Protein AF-A0A507FCH5-F1 (afdb_monomer)

Secondary structure (DSSP, 8-state):
-GGGT-EE--TTHHHHGGGSTTPEEEEEEEEEEEHHHHHHHHHHHHHTT---THHHHHHHHHHTS-GGGTTT-EEEEEEEEEEETTS-HHHHHHHHHHH--SSHHHHHHHHHHHH-HHHHHH-EEEE-GGG-B-TTS-HHHHHHHHHHHHHHH-GGGBS-SS-S-SS------HHHHHHHHTT---HHHHHHHHEEEPPHHHHHHHHHHHHHHHHHHHHSTTTTSTTTSPPPHHHHHHHHHHH--EEETTEEEEEEEEEE--HHHHHHT--TTTSS-HHHHHHHHHHHHHHHHHTT-S---GGG---TT--EEEEESSSSS--HHHHHHHHHHHHHHH-EEEEEEEHHHHHHHHTTTTS-S-S--SHHHHHHHTT--EEEE---GGGGG-TT--SPPTT-EEEEEEE--HHHHHHS---HHHHHHHHHHHHHHHHHHHHHHHHHHH--S-S-HHHHHHHHHHHH-TT-TT--HHHHHHHHHHHHHHHHHHHHHHHHHHHHHTSTT--HHHHHHHHHHHHHHHHHHHHHT--B--SSTT-HHHHHHHHHHHHHT-GGGSSSS-SSTTHHHHHHHHHHTSPTT-BHHHHHHHHHHHHH--GGGHHHHGGG--TTS-SSGGGGGSHHHHHHHHHHHHHHHHTTS-TTTTSHHHHHHHHS------BS--TT-EE-B-TTSEEEEEEE-TTS-EEEEEEE--GGGS--STT--EEEEEETTEEEEEETTSPBP--SSSSS-SSEEGGGGGGSTTHHHHTTS-S-S----S--S--PPPPPTT--HHHHHT-PSSPPTTSHHHHHHHHHHHH-BTEEEEE---TTT-GGGGGGBHHHHHHHHHTT-TT-TTHHHHHHHHHTIIIIIHHHHHHHHHHHS-EEEEEEEEE-TTS-EEEEEEEEEESPPTT-

Sequence (904 aa):
MSALGLRESTAQDAVRSAESPGQELYYIRSWAMTVEDLYQLIERWQEDEINPEEVYYWLSPFLMLPSDQRIDKMCYVRYVGKCRSPMVPYKRMWSDMKQRDSGLLCHFTTILERRFPDTYASGRTFEFPRATLDVFVSDQVRDDRERILVAFFGRESLLNQQPGGFYASYIPDITDHTLFETLRTQFWSRFRRASAVCSQSIKVGLVEWVTQITGITETYPVETCTSHHAMTEAWLSTIRSQATPRTVNGHTLVVLIGKDVTREDYLSGTPFLSGSSRAGHITRDFLARLEASEHNSWTWDATQLTVRPFPFVDLFPWLSLEPVDAALDQLGSYLRVARSLLCVTFSFKVSSCAAANFYHQYGLSTLADFLSAVGRPRIQHYASRDWLTNEQESVPPSGFSTISIPHYDPGYDKYGSQPRELRRVIDIAWMITIFIATKALDHATASAGNESRDEMVTRIFASVNPDSATRDPLLVKVYHELDIAKQSLRSYVEKDRARVSRLPTRDPKFYQEMQALRAQQAAKDRVVRGFFAKGDAKSESRKEQVDYLWKVQYPDLMLHVLPGPGSELQWKEWASSRKRGTSYYMSSPALASRVRGVPAMRNLLRPFAPDDAGSDDSWMEDPQLLQRAIEAKVAQMVAGQPADHFSSEKQRERRLGKHAAYHTSLEGSLIKIDGHGRVTLFWQDPQGSRLRIKIRVAQTLATILPADKRYIHFFDEGISIKDQNDRIMTISRGKESVIVKRSVFSLLEDGEQLTRLPSGTYIPSTLTTKGRDAFRSRSKPEQLAAFTLPLAENDALWLLYKWLDHDYPTGGTFNAADPNDFPTLANESLQMRFAQLLTNYPEHPYRELWYSWLDAFATRGSRHIYANIRFLRETVETNKQAYDRNRKWKRYKIFRVEGPRPGF

Nearest PDB structures (foldseek):
  8iip-assembly1_A  TM=6.514E-01  e=2.501E-03  Mycolicibacterium smegmatis MC2 155
  8iii-assembly1_A  TM=6.664E-01  e=1.919E-02  Mycolicibacterium smegmatis MC2 155
  6ajs-assembly1_A  TM=6.644E-01  e=1.836E-02  Mycolicibacterium smegmatis MC2 155
  8iil-assembly1_A  TM=6.185E-01  e=9.447E-03  Mycolicibacterium smegmatis MC2 155

Foldseek 3Di:
DVVLVWAWDDPVCLVVLQVAFQKKWKKKKKFKDALVVLVVLQVVCVVVVNHDLLSLVQCQVLVPDDPVVRGGDIDIAMAIDMDGPSDDQHNVVVCCLVPPDDALVVSSLVCCVVPVVVRNVRMTMIINPVLMGHNPDDLVSVFVSSLCVCVVVPVSRHSDQFSTGLADDFDDDPVLLVLLVLLLFPQPVLCVVQWDFADPLLLVLLVVLLVLVLVVCVVCVVQLVCVVPPQDPLLSVLLSVLQGAIAGLNAQAEEEEAAEDDPVCRNVSAHQQQGSNSLNLNVLVLVQCSNCSSVVHPDGDSNPDDCRSYRYHYLRSGDHNPDNQSSLVSVLSSCVSNLHQEYEYEDLQRVCCQLLLSRDRFSDPDVVSLLVQALAKDKHFSADCVVLQDPVDLDGDFSGIHIYHYAYRSVCCRSHPNDSLNVQLRSLSVSLVSSLSSLLSVLSNPCPVPDGSVNSSVVSCLQPHQPHPNHPPSCVVSVVSSVVSSVVVVVVVVVVVVVSVPSPPDPPVVVVVVVVVVVVVSVLVVQLLFQFQPDAQQDPVNLSVLSSCLSSPRPLLCLQQDDDVCSSVVSSNVSSRDGGRHGSNLVRVLNNCQVPVDPPVLVVLVVQQPPPDDPDSVLSNPPVRVVNSSVSSSCVSCPLPDPCCNPPVVVVCVVVPHPDDADCDQFFDWWAQDQQQKTWHWHQYPVRDTDIWIDGADSVPGDPDSPWIWGWHDDDFAIAIAIPVRDTDDDPDDDTDSGPGLVCLVVTDVSVVVVVDDPPPDPDPPQPDADAEAAFLPRDVVVLVPDDDDDDPLYLLNLVLCLCCVVQQQWDKAWQDDCQFAVVRNVRHPLNSSLVSLVVCVSRPCSVVLPVLSVCVVPRSVSRSVVSLVSFFPKDKDWDWDQTPVRDIDIIIMITTGHGDVND

pLDDT: mean 79.79, std 15.34, range [33.66, 98.5]

Mean predicted aligned error: 18.62 Å

Structure (mmCIF, N/CA/C/O backbone):
data_AF-A0A507FCH5-F1
#
_entry.id   AF-A0A507FCH5-F1
#
loop_
_atom_site.group_PDB
_atom_site.id
_atom_site.type_symbol
_atom_site.label_atom_id
_atom_site.label_alt_id
_atom_site.label_comp_id
_atom_site.label_asym_id
_atom_site.label_entity_id
_atom_site.label_seq_id
_atom_site.pdbx_PDB_ins_code
_atom_site.Cartn_x
_atom_site.Cartn_y
_atom_site.Cartn_z
_atom_site.occupancy
_atom_site.B_iso_or_equiv
_atom_site.auth_seq_id
_atom_site.auth_comp_id
_atom_site.auth_asym_id
_atom_site.auth_atom_id
_atom_site.pdbx_PDB_model_num
ATOM 1 N N . MET A 1 1 ? 34.155 -3.980 -21.290 1.00 57.16 1 MET A N 1
ATOM 2 C CA . MET A 1 1 ? 33.951 -5.388 -20.879 1.00 57.16 1 MET A CA 1
ATOM 3 C C . MET A 1 1 ? 35.274 -6.109 -20.610 1.00 57.16 1 MET A C 1
ATOM 5 O O . MET A 1 1 ? 35.396 -6.646 -19.517 1.00 57.16 1 MET A O 1
ATOM 9 N N . SER A 1 2 ? 36.287 -6.069 -21.497 1.00 61.69 2 SER A N 1
ATOM 10 C CA . SER A 1 2 ? 37.581 -6.744 -21.229 1.00 61.69 2 SER A CA 1
ATOM 11 C C . SER A 1 2 ? 38.344 -6.171 -20.025 1.00 61.69 2 SER A C 1
ATOM 13 O O . SER A 1 2 ? 38.879 -6.936 -19.235 1.00 61.69 2 SER A O 1
ATOM 15 N N . ALA A 1 3 ? 38.285 -4.851 -19.806 1.00 69.25 3 ALA A N 1
ATOM 16 C CA . ALA A 1 3 ? 38.879 -4.201 -18.630 1.00 69.25 3 ALA A CA 1
ATOM 17 C C . ALA A 1 3 ? 38.296 -4.678 -17.281 1.00 69.25 3 ALA A C 1
ATOM 19 O O . ALA A 1 3 ? 38.956 -4.566 -16.256 1.00 69.25 3 ALA A O 1
ATOM 20 N N . LEU A 1 4 ? 37.070 -5.223 -17.277 1.00 73.38 4 LEU A N 1
ATOM 21 C CA . LEU A 1 4 ? 36.407 -5.769 -16.084 1.00 73.38 4 LEU A CA 1
ATOM 22 C C . LEU A 1 4 ? 36.541 -7.300 -15.979 1.00 73.38 4 LEU A C 1
ATOM 24 O O . LEU A 1 4 ? 36.007 -7.895 -15.046 1.00 73.38 4 LEU A O 1
ATOM 28 N N . GLY A 1 5 ? 37.221 -7.950 -16.933 1.00 82.88 5 GLY A N 1
ATOM 29 C CA . GLY A 1 5 ? 37.375 -9.407 -16.963 1.00 82.88 5 GLY A CA 1
ATOM 30 C C . GLY A 1 5 ? 36.056 -10.174 -17.112 1.00 82.88 5 GLY A C 1
ATOM 31 O O . GLY A 1 5 ? 35.947 -11.294 -16.616 1.00 82.88 5 GLY A O 1
ATOM 32 N N . LEU A 1 6 ? 35.042 -9.571 -17.741 1.00 87.88 6 LEU A N 1
ATOM 33 C CA . LEU A 1 6 ? 33.740 -10.213 -17.935 1.00 87.88 6 LEU A CA 1
ATOM 34 C C . LEU A 1 6 ? 33.807 -11.270 -19.031 1.00 87.88 6 LEU A C 1
ATOM 36 O O . LEU A 1 6 ? 34.419 -11.046 -20.078 1.00 87.88 6 LEU A O 1
ATOM 40 N N . ARG A 1 7 ? 33.113 -12.385 -18.810 1.00 90.69 7 ARG A N 1
ATOM 41 C CA . ARG A 1 7 ? 32.968 -13.469 -19.787 1.00 90.69 7 ARG A CA 1
ATOM 42 C C . ARG A 1 7 ? 31.541 -13.481 -20.310 1.00 90.69 7 ARG A C 1
ATOM 44 O O . ARG A 1 7 ? 30.609 -13.494 -19.515 1.00 90.69 7 ARG A O 1
ATOM 51 N N . GLU A 1 8 ? 31.347 -13.480 -21.623 1.00 91.75 8 GLU A N 1
ATOM 52 C CA . GLU A 1 8 ? 30.006 -13.654 -22.188 1.00 91.75 8 GLU A CA 1
ATOM 53 C C . GLU A 1 8 ? 29.460 -15.043 -21.831 1.00 91.75 8 GLU A C 1
ATOM 55 O O . GLU A 1 8 ? 30.158 -16.040 -21.994 1.00 91.75 8 GLU A O 1
ATOM 60 N N . SER A 1 9 ? 28.235 -15.093 -21.305 1.00 90.38 9 SER A N 1
ATOM 61 C CA . SER A 1 9 ? 27.538 -16.337 -20.984 1.00 90.38 9 SER A CA 1
ATOM 62 C C . SER A 1 9 ? 26.642 -16.728 -22.153 1.00 90.38 9 SER A C 1
ATOM 64 O O . SER A 1 9 ? 25.813 -15.938 -22.611 1.00 90.38 9 SER A O 1
ATOM 66 N N . THR A 1 10 ? 26.787 -17.965 -22.611 1.00 88.06 10 THR A N 1
ATOM 67 C CA . THR A 1 10 ? 26.119 -18.514 -23.793 1.00 88.06 10 THR A CA 1
ATOM 68 C C . THR A 1 10 ? 25.358 -19.800 -23.458 1.00 88.06 10 THR A C 1
ATOM 70 O O . THR A 1 10 ? 25.438 -20.338 -22.352 1.00 88.06 10 THR A O 1
ATOM 73 N N . ALA A 1 11 ? 24.618 -20.337 -24.432 1.00 78.88 11 ALA A N 1
ATOM 74 C CA . ALA A 1 11 ? 23.924 -21.615 -24.278 1.00 78.88 11 ALA A CA 1
ATOM 75 C C . ALA A 1 11 ? 24.878 -22.795 -23.991 1.00 78.88 11 ALA A C 1
ATOM 77 O O . ALA A 1 11 ? 24.477 -23.748 -23.324 1.00 78.88 11 ALA A O 1
ATOM 78 N N . GLN A 1 12 ? 26.129 -22.726 -24.463 1.00 76.12 12 GLN A N 1
ATOM 79 C CA . GLN A 1 12 ? 27.127 -23.793 -24.315 1.00 76.12 12 GLN A CA 1
ATOM 80 C C . GLN A 1 12 ? 27.661 -23.906 -22.878 1.00 76.12 12 GLN A C 1
ATOM 82 O O . GLN A 1 12 ? 28.026 -24.995 -22.438 1.00 76.12 12 GLN A O 1
ATOM 87 N N . ASP A 1 13 ? 27.630 -22.815 -22.107 1.00 75.19 13 ASP A N 1
ATOM 88 C CA . ASP A 1 13 ? 28.109 -22.799 -20.718 1.00 75.19 13 ASP A CA 1
ATOM 89 C C . ASP A 1 13 ? 27.222 -23.619 -19.771 1.00 75.19 13 ASP A C 1
ATOM 91 O O . ASP A 1 13 ? 27.674 -24.053 -18.712 1.00 75.19 13 ASP A O 1
ATOM 95 N N . ALA A 1 14 ? 25.979 -23.900 -20.172 1.00 61.59 14 ALA A N 1
ATOM 96 C CA . ALA A 1 14 ? 25.054 -24.727 -19.404 1.00 61.59 14 ALA A CA 1
ATOM 97 C C . ALA A 1 14 ? 25.489 -26.196 -19.277 1.00 61.59 14 ALA A C 1
ATOM 99 O O . ALA A 1 14 ? 24.991 -26.895 -18.399 1.00 61.59 14 ALA A O 1
ATOM 100 N N . VAL A 1 15 ? 26.374 -26.667 -20.162 1.00 60.28 15 VAL A N 1
ATOM 101 C CA . VAL A 1 15 ? 26.938 -28.023 -20.098 1.00 60.28 15 VAL A CA 1
ATOM 102 C C . VAL A 1 15 ? 28.071 -28.079 -19.068 1.00 60.28 15 VAL A C 1
ATOM 104 O O . VAL A 1 15 ? 28.171 -29.048 -18.328 1.00 60.28 15 VAL A O 1
ATOM 107 N N . ARG A 1 16 ? 28.867 -27.005 -18.954 1.00 59.56 16 ARG A N 1
ATOM 108 C CA . ARG A 1 16 ? 30.002 -26.904 -18.018 1.00 59.56 16 ARG A CA 1
ATOM 109 C C . ARG A 1 16 ? 29.574 -26.628 -16.573 1.00 59.56 16 ARG A C 1
ATOM 111 O O . ARG A 1 16 ? 30.217 -27.095 -15.645 1.00 59.56 16 ARG A O 1
ATOM 118 N N . SER A 1 17 ? 28.485 -25.886 -16.350 1.00 58.22 17 SER A N 1
ATOM 119 C CA . SER A 1 17 ? 28.020 -25.554 -14.990 1.00 58.22 17 SER A CA 1
ATOM 120 C C . SER A 1 17 ? 27.456 -26.746 -14.208 1.00 58.22 17 SER A C 1
ATOM 122 O O . SER A 1 17 ? 27.317 -26.661 -12.991 1.00 58.22 17 SER A O 1
ATOM 124 N N . ALA A 1 18 ? 27.118 -27.849 -14.885 1.00 59.19 18 ALA A N 1
ATOM 125 C CA . ALA A 1 18 ? 26.618 -29.067 -14.248 1.00 59.19 18 ALA A CA 1
ATOM 126 C C . ALA A 1 18 ? 27.669 -29.763 -13.358 1.00 59.19 18 ALA A C 1
ATOM 128 O O . ALA A 1 18 ? 27.300 -30.569 -12.508 1.00 59.19 18 ALA A O 1
ATOM 129 N N . GLU A 1 19 ? 28.952 -29.426 -13.521 1.00 57.31 19 GLU A N 1
ATOM 130 C CA . GLU A 1 19 ? 30.076 -30.024 -12.788 1.00 57.31 19 GLU A CA 1
ATOM 131 C C . GLU A 1 19 ? 30.275 -29.426 -11.378 1.00 57.31 19 GLU A C 1
ATOM 133 O O . GLU A 1 19 ? 30.876 -30.074 -10.526 1.00 57.31 19 GLU A O 1
ATOM 138 N N . SER A 1 20 ? 29.710 -28.240 -11.099 1.00 65.94 20 SER A N 1
ATOM 139 C CA . SER A 1 20 ? 29.798 -27.545 -9.798 1.00 65.94 20 SER A CA 1
ATOM 140 C C . SER A 1 20 ? 28.429 -26.986 -9.363 1.00 65.94 20 SER A C 1
ATOM 142 O O . SER A 1 20 ? 28.186 -25.772 -9.437 1.00 65.94 20 SER A O 1
ATOM 144 N N . PRO A 1 21 ? 27.476 -27.847 -8.959 1.00 75.56 21 PRO A N 1
ATOM 145 C CA . PRO A 1 21 ? 26.135 -27.422 -8.561 1.00 75.56 21 PRO A CA 1
ATOM 146 C C . PRO A 1 21 ? 26.158 -26.582 -7.274 1.00 75.56 21 PRO A C 1
ATOM 148 O O . PRO A 1 21 ? 26.956 -26.815 -6.372 1.00 75.56 21 PRO A O 1
ATOM 151 N N . GLY A 1 22 ? 25.258 -25.599 -7.175 1.00 77.69 22 GLY A N 1
ATOM 152 C CA . GLY A 1 22 ? 25.070 -24.784 -5.969 1.00 77.69 22 GLY A CA 1
ATOM 153 C C . GLY A 1 22 ? 25.905 -23.502 -5.874 1.00 77.69 22 GLY A C 1
ATOM 154 O O . GLY A 1 22 ? 25.631 -22.691 -4.990 1.00 77.69 22 GLY A O 1
ATOM 155 N N . GLN A 1 23 ? 26.879 -23.279 -6.766 1.00 88.06 23 GLN A N 1
ATOM 156 C CA . GLN A 1 23 ? 27.639 -22.021 -6.809 1.00 88.06 23 GLN A CA 1
ATOM 157 C C . GLN A 1 23 ? 26.743 -20.837 -7.198 1.00 88.06 23 GLN A C 1
ATOM 159 O O . GLN A 1 23 ? 25.865 -20.965 -8.055 1.00 88.06 23 GLN A O 1
ATOM 164 N N . GLU A 1 24 ? 26.975 -19.676 -6.586 1.00 90.62 24 GLU A N 1
ATOM 165 C CA . GLU A 1 24 ? 26.250 -18.441 -6.892 1.00 90.62 24 GLU A CA 1
ATOM 166 C C . GLU A 1 24 ? 27.024 -17.642 -7.949 1.00 90.62 24 GLU A C 1
ATOM 168 O O . GLU A 1 24 ? 28.159 -17.216 -7.722 1.00 90.62 24 GLU A O 1
ATOM 173 N N . LEU A 1 25 ? 26.405 -17.454 -9.114 1.00 91.81 25 LEU A N 1
ATOM 174 C CA . LEU A 1 25 ? 26.966 -16.772 -10.277 1.00 91.81 25 LEU A CA 1
ATOM 175 C C . LEU A 1 25 ? 26.370 -15.369 -10.391 1.00 91.81 25 LEU A C 1
ATOM 177 O O . LEU A 1 25 ? 25.153 -15.199 -10.312 1.00 91.81 25 LEU A O 1
ATOM 181 N N . TYR A 1 26 ? 27.213 -14.375 -10.658 1.00 93.56 26 TYR A N 1
ATOM 182 C CA . TYR A 1 26 ? 26.800 -12.983 -10.854 1.00 93.56 26 TYR A CA 1
ATOM 183 C C . TYR A 1 26 ? 26.975 -12.583 -12.308 1.00 93.56 26 TYR A C 1
ATOM 185 O O . TYR A 1 26 ? 27.939 -12.987 -12.962 1.00 93.56 26 TYR A O 1
ATOM 193 N N . TYR A 1 27 ? 26.068 -11.757 -12.818 1.00 94.06 27 TYR A N 1
ATOM 194 C CA . TYR A 1 27 ? 26.088 -11.345 -14.214 1.00 94.06 27 TYR A CA 1
ATOM 195 C C . TYR A 1 27 ? 25.522 -9.947 -14.437 1.00 94.06 27 TYR A C 1
ATOM 197 O O . TYR A 1 27 ? 24.787 -9.394 -13.620 1.00 94.06 27 TYR A O 1
ATOM 205 N N . ILE A 1 28 ? 25.848 -9.393 -15.600 1.00 94.12 28 ILE A N 1
ATOM 206 C CA . ILE A 1 28 ? 25.253 -8.188 -16.156 1.00 94.12 28 ILE A CA 1
ATOM 207 C C . ILE A 1 28 ? 24.642 -8.508 -17.517 1.00 94.12 28 ILE A C 1
ATOM 209 O O . ILE A 1 28 ? 25.278 -9.097 -18.389 1.00 94.12 28 ILE A O 1
ATOM 213 N N . ARG A 1 29 ? 23.388 -8.118 -17.703 1.00 94.12 29 ARG A N 1
ATOM 214 C CA . ARG A 1 29 ? 22.722 -8.083 -19.002 1.00 94.12 29 ARG A CA 1
ATOM 215 C C . ARG A 1 29 ? 22.908 -6.698 -19.589 1.00 94.12 29 ARG A C 1
ATOM 217 O O . ARG A 1 29 ? 22.859 -5.713 -18.854 1.00 94.12 29 ARG A O 1
ATOM 224 N N . SER A 1 30 ? 23.124 -6.620 -20.892 1.00 93.38 30 SER A N 1
ATOM 225 C CA . SER A 1 30 ? 23.298 -5.358 -21.600 1.00 93.38 30 SER A CA 1
ATOM 226 C C . SER A 1 30 ? 22.552 -5.407 -22.924 1.00 93.38 30 SER A C 1
ATOM 228 O O . SER A 1 30 ? 22.742 -6.338 -23.706 1.00 93.38 30 SER A O 1
ATOM 230 N N . TRP A 1 31 ? 21.754 -4.376 -23.181 1.00 93.31 31 TRP A N 1
ATOM 231 C CA . TRP A 1 31 ? 21.089 -4.134 -24.457 1.00 93.31 31 TRP A CA 1
ATOM 232 C C . TRP A 1 31 ? 21.699 -2.894 -25.092 1.00 93.31 31 TRP A C 1
ATOM 234 O O . TRP A 1 31 ? 21.832 -1.864 -24.432 1.00 93.31 31 TRP A O 1
ATOM 244 N N . ALA A 1 32 ? 22.110 -3.011 -26.350 1.00 91.69 32 ALA A N 1
ATOM 245 C CA . ALA A 1 32 ? 22.627 -1.889 -27.119 1.00 91.69 32 ALA A CA 1
ATOM 246 C C . ALA A 1 32 ? 21.469 -1.258 -27.897 1.00 91.69 32 ALA A C 1
ATOM 248 O O . ALA A 1 32 ? 20.808 -1.953 -28.674 1.00 91.69 32 ALA A O 1
ATOM 249 N N . MET A 1 33 ? 21.223 0.035 -27.688 1.00 88.31 33 MET A N 1
ATOM 250 C CA . MET A 1 33 ? 20.153 0.772 -28.363 1.00 88.31 33 MET A CA 1
ATOM 251 C C . MET A 1 33 ? 20.583 2.191 -28.716 1.00 88.31 33 MET A C 1
ATOM 253 O O . MET A 1 33 ? 21.460 2.753 -28.057 1.00 88.31 33 MET A O 1
ATOM 257 N N . THR A 1 34 ? 19.980 2.778 -29.746 1.00 85.75 34 THR A N 1
ATOM 258 C CA . THR A 1 34 ? 20.246 4.181 -30.073 1.00 85.75 34 THR A CA 1
ATOM 259 C C . THR A 1 34 ? 19.623 5.093 -29.014 1.00 85.75 34 THR A C 1
ATOM 261 O O . THR A 1 34 ? 18.674 4.717 -28.321 1.00 85.75 34 THR A O 1
ATOM 264 N N . VAL A 1 35 ? 20.157 6.305 -28.861 1.00 76.50 35 VAL A N 1
ATOM 265 C CA . VAL A 1 35 ? 19.551 7.319 -27.985 1.00 76.50 35 VAL A CA 1
ATOM 266 C C . VAL A 1 35 ? 18.123 7.642 -28.437 1.00 76.50 35 VAL A C 1
ATOM 268 O O . VAL A 1 35 ? 17.262 7.857 -27.591 1.00 76.50 35 VAL A O 1
ATOM 271 N N . GLU A 1 36 ? 17.847 7.631 -29.741 1.00 73.75 36 GLU A N 1
ATOM 272 C CA . GLU A 1 36 ? 16.505 7.854 -30.290 1.00 73.75 36 GLU A CA 1
ATOM 273 C C . GLU A 1 36 ? 15.516 6.744 -29.898 1.00 73.75 36 GLU A C 1
ATOM 275 O O . GLU A 1 36 ? 14.426 7.045 -29.409 1.00 73.75 36 GLU A O 1
ATOM 280 N N . ASP A 1 37 ? 15.911 5.472 -30.012 1.00 77.94 37 ASP A N 1
ATOM 281 C CA . ASP A 1 37 ? 15.093 4.342 -29.547 1.00 77.94 37 ASP A CA 1
ATOM 282 C C . ASP A 1 37 ? 14.836 4.429 -28.040 1.00 77.94 37 ASP A C 1
ATOM 284 O O . ASP A 1 37 ? 13.750 4.095 -27.563 1.00 77.94 37 ASP A O 1
ATOM 288 N N . LEU A 1 38 ? 15.829 4.905 -27.278 1.00 80.75 38 LEU A N 1
ATOM 289 C CA . LEU A 1 38 ? 15.673 5.133 -25.849 1.00 80.75 38 LEU A CA 1
ATOM 290 C C . LEU A 1 38 ? 14.630 6.228 -25.579 1.00 80.75 38 LEU A C 1
ATOM 292 O O . LEU A 1 38 ? 13.762 6.015 -24.742 1.00 80.75 38 LEU A O 1
ATOM 296 N N . TYR A 1 39 ? 14.638 7.355 -26.299 1.00 70.06 39 TYR A N 1
ATOM 297 C CA . TYR A 1 39 ? 13.579 8.370 -26.168 1.00 70.06 39 TYR A CA 1
ATOM 298 C C . TYR A 1 39 ? 12.190 7.805 -26.458 1.00 70.06 39 TYR A C 1
ATOM 300 O O . TYR A 1 39 ? 11.278 8.012 -25.660 1.00 70.06 39 TYR A O 1
ATOM 308 N N . GLN A 1 40 ? 12.036 7.072 -27.561 1.00 68.94 40 GLN A N 1
ATOM 309 C CA . GLN A 1 40 ? 10.748 6.494 -27.954 1.00 68.94 40 GLN A CA 1
ATOM 310 C C . GLN A 1 40 ? 10.249 5.455 -26.941 1.00 68.94 40 GLN A C 1
ATOM 312 O O . GLN A 1 40 ? 9.055 5.383 -26.650 1.00 68.94 40 GLN A O 1
ATOM 317 N N . LEU A 1 41 ? 11.155 4.660 -26.360 1.00 77.62 41 LEU A N 1
ATOM 318 C CA . LEU A 1 41 ? 10.819 3.735 -25.277 1.00 77.62 41 LEU A CA 1
ATOM 319 C C . LEU A 1 41 ? 10.283 4.482 -24.049 1.00 77.62 41 LEU A C 1
ATOM 321 O O . LEU A 1 41 ? 9.326 4.029 -23.424 1.00 77.62 41 LEU A O 1
ATOM 325 N N . ILE A 1 42 ? 10.881 5.624 -23.716 1.00 70.12 42 ILE A N 1
ATOM 326 C CA . ILE A 1 42 ? 10.534 6.425 -22.537 1.00 70.12 42 ILE A CA 1
ATOM 327 C C . ILE A 1 42 ? 9.218 7.168 -22.734 1.00 70.12 42 ILE A C 1
ATOM 329 O O . ILE A 1 42 ? 8.379 7.155 -21.837 1.00 70.12 42 ILE A O 1
ATOM 333 N N . GLU A 1 43 ? 9.015 7.765 -23.906 1.00 60.12 43 GLU A N 1
ATOM 334 C CA . GLU A 1 43 ? 7.735 8.357 -24.302 1.00 60.12 43 GLU A CA 1
ATOM 335 C C . GLU A 1 43 ? 6.622 7.311 -24.195 1.00 60.12 43 GLU A C 1
ATOM 337 O O . GLU A 1 43 ? 5.582 7.559 -23.587 1.00 60.12 43 GLU A O 1
ATOM 342 N N . ARG A 1 44 ? 6.877 6.082 -24.662 1.00 61.56 44 ARG A N 1
ATOM 343 C CA . ARG A 1 44 ? 5.883 5.016 -24.562 1.00 61.56 44 ARG A CA 1
ATOM 344 C C . ARG A 1 44 ? 5.624 4.563 -23.132 1.00 61.56 44 ARG A C 1
ATOM 346 O O . ARG A 1 44 ? 4.483 4.290 -22.773 1.00 61.56 44 ARG A O 1
ATOM 353 N N . TRP A 1 45 ? 6.658 4.487 -22.304 1.00 63.81 45 TRP A N 1
ATOM 354 C CA . TRP A 1 45 ? 6.479 4.246 -20.878 1.00 63.81 45 TRP A CA 1
ATOM 355 C C . TRP A 1 45 ? 5.592 5.312 -20.237 1.00 63.81 45 TRP A C 1
ATOM 357 O O . TRP A 1 45 ? 4.686 4.956 -19.491 1.00 63.81 45 TRP A O 1
ATOM 367 N N . GLN A 1 46 ? 5.763 6.584 -20.597 1.00 52.28 46 GLN A N 1
ATOM 368 C CA . GLN A 1 46 ? 4.881 7.652 -20.125 1.00 52.28 46 GLN A CA 1
ATOM 369 C C . GLN A 1 46 ? 3.431 7.468 -20.600 1.00 52.28 46 GLN A C 1
ATOM 371 O O . GLN A 1 46 ? 2.521 7.650 -19.792 1.00 52.28 46 GLN A O 1
ATOM 376 N N . GLU A 1 47 ? 3.212 7.064 -21.856 1.00 45.62 47 GLU A N 1
ATOM 377 C CA . GLU A 1 47 ? 1.878 6.731 -22.387 1.00 45.62 47 GLU A CA 1
ATOM 378 C C . GLU A 1 47 ? 1.233 5.539 -21.661 1.00 45.62 47 GLU A C 1
ATOM 380 O O . GLU A 1 47 ? 0.032 5.549 -21.411 1.00 45.62 47 GLU A O 1
ATOM 385 N N . ASP A 1 48 ? 2.025 4.534 -21.282 1.00 45.06 48 ASP A N 1
ATOM 386 C CA . ASP A 1 48 ? 1.572 3.351 -20.538 1.00 45.06 48 ASP A CA 1
ATOM 387 C C . ASP A 1 48 ? 1.507 3.604 -19.006 1.00 45.06 48 ASP A C 1
ATOM 389 O O . ASP A 1 48 ? 1.361 2.664 -18.223 1.00 45.06 48 ASP A O 1
ATOM 393 N N . GLU A 1 49 ? 1.629 4.866 -18.565 1.00 47.19 49 GLU A N 1
ATOM 394 C CA . GLU A 1 49 ? 1.683 5.321 -17.161 1.00 47.19 49 GLU A CA 1
ATOM 395 C C . GLU A 1 49 ? 2.824 4.708 -16.319 1.00 47.19 49 GLU A C 1
ATOM 397 O O . GLU A 1 49 ? 2.832 4.769 -15.085 1.00 47.19 49 GLU A O 1
ATOM 402 N N . ILE A 1 50 ? 3.841 4.166 -16.981 1.00 52.47 50 ILE A N 1
ATOM 403 C CA . ILE A 1 50 ? 5.074 3.660 -16.387 1.00 52.47 50 ILE A CA 1
ATOM 404 C C . ILE A 1 50 ? 6.048 4.840 -16.304 1.00 52.47 50 ILE A C 1
ATOM 406 O O . ILE A 1 50 ? 6.592 5.292 -17.303 1.00 52.47 50 ILE A O 1
ATOM 410 N N . ASN A 1 51 ? 6.285 5.375 -15.107 1.00 59.59 51 ASN A N 1
ATOM 411 C CA . ASN A 1 51 ? 7.152 6.548 -14.933 1.00 59.59 51 ASN A CA 1
ATOM 412 C C . ASN A 1 51 ? 8.251 6.292 -13.891 1.00 59.59 51 ASN A C 1
ATOM 414 O O . ASN A 1 51 ? 8.178 6.842 -12.790 1.00 59.59 51 ASN A O 1
ATOM 418 N N . PRO A 1 52 ? 9.236 5.425 -14.191 1.00 61.72 52 PRO A N 1
ATOM 419 C CA . PRO A 1 52 ? 10.329 5.142 -13.275 1.00 61.72 52 PRO A CA 1
ATOM 420 C C . PRO A 1 52 ? 11.276 6.345 -13.270 1.00 61.72 52 PRO A C 1
ATOM 422 O O . PRO A 1 52 ? 11.664 6.856 -14.321 1.00 61.72 52 PRO A O 1
ATOM 425 N N . GLU A 1 53 ? 11.632 6.835 -12.087 1.00 59.16 53 GLU A N 1
ATOM 426 C CA . GLU A 1 53 ? 12.434 8.055 -11.942 1.00 59.16 53 GLU A CA 1
ATOM 427 C C . GLU A 1 53 ? 13.862 7.876 -12.492 1.00 59.16 53 GLU A C 1
ATOM 429 O O . GLU A 1 53 ? 14.477 8.834 -12.966 1.00 59.16 53 GLU A O 1
ATOM 434 N N . GLU A 1 54 ? 14.363 6.638 -12.511 1.00 62.94 54 GLU A N 1
ATOM 435 C CA . GLU A 1 54 ? 15.682 6.236 -13.016 1.00 62.94 54 GLU A CA 1
ATOM 436 C C . GLU A 1 54 ? 15.855 6.532 -14.510 1.00 62.94 54 GLU A C 1
ATOM 438 O O . GLU A 1 54 ? 16.944 6.835 -14.990 1.00 62.94 54 GLU A O 1
ATOM 443 N N . VAL A 1 55 ? 14.759 6.518 -15.255 1.00 65.50 55 VAL A N 1
ATOM 444 C CA . VAL A 1 55 ? 14.746 6.638 -16.712 1.00 65.50 55 VAL A CA 1
ATOM 445 C C . VAL A 1 55 ? 15.226 8.007 -17.193 1.00 65.50 55 VAL A C 1
ATOM 447 O O . VAL A 1 55 ? 15.881 8.128 -18.231 1.00 65.50 55 VAL A O 1
ATOM 450 N N . TYR A 1 56 ? 14.972 9.052 -16.406 1.00 63.34 56 TYR A N 1
ATOM 451 C CA . TYR A 1 56 ? 15.431 10.403 -16.720 1.00 63.34 56 TYR A CA 1
ATOM 452 C C . TYR A 1 56 ? 16.943 10.560 -16.528 1.00 63.34 56 TYR A C 1
ATOM 454 O O . TYR A 1 56 ? 17.574 11.341 -17.247 1.00 63.34 56 TYR A O 1
ATOM 462 N N . TYR A 1 57 ? 17.548 9.786 -15.619 1.00 67.25 57 TYR A N 1
ATOM 463 C CA . TYR A 1 57 ? 19.004 9.744 -15.479 1.00 67.25 57 TYR A CA 1
ATOM 464 C C . TYR A 1 57 ? 19.668 9.196 -16.734 1.00 67.25 57 TYR A C 1
ATOM 466 O O . TYR A 1 57 ? 20.709 9.719 -17.127 1.00 67.25 57 TYR A O 1
ATOM 474 N N . TRP A 1 58 ? 19.051 8.217 -17.401 1.00 75.62 58 TRP A N 1
ATOM 475 C CA . TRP A 1 58 ? 19.606 7.605 -18.612 1.00 75.62 58 TRP A CA 1
ATOM 476 C C . TRP A 1 58 ? 19.690 8.597 -19.774 1.00 75.62 58 TRP A C 1
ATOM 478 O O . TRP A 1 58 ? 20.657 8.572 -20.532 1.00 75.62 58 TRP A O 1
ATOM 488 N N . LEU A 1 59 ? 18.717 9.507 -19.892 1.00 68.00 59 LEU A N 1
ATOM 489 C CA . LEU A 1 59 ? 18.683 10.529 -20.944 1.00 68.00 59 LEU A CA 1
ATOM 490 C C . LEU A 1 59 ? 19.554 11.753 -20.645 1.00 68.00 59 LEU A C 1
ATOM 492 O O . LEU A 1 59 ? 20.001 12.427 -21.577 1.00 68.00 59 LEU A O 1
ATOM 496 N N . SER A 1 60 ? 19.793 12.054 -19.365 1.00 66.44 60 SER A N 1
ATOM 497 C CA . SER A 1 60 ? 20.471 13.282 -18.930 1.00 66.44 60 SER A CA 1
ATOM 498 C C . SER A 1 60 ? 21.817 13.561 -19.622 1.00 66.44 60 SER A C 1
ATOM 500 O O . SER A 1 60 ? 22.008 14.703 -20.051 1.00 66.44 60 SER A O 1
ATOM 502 N N . PRO A 1 61 ? 22.716 12.579 -19.863 1.00 68.88 61 PRO A N 1
ATOM 503 C CA . PRO A 1 61 ? 23.999 12.857 -20.506 1.00 68.88 61 PRO A CA 1
ATOM 504 C C . PRO A 1 61 ? 23.850 13.204 -21.992 1.00 68.88 61 PRO A C 1
ATOM 506 O O . PRO A 1 61 ? 24.678 13.917 -22.551 1.00 68.88 61 PRO A O 1
ATOM 509 N N . PHE A 1 62 ? 22.790 12.715 -22.643 1.00 70.00 62 PHE A N 1
ATOM 510 C CA . PHE A 1 62 ? 22.552 12.915 -24.073 1.00 70.00 62 PHE A CA 1
ATOM 511 C C . PHE A 1 62 ? 21.766 14.195 -24.358 1.00 70.00 62 PHE A C 1
ATOM 513 O O . PHE A 1 62 ? 21.946 14.814 -25.405 1.00 70.00 62 PHE A O 1
ATOM 520 N N . LEU A 1 63 ? 20.931 14.625 -23.411 1.00 62.91 63 LEU A N 1
ATOM 521 C CA . LEU A 1 63 ? 20.174 15.877 -23.471 1.00 62.91 63 LEU A CA 1
ATOM 522 C C . LEU A 1 63 ? 21.057 17.126 -23.525 1.00 62.91 63 LEU A C 1
ATOM 524 O O . LEU A 1 63 ? 20.610 18.159 -24.017 1.00 62.91 63 LEU A O 1
ATOM 528 N N . MET A 1 64 ? 22.294 17.029 -23.038 1.00 62.94 64 MET A N 1
ATOM 529 C CA . MET A 1 64 ? 23.271 18.122 -23.051 1.00 62.94 64 MET A CA 1
ATOM 530 C C . MET A 1 64 ? 24.075 18.199 -24.358 1.00 62.94 64 MET A C 1
ATOM 532 O O . MET A 1 64 ? 24.787 19.174 -24.579 1.00 62.94 64 MET A O 1
ATOM 536 N N . LEU A 1 65 ? 23.968 17.198 -25.239 1.00 60.41 65 LEU A N 1
ATOM 537 C CA . LEU A 1 65 ? 24.643 17.201 -26.540 1.00 60.41 65 LEU A CA 1
ATOM 538 C C . LEU A 1 65 ? 23.810 17.964 -27.585 1.00 60.41 65 LEU A C 1
ATOM 540 O O . LEU A 1 65 ? 22.585 17.914 -27.513 1.00 60.41 65 LEU A O 1
ATOM 544 N N . PRO A 1 66 ? 24.405 18.626 -28.588 1.00 66.44 66 PRO A N 1
ATOM 545 C CA . PRO A 1 66 ? 23.682 19.147 -29.756 1.00 66.44 66 PRO A CA 1
ATOM 546 C C . PRO A 1 66 ? 22.875 18.055 -30.489 1.00 66.44 66 PRO A C 1
ATOM 548 O O . PRO A 1 66 ? 23.279 16.893 -30.494 1.00 66.44 66 PRO A O 1
ATOM 551 N N . SER A 1 67 ? 21.716 18.387 -31.076 1.00 56.03 67 SER A N 1
ATOM 552 C CA . SER A 1 67 ? 20.773 17.408 -31.660 1.00 56.03 67 SER A CA 1
ATOM 553 C C . SER A 1 67 ? 21.371 16.569 -32.795 1.00 56.03 67 SER A C 1
ATOM 555 O O . SER A 1 67 ? 21.103 15.375 -32.891 1.00 56.03 67 SER A O 1
ATOM 557 N N . ASP A 1 68 ? 22.225 17.177 -33.610 1.00 65.75 68 ASP A N 1
ATOM 558 C CA . ASP A 1 68 ? 23.016 16.550 -34.673 1.00 65.75 68 ASP A CA 1
ATOM 559 C C . ASP A 1 68 ? 24.053 15.545 -34.143 1.00 65.75 68 ASP A C 1
ATOM 561 O O . ASP A 1 68 ? 24.440 14.623 -34.852 1.00 65.75 68 ASP A O 1
ATOM 565 N N . GLN A 1 69 ? 24.451 15.660 -32.874 1.00 67.19 69 GLN A N 1
ATOM 566 C CA . GLN A 1 69 ? 25.377 14.737 -32.212 1.00 67.19 69 GLN A CA 1
ATOM 567 C C . GLN A 1 69 ? 24.675 13.613 -31.433 1.00 67.19 69 GLN A C 1
ATOM 569 O O . GLN A 1 69 ? 25.363 12.822 -30.784 1.00 67.19 69 GLN A O 1
ATOM 574 N N . ARG A 1 70 ? 23.332 13.542 -31.448 1.00 65.25 70 ARG A N 1
ATOM 575 C CA . ARG A 1 70 ? 22.539 12.539 -30.701 1.00 65.25 70 ARG A CA 1
ATOM 576 C C . ARG A 1 70 ? 22.090 11.347 -31.547 1.00 65.25 70 ARG A C 1
ATOM 578 O O . ARG A 1 70 ? 22.033 10.245 -31.010 1.00 65.25 70 ARG A O 1
ATOM 585 N N . ILE A 1 71 ? 21.768 11.577 -32.822 1.00 56.19 71 ILE A N 1
ATOM 586 C CA . ILE A 1 71 ? 20.966 10.671 -33.670 1.00 56.19 71 ILE A CA 1
ATOM 587 C C . ILE A 1 71 ? 21.611 9.282 -33.846 1.00 56.19 71 ILE A C 1
ATOM 589 O O . ILE A 1 71 ? 20.904 8.284 -33.822 1.00 56.19 71 ILE A O 1
ATOM 593 N N . ASP A 1 72 ? 22.945 9.192 -33.858 1.00 67.75 72 ASP A N 1
ATOM 594 C CA . ASP A 1 72 ? 23.661 7.918 -34.056 1.00 67.75 72 ASP A CA 1
ATOM 595 C C . ASP A 1 72 ? 24.379 7.395 -32.803 1.00 67.75 72 ASP A C 1
ATOM 597 O O . ASP A 1 72 ? 25.171 6.446 -32.865 1.00 67.75 72 ASP A O 1
ATOM 601 N N . LYS A 1 73 ? 24.163 8.011 -31.634 1.00 78.75 73 LYS A N 1
ATOM 602 C CA . LYS A 1 73 ? 24.839 7.545 -30.419 1.00 78.75 73 LYS A CA 1
ATOM 603 C C . LYS A 1 73 ? 24.157 6.314 -29.856 1.00 78.75 73 LYS A C 1
ATOM 605 O O . LYS A 1 73 ? 22.954 6.292 -29.615 1.00 78.75 73 LYS A O 1
ATOM 610 N N . MET A 1 74 ? 24.975 5.306 -29.582 1.00 84.19 74 MET A N 1
ATOM 611 C CA . MET A 1 74 ? 24.557 4.107 -28.875 1.00 84.19 74 MET A CA 1
ATOM 612 C C . MET A 1 74 ? 24.626 4.331 -27.368 1.00 84.19 74 MET A C 1
ATOM 614 O O . MET A 1 74 ? 25.624 4.823 -26.835 1.00 84.19 74 MET A O 1
ATOM 618 N N . CYS A 1 75 ? 23.581 3.901 -26.678 1.00 84.94 75 CYS A N 1
ATOM 619 C CA . CYS A 1 75 ? 23.540 3.747 -25.238 1.00 84.94 75 CYS A CA 1
ATOM 620 C C . CYS A 1 75 ? 23.376 2.263 -24.879 1.00 84.94 75 CYS A C 1
ATOM 622 O O . CYS A 1 75 ? 22.950 1.434 -25.689 1.00 84.94 75 CYS A O 1
ATOM 624 N N . TYR A 1 76 ? 23.782 1.918 -23.658 1.00 89.25 76 TYR A N 1
ATOM 625 C CA . TYR A 1 76 ? 23.763 0.545 -23.170 1.00 89.25 76 TYR A CA 1
ATOM 626 C C . TYR A 1 76 ? 22.932 0.483 -21.901 1.00 89.25 76 TYR A C 1
ATOM 628 O O . TYR A 1 76 ? 23.416 0.845 -20.829 1.00 89.25 76 TYR A O 1
ATOM 636 N N . VAL A 1 77 ? 21.698 0.007 -22.028 1.00 89.94 77 VAL A N 1
ATOM 637 C CA . VAL A 1 77 ? 20.823 -0.219 -20.878 1.00 89.94 77 VAL A CA 1
ATOM 638 C C . VAL A 1 77 ? 21.202 -1.553 -20.254 1.00 89.94 77 VAL A C 1
ATOM 640 O O . VAL A 1 77 ? 21.386 -2.549 -20.960 1.00 89.94 77 VAL A O 1
ATOM 643 N N . ARG A 1 78 ? 21.387 -1.574 -18.933 1.00 92.00 78 ARG A N 1
ATOM 644 C CA . ARG A 1 78 ? 21.986 -2.711 -18.230 1.00 92.00 78 ARG A CA 1
ATOM 645 C C . ARG A 1 78 ? 21.140 -3.180 -17.056 1.00 92.00 78 ARG A C 1
ATOM 647 O O . ARG A 1 78 ? 20.409 -2.405 -16.453 1.00 92.00 78 ARG A O 1
ATOM 654 N N . TYR A 1 79 ? 21.270 -4.457 -16.722 1.00 92.44 79 TYR A N 1
ATOM 655 C CA . TYR A 1 79 ? 20.659 -5.080 -15.549 1.00 92.44 79 TYR A CA 1
ATOM 656 C C . TYR A 1 79 ? 21.676 -5.999 -14.881 1.00 92.44 79 TYR A C 1
ATOM 658 O O . TYR A 1 79 ? 22.233 -6.872 -15.542 1.00 92.44 79 TYR A O 1
ATOM 666 N N . VAL A 1 80 ? 21.908 -5.835 -13.585 1.00 92.38 80 VAL A N 1
ATOM 667 C CA . VAL A 1 80 ? 22.765 -6.723 -12.792 1.00 92.38 80 VAL A CA 1
ATOM 668 C C . VAL A 1 80 ? 21.889 -7.751 -12.088 1.00 92.38 80 VAL A C 1
ATOM 670 O O . VAL A 1 80 ? 20.830 -7.415 -11.561 1.00 92.38 80 VAL A O 1
ATOM 673 N N . GLY A 1 81 ? 22.318 -9.007 -12.065 1.00 91.06 81 GLY A N 1
ATOM 674 C CA . GLY A 1 81 ? 21.611 -10.051 -11.337 1.00 91.06 81 GLY A CA 1
ATOM 675 C C . GLY A 1 81 ? 22.513 -11.210 -10.951 1.00 91.06 81 GLY A C 1
ATOM 676 O O . GLY A 1 81 ? 23.716 -11.214 -11.224 1.00 91.06 81 GLY A O 1
ATOM 677 N N . LYS A 1 82 ? 21.898 -12.211 -10.326 1.00 91.62 82 LYS A N 1
ATOM 678 C CA . LYS A 1 82 ? 22.549 -13.461 -9.933 1.00 91.62 82 LYS A CA 1
ATOM 679 C C . LYS A 1 82 ? 21.693 -14.686 -10.236 1.00 91.62 82 LYS A C 1
ATOM 681 O O . LYS A 1 82 ? 20.495 -14.572 -10.523 1.00 91.62 82 LYS A O 1
ATOM 686 N N . CYS A 1 83 ? 22.319 -15.852 -10.252 1.00 89.44 83 CYS A N 1
ATOM 687 C CA . CYS A 1 83 ? 21.655 -17.146 -10.336 1.00 89.44 83 CYS A CA 1
ATOM 688 C C . CYS A 1 83 ? 22.504 -18.233 -9.679 1.00 89.44 83 CYS A C 1
ATOM 690 O O . CYS A 1 83 ? 23.728 -18.145 -9.652 1.00 89.44 83 CYS A O 1
ATOM 692 N N . ARG A 1 84 ? 21.849 -19.299 -9.216 1.00 87.94 84 ARG A N 1
ATOM 693 C CA . ARG A 1 84 ? 22.520 -20.448 -8.611 1.00 87.94 84 ARG A CA 1
ATOM 694 C C . ARG A 1 84 ? 22.677 -21.590 -9.616 1.00 87.94 84 ARG A C 1
ATOM 696 O O . ARG A 1 84 ? 21.699 -22.003 -10.242 1.00 87.94 84 ARG A O 1
ATOM 703 N N . SER A 1 85 ? 23.896 -22.105 -9.753 1.00 83.06 85 SER A N 1
ATOM 704 C CA . SER A 1 85 ? 24.214 -23.285 -10.566 1.00 83.06 85 SER A CA 1
ATOM 705 C C . SER A 1 85 ? 23.314 -24.475 -10.171 1.00 83.06 85 SER A C 1
ATOM 707 O O . SER A 1 85 ? 23.084 -24.668 -8.973 1.00 83.06 85 SER A O 1
ATOM 709 N N . PRO A 1 86 ? 22.767 -25.266 -11.121 1.00 82.19 86 PRO A N 1
ATOM 710 C CA . PRO A 1 86 ? 23.154 -25.382 -12.535 1.00 82.19 86 PRO A CA 1
ATOM 711 C C . PRO A 1 86 ? 22.514 -24.345 -13.472 1.00 82.19 86 PRO A C 1
ATOM 713 O O . PRO A 1 86 ? 22.720 -24.403 -14.686 1.00 82.19 86 PRO A O 1
ATOM 716 N N . MET A 1 87 ? 21.730 -23.392 -12.954 1.00 86.25 87 MET A N 1
ATOM 717 C CA . MET A 1 87 ? 21.244 -22.278 -13.767 1.00 86.25 87 MET A CA 1
ATOM 718 C C . MET A 1 87 ? 22.418 -21.371 -14.149 1.00 86.25 87 MET A C 1
ATOM 720 O O . MET A 1 87 ? 23.089 -20.822 -13.278 1.00 86.25 87 MET A O 1
ATOM 724 N N . VAL A 1 88 ? 22.629 -21.174 -15.451 1.00 89.19 88 VAL A N 1
ATOM 725 C CA . VAL A 1 88 ? 23.621 -20.222 -15.974 1.00 89.19 88 VAL A CA 1
ATOM 726 C C . VAL A 1 88 ? 22.984 -18.872 -16.306 1.00 89.19 88 VAL A C 1
ATOM 728 O O . VAL A 1 88 ? 21.793 -18.832 -16.646 1.00 89.19 88 VAL A O 1
ATOM 731 N N . PRO A 1 89 ? 23.759 -17.771 -16.289 1.00 92.00 89 PRO A N 1
ATOM 732 C CA . PRO A 1 89 ? 23.252 -16.431 -16.578 1.00 92.00 89 PRO A CA 1
ATOM 733 C C . PRO A 1 89 ? 22.437 -16.327 -17.877 1.00 92.00 89 PRO A C 1
ATOM 735 O O . PRO A 1 89 ? 21.349 -15.747 -17.873 1.00 92.00 89 PRO A O 1
ATOM 738 N N . TYR A 1 90 ? 22.905 -16.952 -18.965 1.00 89.75 90 TYR A N 1
ATOM 739 C CA . TYR A 1 90 ? 22.191 -16.998 -20.247 1.00 89.75 90 TYR A CA 1
ATOM 740 C C . TYR A 1 90 ? 20.794 -17.633 -20.143 1.00 89.75 90 TYR A C 1
ATOM 742 O O . TYR A 1 90 ? 19.804 -17.069 -20.612 1.00 89.75 90 TYR A O 1
ATOM 750 N N . LYS A 1 91 ? 20.688 -18.802 -19.493 1.00 87.06 91 LYS A N 1
ATOM 751 C CA . LYS A 1 91 ? 19.399 -19.484 -19.292 1.00 87.06 91 LYS A CA 1
ATOM 752 C C . LYS A 1 91 ? 18.482 -18.661 -18.396 1.00 87.06 91 LYS A C 1
ATOM 754 O O . LYS A 1 91 ? 17.286 -18.580 -18.669 1.00 87.06 91 LYS A O 1
ATOM 759 N N . ARG A 1 92 ? 19.035 -18.005 -17.370 1.00 89.06 92 ARG A N 1
ATOM 760 C CA . ARG A 1 92 ? 18.255 -17.137 -16.488 1.00 89.06 92 ARG A CA 1
ATOM 761 C C . ARG A 1 92 ? 17.676 -15.933 -17.232 1.00 89.06 92 ARG A C 1
ATOM 763 O O . ARG A 1 92 ? 16.509 -15.617 -17.014 1.00 89.06 92 ARG A O 1
ATOM 770 N N . MET A 1 93 ? 18.444 -15.309 -18.131 1.00 87.38 93 MET A N 1
ATOM 771 C CA . MET A 1 93 ? 17.947 -14.240 -19.007 1.00 87.38 93 MET A CA 1
ATOM 772 C C . MET A 1 93 ? 16.731 -14.697 -19.809 1.00 87.38 93 MET A C 1
ATOM 774 O O . MET A 1 93 ? 15.694 -14.040 -19.760 1.00 87.38 93 MET A O 1
ATOM 778 N N . TRP A 1 94 ? 16.823 -15.848 -20.473 1.00 83.50 94 TRP A N 1
ATOM 779 C CA . TRP A 1 94 ? 15.707 -16.377 -21.256 1.00 83.50 94 TRP A CA 1
ATOM 780 C C . TRP A 1 94 ? 14.503 -16.802 -20.419 1.00 83.50 94 TRP A C 1
ATOM 782 O O . TRP A 1 94 ? 13.370 -16.601 -20.851 1.00 83.50 94 TRP A O 1
ATOM 792 N N . SER A 1 95 ? 14.729 -17.376 -19.235 1.00 83.44 95 SER A N 1
ATOM 793 C CA . SER A 1 95 ? 13.652 -17.723 -18.303 1.00 83.44 95 SER A CA 1
ATOM 794 C C . SER A 1 95 ? 12.874 -16.475 -17.902 1.00 83.44 95 SER A C 1
ATOM 796 O O . SER A 1 95 ? 11.653 -16.448 -18.032 1.00 83.44 95 SER A O 1
ATOM 798 N N . ASP A 1 96 ? 13.579 -15.414 -17.499 1.00 80.56 96 ASP A N 1
ATOM 799 C CA . ASP A 1 96 ? 12.945 -14.153 -17.119 1.00 80.56 96 ASP A CA 1
ATOM 800 C C . ASP A 1 96 ? 12.210 -13.519 -18.310 1.00 80.56 96 ASP A C 1
ATOM 802 O O . ASP A 1 96 ? 11.105 -13.026 -18.137 1.00 80.56 96 ASP A O 1
ATOM 806 N N . MET A 1 97 ? 12.770 -13.568 -19.524 1.00 76.69 97 MET A N 1
ATOM 807 C CA . MET A 1 97 ? 12.114 -13.020 -20.722 1.00 76.69 97 MET A CA 1
ATOM 808 C C . MET A 1 97 ? 10.812 -13.747 -21.092 1.00 76.69 97 MET A C 1
ATOM 810 O O . MET A 1 97 ? 9.960 -13.146 -21.734 1.00 76.69 97 MET A O 1
ATOM 814 N N . LYS A 1 98 ? 10.649 -15.018 -20.700 1.00 72.56 98 LYS A N 1
ATOM 815 C CA . LYS A 1 98 ? 9.444 -15.817 -20.991 1.00 72.56 98 LYS A CA 1
ATOM 816 C C . LYS A 1 98 ? 8.419 -15.830 -19.861 1.00 72.56 98 LYS A C 1
ATOM 818 O O . LYS A 1 98 ? 7.231 -15.955 -20.128 1.00 72.56 98 LYS A O 1
ATOM 823 N N . GLN A 1 99 ? 8.883 -15.811 -18.615 1.00 66.12 99 GLN A N 1
ATOM 824 C CA . GLN A 1 99 ? 8.057 -16.120 -17.445 1.00 66.12 99 GLN A CA 1
ATOM 825 C C . GLN A 1 99 ? 7.800 -14.911 -16.553 1.00 66.12 99 GLN A C 1
ATOM 827 O O . GLN A 1 99 ? 6.866 -14.937 -15.757 1.00 66.12 99 GLN A O 1
ATOM 832 N N . ARG A 1 100 ? 8.631 -13.867 -16.636 1.00 67.25 100 ARG A N 1
ATOM 833 C CA . ARG A 1 100 ? 8.450 -12.686 -15.799 1.00 67.25 100 ARG A CA 1
ATOM 834 C C . ARG A 1 100 ? 7.308 -11.852 -16.359 1.00 67.25 100 ARG A C 1
ATOM 836 O O . ARG A 1 100 ? 7.317 -11.489 -17.526 1.00 67.25 100 ARG A O 1
ATOM 843 N N . ASP A 1 101 ? 6.364 -11.522 -15.495 1.00 60.09 101 ASP A N 1
ATOM 844 C CA . ASP A 1 101 ? 5.133 -10.805 -15.831 1.00 60.09 101 ASP A CA 1
ATOM 845 C C . ASP A 1 101 ? 5.040 -9.421 -15.165 1.00 60.09 101 ASP A C 1
ATOM 847 O O . ASP A 1 101 ? 4.048 -8.711 -15.326 1.00 60.09 101 ASP A O 1
ATOM 851 N N . SER A 1 102 ? 6.064 -9.034 -14.397 1.00 62.16 102 SER A N 1
ATOM 852 C CA . SER A 1 102 ? 6.037 -7.842 -13.552 1.00 62.16 102 SER A CA 1
ATOM 853 C C . SER A 1 102 ? 7.419 -7.208 -13.309 1.00 62.16 102 SER A C 1
ATOM 855 O O . SER A 1 102 ? 8.483 -7.841 -13.406 1.00 62.16 102 SER A O 1
ATOM 857 N N . GLY A 1 103 ? 7.401 -5.911 -12.977 1.00 69.00 103 GLY A N 1
ATOM 858 C CA . GLY A 1 103 ? 8.572 -5.083 -12.663 1.00 69.00 103 GLY A CA 1
ATOM 859 C C . GLY A 1 103 ? 9.188 -4.370 -13.873 1.00 69.00 103 GLY A C 1
ATOM 860 O O . GLY A 1 103 ? 8.890 -4.694 -15.024 1.00 69.00 103 GLY A O 1
ATOM 861 N N . LEU A 1 104 ? 10.083 -3.407 -13.616 1.00 77.00 104 LEU A N 1
ATOM 862 C CA . LEU A 1 104 ? 10.661 -2.546 -14.663 1.00 77.00 104 LEU A CA 1
ATOM 863 C C . LEU A 1 104 ? 11.356 -3.330 -15.783 1.00 77.00 104 LEU A C 1
ATOM 865 O O . LEU A 1 104 ? 11.180 -3.012 -16.954 1.00 77.00 104 LEU A O 1
ATOM 869 N N . LEU A 1 105 ? 12.087 -4.395 -15.435 1.00 84.69 105 LEU A N 1
ATOM 870 C CA . LEU A 1 105 ? 12.721 -5.268 -16.423 1.00 84.69 105 LEU A CA 1
ATOM 871 C C . LEU A 1 105 ? 11.693 -5.923 -17.359 1.00 84.69 105 LEU A C 1
ATOM 873 O O . LEU A 1 105 ? 11.936 -5.972 -18.557 1.00 84.69 105 LEU A O 1
ATOM 877 N N . CYS A 1 106 ? 10.551 -6.387 -16.838 1.00 80.25 106 CYS A N 1
ATOM 878 C CA . CYS A 1 106 ? 9.489 -6.985 -17.653 1.00 80.25 106 CYS A CA 1
ATOM 879 C C . CYS A 1 106 ? 8.881 -5.953 -18.605 1.00 80.25 106 CYS A C 1
ATOM 881 O O . CYS A 1 106 ? 8.727 -6.217 -19.797 1.00 80.25 106 CYS A O 1
ATOM 883 N N . HIS A 1 107 ? 8.565 -4.760 -18.094 1.00 77.56 107 HIS A N 1
ATOM 884 C CA . HIS A 1 107 ? 8.050 -3.670 -18.922 1.00 77.56 107 HIS A CA 1
ATOM 885 C C . HIS A 1 107 ? 9.045 -3.276 -20.017 1.00 77.56 107 HIS A C 1
ATOM 887 O O . HIS A 1 107 ? 8.652 -3.113 -21.170 1.00 77.56 107 HIS A O 1
ATOM 893 N N . PHE A 1 108 ? 10.332 -3.189 -19.676 1.00 87.06 108 PHE A N 1
ATOM 894 C CA . PHE A 1 108 ? 11.409 -2.904 -20.620 1.00 87.06 108 PHE A CA 1
ATOM 895 C C . PHE A 1 108 ? 11.469 -3.954 -21.730 1.00 87.06 108 PHE A C 1
ATOM 897 O O . PHE A 1 108 ? 11.350 -3.622 -22.908 1.00 87.06 108 PHE A O 1
ATOM 904 N N . THR A 1 109 ? 11.585 -5.235 -21.370 1.00 85.81 109 THR A N 1
ATOM 905 C CA . THR A 1 109 ? 11.718 -6.316 -22.354 1.00 85.81 109 THR A CA 1
ATOM 906 C C . THR A 1 109 ? 10.463 -6.489 -23.203 1.00 85.81 109 THR A C 1
ATOM 908 O O . THR A 1 109 ? 10.588 -6.754 -24.393 1.00 85.81 109 THR A O 1
ATOM 911 N N . THR A 1 110 ? 9.271 -6.273 -22.637 1.00 78.31 110 THR A N 1
ATOM 912 C CA . THR A 1 110 ? 7.994 -6.349 -23.372 1.00 78.31 110 THR A CA 1
ATOM 913 C C . THR A 1 110 ? 7.902 -5.279 -24.461 1.00 78.31 110 THR A C 1
ATOM 915 O O . THR A 1 110 ? 7.426 -5.550 -25.564 1.00 78.31 110 THR A O 1
ATOM 918 N N . ILE A 1 111 ? 8.352 -4.052 -24.179 1.00 78.88 111 ILE A N 1
ATOM 919 C CA . ILE A 1 111 ? 8.356 -2.977 -25.181 1.00 78.88 111 ILE A CA 1
ATOM 920 C C . ILE A 1 111 ? 9.418 -3.237 -26.243 1.00 78.88 111 ILE A C 1
ATOM 922 O O . ILE A 1 111 ? 9.112 -3.121 -27.433 1.00 78.88 111 ILE A O 1
ATOM 926 N N . LEU A 1 112 ? 10.627 -3.637 -25.833 1.00 84.31 112 LEU A N 1
ATOM 927 C CA . LEU A 1 112 ? 11.680 -4.003 -26.776 1.00 84.31 112 LEU A CA 1
ATOM 928 C C . LEU A 1 112 ? 11.202 -5.091 -27.744 1.00 84.31 112 LEU A C 1
ATOM 930 O O . LEU A 1 112 ? 11.308 -4.906 -28.949 1.00 84.31 112 LEU A O 1
ATOM 934 N N . GLU A 1 113 ? 10.597 -6.174 -27.255 1.00 81.31 113 GLU A N 1
ATOM 935 C CA . GLU A 1 113 ? 10.099 -7.266 -28.104 1.00 81.31 113 GLU A CA 1
ATOM 936 C C . GLU A 1 113 ? 9.092 -6.781 -29.159 1.00 81.31 113 GLU A C 1
ATOM 938 O O . GLU A 1 113 ? 9.125 -7.193 -30.318 1.00 81.31 113 GLU A O 1
ATOM 943 N N . ARG A 1 114 ? 8.195 -5.870 -28.766 1.00 72.06 114 ARG A N 1
ATOM 944 C CA . ARG A 1 114 ? 7.090 -5.402 -29.613 1.00 72.06 114 ARG A CA 1
ATOM 945 C C . ARG A 1 114 ? 7.493 -4.320 -30.612 1.00 72.06 114 ARG A C 1
ATOM 947 O O . ARG A 1 114 ? 6.854 -4.209 -31.662 1.00 72.06 114 ARG A O 1
ATOM 954 N N . ARG A 1 115 ? 8.456 -3.464 -30.259 1.00 69.00 115 ARG A N 1
ATOM 955 C CA . ARG A 1 115 ? 8.755 -2.213 -30.984 1.00 69.00 115 ARG A CA 1
ATOM 956 C C . ARG A 1 115 ? 10.198 -2.112 -31.460 1.00 69.00 115 ARG A C 1
ATOM 958 O O . ARG A 1 115 ? 10.419 -1.561 -32.532 1.00 69.00 115 ARG A O 1
ATOM 965 N N . PHE A 1 116 ? 11.135 -2.699 -30.723 1.00 81.69 116 PHE A N 1
ATOM 966 C CA . PHE A 1 116 ? 12.569 -2.671 -31.011 1.00 81.69 116 PHE A CA 1
ATOM 967 C C . PHE A 1 116 ? 13.131 -4.104 -31.053 1.00 81.69 116 PHE A C 1
ATOM 969 O O . PHE A 1 116 ? 14.014 -4.444 -30.260 1.00 81.69 116 PHE A O 1
ATOM 976 N N . PRO A 1 117 ? 12.609 -4.986 -31.932 1.00 79.81 117 PRO A N 1
ATOM 977 C CA . PRO A 1 117 ? 12.951 -6.410 -31.921 1.00 79.81 117 PRO A CA 1
ATOM 978 C C . PRO A 1 117 ? 14.446 -6.661 -32.162 1.00 79.81 117 PRO A C 1
ATOM 980 O O . PRO A 1 117 ? 15.003 -7.611 -31.617 1.00 79.81 117 PRO A O 1
ATOM 983 N N . ASP A 1 118 ? 15.116 -5.776 -32.905 1.00 82.12 118 ASP A N 1
ATOM 984 C CA . ASP A 1 118 ? 16.562 -5.849 -33.124 1.00 82.12 118 ASP A CA 1
ATOM 985 C C . ASP A 1 118 ? 17.336 -5.560 -31.827 1.00 82.12 118 ASP A C 1
ATOM 987 O O . ASP A 1 118 ? 18.258 -6.296 -31.475 1.00 82.12 118 ASP A O 1
ATOM 991 N N . THR A 1 119 ? 16.918 -4.553 -31.051 1.00 85.56 119 THR A N 1
ATOM 992 C CA . THR A 1 119 ? 17.451 -4.283 -29.705 1.00 85.56 119 THR A CA 1
ATOM 993 C C . THR A 1 119 ? 17.127 -5.415 -28.735 1.00 85.56 119 THR A C 1
ATOM 995 O O . THR A 1 119 ? 17.979 -5.816 -27.948 1.00 85.56 119 THR A O 1
ATOM 998 N N . TYR A 1 120 ? 15.918 -5.975 -28.794 1.00 83.94 120 TYR A N 1
ATOM 999 C CA . TYR A 1 120 ? 15.536 -7.134 -27.987 1.00 83.94 120 TYR A CA 1
ATOM 1000 C C . TYR A 1 120 ? 16.471 -8.326 -28.250 1.00 83.94 120 TYR A C 1
ATOM 1002 O O . TYR A 1 120 ? 17.011 -8.910 -27.309 1.00 83.94 120 TYR A O 1
ATOM 1010 N N . ALA A 1 121 ? 16.734 -8.629 -29.525 1.00 83.19 121 ALA A N 1
ATOM 1011 C CA . ALA A 1 121 ? 17.643 -9.690 -29.958 1.00 83.19 121 ALA A CA 1
ATOM 1012 C C . ALA A 1 121 ? 19.133 -9.367 -29.713 1.00 83.19 121 ALA A C 1
ATOM 1014 O O . ALA A 1 121 ? 19.966 -10.279 -29.631 1.00 83.19 121 ALA A O 1
ATOM 1015 N N . SER A 1 122 ? 19.494 -8.086 -29.572 1.00 86.38 122 SER A N 1
ATOM 1016 C CA . SER A 1 122 ? 20.863 -7.650 -29.266 1.00 86.38 122 SER A CA 1
ATOM 1017 C C . SER A 1 122 ? 21.251 -7.861 -27.804 1.00 86.38 122 SER A C 1
ATOM 1019 O O . SER A 1 122 ? 22.433 -7.758 -27.478 1.00 86.38 122 SER A O 1
ATOM 1021 N N . GLY A 1 123 ? 20.296 -8.201 -26.931 1.00 89.38 123 GLY A N 1
ATOM 1022 C CA . GLY A 1 123 ? 20.560 -8.476 -25.525 1.00 89.38 123 GLY A CA 1
ATOM 1023 C C . GLY A 1 123 ? 21.661 -9.525 -25.345 1.00 89.38 123 GLY A C 1
ATOM 1024 O O . GLY A 1 123 ? 21.613 -10.616 -25.923 1.00 89.38 123 GLY A O 1
ATOM 1025 N N . ARG A 1 124 ? 22.674 -9.186 -24.547 1.00 92.50 124 ARG A N 1
ATOM 1026 C CA . ARG A 1 124 ? 23.783 -10.076 -24.176 1.00 92.50 124 ARG A CA 1
ATOM 1027 C C . ARG A 1 124 ? 23.889 -10.188 -22.666 1.00 92.50 124 ARG A C 1
ATOM 1029 O O . ARG A 1 124 ? 23.579 -9.236 -21.951 1.00 92.50 124 ARG A O 1
ATOM 1036 N N . THR A 1 125 ? 24.354 -11.338 -22.187 1.00 93.62 125 THR A N 1
ATOM 1037 C CA . THR A 1 125 ? 24.621 -11.574 -20.763 1.00 93.62 125 THR A CA 1
ATOM 1038 C C . THR A 1 125 ? 26.096 -11.865 -20.558 1.00 93.62 125 THR A C 1
ATOM 1040 O O . THR A 1 125 ? 26.668 -12.703 -21.248 1.00 93.62 125 THR A O 1
ATOM 1043 N N . PHE A 1 126 ? 26.702 -11.199 -19.584 1.00 93.56 126 PHE A N 1
ATOM 1044 C CA . PHE A 1 126 ? 28.105 -11.350 -19.236 1.00 93.56 126 PHE A CA 1
ATOM 1045 C C . PHE A 1 126 ? 28.229 -11.711 -17.762 1.00 93.56 126 PHE A C 1
ATOM 1047 O O . PHE A 1 126 ? 27.704 -11.016 -16.899 1.00 93.56 126 PHE A O 1
ATOM 1054 N N . GLU A 1 127 ? 28.911 -12.805 -17.475 1.00 92.69 127 GLU A N 1
ATOM 1055 C CA . GLU A 1 127 ? 29.233 -13.268 -16.133 1.00 92.69 127 GLU A CA 1
ATOM 1056 C C . GLU A 1 127 ? 30.403 -12.463 -15.546 1.00 92.69 127 GLU A C 1
ATOM 1058 O O . GLU A 1 127 ? 31.264 -11.967 -16.282 1.00 92.69 127 GLU A O 1
ATOM 1063 N N . PHE A 1 128 ? 30.447 -12.375 -14.215 1.00 92.00 128 PHE A N 1
ATOM 1064 C CA . PHE A 1 128 ? 31.599 -11.937 -13.428 1.00 92.00 128 PHE A CA 1
ATOM 1065 C C . PHE A 1 128 ? 32.300 -13.170 -12.822 1.00 92.00 128 PHE A C 1
ATOM 1067 O O . PHE A 1 128 ? 32.032 -13.492 -11.663 1.00 92.00 128 PHE A O 1
ATOM 1074 N N . PRO A 1 129 ? 33.231 -13.852 -13.525 1.00 86.69 129 PRO A N 1
ATOM 1075 C CA . PRO A 1 129 ? 33.814 -15.103 -13.022 1.00 86.69 129 PRO A CA 1
ATOM 1076 C C . PRO A 1 129 ? 34.521 -14.938 -11.672 1.00 86.69 129 PRO A C 1
ATOM 1078 O O . PRO A 1 129 ? 34.504 -15.825 -10.828 1.00 86.69 129 PRO A O 1
ATOM 1081 N N . ARG A 1 130 ? 35.119 -13.762 -11.437 1.00 87.00 130 ARG A N 1
ATOM 1082 C CA . ARG A 1 130 ? 35.811 -13.426 -10.181 1.00 87.00 130 ARG A CA 1
ATOM 1083 C C . ARG A 1 130 ? 34.870 -13.064 -9.026 1.00 87.00 130 ARG A C 1
ATOM 1085 O O . ARG A 1 130 ? 35.343 -12.874 -7.910 1.00 87.00 130 ARG A O 1
ATOM 1092 N N . ALA A 1 131 ? 33.576 -12.899 -9.294 1.00 88.25 131 ALA A N 1
ATOM 1093 C CA . ALA A 1 131 ? 32.565 -12.637 -8.275 1.00 88.25 131 ALA A CA 1
ATOM 1094 C C . ALA A 1 131 ? 31.802 -13.903 -7.865 1.00 88.25 131 ALA A C 1
ATOM 1096 O O . ALA A 1 131 ? 31.023 -13.829 -6.921 1.00 88.25 131 ALA A O 1
ATOM 1097 N N . THR A 1 132 ? 32.015 -15.031 -8.551 1.00 88.81 132 THR A N 1
ATOM 1098 C CA . THR A 1 132 ? 31.384 -16.314 -8.233 1.00 88.81 132 THR A CA 1
ATOM 1099 C C . THR A 1 132 ? 31.690 -16.733 -6.799 1.00 88.81 132 THR A C 1
ATOM 1101 O O . THR A 1 132 ? 32.835 -16.660 -6.350 1.00 88.81 132 THR A O 1
ATOM 1104 N N . LEU A 1 133 ? 30.653 -17.161 -6.080 1.00 89.94 133 LEU A N 1
ATOM 1105 C CA . LEU A 1 133 ? 30.754 -17.608 -4.693 1.00 89.94 133 LEU A CA 1
ATOM 1106 C C . LEU A 1 133 ? 30.434 -19.096 -4.574 1.00 89.94 133 LEU A C 1
ATOM 1108 O O . LEU A 1 133 ? 29.566 -19.623 -5.272 1.00 89.94 133 LEU A O 1
ATOM 1112 N N . ASP A 1 134 ? 31.121 -19.751 -3.644 1.00 86.88 134 ASP A N 1
ATOM 1113 C CA . ASP A 1 134 ? 30.928 -21.164 -3.337 1.00 86.88 134 ASP A CA 1
ATOM 1114 C C . ASP A 1 134 ? 29.563 -21.436 -2.656 1.00 86.88 134 ASP A C 1
ATOM 1116 O O . ASP A 1 134 ? 28.878 -20.538 -2.142 1.00 86.88 134 ASP A O 1
ATOM 1120 N N . VAL A 1 135 ? 29.163 -22.705 -2.636 1.00 83.81 135 VAL A N 1
ATOM 1121 C CA . VAL A 1 135 ? 27.932 -23.227 -2.030 1.00 83.81 135 VAL A CA 1
ATOM 1122 C C . VAL A 1 135 ? 27.888 -22.975 -0.520 1.00 83.81 135 VAL A C 1
ATOM 1124 O O . VAL A 1 135 ? 26.809 -22.768 0.036 1.00 83.81 135 VAL A O 1
ATOM 1127 N N . PHE A 1 136 ? 29.044 -22.922 0.141 1.00 82.44 136 PHE A N 1
ATOM 1128 C CA . PHE A 1 136 ? 29.139 -22.749 1.596 1.00 82.44 136 PHE A CA 1
ATOM 1129 C C . PHE A 1 136 ? 29.176 -21.287 2.062 1.00 82.44 136 PHE A C 1
ATOM 1131 O O . PHE A 1 136 ? 29.280 -21.016 3.256 1.00 82.44 136 PHE A O 1
ATOM 1138 N N . VAL A 1 137 ? 29.093 -20.326 1.139 1.00 83.31 137 VAL A N 1
ATOM 1139 C CA . VAL A 1 137 ? 29.064 -18.902 1.485 1.00 83.31 137 VAL A CA 1
ATOM 1140 C C . VAL A 1 137 ? 27.675 -18.510 1.998 1.00 83.31 137 VAL A C 1
ATOM 1142 O O . VAL A 1 137 ? 26.664 -18.906 1.418 1.00 83.31 137 VAL A O 1
ATOM 1145 N N . SER A 1 138 ? 27.620 -17.717 3.073 1.00 77.56 138 SER A N 1
ATOM 1146 C CA . SER A 1 138 ? 26.354 -17.262 3.657 1.00 77.56 138 SER A CA 1
ATOM 1147 C C . SER A 1 138 ? 25.542 -16.414 2.674 1.00 77.56 138 SER A C 1
ATOM 1149 O O . SER A 1 138 ? 26.091 -15.683 1.841 1.00 77.56 138 SER A O 1
ATOM 1151 N N . ASP A 1 139 ? 24.215 -16.468 2.790 1.00 75.12 139 ASP A N 1
ATOM 1152 C CA . ASP A 1 139 ? 23.334 -15.716 1.896 1.00 75.12 139 ASP A CA 1
ATOM 1153 C C . ASP A 1 139 ? 23.507 -14.192 2.024 1.00 75.12 139 ASP A C 1
ATOM 1155 O O . ASP A 1 139 ? 23.381 -13.474 1.032 1.00 75.12 139 ASP A O 1
ATOM 1159 N N . GLN A 1 140 ? 23.914 -13.703 3.202 1.00 72.44 140 GLN A N 1
ATOM 1160 C CA . GLN A 1 140 ? 24.268 -12.298 3.415 1.00 72.44 140 GLN A CA 1
ATOM 1161 C C . GLN A 1 140 ? 25.440 -11.865 2.522 1.00 72.44 140 GLN A C 1
ATOM 1163 O O . GLN A 1 140 ? 25.348 -10.867 1.811 1.00 72.44 140 GLN A O 1
ATOM 1168 N N . VAL A 1 141 ? 26.522 -12.649 2.479 1.00 80.81 141 VAL A N 1
ATOM 1169 C CA . VAL A 1 141 ? 27.676 -12.351 1.613 1.00 80.81 141 VAL A CA 1
ATOM 1170 C C . VAL A 1 141 ? 27.281 -12.437 0.138 1.00 80.81 141 VAL A C 1
ATOM 1172 O O . VAL A 1 141 ? 27.758 -11.645 -0.682 1.00 80.81 141 VAL A O 1
ATOM 1175 N N . ARG A 1 142 ? 26.375 -13.360 -0.213 1.00 84.50 142 ARG A N 1
ATOM 1176 C CA . ARG A 1 142 ? 25.845 -13.456 -1.578 1.00 84.50 142 ARG A CA 1
ATOM 1177 C C . ARG A 1 142 ? 25.060 -12.211 -1.986 1.00 84.50 142 ARG A C 1
ATOM 1179 O O . ARG A 1 142 ? 25.130 -11.783 -3.140 1.00 84.50 142 ARG A O 1
ATOM 1186 N N . ASP A 1 143 ? 24.298 -11.638 -1.073 1.00 82.94 143 ASP A N 1
ATOM 1187 C CA . ASP A 1 143 ? 23.548 -10.408 -1.303 1.00 82.94 143 ASP A CA 1
ATOM 1188 C C . ASP A 1 143 ? 24.437 -9.178 -1.361 1.00 82.94 143 ASP A C 1
ATOM 1190 O O . ASP A 1 143 ? 24.283 -8.356 -2.264 1.00 82.94 143 ASP A O 1
ATOM 1194 N N . ASP A 1 144 ? 25.403 -9.073 -0.454 1.00 81.75 144 ASP A N 1
ATOM 1195 C CA . ASP A 1 144 ? 26.339 -7.953 -0.432 1.00 81.75 144 ASP A CA 1
ATOM 1196 C C . ASP A 1 144 ? 27.184 -7.917 -1.703 1.00 81.75 144 ASP A C 1
ATOM 1198 O O . ASP A 1 144 ? 27.407 -6.846 -2.265 1.00 81.75 144 ASP A O 1
ATOM 1202 N N . ARG A 1 145 ? 27.555 -9.082 -2.249 1.00 88.00 145 ARG A N 1
ATOM 1203 C CA . ARG A 1 145 ? 28.210 -9.158 -3.560 1.00 88.00 145 ARG A CA 1
ATOM 1204 C C . ARG A 1 145 ? 27.335 -8.587 -4.677 1.00 88.00 145 ARG A C 1
ATOM 1206 O O . ARG A 1 145 ? 27.835 -7.813 -5.489 1.00 88.00 145 ARG A O 1
ATOM 1213 N N . GLU A 1 146 ? 26.045 -8.930 -4.713 1.00 88.38 146 GLU A N 1
ATOM 1214 C CA . GLU A 1 146 ? 25.108 -8.374 -5.701 1.00 88.38 146 GLU A CA 1
ATOM 1215 C C . GLU A 1 146 ? 24.978 -6.858 -5.536 1.00 88.38 146 GLU A C 1
ATOM 1217 O O . GLU A 1 146 ? 25.035 -6.124 -6.520 1.00 88.38 146 GLU A O 1
ATOM 1222 N N . ARG A 1 147 ? 24.868 -6.382 -4.293 1.00 83.31 147 ARG A N 1
ATOM 1223 C CA . ARG A 1 147 ? 24.735 -4.956 -3.983 1.00 83.31 147 ARG A CA 1
ATOM 1224 C C . ARG A 1 147 ? 25.944 -4.145 -4.373 1.00 83.31 147 ARG A C 1
ATOM 1226 O O . ARG A 1 147 ? 25.792 -3.074 -4.949 1.00 83.31 147 ARG A O 1
ATOM 1233 N N . ILE A 1 148 ? 27.137 -4.662 -4.094 1.00 85.06 148 ILE A N 1
ATOM 1234 C CA . ILE A 1 148 ? 28.392 -4.039 -4.509 1.00 85.06 148 ILE A CA 1
ATOM 1235 C C . ILE A 1 148 ? 28.421 -3.915 -6.031 1.00 85.06 148 ILE A C 1
ATOM 1237 O O . ILE A 1 148 ? 28.784 -2.861 -6.541 1.00 85.06 148 ILE A O 1
ATOM 1241 N N . LEU A 1 149 ? 27.994 -4.950 -6.763 1.00 89.06 149 LEU A N 1
ATOM 1242 C CA . LEU A 1 149 ? 27.939 -4.897 -8.224 1.00 89.06 149 LEU A CA 1
ATOM 1243 C C . LEU A 1 149 ? 26.902 -3.879 -8.720 1.00 89.06 149 LEU A C 1
ATOM 1245 O O . LEU A 1 149 ? 27.226 -3.067 -9.580 1.00 89.06 149 LEU A O 1
ATOM 1249 N N . VAL A 1 150 ? 25.688 -3.860 -8.165 1.00 87.38 150 VAL A N 1
ATOM 1250 C CA . VAL A 1 150 ? 24.657 -2.864 -8.519 1.00 87.38 150 VAL A CA 1
ATOM 1251 C C . VAL A 1 150 ? 25.143 -1.440 -8.223 1.00 87.38 150 VAL A C 1
ATOM 1253 O O . VAL A 1 150 ? 25.011 -0.558 -9.069 1.00 87.38 150 VAL A O 1
ATOM 1256 N N . ALA A 1 151 ? 25.750 -1.216 -7.056 1.00 83.00 151 ALA A N 1
ATOM 1257 C CA . ALA A 1 151 ? 26.298 0.077 -6.659 1.00 83.00 151 ALA A CA 1
ATOM 1258 C C . ALA A 1 151 ? 27.482 0.504 -7.540 1.00 83.00 151 ALA A C 1
ATOM 1260 O O . ALA A 1 151 ? 27.562 1.669 -7.916 1.00 83.00 151 ALA A O 1
ATOM 1261 N N . PHE A 1 152 ? 28.360 -0.430 -7.923 1.00 86.62 152 PHE A N 1
ATOM 1262 C CA . PHE A 1 152 ? 29.511 -0.170 -8.793 1.00 86.62 152 PHE A CA 1
ATOM 1263 C C . PHE A 1 152 ? 29.100 0.396 -10.157 1.00 86.62 152 PHE A C 1
ATOM 1265 O O . PHE A 1 152 ? 29.764 1.289 -10.676 1.00 86.62 152 PHE A O 1
ATOM 1272 N N . PHE A 1 153 ? 27.998 -0.091 -10.734 1.00 84.88 153 PHE A N 1
ATOM 1273 C CA . PHE A 1 153 ? 27.465 0.462 -11.983 1.00 84.88 153 PHE A CA 1
ATOM 1274 C C . PHE A 1 153 ? 26.592 1.708 -11.773 1.00 84.88 153 PHE A C 1
ATOM 1276 O O . PHE A 1 153 ? 26.244 2.352 -12.754 1.00 84.88 153 PHE A O 1
ATOM 1283 N N . GLY A 1 154 ? 26.265 2.074 -10.532 1.00 81.44 154 GLY A N 1
ATOM 1284 C CA . GLY A 1 154 ? 25.323 3.144 -10.208 1.00 81.44 154 GLY A CA 1
ATOM 1285 C C . GLY A 1 154 ? 23.883 2.703 -10.462 1.00 81.44 154 GLY A C 1
ATOM 1286 O O . GLY A 1 154 ? 23.484 2.486 -11.607 1.00 81.44 154 GLY A O 1
ATOM 1287 N N . ARG A 1 155 ? 23.085 2.575 -9.394 1.00 76.56 155 ARG A N 1
ATOM 1288 C CA . ARG A 1 155 ? 21.712 2.035 -9.452 1.00 76.56 155 ARG A CA 1
ATOM 1289 C C . ARG A 1 155 ? 20.837 2.802 -10.440 1.00 76.56 155 ARG A C 1
ATOM 1291 O O . ARG A 1 155 ? 20.101 2.195 -11.205 1.00 76.56 155 ARG A O 1
ATOM 1298 N N . GLU A 1 156 ? 20.956 4.121 -10.446 1.00 74.25 156 GLU A N 1
ATOM 1299 C CA . GLU A 1 156 ? 20.232 5.029 -11.333 1.00 74.25 156 GLU A CA 1
ATOM 1300 C C . GLU A 1 156 ? 20.521 4.802 -12.823 1.00 74.25 156 GLU A C 1
ATOM 1302 O O . GLU A 1 156 ? 19.747 5.259 -13.654 1.00 74.25 156 GLU A O 1
ATOM 1307 N N . SER A 1 157 ? 21.593 4.086 -13.181 1.00 78.00 157 SER A N 1
ATOM 1308 C CA . SER A 1 157 ? 21.931 3.741 -14.569 1.00 78.00 157 SER A CA 1
ATOM 1309 C C . SER A 1 157 ? 21.503 2.321 -14.978 1.00 78.00 157 SER A C 1
ATOM 1311 O O . SER A 1 157 ? 21.731 1.897 -16.114 1.00 78.00 157 SER A O 1
ATOM 1313 N N . LEU A 1 158 ? 20.886 1.573 -14.058 1.00 87.00 158 LEU A N 1
ATOM 1314 C CA . LEU A 1 158 ? 20.485 0.184 -14.246 1.00 87.00 158 LEU A CA 1
ATOM 1315 C C . LEU A 1 158 ? 18.960 0.031 -14.276 1.00 87.00 158 LEU A C 1
ATOM 1317 O O . LEU A 1 158 ? 18.216 0.783 -13.660 1.00 87.00 158 LEU A O 1
ATOM 1321 N N . LEU A 1 159 ? 18.494 -1.053 -14.897 1.00 86.38 159 LEU A N 1
ATOM 1322 C CA . LEU A 1 159 ? 17.112 -1.550 -14.808 1.00 86.38 159 LEU A CA 1
ATOM 1323 C C . LEU A 1 159 ? 16.765 -2.138 -13.425 1.00 86.38 159 LEU A C 1
ATOM 1325 O O . LEU A 1 159 ? 15.644 -2.597 -13.194 1.00 86.38 159 LEU A O 1
ATOM 1329 N N . ASN A 1 160 ? 17.735 -2.191 -12.511 1.00 84.50 160 ASN A N 1
ATOM 1330 C CA . ASN A 1 160 ? 17.554 -2.644 -11.140 1.00 84.50 160 ASN A CA 1
ATOM 1331 C C . ASN A 1 160 ? 16.784 -1.588 -10.335 1.00 84.50 160 ASN A C 1
ATOM 1333 O O . ASN A 1 160 ? 17.348 -0.573 -9.951 1.00 84.50 160 ASN A O 1
ATOM 1337 N N . GLN A 1 161 ? 15.526 -1.866 -9.986 1.00 67.56 161 GLN A N 1
ATOM 1338 C CA . GLN A 1 161 ? 14.768 -1.008 -9.057 1.00 67.56 161 GLN A CA 1
ATOM 1339 C C . GLN A 1 161 ? 15.268 -1.125 -7.606 1.00 67.56 161 GLN A C 1
ATOM 1341 O O . GLN A 1 161 ? 15.076 -0.234 -6.788 1.00 67.56 161 GLN A O 1
ATOM 1346 N N . GLN A 1 162 ? 15.927 -2.237 -7.277 1.00 67.75 162 GLN A N 1
ATOM 1347 C CA . GLN A 1 162 ? 16.451 -2.525 -5.943 1.00 67.75 162 GLN A CA 1
ATOM 1348 C C . GLN A 1 162 ? 17.982 -2.433 -5.958 1.00 67.75 162 GLN A C 1
ATOM 1350 O O . GLN A 1 162 ? 18.593 -2.815 -6.957 1.00 67.75 162 GLN A O 1
ATOM 1355 N N . PRO A 1 163 ? 18.630 -2.025 -4.851 1.00 59.66 163 PRO A N 1
ATOM 1356 C CA . PRO A 1 163 ? 20.090 -2.001 -4.738 1.00 59.66 163 PRO A CA 1
ATOM 1357 C C . PRO A 1 163 ? 20.747 -3.393 -4.811 1.00 59.66 163 PRO A C 1
ATOM 1359 O O . PRO A 1 163 ? 21.958 -3.465 -4.706 1.00 59.66 163 PRO A O 1
ATOM 1362 N N . GLY A 1 164 ? 19.989 -4.480 -4.997 1.00 59.72 164 GLY A N 1
ATOM 1363 C CA . GLY A 1 164 ? 20.474 -5.862 -4.985 1.00 59.72 164 GLY A CA 1
ATOM 1364 C C . GLY A 1 164 ? 20.272 -6.556 -3.632 1.00 59.72 164 GLY A C 1
ATOM 1365 O O . GLY A 1 164 ? 20.005 -5.913 -2.609 1.00 59.72 164 GLY A O 1
ATOM 1366 N N . GLY A 1 165 ? 20.386 -7.883 -3.629 1.00 59.22 165 GLY A N 1
ATOM 1367 C CA . GLY A 1 165 ? 20.222 -8.740 -2.459 1.00 59.22 165 GLY A CA 1
ATOM 1368 C C . GLY A 1 165 ? 18.769 -9.131 -2.167 1.00 59.22 165 GLY A C 1
ATOM 1369 O O . GLY A 1 165 ? 17.833 -8.351 -2.372 1.00 59.22 165 GLY A O 1
ATOM 1370 N N . PHE A 1 166 ? 18.557 -10.351 -1.681 1.00 61.00 166 PHE A N 1
ATOM 1371 C CA . PHE A 1 166 ? 17.274 -10.890 -1.231 1.00 61.00 166 PHE A CA 1
ATOM 1372 C C . PHE A 1 166 ? 16.910 -10.429 0.197 1.00 61.00 166 PHE A C 1
ATOM 1374 O O . PHE A 1 166 ? 15.801 -9.934 0.413 1.00 61.00 166 PHE A O 1
ATOM 1381 N N . TYR A 1 167 ? 17.857 -10.475 1.121 1.00 61.50 167 TYR A N 1
ATOM 1382 C CA . TYR A 1 167 ? 17.817 -10.112 2.533 1.00 61.50 167 TYR A CA 1
ATOM 1383 C C . TYR A 1 167 ? 18.207 -8.644 2.716 1.00 61.50 167 TYR A C 1
ATOM 1385 O O . TYR A 1 167 ? 19.216 -8.204 2.176 1.00 61.50 167 TYR A O 1
ATOM 1393 N N . ALA A 1 168 ? 17.411 -7.835 3.422 1.00 56.91 168 ALA A N 1
ATOM 1394 C CA . ALA A 1 168 ? 17.790 -6.454 3.742 1.00 56.91 168 ALA A CA 1
ATOM 1395 C C . ALA A 1 168 ? 18.886 -6.452 4.822 1.00 56.91 168 ALA A C 1
ATOM 1397 O O . ALA A 1 168 ? 18.772 -7.196 5.783 1.00 56.91 168 ALA A O 1
ATOM 1398 N N . SER A 1 169 ? 19.924 -5.619 4.687 1.00 61.94 169 SER A N 1
ATOM 1399 C CA . SER A 1 169 ? 20.877 -5.375 5.779 1.00 61.94 169 SER A CA 1
ATOM 1400 C C . SER A 1 169 ? 20.567 -4.026 6.418 1.00 61.94 169 SER A C 1
ATOM 1402 O O . SER A 1 169 ? 20.814 -2.970 5.821 1.00 61.94 169 SER A O 1
ATOM 1404 N N . TYR A 1 170 ? 20.017 -4.046 7.625 1.00 72.88 170 TYR A N 1
ATOM 1405 C CA . TYR A 1 170 ? 19.968 -2.875 8.486 1.00 72.88 170 TYR A CA 1
ATOM 1406 C C . TYR A 1 170 ? 20.722 -3.186 9.769 1.00 72.88 170 TYR A C 1
ATOM 1408 O O . TYR A 1 170 ? 20.302 -4.020 10.561 1.00 72.88 170 TYR A O 1
ATOM 1416 N N . ILE A 1 171 ? 21.843 -2.502 9.964 1.00 76.25 171 ILE A N 1
ATOM 1417 C CA . ILE A 1 171 ? 22.555 -2.517 11.235 1.00 76.25 171 ILE A CA 1
ATOM 1418 C C . ILE A 1 171 ? 22.250 -1.161 11.876 1.00 76.25 171 ILE A C 1
ATOM 1420 O O . ILE A 1 171 ? 22.651 -0.139 11.303 1.00 76.25 171 ILE A O 1
ATOM 1424 N N . PRO A 1 172 ? 21.478 -1.115 12.979 1.00 78.31 172 PRO A N 1
ATOM 1425 C CA . PRO A 1 172 ? 21.205 0.139 13.662 1.00 78.31 172 PRO A CA 1
ATOM 1426 C C . PRO A 1 172 ? 22.501 0.757 14.172 1.00 78.31 172 PRO A C 1
ATOM 1428 O O . PRO A 1 172 ? 23.505 0.077 14.390 1.00 78.31 172 PRO A O 1
ATOM 1431 N N . ASP A 1 173 ? 22.461 2.067 14.378 1.00 83.94 173 ASP A N 1
ATOM 1432 C CA . ASP A 1 173 ? 23.536 2.742 15.085 1.00 83.94 173 ASP A CA 1
ATOM 1433 C C . ASP A 1 173 ? 23.624 2.215 16.529 1.00 83.94 173 ASP A C 1
ATOM 1435 O O . ASP A 1 173 ? 22.612 1.824 17.119 1.00 83.94 173 ASP A O 1
ATOM 1439 N N . ILE A 1 174 ? 24.826 2.224 17.113 1.00 85.81 174 ILE A N 1
ATOM 1440 C CA . ILE A 1 174 ? 25.036 1.861 18.521 1.00 85.81 174 ILE A CA 1
ATOM 1441 C C . ILE A 1 174 ? 24.107 2.666 19.438 1.00 85.81 174 ILE A C 1
ATOM 1443 O O . ILE A 1 174 ? 23.566 2.139 20.406 1.00 85.81 174 ILE A O 1
ATOM 1447 N N . THR A 1 175 ? 23.852 3.924 19.079 1.00 89.44 175 THR A N 1
ATOM 1448 C CA . THR A 1 175 ? 22.946 4.815 19.808 1.00 89.44 175 THR A CA 1
ATOM 1449 C C . THR A 1 175 ? 21.503 4.313 19.827 1.00 89.44 175 THR A C 1
ATOM 1451 O O . THR A 1 175 ? 20.868 4.353 20.881 1.00 89.44 175 THR A O 1
ATOM 1454 N N . ASP A 1 176 ? 20.999 3.792 18.706 1.00 90.56 176 ASP A N 1
ATOM 1455 C CA . ASP A 1 176 ? 19.651 3.227 18.595 1.00 90.56 176 ASP A CA 1
ATOM 1456 C C . ASP A 1 176 ? 19.559 1.873 19.335 1.00 90.56 176 ASP A C 1
ATOM 1458 O O . ASP A 1 176 ? 18.530 1.558 19.934 1.00 90.56 176 ASP A O 1
ATOM 1462 N N . HIS A 1 177 ? 20.645 1.087 19.367 1.00 88.12 177 HIS A N 1
ATOM 1463 C CA . HIS A 1 177 ? 20.710 -0.130 20.186 1.00 88.12 177 HIS A CA 1
ATOM 1464 C C . HIS A 1 177 ? 20.605 0.195 21.682 1.00 88.12 177 HIS A C 1
ATOM 1466 O O . HIS A 1 177 ? 19.700 -0.294 22.358 1.00 88.12 177 HIS A O 1
ATOM 1472 N N . THR A 1 178 ? 21.465 1.088 22.182 1.00 91.00 178 THR A N 1
ATOM 1473 C CA . THR A 1 178 ? 21.435 1.535 23.582 1.00 91.00 178 THR A CA 1
ATOM 1474 C C . THR A 1 178 ? 20.099 2.182 23.938 1.00 91.00 178 THR A C 1
ATOM 1476 O O . THR A 1 178 ? 19.608 2.019 25.054 1.00 91.00 178 THR A O 1
ATOM 1479 N N . LEU A 1 179 ? 19.468 2.897 22.999 1.00 93.62 179 LEU A N 1
ATOM 1480 C CA . LEU A 1 179 ? 18.130 3.451 23.186 1.00 93.62 179 LEU A CA 1
ATOM 1481 C C . LEU A 1 179 ? 17.107 2.354 23.515 1.00 93.62 179 LEU A C 1
ATOM 1483 O O . LEU A 1 179 ? 16.345 2.519 24.468 1.00 93.62 179 LEU A O 1
ATOM 1487 N N . PHE A 1 180 ? 17.110 1.234 22.789 1.00 94.88 180 PHE A N 1
ATOM 1488 C CA . PHE A 1 180 ? 16.214 0.113 23.076 1.00 94.88 180 PHE A CA 1
ATOM 1489 C C . PHE A 1 180 ? 16.526 -0.561 24.417 1.00 94.88 180 PHE A C 1
ATOM 1491 O O . PHE A 1 180 ? 15.604 -0.810 25.190 1.00 94.88 180 PHE A O 1
ATOM 1498 N N . GLU A 1 181 ? 17.800 -0.775 24.756 1.00 93.06 181 GLU A N 1
ATOM 1499 C CA . GLU A 1 181 ? 18.189 -1.345 26.058 1.00 93.06 181 GLU A CA 1
ATOM 1500 C C . GLU A 1 181 ? 17.632 -0.527 27.238 1.00 93.06 181 GLU A C 1
ATOM 1502 O O . GLU A 1 181 ? 17.223 -1.088 28.260 1.00 93.06 181 GLU A O 1
ATOM 1507 N N . THR A 1 182 ? 17.527 0.804 27.095 1.00 94.25 182 THR A N 1
ATOM 1508 C CA . THR A 1 182 ? 16.947 1.660 28.146 1.00 94.25 182 THR A CA 1
ATOM 1509 C C . THR A 1 182 ? 15.466 1.395 28.416 1.00 94.25 182 THR A C 1
ATOM 1511 O O . THR A 1 182 ? 14.998 1.678 29.519 1.00 94.25 182 THR A O 1
ATOM 1514 N N . LEU A 1 183 ? 14.739 0.811 27.458 1.00 95.31 183 LEU A N 1
ATOM 1515 C CA . LEU A 1 183 ? 13.331 0.451 27.615 1.00 95.31 183 LEU A CA 1
ATOM 1516 C C . LEU A 1 183 ? 13.130 -0.757 28.538 1.00 95.31 183 LEU A C 1
ATOM 1518 O O . LEU A 1 183 ? 12.017 -0.955 29.028 1.00 95.31 183 LEU A O 1
ATOM 1522 N N . ARG A 1 184 ? 14.193 -1.538 28.797 1.00 94.19 184 ARG A N 1
ATOM 1523 C CA . ARG A 1 184 ? 14.206 -2.696 29.711 1.00 94.19 184 ARG A CA 1
ATOM 1524 C C . ARG A 1 184 ? 13.065 -3.683 29.439 1.00 94.19 184 ARG A C 1
ATOM 1526 O O . ARG A 1 184 ? 12.439 -4.200 30.367 1.00 94.19 184 ARG A O 1
ATOM 1533 N N . THR A 1 185 ? 12.772 -3.923 28.164 1.00 95.94 185 THR A N 1
ATOM 1534 C CA . THR A 1 185 ? 11.742 -4.885 27.763 1.00 95.94 185 THR A CA 1
ATOM 1535 C C . THR A 1 185 ? 12.208 -6.319 28.007 1.00 95.94 185 THR A C 1
ATOM 1537 O O . THR A 1 185 ? 13.399 -6.619 28.037 1.00 95.94 185 THR A O 1
ATOM 1540 N N . GLN A 1 186 ? 11.244 -7.204 28.245 1.00 94.94 186 GLN A N 1
ATOM 1541 C CA . GLN A 1 186 ? 11.453 -8.652 28.374 1.00 94.94 186 GLN A CA 1
ATOM 1542 C C . GLN A 1 186 ? 10.292 -9.390 27.694 1.00 94.94 186 GLN A C 1
ATOM 1544 O O . GLN A 1 186 ? 9.715 -10.335 28.245 1.00 94.94 186 GLN A O 1
ATOM 1549 N N . PHE A 1 187 ? 9.848 -8.878 26.547 1.00 96.75 187 PHE A N 1
ATOM 1550 C CA . PHE A 1 187 ? 8.611 -9.295 25.906 1.00 96.75 187 PHE A CA 1
ATOM 1551 C C . PHE A 1 187 ? 8.643 -10.774 25.520 1.00 96.75 187 PHE A C 1
ATOM 1553 O O . PHE A 1 187 ? 7.752 -11.529 25.914 1.00 96.75 187 PHE A O 1
ATOM 1560 N N . TRP A 1 188 ? 9.667 -11.214 24.783 1.00 95.88 188 TRP A N 1
ATOM 1561 C CA . TRP A 1 188 ? 9.682 -12.554 24.187 1.00 95.88 188 TRP A CA 1
ATOM 1562 C C . TRP A 1 188 ? 9.766 -13.654 25.242 1.00 95.88 188 TRP A C 1
ATOM 1564 O O . TRP A 1 188 ? 8.984 -14.609 25.206 1.00 95.88 188 TRP A O 1
ATOM 1574 N N . SER A 1 189 ? 10.678 -13.516 26.207 1.00 94.50 189 SER A N 1
ATOM 1575 C CA . SER A 1 189 ? 10.876 -14.509 27.270 1.00 94.50 189 SER A CA 1
ATOM 1576 C C . SER A 1 189 ? 9.633 -14.635 28.159 1.00 94.50 189 SER A C 1
ATOM 1578 O O . SER A 1 189 ? 9.171 -15.745 28.450 1.00 94.50 189 SER A O 1
ATOM 1580 N N . ARG A 1 190 ? 9.017 -13.505 28.529 1.00 95.88 190 ARG A N 1
ATOM 1581 C CA . ARG A 1 190 ? 7.806 -13.486 29.357 1.00 95.88 190 ARG A CA 1
ATOM 1582 C C . ARG A 1 190 ? 6.579 -13.964 28.589 1.00 95.88 190 ARG A C 1
ATOM 1584 O O . ARG A 1 190 ? 5.807 -14.747 29.142 1.00 95.88 190 ARG A O 1
ATOM 1591 N N . PHE A 1 191 ? 6.418 -13.580 27.323 1.00 96.06 191 PHE A N 1
ATOM 1592 C CA . PHE A 1 191 ? 5.333 -14.075 26.475 1.00 96.06 191 PHE A CA 1
ATOM 1593 C C . PHE A 1 191 ? 5.437 -15.586 26.277 1.00 96.06 191 PHE A C 1
ATOM 1595 O O . PHE A 1 191 ? 4.441 -16.298 26.395 1.00 96.06 191 PHE A O 1
ATOM 1602 N N . ARG A 1 192 ? 6.640 -16.116 26.024 1.00 95.12 192 ARG A N 1
ATOM 1603 C CA . ARG A 1 192 ? 6.864 -17.560 25.859 1.00 95.12 192 ARG A CA 1
ATOM 1604 C C . ARG A 1 192 ? 6.401 -18.350 27.085 1.00 95.12 192 ARG A C 1
ATOM 1606 O O . ARG A 1 192 ? 5.788 -19.399 26.914 1.00 95.12 192 ARG A O 1
ATOM 1613 N N . ARG A 1 193 ? 6.644 -17.818 28.288 1.00 94.75 193 ARG A N 1
ATOM 1614 C CA . ARG A 1 193 ? 6.235 -18.414 29.569 1.00 94.75 193 ARG A CA 1
ATOM 1615 C C . ARG A 1 193 ? 4.738 -18.266 29.863 1.00 94.75 193 ARG A C 1
ATOM 1617 O O . ARG A 1 193 ? 4.148 -19.195 30.396 1.00 94.75 193 ARG A O 1
ATOM 1624 N N . ALA A 1 194 ? 4.141 -17.117 29.545 1.00 94.81 194 ALA A N 1
ATOM 1625 C CA . ALA A 1 194 ? 2.753 -16.805 29.904 1.00 94.81 194 ALA A CA 1
ATOM 1626 C C . ALA A 1 194 ? 1.716 -17.200 28.834 1.00 94.81 194 ALA A C 1
ATOM 1628 O O . ALA A 1 194 ? 0.526 -17.278 29.128 1.00 94.81 194 ALA A O 1
ATOM 1629 N N . SER A 1 195 ? 2.135 -17.409 27.582 1.00 95.75 195 SER A N 1
ATOM 1630 C CA . SER A 1 195 ? 1.215 -17.666 26.469 1.00 95.75 195 SER A CA 1
ATOM 1631 C C . SER A 1 195 ? 0.739 -19.118 26.402 1.00 95.75 195 SER A C 1
ATOM 1633 O O . SER A 1 195 ? 1.510 -20.074 26.516 1.00 95.75 195 SER A O 1
ATOM 1635 N N . ALA A 1 196 ? -0.545 -19.274 26.096 1.00 95.56 196 ALA A N 1
ATOM 1636 C CA . ALA A 1 196 ? -1.231 -20.535 25.858 1.00 95.56 196 ALA A CA 1
ATOM 1637 C C . ALA A 1 196 ? -1.765 -20.613 24.416 1.00 95.56 196 ALA A C 1
ATOM 1639 O O . ALA A 1 196 ? -1.677 -19.662 23.635 1.00 95.56 196 ALA A O 1
ATOM 1640 N N . VAL A 1 197 ? -2.265 -21.786 24.028 1.00 95.50 197 VAL A N 1
ATOM 1641 C CA . VAL A 1 197 ? -3.052 -21.931 22.792 1.00 95.50 197 VAL A CA 1
ATOM 1642 C C . VAL A 1 197 ? -4.377 -21.184 22.974 1.00 95.50 197 VAL A C 1
ATOM 1644 O O . VAL A 1 197 ? -4.923 -21.179 24.075 1.00 95.50 197 VAL A O 1
ATOM 1647 N N . CYS A 1 198 ? -4.881 -20.547 21.915 1.00 94.69 198 CYS A N 1
ATOM 1648 C CA . CYS A 1 198 ? -6.160 -19.842 21.956 1.00 94.69 198 CYS A CA 1
ATOM 1649 C C . CYS A 1 198 ? -7.345 -20.775 22.273 1.00 94.69 198 CYS A C 1
ATOM 1651 O O . CYS A 1 198 ? -7.284 -21.996 22.078 1.00 94.69 198 CYS A O 1
ATOM 1653 N N . SER A 1 199 ? -8.437 -20.179 22.758 1.00 95.44 199 SER A N 1
ATOM 1654 C CA . SER A 1 199 ? -9.675 -20.886 23.093 1.00 95.44 199 SER A CA 1
ATOM 1655 C C . SER A 1 199 ? -10.325 -21.538 21.868 1.00 95.44 199 SER A C 1
ATOM 1657 O O . SER A 1 199 ? -10.096 -21.146 20.721 1.00 95.44 199 SER A O 1
ATOM 1659 N N . GLN A 1 200 ? -11.210 -22.509 22.113 1.00 96.00 200 GLN A N 1
ATOM 1660 C CA . GLN A 1 200 ? -11.995 -23.126 21.043 1.00 96.00 200 GLN A CA 1
ATOM 1661 C C . GLN A 1 200 ? -12.895 -22.108 20.326 1.00 96.00 200 GLN A C 1
ATOM 1663 O O . GLN A 1 200 ? -13.056 -22.204 19.114 1.00 96.00 200 GLN A O 1
ATOM 1668 N N . SER A 1 201 ? -13.414 -21.102 21.038 1.00 96.06 201 SER A N 1
ATOM 1669 C CA . SER A 1 201 ? -14.221 -20.032 20.439 1.00 96.06 201 SER A CA 1
ATOM 1670 C C . SER A 1 201 ? -13.449 -19.225 19.393 1.00 96.06 201 SER A C 1
ATOM 1672 O O . SER A 1 201 ? -13.983 -18.972 18.318 1.00 96.06 201 SER A O 1
ATOM 1674 N N . ILE A 1 202 ? -12.178 -18.891 19.653 1.00 96.44 202 ILE A N 1
ATOM 1675 C CA . ILE A 1 202 ? -11.322 -18.215 18.668 1.00 96.44 202 ILE A CA 1
ATOM 1676 C C . ILE A 1 202 ? -11.112 -19.121 17.452 1.00 96.44 202 ILE A C 1
ATOM 1678 O O . ILE A 1 202 ? -11.256 -18.670 16.322 1.00 96.44 202 ILE A O 1
ATOM 1682 N N . LYS A 1 203 ? -10.822 -20.412 17.659 1.00 96.25 203 LYS A N 1
ATOM 1683 C CA . LYS A 1 203 ? -10.613 -21.358 16.549 1.00 96.25 203 LYS A CA 1
ATOM 1684 C C . LYS A 1 203 ? -11.847 -21.499 15.657 1.00 96.25 203 LYS A C 1
ATOM 1686 O O . LYS A 1 203 ? -11.699 -21.493 14.440 1.00 96.25 203 LYS A O 1
ATOM 1691 N N . VAL A 1 204 ? -13.036 -21.613 16.251 1.00 97.31 204 VAL A N 1
ATOM 1692 C CA . VAL A 1 204 ? -14.307 -21.682 15.512 1.00 97.31 204 VAL A CA 1
ATOM 1693 C C . VAL A 1 204 ? -14.553 -20.379 14.751 1.00 97.31 204 VAL A C 1
ATOM 1695 O O . VAL A 1 204 ? -14.764 -20.426 13.543 1.00 97.31 204 VAL A O 1
ATOM 1698 N N . GLY A 1 205 ? -14.391 -19.224 15.405 1.00 97.75 205 GLY A N 1
ATOM 1699 C CA . GLY A 1 205 ? -14.548 -17.923 14.751 1.00 97.75 205 GLY A CA 1
ATOM 1700 C C . GLY A 1 205 ? -13.577 -17.706 13.583 1.00 97.75 205 GLY A C 1
ATOM 1701 O O . GLY A 1 205 ? -13.940 -17.090 12.587 1.00 97.75 205 GLY A O 1
ATOM 1702 N N . LEU A 1 206 ? -12.358 -18.255 13.645 1.00 97.69 206 LEU A N 1
ATOM 1703 C CA . LEU A 1 206 ? -11.415 -18.203 12.520 1.00 97.69 206 LEU A CA 1
ATOM 1704 C C . LEU A 1 206 ? -11.853 -19.079 11.337 1.00 97.69 206 LEU A C 1
ATOM 1706 O O . LEU A 1 206 ? -11.590 -18.720 10.193 1.00 97.69 206 LEU A O 1
ATOM 1710 N N . VAL A 1 207 ? -12.518 -20.211 11.583 1.00 96.94 207 VAL A N 1
ATOM 1711 C CA . VAL A 1 207 ? -13.099 -21.042 10.512 1.00 96.94 207 VAL A CA 1
ATOM 1712 C C . VAL A 1 207 ? -14.267 -20.314 9.844 1.00 96.94 207 VAL A C 1
ATOM 1714 O O . VAL A 1 207 ? -14.340 -20.269 8.615 1.00 96.94 207 VAL A O 1
ATOM 1717 N N . GLU A 1 208 ? -15.138 -19.692 10.636 1.00 97.19 208 GLU A N 1
ATOM 1718 C CA . GLU A 1 208 ? -16.246 -18.868 10.134 1.00 97.19 208 GLU A CA 1
ATOM 1719 C C . GLU A 1 208 ? -15.732 -17.669 9.327 1.00 97.19 208 GLU A C 1
ATOM 1721 O O . GLU A 1 208 ? -16.220 -17.400 8.232 1.00 97.19 208 GLU A O 1
ATOM 1726 N N . TRP A 1 209 ? -14.683 -16.998 9.808 1.00 97.69 209 TRP A N 1
ATOM 1727 C CA . TRP A 1 209 ? -14.036 -15.895 9.097 1.00 97.69 209 TRP A CA 1
ATOM 1728 C C . TRP A 1 209 ? -13.441 -16.322 7.743 1.00 97.69 209 TRP A C 1
ATOM 1730 O O . TRP A 1 209 ? -13.642 -15.639 6.740 1.00 97.69 209 TRP A O 1
ATOM 1740 N N . VAL A 1 210 ? -12.768 -17.473 7.664 1.00 97.06 210 VAL A N 1
ATOM 1741 C CA . VAL A 1 210 ? -12.257 -18.004 6.382 1.00 97.06 210 VAL A CA 1
ATOM 1742 C C . VAL A 1 210 ? -13.401 -18.377 5.432 1.00 97.06 210 VAL A C 1
ATOM 1744 O O . VAL A 1 210 ? -13.315 -18.139 4.225 1.00 97.06 210 VAL A O 1
ATOM 1747 N N . THR A 1 211 ? -14.506 -18.893 5.973 1.00 96.12 211 THR A N 1
ATOM 1748 C CA . THR A 1 211 ? -15.728 -19.163 5.198 1.00 96.12 211 THR A CA 1
ATOM 1749 C C . THR A 1 211 ? -16.307 -17.864 4.629 1.00 96.12 211 THR A C 1
ATOM 1751 O O . THR A 1 211 ? -16.665 -17.807 3.455 1.00 96.12 211 THR A O 1
ATOM 1754 N N . GLN A 1 212 ? -16.315 -16.785 5.418 1.00 94.94 212 GLN A N 1
ATOM 1755 C CA . GLN A 1 212 ? -16.726 -15.455 4.964 1.00 94.94 212 GLN A CA 1
ATOM 1756 C C . GLN A 1 212 ? -15.828 -14.925 3.836 1.00 94.94 212 GLN A C 1
ATOM 1758 O O . GLN A 1 212 ? -16.348 -14.389 2.860 1.00 94.94 212 GLN A O 1
ATOM 1763 N N . ILE A 1 213 ? -14.501 -15.079 3.936 1.00 95.44 213 ILE A N 1
ATOM 1764 C CA . ILE A 1 213 ? -13.572 -14.696 2.856 1.00 95.44 213 ILE A CA 1
ATOM 1765 C C . ILE A 1 213 ? -13.920 -15.442 1.567 1.00 95.44 213 ILE A C 1
ATOM 1767 O O . ILE A 1 213 ? -14.020 -14.819 0.511 1.00 95.44 213 ILE A O 1
ATOM 1771 N N . THR A 1 214 ? -14.154 -16.750 1.664 1.00 94.50 214 THR A N 1
ATOM 1772 C CA . THR A 1 214 ? -14.521 -17.585 0.513 1.00 94.50 214 THR A CA 1
ATOM 1773 C C . THR A 1 214 ? -15.815 -17.077 -0.127 1.00 94.50 214 THR A C 1
ATOM 1775 O O . THR A 1 214 ? -15.820 -16.752 -1.315 1.00 94.50 214 THR A O 1
ATOM 1778 N N . GLY A 1 215 ? -16.860 -16.841 0.675 1.00 90.56 215 GLY A N 1
ATOM 1779 C CA . GLY A 1 215 ? -18.125 -16.274 0.194 1.00 90.56 215 GLY A CA 1
ATOM 1780 C C . GLY A 1 215 ? -17.977 -14.887 -0.451 1.00 90.56 215 GLY A C 1
ATOM 1781 O O . GLY A 1 215 ? -18.626 -14.601 -1.457 1.00 90.56 215 GLY A O 1
ATOM 1782 N N . ILE A 1 216 ? -17.082 -14.029 0.057 1.00 88.00 216 ILE A N 1
ATOM 1783 C CA . ILE A 1 216 ? -16.754 -12.740 -0.582 1.00 88.00 216 ILE A CA 1
ATOM 1784 C C . ILE A 1 216 ? -16.129 -12.971 -1.959 1.00 88.00 216 ILE A C 1
ATOM 1786 O O . ILE A 1 216 ? -16.525 -12.319 -2.925 1.00 88.00 216 ILE A O 1
ATOM 1790 N N . THR A 1 217 ? -15.168 -13.888 -2.071 1.00 86.56 217 THR A N 1
ATOM 1791 C CA . THR A 1 217 ? -14.503 -14.168 -3.351 1.00 86.56 217 THR A CA 1
ATOM 1792 C C . THR A 1 217 ? -15.413 -14.845 -4.372 1.00 86.56 217 THR A C 1
ATOM 1794 O O . THR A 1 217 ? -15.225 -14.630 -5.564 1.00 86.56 217 THR A O 1
ATOM 1797 N N . GLU A 1 218 ? -16.418 -15.600 -3.929 1.00 85.00 218 GLU A N 1
ATOM 1798 C CA . GLU A 1 218 ? -17.469 -16.166 -4.786 1.00 85.00 218 GLU A CA 1
ATOM 1799 C C . GLU A 1 218 ? -18.482 -15.104 -5.232 1.00 85.00 218 GLU A C 1
ATOM 1801 O O . GLU A 1 218 ? -18.959 -15.139 -6.363 1.00 85.00 218 GLU A O 1
ATOM 1806 N N . THR A 1 219 ? -18.780 -14.131 -4.365 1.00 81.19 219 THR A N 1
ATOM 1807 C CA . THR A 1 219 ? -19.688 -13.012 -4.674 1.00 81.19 219 THR A CA 1
ATOM 1808 C C . THR A 1 219 ? -19.039 -11.991 -5.615 1.00 81.19 219 THR A C 1
ATOM 1810 O O . THR A 1 219 ? -19.717 -11.404 -6.457 1.00 81.19 219 THR A O 1
ATOM 1813 N N . TYR A 1 220 ? -17.725 -11.772 -5.486 1.00 72.56 220 TYR A N 1
ATOM 1814 C CA . TYR A 1 220 ? -16.963 -10.764 -6.234 1.00 72.56 220 TYR A CA 1
ATOM 1815 C C . TYR A 1 220 ? -15.729 -11.355 -6.949 1.00 72.56 220 TYR A C 1
ATOM 1817 O O . TYR A 1 220 ? -14.602 -10.890 -6.730 1.00 72.56 220 TYR A O 1
ATOM 1825 N N . PRO A 1 221 ? -15.878 -12.379 -7.809 1.00 65.06 221 PRO A N 1
ATOM 1826 C CA . PRO A 1 221 ? -14.742 -13.141 -8.325 1.00 65.06 221 PRO A CA 1
ATOM 1827 C C . PRO A 1 221 ? -13.855 -12.354 -9.295 1.00 65.06 221 PRO A C 1
ATOM 1829 O O . PRO A 1 221 ? -12.675 -12.667 -9.479 1.00 65.06 221 PRO A O 1
ATOM 1832 N N . VAL A 1 222 ? -14.378 -11.304 -9.928 1.00 55.19 222 VAL A N 1
ATOM 1833 C CA . VAL A 1 222 ? -13.579 -10.441 -10.808 1.00 55.19 222 VAL A CA 1
ATOM 1834 C C . VAL A 1 222 ? -12.907 -9.322 -10.034 1.00 55.19 222 VAL A C 1
ATOM 1836 O O . VAL A 1 222 ? -11.711 -9.101 -10.207 1.00 55.19 222 VAL A O 1
ATOM 1839 N N . GLU A 1 223 ? -13.628 -8.636 -9.149 1.00 59.94 223 GLU A N 1
ATOM 1840 C CA . GLU A 1 223 ? -13.058 -7.564 -8.334 1.00 59.94 223 GLU A CA 1
ATOM 1841 C C . GLU A 1 223 ? -11.931 -8.076 -7.435 1.00 59.94 223 GLU A C 1
ATOM 1843 O O . GLU A 1 223 ? -10.951 -7.359 -7.257 1.00 59.94 223 GLU A O 1
ATOM 1848 N N . THR A 1 224 ? -12.034 -9.312 -6.938 1.00 69.31 224 THR A N 1
ATOM 1849 C CA . THR A 1 224 ? -11.009 -9.964 -6.105 1.00 69.31 224 THR A CA 1
ATOM 1850 C C . THR A 1 224 ? -9.910 -10.677 -6.910 1.00 69.31 224 THR A C 1
ATOM 1852 O O . THR A 1 224 ? -8.928 -11.139 -6.329 1.00 69.31 224 THR A O 1
ATOM 1855 N N . CYS A 1 225 ? -10.032 -10.736 -8.244 1.00 69.00 225 CYS A N 1
ATOM 1856 C CA . CYS A 1 225 ? -9.181 -11.503 -9.168 1.00 69.00 225 CYS A CA 1
ATOM 1857 C C . CYS A 1 225 ? -9.202 -13.039 -8.985 1.00 69.00 225 CYS A C 1
ATOM 1859 O O . CYS A 1 225 ? -8.355 -13.730 -9.561 1.00 69.00 225 CYS A O 1
ATOM 1861 N N . THR A 1 226 ? -10.159 -13.607 -8.245 1.00 74.81 226 THR A N 1
ATOM 1862 C CA . THR A 1 226 ? -10.247 -15.065 -8.034 1.00 74.81 226 THR A CA 1
ATOM 1863 C C . THR A 1 226 ? -10.810 -15.838 -9.228 1.00 74.81 226 THR A C 1
ATOM 1865 O O . THR A 1 226 ? -10.529 -17.024 -9.365 1.00 74.81 226 THR A O 1
ATOM 1868 N N . SER A 1 227 ? -11.495 -15.169 -10.157 1.00 60.84 227 SER A N 1
ATOM 1869 C CA . SER A 1 227 ? -11.877 -15.715 -11.474 1.00 60.84 227 SER A CA 1
ATOM 1870 C C . SER A 1 227 ? -10.673 -16.157 -12.318 1.00 60.84 227 SER A C 1
ATOM 1872 O O . SER A 1 227 ? -10.763 -17.119 -13.076 1.00 60.84 227 SER A O 1
ATOM 1874 N N . HIS A 1 228 ? -9.533 -15.474 -12.175 1.00 60.97 228 HIS A N 1
ATOM 1875 C CA . HIS A 1 228 ? -8.281 -15.825 -12.852 1.00 60.97 228 HIS A CA 1
ATOM 1876 C C . HIS A 1 228 ? -7.371 -16.698 -11.984 1.00 60.97 228 HIS A C 1
ATOM 1878 O O . HIS A 1 228 ? -6.630 -17.539 -12.495 1.00 60.97 228 HIS A O 1
ATOM 1884 N N . HIS A 1 229 ? -7.402 -16.478 -10.670 1.00 76.44 229 HIS A N 1
ATOM 1885 C CA . HIS A 1 229 ? -6.551 -17.153 -9.700 1.00 76.44 229 HIS A CA 1
ATOM 1886 C C . HIS A 1 229 ? -7.376 -17.573 -8.483 1.00 76.44 229 HIS A C 1
ATOM 1888 O O . HIS A 1 229 ? -7.392 -16.875 -7.469 1.00 76.44 229 HIS A O 1
ATOM 1894 N N . ALA A 1 230 ? -8.060 -18.714 -8.590 1.00 83.06 230 ALA A N 1
ATOM 1895 C CA . ALA A 1 230 ? -8.905 -19.241 -7.522 1.00 83.06 230 ALA A CA 1
ATOM 1896 C C . ALA A 1 230 ? -8.147 -19.353 -6.189 1.00 83.06 230 ALA A C 1
ATOM 1898 O O . ALA A 1 230 ? -6.950 -19.663 -6.166 1.00 83.06 230 ALA A O 1
ATOM 1899 N N . MET A 1 231 ? -8.845 -19.104 -5.077 1.00 89.00 231 MET A N 1
ATOM 1900 C CA . MET A 1 231 ? -8.291 -19.355 -3.748 1.00 89.00 231 MET A CA 1
ATOM 1901 C C . MET A 1 231 ? -8.137 -20.859 -3.550 1.00 89.00 231 MET A C 1
ATOM 1903 O O . MET A 1 231 ? -9.103 -21.611 -3.632 1.00 89.00 231 MET A O 1
ATOM 1907 N N . THR A 1 232 ? -6.907 -21.301 -3.312 1.00 89.81 232 THR A N 1
ATOM 1908 C CA . THR A 1 232 ? -6.617 -22.714 -3.067 1.00 89.81 232 THR A CA 1
ATOM 1909 C C . THR A 1 232 ? -6.814 -23.053 -1.593 1.00 89.81 232 THR A C 1
ATOM 1911 O O . THR A 1 232 ? -6.571 -22.218 -0.722 1.00 89.81 232 THR A O 1
ATOM 1914 N N . GLU A 1 233 ? -7.144 -24.310 -1.288 1.00 91.88 233 GLU A N 1
ATOM 1915 C CA . GLU A 1 233 ? -7.167 -24.813 0.097 1.00 91.88 233 GLU A CA 1
ATOM 1916 C C . GLU A 1 233 ? -5.826 -24.614 0.816 1.00 91.88 233 GLU A C 1
ATOM 1918 O O . GLU A 1 233 ? -5.783 -24.353 2.018 1.00 91.88 233 GLU A O 1
ATOM 1923 N N . ALA A 1 234 ? -4.713 -24.684 0.076 1.00 90.94 234 ALA A N 1
ATOM 1924 C CA . ALA A 1 234 ? -3.392 -24.385 0.613 1.00 90.94 234 ALA A CA 1
ATOM 1925 C C . ALA A 1 234 ? -3.307 -22.931 1.104 1.00 90.94 234 ALA A C 1
ATOM 1927 O O . ALA A 1 234 ? -2.885 -22.695 2.234 1.00 90.94 234 ALA A O 1
ATOM 1928 N N . TRP A 1 235 ? -3.768 -21.966 0.301 1.00 94.00 235 TRP A N 1
ATOM 1929 C CA . TRP A 1 235 ? -3.802 -20.562 0.707 1.00 94.00 235 TRP A CA 1
ATOM 1930 C C . TRP A 1 235 ? -4.771 -20.317 1.870 1.00 94.00 235 TRP A C 1
ATOM 1932 O O . TRP A 1 235 ? -4.385 -19.676 2.846 1.00 94.00 235 TRP A O 1
ATOM 1942 N N . LEU A 1 236 ? -5.981 -20.888 1.830 1.00 94.94 236 LEU A N 1
ATOM 1943 C CA . LEU A 1 236 ? -6.968 -20.782 2.917 1.00 94.94 236 LEU A CA 1
ATOM 1944 C C . LEU A 1 236 ? -6.434 -21.359 4.243 1.00 94.94 236 LEU A C 1
ATOM 1946 O O . LEU A 1 236 ? -6.612 -20.781 5.320 1.00 94.94 236 LEU A O 1
ATOM 1950 N N . SER A 1 237 ? -5.713 -22.479 4.173 1.00 95.06 237 SER A N 1
ATOM 1951 C CA . SER A 1 237 ? -5.026 -23.067 5.324 1.00 95.06 237 SER A CA 1
ATOM 1952 C C . SER A 1 237 ? -3.913 -22.154 5.845 1.00 95.06 237 SER A C 1
ATOM 1954 O O . SER A 1 237 ? -3.813 -21.934 7.057 1.00 95.06 237 SER A O 1
ATOM 1956 N N . THR A 1 238 ? -3.119 -21.570 4.943 1.00 95.88 238 THR A N 1
ATOM 1957 C CA . THR A 1 238 ? -2.049 -20.626 5.283 1.00 95.88 238 THR A CA 1
ATOM 1958 C C . THR A 1 238 ? -2.592 -19.385 5.983 1.00 95.88 238 THR A C 1
ATOM 1960 O O . THR A 1 238 ? -2.117 -19.085 7.082 1.00 95.88 238 THR A O 1
ATOM 1963 N N . ILE A 1 239 ? -3.609 -18.707 5.429 1.00 95.75 239 ILE A N 1
ATOM 1964 C CA . ILE A 1 239 ? -4.194 -17.505 6.050 1.00 95.75 239 ILE A CA 1
ATOM 1965 C C . ILE A 1 239 ? -4.752 -17.817 7.439 1.00 95.75 239 ILE A C 1
ATOM 1967 O O . ILE A 1 239 ? -4.487 -17.075 8.381 1.00 95.75 239 ILE A O 1
ATOM 1971 N N . ARG A 1 240 ? -5.434 -18.958 7.611 1.00 96.69 240 ARG A N 1
ATOM 1972 C CA . ARG A 1 240 ? -5.976 -19.379 8.909 1.00 96.69 240 ARG A CA 1
ATOM 1973 C C . ARG A 1 240 ? -4.867 -19.636 9.923 1.00 96.69 240 ARG A C 1
ATOM 1975 O O . ARG A 1 240 ? -4.959 -19.210 11.073 1.00 96.69 240 ARG A O 1
ATOM 1982 N N . SER A 1 241 ? -3.825 -20.349 9.500 1.00 95.62 241 SER A N 1
ATOM 1983 C CA . SER A 1 241 ? -2.698 -20.726 10.350 1.00 95.62 241 SER A CA 1
ATOM 1984 C C . SER A 1 241 ? -1.950 -19.494 10.860 1.00 95.62 241 SER A C 1
ATOM 1986 O O . SER A 1 241 ? -1.771 -19.344 12.068 1.00 95.62 241 SER A O 1
ATOM 1988 N N . GLN A 1 242 ? -1.588 -18.566 9.968 1.00 96.31 242 GLN A N 1
ATOM 1989 C CA . GLN A 1 242 ? -0.861 -17.353 10.358 1.00 96.31 242 GLN A CA 1
ATOM 1990 C C . GLN A 1 242 ? -1.729 -16.346 11.129 1.00 96.31 242 GLN A C 1
ATOM 1992 O O . GLN A 1 242 ? -1.196 -15.580 11.928 1.00 96.31 242 GLN A O 1
ATOM 1997 N N . ALA A 1 243 ? -3.052 -16.371 10.945 1.00 97.44 243 ALA A N 1
ATOM 1998 C CA . ALA A 1 243 ? -3.995 -15.546 11.696 1.00 97.44 243 ALA A CA 1
ATOM 1999 C C . ALA A 1 243 ? -4.288 -16.091 13.107 1.00 97.44 243 ALA A C 1
ATOM 2001 O O . ALA A 1 243 ? -4.866 -15.389 13.932 1.00 97.44 243 ALA A O 1
ATOM 2002 N N . THR A 1 244 ? -3.915 -17.340 13.413 1.00 97.25 244 THR A N 1
ATOM 2003 C CA . THR A 1 244 ? -4.239 -17.973 14.700 1.00 97.25 244 THR A CA 1
ATOM 2004 C C . THR A 1 244 ? -3.345 -17.429 15.825 1.00 97.25 244 THR A C 1
ATOM 2006 O O . THR A 1 244 ? -2.139 -17.691 15.826 1.00 97.25 244 THR A O 1
ATOM 2009 N N . PRO A 1 245 ? -3.897 -16.723 16.833 1.00 96.00 245 PRO A N 1
ATOM 2010 C CA . PRO A 1 245 ? -3.094 -16.141 17.900 1.00 96.00 245 PRO A CA 1
ATOM 2011 C C . PRO A 1 245 ? -2.720 -17.168 18.976 1.00 96.00 245 PRO A C 1
ATOM 2013 O O . PRO A 1 245 ? -3.442 -18.133 19.240 1.00 96.00 245 PRO A O 1
ATOM 2016 N N . ARG A 1 246 ? -1.632 -16.888 19.700 1.00 95.88 246 ARG A N 1
ATOM 2017 C CA . ARG A 1 246 ? -1.476 -17.353 21.087 1.00 95.88 246 ARG A CA 1
ATOM 2018 C C . ARG A 1 246 ? -1.978 -16.281 22.043 1.00 95.88 246 ARG A C 1
ATOM 2020 O O . ARG A 1 246 ? -1.813 -15.090 21.788 1.00 95.88 246 ARG A O 1
ATOM 2027 N N . THR A 1 247 ? -2.559 -16.712 23.155 1.00 95.19 247 THR A N 1
ATOM 2028 C CA . THR A 1 247 ? -3.216 -15.815 24.113 1.00 95.19 247 THR A CA 1
ATOM 2029 C C . THR A 1 247 ? -2.536 -15.857 25.471 1.00 95.19 247 THR A C 1
ATOM 2031 O O . THR A 1 247 ? -2.067 -16.914 25.889 1.00 95.19 247 THR A O 1
ATOM 2034 N N . VAL A 1 248 ? -2.538 -14.740 26.191 1.00 94.06 248 VAL A N 1
ATOM 2035 C CA . VAL A 1 248 ? -2.122 -14.650 27.597 1.00 94.06 248 VAL A CA 1
ATOM 2036 C C . VAL A 1 248 ? -3.364 -14.357 28.425 1.00 94.06 248 VAL A C 1
ATOM 2038 O O . VAL A 1 248 ? -4.019 -13.348 28.184 1.00 94.06 248 VAL A O 1
ATOM 2041 N N . ASN A 1 249 ? -3.728 -15.264 29.337 1.00 91.06 249 ASN A N 1
ATOM 2042 C CA . ASN A 1 249 ? -4.967 -15.175 30.125 1.00 91.06 249 ASN A CA 1
ATOM 2043 C C . ASN A 1 249 ? -6.217 -14.878 29.267 1.00 91.06 249 ASN A C 1
ATOM 2045 O O . ASN A 1 249 ? -7.057 -14.063 29.622 1.00 91.06 249 ASN A O 1
ATOM 2049 N N . GLY A 1 250 ? -6.316 -15.511 28.092 1.00 90.12 250 GLY A N 1
ATOM 2050 C CA . GLY A 1 250 ? -7.431 -15.313 27.156 1.00 90.12 250 GLY A CA 1
ATOM 2051 C C . GLY A 1 250 ? -7.334 -14.069 26.263 1.00 90.12 250 GLY A C 1
ATOM 2052 O O . GLY A 1 250 ? -8.151 -13.920 25.359 1.00 90.12 250 GLY A O 1
ATOM 2053 N N . HIS A 1 251 ? -6.321 -13.215 26.436 1.00 93.00 251 HIS A N 1
ATOM 2054 C CA . HIS A 1 251 ? -6.115 -12.026 25.609 1.00 93.00 251 HIS A CA 1
ATOM 2055 C C . HIS A 1 251 ? -5.101 -12.271 24.488 1.00 93.00 251 HIS A C 1
ATOM 2057 O O . HIS A 1 251 ? -3.981 -12.727 24.730 1.00 93.00 251 HIS A O 1
ATOM 2063 N N . THR A 1 252 ? -5.460 -11.904 23.258 1.00 95.75 252 THR A N 1
ATOM 2064 C CA . THR A 1 252 ? -4.489 -11.725 22.170 1.00 95.75 252 THR A CA 1
ATOM 2065 C C . THR A 1 252 ? -3.775 -10.394 22.386 1.00 95.75 252 THR A C 1
ATOM 2067 O O . THR A 1 252 ? -4.425 -9.358 22.531 1.00 95.75 252 THR A O 1
ATOM 2070 N N . LEU A 1 253 ? -2.441 -10.393 22.426 1.00 96.62 253 LEU A N 1
ATOM 2071 C CA . LEU A 1 253 ? -1.695 -9.160 22.690 1.00 96.62 253 LEU A CA 1
ATOM 2072 C C . LEU A 1 253 ? -1.546 -8.311 21.430 1.00 96.62 253 LEU A C 1
ATOM 2074 O O . LEU A 1 253 ? -2.011 -7.179 21.409 1.00 96.62 253 LEU A O 1
ATOM 2078 N N . VAL A 1 254 ? -0.937 -8.857 20.377 1.00 97.88 254 VAL A N 1
ATOM 2079 C CA . VAL A 1 254 ? -0.586 -8.125 19.154 1.00 97.88 254 VAL A CA 1
ATOM 2080 C C . VAL A 1 254 ? -1.179 -8.835 17.943 1.00 97.88 254 VAL A C 1
ATOM 2082 O O . VAL A 1 254 ? -1.199 -10.059 17.898 1.00 97.88 254 VAL A O 1
ATOM 2085 N N . VAL A 1 255 ? -1.639 -8.065 16.961 1.00 98.44 255 VAL A N 1
ATOM 2086 C CA . VAL A 1 255 ? -1.962 -8.521 15.603 1.00 98.44 255 VAL A CA 1
ATOM 2087 C C . VAL A 1 255 ? -1.231 -7.635 14.606 1.00 98.44 255 VAL A C 1
ATOM 2089 O O . VAL A 1 255 ? -1.208 -6.414 14.764 1.00 98.44 255 VAL A O 1
ATOM 2092 N N . LEU A 1 256 ? -0.653 -8.245 13.575 1.00 98.50 256 LEU A N 1
ATOM 2093 C CA . LEU A 1 256 ? -0.069 -7.553 12.433 1.00 98.50 256 LEU A CA 1
ATOM 2094 C C . LEU A 1 256 ? -1.071 -7.525 11.275 1.00 98.50 256 LEU A C 1
ATOM 2096 O O . LEU A 1 256 ? -1.661 -8.553 10.945 1.00 98.50 256 LEU A O 1
ATOM 2100 N N . ILE A 1 257 ? -1.244 -6.358 10.657 1.00 98.38 257 ILE A N 1
ATOM 2101 C CA . ILE A 1 257 ? -2.182 -6.146 9.554 1.00 98.38 257 ILE A CA 1
ATOM 2102 C C . ILE A 1 257 ? -1.409 -5.633 8.337 1.00 98.38 257 ILE A C 1
ATOM 2104 O O . ILE A 1 257 ? -0.983 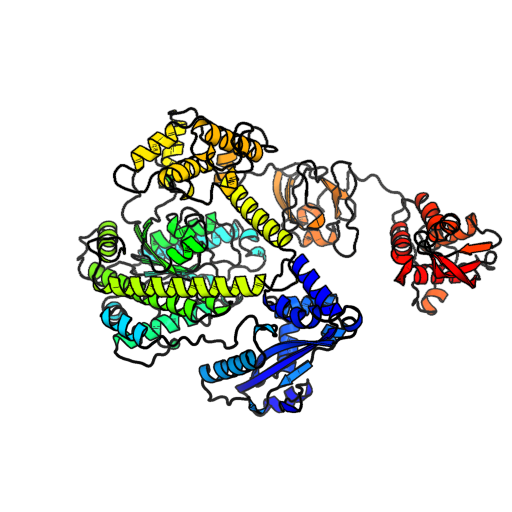-4.474 8.305 1.00 98.38 257 ILE A O 1
ATOM 2108 N N . GLY A 1 258 ? -1.218 -6.509 7.354 1.00 95.81 258 GLY A N 1
ATOM 2109 C CA . GLY A 1 258 ? -0.663 -6.199 6.042 1.00 95.81 258 GLY A CA 1
ATOM 2110 C C . GLY A 1 258 ? -1.692 -5.589 5.092 1.00 95.81 258 GLY A C 1
ATOM 2111 O O . GLY A 1 258 ? -2.894 -5.533 5.375 1.00 95.81 258 GLY A O 1
ATOM 2112 N N . LYS A 1 259 ? -1.209 -5.061 3.965 1.00 90.50 259 LYS A N 1
ATOM 2113 C CA . LYS A 1 259 ? -2.072 -4.470 2.939 1.00 90.50 259 LYS A CA 1
ATOM 2114 C C . LYS A 1 259 ? -2.692 -5.558 2.074 1.00 90.50 259 LYS A C 1
ATOM 2116 O O . LYS A 1 259 ? -3.912 -5.676 2.048 1.00 90.50 259 LYS A O 1
ATOM 2121 N N . ASP A 1 260 ? -1.863 -6.299 1.358 1.00 87.25 260 ASP A N 1
ATOM 2122 C CA . ASP A 1 260 ? -2.256 -7.276 0.356 1.00 87.25 260 ASP A CA 1
ATOM 2123 C C . ASP A 1 260 ? -1.193 -8.362 0.209 1.00 87.25 260 ASP A C 1
ATOM 2125 O O . ASP A 1 260 ? 0.004 -8.113 0.373 1.00 87.25 260 ASP A O 1
ATOM 2129 N N . VAL A 1 261 ? -1.646 -9.559 -0.157 1.00 87.62 261 VAL A N 1
ATOM 2130 C CA . VAL A 1 261 ? -0.769 -10.686 -0.472 1.00 87.62 261 VAL A CA 1
ATOM 2131 C C . VAL A 1 261 ? -0.124 -10.506 -1.849 1.00 87.62 261 VAL A C 1
ATOM 2133 O O . VAL A 1 261 ? -0.769 -10.122 -2.827 1.00 87.62 261 VAL A O 1
ATOM 2136 N N . THR A 1 262 ? 1.170 -10.817 -1.959 1.00 82.44 262 THR A N 1
ATOM 2137 C CA . THR A 1 262 ? 1.849 -10.816 -3.260 1.00 82.44 262 THR A CA 1
ATOM 2138 C C . THR A 1 262 ? 1.381 -11.991 -4.119 1.00 82.44 262 THR A C 1
ATOM 2140 O O . THR A 1 262 ? 1.046 -13.057 -3.610 1.00 82.44 262 THR A O 1
ATOM 2143 N N . ARG A 1 263 ? 1.412 -11.849 -5.450 1.00 78.38 263 ARG A N 1
ATOM 2144 C CA . ARG A 1 263 ? 1.048 -12.957 -6.350 1.00 78.38 263 ARG A CA 1
ATOM 2145 C C . ARG A 1 263 ? 1.892 -14.214 -6.127 1.00 78.38 263 ARG A C 1
ATOM 2147 O O . ARG A 1 263 ? 1.360 -15.316 -6.195 1.00 78.38 263 ARG A O 1
ATOM 2154 N N . GLU A 1 264 ? 3.181 -14.044 -5.849 1.00 81.38 264 GLU A N 1
ATOM 2155 C CA . GLU A 1 264 ? 4.098 -15.145 -5.537 1.00 81.38 264 GLU A CA 1
ATOM 2156 C C . GLU A 1 264 ? 3.673 -15.877 -4.256 1.00 81.38 264 GLU A C 1
ATOM 2158 O O . GLU A 1 264 ? 3.501 -17.098 -4.277 1.00 81.38 264 GLU A O 1
ATOM 2163 N N . ASP A 1 265 ? 3.431 -15.141 -3.167 1.00 85.31 265 ASP A N 1
ATOM 2164 C CA . ASP A 1 265 ? 3.047 -15.721 -1.874 1.00 85.31 265 ASP A CA 1
ATOM 2165 C C . ASP A 1 265 ? 1.650 -16.367 -1.933 1.00 85.31 265 ASP A C 1
ATOM 2167 O O . ASP A 1 265 ? 1.459 -17.470 -1.424 1.00 85.31 265 ASP A O 1
ATOM 2171 N N . TYR A 1 266 ? 0.702 -15.739 -2.638 1.00 85.56 266 TYR A N 1
ATOM 2172 C CA . TYR A 1 266 ? -0.654 -16.257 -2.849 1.00 85.56 266 TYR A CA 1
ATOM 2173 C C . TYR A 1 266 ? -0.654 -17.596 -3.593 1.00 85.56 266 TYR A C 1
ATOM 2175 O O . TYR A 1 266 ? -1.272 -18.561 -3.148 1.00 85.56 266 TYR A O 1
ATOM 2183 N N . LEU A 1 267 ? 0.057 -17.674 -4.726 1.00 82.00 267 LEU A N 1
ATOM 2184 C CA . LEU A 1 267 ? 0.085 -18.882 -5.557 1.00 82.00 267 LEU A CA 1
ATOM 2185 C C . LEU A 1 267 ? 0.873 -20.020 -4.903 1.00 82.00 267 LEU A C 1
ATOM 2187 O O . LEU A 1 267 ? 0.530 -21.185 -5.086 1.00 82.00 267 LEU A O 1
ATOM 2191 N N . SER A 1 268 ? 1.926 -19.694 -4.152 1.00 85.31 268 SER A N 1
ATOM 2192 C CA . SER A 1 268 ? 2.739 -20.688 -3.441 1.00 85.31 268 SER A CA 1
ATOM 2193 C C . SER A 1 268 ? 2.152 -21.109 -2.092 1.00 85.31 268 SER A C 1
ATOM 2195 O O . SER A 1 268 ? 2.631 -22.076 -1.502 1.00 85.31 268 SER A O 1
ATOM 2197 N N . GLY A 1 269 ? 1.134 -20.405 -1.588 1.00 89.94 269 GLY A N 1
ATOM 2198 C CA . GLY A 1 269 ? 0.601 -20.638 -0.249 1.00 89.94 269 GLY A CA 1
ATOM 2199 C C . GLY A 1 269 ? 1.581 -20.242 0.862 1.00 89.94 269 GLY A C 1
ATOM 2200 O O . GLY A 1 269 ? 1.536 -20.823 1.947 1.00 89.94 269 GLY A O 1
ATOM 2201 N N . THR A 1 270 ? 2.491 -19.299 0.603 1.00 91.62 270 THR A N 1
ATOM 2202 C CA . THR A 1 270 ? 3.583 -18.950 1.521 1.00 91.62 270 THR A CA 1
ATOM 2203 C C . THR A 1 270 ? 3.102 -17.998 2.625 1.00 91.62 270 THR A C 1
ATOM 2205 O O . THR A 1 270 ? 2.595 -16.921 2.317 1.00 91.62 270 THR A O 1
ATOM 2208 N N . PRO A 1 271 ? 3.286 -18.334 3.919 1.00 94.12 271 PRO A N 1
ATOM 2209 C CA . PRO A 1 271 ? 2.941 -17.434 5.018 1.00 94.12 271 PRO A CA 1
ATOM 2210 C C . PRO A 1 271 ? 3.909 -16.250 5.125 1.00 94.12 271 PRO A C 1
ATOM 2212 O O . PRO A 1 271 ? 5.097 -16.370 4.818 1.00 94.12 271 PRO A O 1
ATOM 2215 N N . PHE A 1 272 ? 3.423 -15.126 5.658 1.00 94.38 272 PHE A N 1
ATOM 2216 C CA . PHE A 1 272 ? 4.194 -13.884 5.755 1.00 94.38 272 PHE A CA 1
ATOM 2217 C C . PHE A 1 272 ? 5.432 -14.034 6.656 1.00 94.38 272 PHE A C 1
ATOM 2219 O O . PHE A 1 272 ? 6.561 -13.952 6.178 1.00 94.38 272 PHE A O 1
ATOM 2226 N N . LEU A 1 273 ? 5.255 -14.301 7.957 1.00 93.25 273 LEU A N 1
ATOM 2227 C CA . LEU A 1 273 ? 6.388 -14.382 8.893 1.00 93.25 273 LEU A CA 1
ATOM 2228 C C . LEU A 1 273 ? 7.094 -15.739 8.895 1.00 93.25 273 LEU A C 1
ATOM 2230 O O . LEU A 1 273 ? 8.297 -15.784 9.103 1.00 93.25 273 LEU A O 1
ATOM 2234 N N . SER A 1 274 ? 6.389 -16.856 8.720 1.00 89.94 274 SER A N 1
ATOM 2235 C CA . SER A 1 274 ? 7.003 -18.193 8.802 1.00 89.94 274 SER A CA 1
ATOM 2236 C C . SER A 1 274 ? 7.538 -18.710 7.465 1.00 89.94 274 SER A C 1
ATOM 2238 O O . SER A 1 274 ? 8.242 -19.715 7.453 1.00 89.94 274 SER A O 1
ATOM 2240 N N . GLY A 1 275 ? 7.235 -18.037 6.353 1.00 87.75 275 GLY A N 1
ATOM 2241 C CA . GLY A 1 275 ? 7.588 -18.481 5.009 1.00 87.75 275 GLY A CA 1
ATOM 2242 C C . GLY A 1 275 ? 8.800 -17.768 4.410 1.00 87.75 275 GLY A C 1
ATOM 2243 O O . GLY A 1 275 ? 9.640 -17.184 5.107 1.00 87.75 275 GLY A O 1
ATOM 2244 N N . SER A 1 276 ? 8.876 -17.819 3.079 1.00 84.81 276 SER A N 1
ATOM 2245 C CA . SER A 1 276 ? 9.872 -17.132 2.250 1.00 84.81 276 SER A CA 1
ATOM 2246 C C . SER A 1 276 ? 9.442 -15.728 1.810 1.00 84.81 276 SER A C 1
ATOM 2248 O O . SER A 1 276 ? 10.124 -15.127 0.976 1.00 84.81 276 SER A O 1
ATOM 2250 N N . SER A 1 277 ? 8.351 -15.181 2.367 1.00 86.12 277 SER A N 1
ATOM 2251 C CA . SER A 1 277 ? 7.916 -13.820 2.048 1.00 86.12 277 SER A CA 1
ATOM 2252 C C . SER A 1 277 ? 9.020 -12.818 2.388 1.00 86.12 277 SER A C 1
ATOM 2254 O O . SER A 1 277 ? 9.567 -12.792 3.495 1.00 86.12 277 SER A O 1
ATOM 2256 N N . ARG A 1 278 ? 9.371 -11.971 1.417 1.00 79.00 278 ARG A N 1
ATOM 2257 C CA . ARG A 1 278 ? 10.507 -11.043 1.539 1.00 79.00 278 ARG A CA 1
ATOM 2258 C C . ARG A 1 278 ? 10.237 -9.943 2.557 1.00 79.00 278 ARG A C 1
ATOM 2260 O O . ARG A 1 278 ? 11.102 -9.642 3.373 1.00 79.00 278 ARG A O 1
ATOM 2267 N N . ALA A 1 279 ? 9.043 -9.355 2.510 1.00 84.69 279 ALA A N 1
ATOM 2268 C CA . ALA A 1 279 ? 8.624 -8.343 3.475 1.00 84.69 279 ALA A CA 1
ATOM 2269 C C . ALA A 1 279 ? 8.551 -8.948 4.886 1.00 84.69 279 ALA A C 1
ATOM 2271 O O . ALA A 1 279 ? 9.079 -8.359 5.828 1.00 84.69 279 ALA A O 1
ATOM 2272 N N . GLY A 1 280 ? 8.029 -10.173 5.006 1.00 90.75 280 GLY A N 1
ATOM 2273 C CA . GLY A 1 280 ? 8.013 -10.907 6.267 1.00 90.75 280 GLY A CA 1
ATOM 2274 C C . GLY A 1 280 ? 9.407 -11.227 6.806 1.00 90.75 280 GLY A C 1
ATOM 2275 O O . GLY A 1 280 ? 9.640 -11.089 8.005 1.00 90.75 280 GLY A O 1
ATOM 2276 N N . HIS A 1 281 ? 10.381 -11.554 5.947 1.00 88.69 281 HIS A N 1
ATOM 2277 C CA . HIS A 1 281 ? 11.776 -11.695 6.371 1.00 88.69 281 HIS A CA 1
ATOM 2278 C C . HIS A 1 281 ? 12.336 -10.399 6.967 1.00 88.69 281 HIS A C 1
ATOM 2280 O O . HIS A 1 281 ? 12.992 -10.451 8.000 1.00 88.69 281 HIS A O 1
ATOM 2286 N N . ILE A 1 282 ? 12.085 -9.241 6.351 1.00 87.12 282 ILE A N 1
ATOM 2287 C CA . ILE A 1 282 ? 12.553 -7.952 6.886 1.00 87.12 282 ILE A CA 1
ATOM 2288 C C . ILE A 1 282 ? 11.916 -7.674 8.253 1.00 87.12 282 ILE A C 1
ATOM 2290 O O . ILE A 1 282 ? 12.613 -7.275 9.181 1.00 87.12 282 ILE A O 1
ATOM 2294 N N . THR A 1 283 ? 10.616 -7.940 8.416 1.00 92.00 283 THR A N 1
ATOM 2295 C CA . THR A 1 283 ? 9.959 -7.853 9.731 1.00 92.00 283 THR A CA 1
ATOM 2296 C C . THR A 1 283 ? 10.630 -8.760 10.756 1.00 92.00 283 THR A C 1
ATOM 2298 O O . THR A 1 283 ? 10.903 -8.318 11.872 1.00 92.00 283 THR A O 1
ATOM 2301 N N . ARG A 1 284 ? 10.918 -10.016 10.386 1.00 92.75 284 ARG A N 1
ATOM 2302 C CA . ARG A 1 284 ? 11.618 -10.955 11.269 1.00 92.75 284 ARG A CA 1
ATOM 2303 C C . ARG A 1 284 ? 13.001 -10.455 11.653 1.00 92.75 284 ARG A C 1
ATOM 2305 O O . ARG A 1 284 ? 13.372 -10.607 12.803 1.00 92.75 284 ARG A O 1
ATOM 2312 N N . ASP A 1 285 ? 13.739 -9.861 10.725 1.00 90.12 285 ASP A N 1
ATOM 2313 C CA . ASP A 1 285 ? 15.082 -9.351 10.990 1.00 90.12 285 ASP A CA 1
ATOM 2314 C C . ASP A 1 285 ? 15.069 -8.244 12.057 1.00 90.12 285 ASP A C 1
ATOM 2316 O O . ASP A 1 285 ? 15.754 -8.357 13.074 1.00 90.12 285 ASP A O 1
ATOM 2320 N N . PHE A 1 286 ? 14.189 -7.245 11.907 1.00 92.38 286 PHE A N 1
ATOM 2321 C CA . PHE A 1 286 ? 13.997 -6.198 12.919 1.00 92.38 286 PHE A CA 1
ATOM 2322 C C . PHE A 1 286 ? 13.604 -6.772 14.289 1.00 92.38 286 PHE A C 1
ATOM 2324 O O . PHE A 1 286 ? 14.155 -6.378 15.316 1.00 92.38 286 PHE A O 1
ATOM 2331 N N . LEU A 1 287 ? 12.666 -7.720 14.315 1.00 94.62 287 LEU A N 1
ATOM 2332 C CA . LEU A 1 287 ? 12.184 -8.334 15.553 1.00 94.62 287 LEU A CA 1
ATOM 2333 C C . LEU A 1 287 ? 13.227 -9.249 16.212 1.00 94.62 287 LEU A C 1
ATOM 2335 O O . LEU A 1 287 ? 13.377 -9.199 17.428 1.00 94.62 287 LEU A O 1
ATOM 2339 N N . ALA A 1 288 ? 13.962 -10.050 15.439 1.00 93.12 288 ALA A N 1
ATOM 2340 C CA . ALA A 1 288 ? 15.021 -10.936 15.929 1.00 93.12 288 ALA A CA 1
ATOM 2341 C C . ALA A 1 288 ? 16.155 -10.142 16.571 1.00 93.12 288 ALA A C 1
ATOM 2343 O O . ALA A 1 288 ? 16.684 -10.530 17.610 1.00 93.12 288 ALA A O 1
ATOM 2344 N N . ARG A 1 289 ? 16.490 -8.993 15.985 1.00 91.75 289 ARG A N 1
ATOM 2345 C CA . ARG A 1 289 ? 17.467 -8.065 16.543 1.00 91.75 289 ARG A CA 1
ATOM 2346 C C . ARG A 1 289 ? 17.019 -7.497 17.892 1.00 91.75 289 ARG A C 1
ATOM 2348 O O . ARG A 1 289 ? 17.818 -7.422 18.822 1.00 91.75 289 ARG A O 1
ATOM 2355 N N . LEU A 1 290 ? 15.754 -7.092 18.006 1.00 93.88 290 LEU A N 1
ATOM 2356 C CA . LEU A 1 290 ? 15.193 -6.613 19.272 1.00 93.88 290 LEU A CA 1
ATOM 2357 C C . LEU A 1 290 ? 15.123 -7.740 20.319 1.00 93.88 290 LEU A C 1
ATOM 2359 O O . LEU A 1 290 ? 15.493 -7.510 21.467 1.00 93.88 290 LEU A O 1
ATOM 2363 N N . GLU A 1 291 ? 14.752 -8.965 19.926 1.00 94.31 291 GLU A N 1
ATOM 2364 C CA . GLU A 1 291 ? 14.797 -10.140 20.812 1.00 94.31 291 GLU A CA 1
ATOM 2365 C C . GLU A 1 291 ? 16.227 -10.409 21.298 1.00 94.31 291 GLU A C 1
ATOM 2367 O O . GLU A 1 291 ? 16.438 -10.642 22.486 1.00 94.31 291 GLU A O 1
ATOM 2372 N N . ALA A 1 292 ? 17.224 -10.342 20.414 1.00 91.56 292 ALA A N 1
ATOM 2373 C CA . ALA A 1 292 ? 18.629 -10.516 20.774 1.00 91.56 292 ALA A CA 1
ATOM 2374 C C . ALA A 1 292 ? 19.104 -9.451 21.775 1.00 91.56 292 ALA A C 1
ATOM 2376 O O . ALA A 1 292 ? 19.772 -9.792 22.751 1.00 91.56 292 ALA A O 1
ATOM 2377 N N . SER A 1 293 ? 18.696 -8.192 21.591 1.00 91.19 293 SER A N 1
ATOM 2378 C CA . SER A 1 293 ? 19.028 -7.099 22.512 1.00 91.19 293 SER A CA 1
ATOM 2379 C C . SER A 1 293 ? 18.422 -7.302 23.910 1.00 91.19 293 SER A C 1
ATOM 2381 O O . SER A 1 293 ? 19.118 -7.078 24.895 1.00 91.19 293 SER A O 1
ATOM 2383 N N . GLU A 1 294 ? 17.206 -7.855 24.039 1.00 93.56 294 GLU A N 1
ATOM 2384 C CA . GLU A 1 294 ? 16.659 -8.240 25.361 1.00 93.56 294 GLU A CA 1
ATOM 2385 C C . GLU A 1 294 ? 17.506 -9.305 26.087 1.00 93.56 294 GLU A C 1
ATOM 2387 O O . GLU A 1 294 ? 17.439 -9.425 27.312 1.00 93.56 294 GLU A O 1
ATOM 2392 N N . HIS A 1 295 ? 18.313 -10.074 25.349 1.00 89.69 295 HIS A N 1
ATOM 2393 C CA . HIS A 1 295 ? 19.234 -11.083 25.880 1.00 89.69 295 HIS A CA 1
ATOM 2394 C C . HIS A 1 295 ? 20.693 -10.595 25.944 1.00 89.69 295 HIS A C 1
ATOM 2396 O O . HIS A 1 295 ? 21.592 -11.408 26.164 1.00 89.69 295 HIS A O 1
ATOM 2402 N N . ASN A 1 296 ? 20.946 -9.293 25.760 1.00 86.62 296 ASN A N 1
ATOM 2403 C CA . ASN A 1 296 ? 22.286 -8.698 25.663 1.00 86.62 296 ASN A CA 1
ATOM 2404 C C . ASN A 1 296 ? 23.164 -9.342 24.568 1.00 86.62 296 ASN A C 1
ATOM 2406 O O . ASN A 1 296 ? 24.382 -9.460 24.718 1.00 86.62 296 ASN A O 1
ATOM 2410 N N . SER A 1 297 ? 22.548 -9.790 23.470 1.00 87.06 297 SER A N 1
ATOM 2411 C CA . SER A 1 297 ? 23.240 -10.336 22.303 1.00 87.06 297 SER A CA 1
ATOM 2412 C C . SER A 1 297 ? 23.316 -9.309 21.175 1.00 87.06 297 SER A C 1
ATOM 2414 O O . SER A 1 297 ? 22.328 -8.665 20.820 1.00 87.06 297 SER A O 1
ATOM 2416 N N . TRP A 1 298 ? 24.498 -9.214 20.565 1.00 81.62 298 TRP A N 1
ATOM 2417 C CA . TRP A 1 298 ? 24.768 -8.384 19.384 1.00 81.62 298 TRP A CA 1
ATOM 2418 C C . TRP A 1 298 ? 24.573 -9.137 18.068 1.00 81.62 298 TRP A C 1
ATOM 2420 O O . TRP A 1 298 ? 24.597 -8.534 16.998 1.00 81.62 298 TRP A O 1
ATOM 2430 N N . THR A 1 299 ? 24.391 -10.454 18.140 1.00 84.19 299 THR A N 1
ATOM 2431 C CA . THR A 1 299 ? 24.137 -11.319 16.992 1.00 84.19 299 THR A CA 1
ATOM 2432 C C . THR A 1 299 ? 22.705 -11.831 17.043 1.00 84.19 299 THR A C 1
ATOM 2434 O O . THR A 1 299 ? 22.178 -12.160 18.110 1.00 84.19 299 THR A O 1
ATOM 2437 N N . TRP A 1 300 ? 22.069 -11.887 15.878 1.00 89.38 300 TRP A N 1
ATOM 2438 C CA . TRP A 1 300 ? 20.714 -12.397 15.718 1.00 89.38 300 TRP A CA 1
ATOM 2439 C C . TRP A 1 300 ? 20.593 -13.173 14.411 1.00 89.38 300 TRP A C 1
ATOM 2441 O O . TRP A 1 300 ? 21.377 -12.990 13.480 1.00 89.38 300 TRP A O 1
ATOM 2451 N N . ASP A 1 301 ? 19.591 -14.040 14.358 1.00 86.44 301 ASP A N 1
ATOM 2452 C CA . ASP A 1 301 ? 19.212 -14.780 13.163 1.00 86.44 301 ASP A CA 1
ATOM 2453 C C . ASP A 1 301 ? 17.696 -14.662 12.995 1.00 86.44 301 ASP A C 1
ATOM 2455 O O . ASP A 1 301 ? 16.921 -15.149 13.823 1.00 86.44 301 ASP A O 1
ATOM 2459 N N . ALA A 1 302 ? 17.271 -14.006 11.914 1.00 86.88 302 ALA A N 1
ATOM 2460 C CA . ALA A 1 302 ? 15.862 -13.818 11.587 1.00 86.88 302 ALA A CA 1
ATOM 2461 C C . ALA A 1 302 ? 15.099 -15.150 11.478 1.00 86.88 302 ALA A C 1
ATOM 2463 O O . ALA A 1 302 ? 13.897 -15.189 11.742 1.00 86.88 302 ALA A O 1
ATOM 2464 N N . THR A 1 303 ? 15.773 -16.248 11.119 1.00 84.31 303 THR A N 1
ATOM 2465 C CA . THR A 1 303 ? 15.160 -17.579 10.986 1.00 84.31 303 THR A CA 1
ATOM 2466 C C . THR A 1 303 ? 14.863 -18.244 12.331 1.00 84.31 303 THR A C 1
ATOM 2468 O O . THR A 1 303 ? 13.984 -19.102 12.398 1.00 84.31 303 THR A O 1
ATOM 2471 N N . GLN A 1 304 ? 15.535 -17.815 13.405 1.00 86.00 304 GLN A N 1
ATOM 2472 C CA . GLN A 1 304 ? 15.345 -18.336 14.764 1.00 86.00 304 GLN A CA 1
ATOM 2473 C C . GLN A 1 304 ? 14.281 -17.567 15.560 1.00 86.00 304 GLN A C 1
ATOM 2475 O O . GLN A 1 304 ? 13.892 -18.000 16.648 1.00 86.00 304 GLN A O 1
ATOM 2480 N N . LEU A 1 305 ? 13.784 -16.442 15.032 1.00 89.44 305 LEU A N 1
ATOM 2481 C CA . LEU A 1 305 ? 12.751 -15.648 15.694 1.00 89.44 305 LEU A CA 1
ATOM 2482 C C . LEU A 1 305 ? 11.497 -16.485 15.944 1.00 89.44 305 LEU A C 1
ATOM 2484 O O . LEU A 1 305 ? 10.886 -17.052 15.033 1.00 89.44 305 LEU A O 1
ATOM 2488 N N . THR A 1 306 ? 11.018 -16.460 17.185 1.00 85.62 306 THR A N 1
ATOM 2489 C CA . THR A 1 306 ? 9.705 -17.027 17.492 1.00 85.62 306 THR A CA 1
ATOM 2490 C C . THR A 1 306 ? 8.603 -16.097 16.977 1.00 85.62 306 THR A C 1
ATOM 2492 O O . THR A 1 306 ? 8.274 -15.102 17.614 1.00 85.62 306 THR A O 1
ATOM 2495 N N . VAL A 1 307 ? 7.970 -16.455 15.857 1.00 89.31 307 VAL A N 1
ATOM 2496 C CA . VAL A 1 307 ? 6.899 -15.651 15.222 1.00 89.31 307 VAL A CA 1
ATOM 2497 C C . VAL A 1 307 ? 5.526 -15.769 15.904 1.00 89.31 307 VAL A C 1
ATOM 2499 O O . VAL A 1 307 ? 4.615 -15.002 15.616 1.00 89.31 307 VAL A O 1
ATOM 2502 N N . ARG A 1 308 ? 5.370 -16.705 16.851 1.00 88.00 308 ARG A N 1
ATOM 2503 C CA . ARG A 1 308 ? 4.105 -16.995 17.563 1.00 88.00 308 ARG A CA 1
ATOM 2504 C C . ARG A 1 308 ? 3.414 -15.799 18.252 1.00 88.00 308 ARG A C 1
ATOM 2506 O O . ARG A 1 308 ? 2.192 -15.862 18.367 1.00 88.00 308 ARG A O 1
ATOM 2513 N N . PRO A 1 309 ? 4.112 -14.760 18.755 1.00 93.31 309 PRO A N 1
ATOM 2514 C CA . PRO A 1 309 ? 3.455 -13.585 19.333 1.00 93.31 309 PRO A CA 1
ATOM 2515 C C . PRO A 1 309 ? 2.749 -12.692 18.305 1.00 93.31 309 PRO A C 1
ATOM 2517 O O . PRO A 1 309 ? 2.022 -11.787 18.705 1.00 93.31 309 PRO A O 1
ATOM 2520 N N . PHE A 1 310 ? 2.980 -12.919 17.009 1.00 96.50 310 PHE A N 1
ATOM 2521 C CA . PHE A 1 310 ? 2.635 -11.993 15.935 1.00 96.50 310 PHE A CA 1
ATOM 2522 C C . PHE A 1 310 ? 1.738 -12.667 14.882 1.00 96.50 310 PHE A C 1
ATOM 2524 O O . PHE A 1 310 ? 2.196 -12.934 13.768 1.00 96.50 310 PHE A O 1
ATOM 2531 N N . PRO A 1 311 ? 0.466 -12.971 15.206 1.00 97.50 311 PRO A N 1
ATOM 2532 C CA . PRO A 1 311 ? -0.502 -13.375 14.193 1.00 97.50 311 PRO A CA 1
ATOM 2533 C C . PRO A 1 311 ? -0.616 -12.292 13.113 1.00 97.50 311 PRO A C 1
ATOM 2535 O O . PRO A 1 311 ? -0.542 -11.095 13.410 1.00 97.50 311 PRO A O 1
ATOM 2538 N N . PHE A 1 312 ? -0.791 -12.719 11.867 1.00 97.88 312 PHE A N 1
ATOM 2539 C CA . PHE A 1 312 ? -0.770 -11.854 10.691 1.00 97.88 312 PHE A CA 1
ATOM 2540 C C . PHE A 1 312 ? -2.030 -12.041 9.846 1.00 97.88 312 PHE A C 1
ATOM 2542 O O . PHE A 1 312 ? -2.451 -13.167 9.591 1.00 97.88 312 PHE A O 1
ATOM 2549 N N . VAL A 1 313 ? -2.598 -10.933 9.381 1.00 97.88 313 VAL A N 1
ATOM 2550 C CA . VAL A 1 313 ? -3.691 -10.899 8.402 1.00 97.88 313 VAL A CA 1
ATOM 2551 C C . VAL A 1 313 ? -3.450 -9.783 7.397 1.00 97.88 313 VAL A C 1
ATOM 2553 O O . VAL A 1 313 ? -2.812 -8.788 7.725 1.00 97.88 313 VAL A O 1
ATOM 2556 N N . ASP A 1 314 ? -4.002 -9.914 6.197 1.00 96.94 314 ASP A N 1
ATOM 2557 C CA . ASP A 1 314 ? -4.034 -8.826 5.221 1.00 96.94 314 ASP A CA 1
ATOM 2558 C C . ASP A 1 314 ? -5.410 -8.157 5.200 1.00 96.94 314 ASP A C 1
ATOM 2560 O O . ASP A 1 314 ? -6.444 -8.802 5.398 1.00 96.94 314 ASP A O 1
ATOM 2564 N N . LEU A 1 315 ? -5.431 -6.853 4.910 1.00 96.12 315 LEU A N 1
ATOM 2565 C CA . LEU A 1 315 ? -6.665 -6.154 4.555 1.00 96.12 315 LEU A CA 1
ATOM 2566 C C . LEU A 1 315 ? -7.287 -6.786 3.298 1.00 96.12 315 LEU A C 1
ATOM 2568 O O . LEU A 1 315 ? -8.490 -7.034 3.275 1.00 96.12 315 LEU A O 1
ATOM 2572 N N . PHE A 1 316 ? -6.464 -7.094 2.291 1.00 92.62 316 PHE A N 1
ATOM 2573 C CA . PHE A 1 316 ? -6.854 -7.827 1.087 1.00 92.62 316 PHE A CA 1
ATOM 2574 C C . PHE A 1 316 ? -6.201 -9.220 1.084 1.00 92.62 316 PHE A C 1
ATOM 2576 O O . PHE A 1 316 ? -5.058 -9.355 0.644 1.00 92.62 316 PHE A O 1
ATOM 2583 N N . PRO A 1 317 ? -6.900 -10.281 1.529 1.00 95.06 317 PRO A N 1
ATOM 2584 C CA . PRO A 1 317 ? -6.375 -11.650 1.480 1.00 95.06 317 PRO A CA 1
ATOM 2585 C C . PRO A 1 317 ? -6.376 -12.259 0.058 1.00 95.06 317 PRO A C 1
ATOM 2587 O O . PRO A 1 317 ? -6.160 -13.461 -0.103 1.00 95.06 317 PRO A O 1
ATOM 2590 N N . TRP A 1 318 ? -6.617 -11.444 -0.974 1.00 89.75 318 TRP A N 1
ATOM 2591 C CA . TRP A 1 318 ? -6.668 -11.784 -2.399 1.00 89.75 318 TRP A CA 1
ATOM 2592 C C . TRP A 1 318 ? -5.825 -10.791 -3.226 1.00 89.75 318 TRP A C 1
ATOM 2594 O O . TRP A 1 318 ? -5.314 -9.804 -2.705 1.00 89.75 318 TRP A O 1
ATOM 2604 N N . LEU A 1 319 ? -5.675 -11.034 -4.533 1.00 79.06 319 LEU A N 1
ATOM 2605 C CA . LEU A 1 319 ? -4.693 -10.349 -5.401 1.00 79.06 319 LEU A CA 1
ATOM 2606 C C . LEU A 1 319 ? -5.071 -8.933 -5.862 1.00 79.06 319 LEU A C 1
ATOM 2608 O O . LEU A 1 319 ? -4.341 -8.309 -6.633 1.00 79.06 319 LEU A O 1
ATOM 2612 N N . SER A 1 320 ? -6.223 -8.432 -5.443 1.00 72.75 320 SER A N 1
ATOM 2613 C CA . SER A 1 320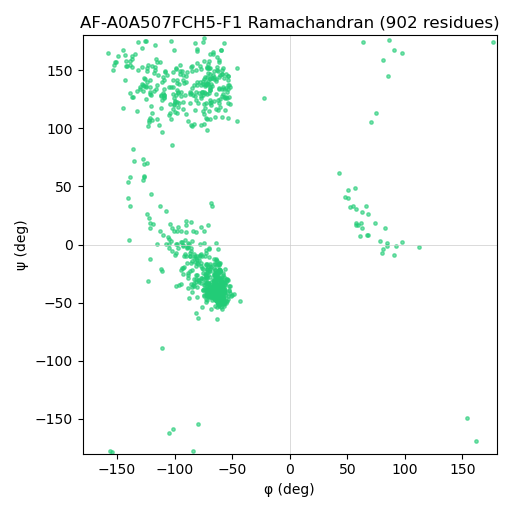 ? -6.773 -7.149 -5.871 1.00 72.75 320 SER A CA 1
ATOM 2614 C C . SER A 1 320 ? -7.056 -6.263 -4.669 1.00 72.75 320 SER A C 1
ATOM 2616 O O . SER A 1 320 ? -7.357 -6.735 -3.580 1.00 72.75 320 SER A O 1
ATOM 2618 N N . LEU A 1 321 ? -7.004 -4.950 -4.878 1.00 74.75 321 LEU A N 1
ATOM 2619 C CA . LEU A 1 321 ? -7.253 -3.948 -3.840 1.00 74.75 321 LEU A CA 1
ATOM 2620 C C . LEU A 1 321 ? -8.726 -3.526 -3.740 1.00 74.75 321 LEU A C 1
ATOM 2622 O O . LEU A 1 321 ? -9.018 -2.476 -3.157 1.00 74.75 321 LEU A O 1
ATOM 2626 N N . GLU A 1 322 ? -9.617 -4.329 -4.319 1.00 68.75 322 GLU A N 1
ATOM 2627 C CA . GLU A 1 322 ? -11.066 -4.159 -4.367 1.00 68.75 322 GLU A CA 1
ATOM 2628 C C . GLU A 1 322 ? -11.775 -5.512 -4.135 1.00 68.75 322 GLU A C 1
ATOM 2630 O O . GLU A 1 322 ? -11.160 -6.558 -4.358 1.00 68.75 322 GLU A O 1
ATOM 2635 N N . PRO A 1 323 ? -13.052 -5.513 -3.703 1.00 77.81 323 PRO A N 1
ATOM 2636 C CA . PRO A 1 323 ? -13.802 -4.351 -3.226 1.00 77.81 323 PRO A CA 1
ATOM 2637 C C . PRO A 1 323 ? -13.376 -3.946 -1.805 1.00 77.81 323 PRO A C 1
ATOM 2639 O O . PRO A 1 323 ? -13.297 -4.781 -0.903 1.00 77.81 323 PRO A O 1
ATOM 2642 N N . VAL A 1 324 ? -13.105 -2.654 -1.585 1.00 77.88 324 VAL A N 1
ATOM 2643 C CA . VAL A 1 324 ? -12.603 -2.149 -0.286 1.00 77.88 324 VAL A CA 1
ATOM 2644 C C . VAL A 1 324 ? -13.566 -2.410 0.876 1.00 77.88 324 VAL A C 1
ATOM 2646 O O . VAL A 1 324 ? -13.111 -2.734 1.969 1.00 77.88 324 VAL A O 1
ATOM 2649 N N . ASP A 1 325 ? -14.877 -2.282 0.670 1.00 83.25 325 ASP A N 1
ATOM 2650 C CA . ASP A 1 325 ? -15.844 -2.486 1.755 1.00 83.25 325 ASP A CA 1
ATOM 2651 C C . ASP A 1 325 ? -15.855 -3.935 2.250 1.00 83.25 325 ASP A C 1
ATOM 2653 O O . ASP A 1 325 ? -15.804 -4.152 3.457 1.00 83.25 325 ASP A O 1
ATOM 2657 N N . ALA A 1 326 ? -15.791 -4.915 1.343 1.00 87.25 326 ALA A N 1
ATOM 2658 C CA . ALA A 1 326 ? -15.704 -6.324 1.725 1.00 87.25 326 ALA A CA 1
ATOM 2659 C C . ALA A 1 326 ? -14.375 -6.650 2.429 1.00 87.25 326 ALA A C 1
ATOM 2661 O O . ALA A 1 326 ? -14.340 -7.442 3.370 1.00 87.25 326 ALA A O 1
ATOM 2662 N N . ALA A 1 327 ? -13.279 -6.010 2.005 1.00 90.62 327 ALA A N 1
ATOM 2663 C CA . ALA A 1 327 ? -11.982 -6.113 2.671 1.00 90.62 327 ALA A CA 1
ATOM 2664 C C . ALA A 1 327 ? -12.023 -5.574 4.116 1.00 90.62 327 ALA A C 1
ATOM 2666 O O . ALA A 1 327 ? -11.429 -6.161 5.020 1.00 90.62 327 ALA A O 1
ATOM 2667 N N . LEU A 1 328 ? -12.758 -4.486 4.361 1.00 92.31 328 LEU A N 1
ATOM 2668 C CA . LEU A 1 328 ? -12.977 -3.962 5.712 1.00 92.31 328 LEU A CA 1
ATOM 2669 C C . LEU A 1 328 ? -13.908 -4.858 6.534 1.00 92.31 328 LEU A C 1
ATOM 2671 O O . LEU A 1 328 ? -13.643 -5.079 7.715 1.00 92.31 328 LEU A O 1
ATOM 2675 N N . ASP A 1 329 ? -14.954 -5.413 5.921 1.00 90.88 329 ASP A N 1
ATOM 2676 C CA . ASP A 1 329 ? -15.904 -6.295 6.604 1.00 90.88 329 ASP A CA 1
ATOM 2677 C C . ASP A 1 329 ? -15.240 -7.593 7.081 1.00 90.88 329 ASP A C 1
ATOM 2679 O O . ASP A 1 329 ? -15.432 -7.989 8.238 1.00 90.88 329 ASP A O 1
ATOM 2683 N N . GLN A 1 330 ? -14.411 -8.228 6.239 1.00 95.06 330 GLN A N 1
ATOM 2684 C CA . GLN A 1 330 ? -13.658 -9.422 6.641 1.00 95.06 330 GLN A CA 1
ATOM 2685 C C . GLN A 1 330 ? -12.627 -9.093 7.728 1.00 95.06 330 GLN A C 1
ATOM 2687 O O . GLN A 1 330 ? -12.527 -9.824 8.714 1.00 95.06 330 GLN A O 1
ATOM 2692 N N . LEU A 1 331 ? -11.917 -7.962 7.613 1.00 97.56 331 LEU A N 1
ATOM 2693 C CA . LEU A 1 331 ? -10.921 -7.566 8.608 1.00 97.56 331 LEU A CA 1
ATOM 2694 C C . LEU A 1 331 ? -11.583 -7.268 9.959 1.00 97.56 331 LEU A C 1
ATOM 2696 O O . LEU A 1 331 ? -11.107 -7.720 10.999 1.00 97.56 331 LEU A O 1
ATOM 2700 N N . GLY A 1 332 ? -12.710 -6.552 9.954 1.00 95.50 332 GLY A N 1
ATOM 2701 C CA . GLY A 1 332 ? -13.501 -6.300 11.156 1.00 95.50 332 GLY A CA 1
ATOM 2702 C C . GLY A 1 332 ? -14.002 -7.598 11.794 1.00 95.50 332 GLY A C 1
ATOM 2703 O O . GLY A 1 332 ? -13.962 -7.731 13.016 1.00 95.50 332 GLY A O 1
ATOM 2704 N N . SER A 1 333 ? -14.425 -8.573 10.983 1.00 95.62 333 SER A N 1
ATOM 2705 C CA . SER A 1 333 ? -14.829 -9.906 11.449 1.00 95.62 333 SER A CA 1
ATOM 2706 C C . SER A 1 333 ? -13.689 -10.618 12.176 1.00 95.62 333 SER A C 1
ATOM 2708 O O . SER A 1 333 ? -13.841 -11.012 13.333 1.00 95.62 333 SER A O 1
ATOM 2710 N N . TYR A 1 334 ? -12.501 -10.651 11.568 1.00 98.19 334 TYR A N 1
ATOM 2711 C CA . TYR A 1 334 ? -11.305 -11.194 12.205 1.00 98.19 334 TYR A CA 1
ATOM 2712 C C . TYR A 1 334 ? -10.953 -10.483 13.518 1.00 98.19 334 TYR A C 1
ATOM 2714 O O . TYR A 1 334 ? -10.713 -11.144 14.527 1.00 98.19 334 TYR A O 1
ATOM 2722 N N . LEU A 1 335 ? -10.955 -9.145 13.555 1.00 97.56 335 LEU A N 1
ATOM 2723 C CA . LEU A 1 335 ? -10.620 -8.395 14.773 1.00 97.56 335 LEU A CA 1
ATOM 2724 C C . LEU A 1 335 ? -11.614 -8.662 15.913 1.00 97.56 335 LEU A C 1
ATOM 2726 O O . LEU A 1 335 ? -11.209 -8.733 17.077 1.00 97.56 335 LEU A O 1
ATOM 2730 N N . ARG A 1 336 ? -12.899 -8.880 15.599 1.00 95.75 336 ARG A N 1
ATOM 2731 C CA . ARG A 1 336 ? -13.917 -9.299 16.580 1.00 95.75 336 ARG A CA 1
ATOM 2732 C C . ARG A 1 336 ? -13.676 -10.7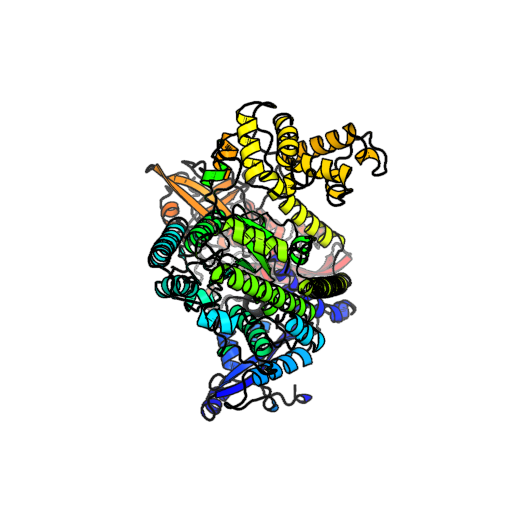05 17.127 1.00 95.75 336 ARG A C 1
ATOM 2734 O O . ARG A 1 336 ? -13.981 -10.934 18.296 1.00 95.75 336 ARG A O 1
ATOM 2741 N N . VAL A 1 337 ? -13.085 -11.603 16.339 1.00 96.62 337 VAL A N 1
ATOM 2742 C CA . VAL A 1 337 ? -12.667 -12.943 16.784 1.00 96.62 337 VAL A CA 1
ATOM 2743 C C . VAL A 1 337 ? -11.383 -12.872 17.614 1.00 96.62 337 VAL A C 1
ATOM 2745 O O . VAL A 1 337 ? -11.345 -13.355 18.744 1.00 96.62 337 VAL A O 1
ATOM 2748 N N . ALA A 1 338 ? -10.328 -12.254 17.079 1.00 96.19 338 ALA A N 1
ATOM 2749 C CA . ALA A 1 338 ? -9.001 -12.246 17.688 1.00 96.19 338 ALA A CA 1
ATOM 2750 C C . ALA A 1 338 ? -8.914 -11.346 18.929 1.00 96.19 338 ALA A C 1
ATOM 2752 O O . ALA A 1 338 ? -8.155 -11.657 19.849 1.00 96.19 338 ALA A O 1
ATOM 2753 N N . ARG A 1 339 ? -9.670 -10.238 18.953 1.00 95.06 339 ARG A N 1
ATOM 2754 C CA . ARG A 1 339 ? -9.723 -9.233 20.030 1.00 95.06 339 ARG A CA 1
ATOM 2755 C C . ARG A 1 339 ? -8.324 -8.891 20.554 1.00 95.06 339 ARG A C 1
ATOM 2757 O O . ARG A 1 339 ? -8.005 -9.116 21.721 1.00 95.06 339 ARG A O 1
ATOM 2764 N N . SER A 1 340 ? -7.460 -8.357 19.695 1.00 96.12 340 SER A N 1
ATOM 2765 C CA . SER A 1 340 ? -6.057 -8.056 20.019 1.00 96.12 340 SER A CA 1
ATOM 2766 C C . SER A 1 340 ? -5.875 -6.712 20.711 1.00 96.12 340 SER A C 1
ATOM 2768 O O . SER A 1 340 ? -6.377 -5.715 20.211 1.00 96.12 340 SER A O 1
ATOM 2770 N N . LEU A 1 341 ? -5.185 -6.638 21.852 1.00 97.56 341 LEU A N 1
ATOM 2771 C CA . LEU A 1 341 ? -4.973 -5.366 22.572 1.00 97.56 341 LEU A CA 1
ATOM 2772 C C . LEU A 1 341 ? -4.231 -4.318 21.720 1.00 97.56 341 LEU A C 1
ATOM 2774 O O . LEU A 1 341 ? -4.490 -3.121 21.852 1.00 97.56 341 LEU A O 1
ATOM 2778 N N . LEU A 1 342 ? -3.340 -4.775 20.835 1.00 98.38 342 LEU A N 1
ATOM 2779 C CA . LEU A 1 342 ? -2.612 -3.967 19.867 1.00 98.38 342 LEU A CA 1
ATOM 2780 C C . LEU A 1 342 ? -2.877 -4.440 18.432 1.00 98.38 342 LEU A C 1
ATOM 2782 O O . LEU A 1 342 ? -2.882 -5.639 18.150 1.00 98.38 342 LEU A O 1
ATOM 2786 N N . CYS A 1 343 ? -2.983 -3.482 17.514 1.00 98.50 343 CYS A N 1
ATOM 2787 C CA . CYS A 1 343 ? -2.970 -3.694 16.071 1.00 98.50 343 CYS A CA 1
ATOM 2788 C C . CYS A 1 343 ? -1.799 -2.921 15.460 1.00 98.50 343 CYS A C 1
ATOM 2790 O O . CYS A 1 343 ? -1.738 -1.695 15.545 1.00 98.50 343 CYS A O 1
ATOM 2792 N N . VAL A 1 344 ? -0.874 -3.621 14.817 1.00 98.50 344 VAL A N 1
ATOM 2793 C CA . VAL A 1 344 ? 0.212 -3.015 14.044 1.00 98.50 344 VAL A CA 1
ATOM 2794 C C . VAL A 1 344 ? -0.228 -2.975 12.590 1.00 98.50 344 VAL A C 1
ATOM 2796 O O . VAL A 1 344 ? -0.552 -4.012 12.021 1.00 98.50 344 VAL A O 1
ATOM 2799 N N . THR A 1 345 ? -0.267 -1.789 11.987 1.00 97.88 345 THR A N 1
ATOM 2800 C CA . THR A 1 345 ? -0.742 -1.630 10.602 1.00 97.88 345 THR A CA 1
ATOM 2801 C C . THR A 1 345 ? 0.404 -1.296 9.670 1.00 97.88 345 THR A C 1
ATOM 2803 O O . THR A 1 345 ? 1.130 -0.336 9.913 1.00 97.88 345 THR A O 1
ATOM 2806 N N . PHE A 1 346 ? 0.556 -2.064 8.594 1.00 94.19 346 PHE A N 1
ATOM 2807 C CA . PHE A 1 346 ? 1.572 -1.826 7.577 1.00 94.19 346 PHE A CA 1
ATOM 2808 C C . PHE A 1 346 ? 0.987 -1.052 6.400 1.00 94.19 346 PHE A C 1
ATOM 2810 O O . PHE A 1 346 ? -0.034 -1.441 5.834 1.00 94.19 346 PHE A O 1
ATOM 2817 N N . SER A 1 347 ? 1.679 0.014 5.991 1.00 85.94 347 SER A N 1
ATOM 2818 C CA . SER A 1 347 ? 1.327 0.917 4.883 1.00 85.94 347 SER A CA 1
ATOM 2819 C C . SER A 1 347 ? 0.292 1.997 5.204 1.00 85.94 347 SER A C 1
ATOM 2821 O O . SER A 1 347 ? -0.564 1.871 6.078 1.00 85.94 347 SER A O 1
ATOM 2823 N N . PHE A 1 348 ? 0.314 3.048 4.378 1.00 83.94 348 PHE A N 1
ATOM 2824 C CA . PHE A 1 348 ? -0.665 4.130 4.416 1.00 83.94 348 PHE A CA 1
ATOM 2825 C C . PHE A 1 348 ? -2.114 3.641 4.329 1.00 83.94 348 PHE A C 1
ATOM 2827 O O . PHE A 1 348 ? -2.954 4.127 5.081 1.00 83.94 348 PHE A O 1
ATOM 2834 N N . LYS A 1 349 ? -2.425 2.696 3.425 1.00 84.31 349 LYS A N 1
ATOM 2835 C CA . LYS A 1 349 ? -3.816 2.280 3.175 1.00 84.31 349 LYS A CA 1
ATOM 2836 C C . LYS A 1 349 ? -4.411 1.625 4.419 1.00 84.31 349 LYS A C 1
ATOM 2838 O O . LYS A 1 349 ? -5.492 2.016 4.849 1.00 84.31 349 LYS A O 1
ATOM 2843 N N . VAL A 1 350 ? -3.683 0.694 5.031 1.00 93.12 350 VAL A N 1
ATOM 2844 C CA . VAL A 1 350 ? -4.141 -0.022 6.229 1.00 93.12 350 VAL A CA 1
ATOM 2845 C C . VAL A 1 350 ? -4.191 0.910 7.434 1.00 93.12 350 VAL A C 1
ATOM 2847 O O . VAL A 1 350 ? -5.195 0.936 8.140 1.00 93.12 350 VAL A O 1
ATOM 2850 N N . SER A 1 351 ? -3.168 1.745 7.640 1.00 94.12 351 SER A N 1
ATOM 2851 C CA . SER A 1 351 ? -3.175 2.723 8.733 1.00 94.12 351 SER A CA 1
ATOM 2852 C C . SER A 1 351 ? -4.274 3.775 8.576 1.00 94.12 351 SER A C 1
ATOM 2854 O O . SER A 1 351 ? -4.832 4.217 9.575 1.00 94.12 351 SER A O 1
ATOM 2856 N N . SER A 1 352 ? -4.631 4.147 7.343 1.00 86.31 352 SER A N 1
ATOM 2857 C CA . SER A 1 352 ? -5.780 5.011 7.056 1.00 86.31 352 SER A CA 1
ATOM 2858 C C . SER A 1 352 ? -7.104 4.322 7.389 1.00 86.31 352 SER A C 1
ATOM 2860 O O . SER A 1 352 ? -8.001 4.969 7.921 1.00 86.31 352 SER A O 1
ATOM 2862 N N . CYS A 1 353 ? -7.226 3.015 7.134 1.00 90.75 353 CYS A N 1
ATOM 2863 C CA . CYS A 1 353 ? -8.393 2.237 7.556 1.00 90.75 353 CYS A CA 1
ATOM 2864 C C . CYS A 1 353 ? -8.496 2.171 9.083 1.00 90.75 353 CYS A C 1
ATOM 2866 O O . CYS A 1 353 ? -9.547 2.462 9.647 1.00 90.75 353 CYS A O 1
ATOM 2868 N N . ALA A 1 354 ? -7.394 1.853 9.762 1.00 94.44 354 ALA A N 1
ATOM 2869 C CA . ALA A 1 354 ? -7.366 1.776 11.217 1.00 94.44 354 ALA A CA 1
ATOM 2870 C C . ALA A 1 354 ? -7.635 3.128 11.880 1.00 94.44 354 ALA A C 1
ATOM 2872 O O . ALA A 1 354 ? -8.385 3.171 12.841 1.00 94.44 354 ALA A O 1
ATOM 2873 N N . ALA A 1 355 ? -7.096 4.230 11.345 1.00 90.56 355 ALA A N 1
ATOM 2874 C CA . ALA A 1 355 ? -7.373 5.588 11.827 1.00 90.56 355 ALA A CA 1
ATOM 2875 C C . ALA A 1 355 ? -8.842 6.020 11.656 1.00 90.56 355 ALA A C 1
ATOM 2877 O O . ALA A 1 355 ? -9.246 7.031 12.220 1.00 90.56 355 ALA A O 1
ATOM 2878 N N . ALA A 1 356 ? -9.615 5.270 10.871 1.00 88.69 356 ALA A N 1
ATOM 2879 C CA . ALA A 1 356 ? -11.048 5.425 10.666 1.00 88.69 356 ALA A CA 1
ATOM 2880 C C . ALA A 1 356 ? -11.851 4.312 11.365 1.00 88.69 356 ALA A C 1
ATOM 2882 O O . ALA A 1 356 ? -12.911 3.913 10.876 1.00 88.69 356 ALA A O 1
ATOM 2883 N N . ASN A 1 357 ? -11.327 3.756 12.467 1.00 92.00 357 ASN A N 1
ATOM 2884 C CA . ASN A 1 357 ? -11.957 2.666 13.220 1.00 92.00 357 ASN A CA 1
ATOM 2885 C C . ASN A 1 357 ? -12.344 1.459 12.333 1.00 92.00 357 ASN A C 1
ATOM 2887 O O . ASN A 1 357 ? -13.352 0.796 12.556 1.00 92.00 357 ASN A O 1
ATOM 2891 N N . PHE A 1 358 ? -11.567 1.206 11.273 1.00 92.38 358 PHE A N 1
ATOM 2892 C CA . PHE A 1 358 ? -11.801 0.152 10.279 1.00 92.38 358 PHE A CA 1
ATOM 2893 C C . PHE A 1 358 ? -13.145 0.246 9.531 1.00 92.38 358 PHE A C 1
ATOM 2895 O O . PHE A 1 358 ? -13.548 -0.704 8.866 1.00 92.38 358 PHE A O 1
ATOM 2902 N N . TYR A 1 359 ? -13.828 1.394 9.565 1.00 87.75 359 TYR A N 1
ATOM 2903 C CA . TYR A 1 359 ? -15.102 1.571 8.863 1.00 87.75 359 TYR A CA 1
ATOM 2904 C C . TYR A 1 359 ? -14.938 2.050 7.422 1.00 87.75 359 TYR A C 1
ATOM 2906 O O . TYR A 1 359 ? -15.809 1.789 6.594 1.00 87.75 359 TYR A O 1
ATOM 2914 N N . HIS A 1 360 ? -13.843 2.743 7.102 1.00 85.06 360 HIS A N 1
ATOM 2915 C CA . HIS A 1 360 ? -13.541 3.222 5.750 1.00 85.06 360 HIS A CA 1
ATOM 2916 C C . HIS A 1 360 ? -12.040 3.481 5.559 1.00 85.06 360 HIS A C 1
ATOM 2918 O O . HIS A 1 360 ? -11.297 3.634 6.514 1.00 85.06 360 HIS A O 1
ATOM 2924 N N . GLN A 1 361 ? -11.578 3.626 4.316 1.00 79.56 361 GLN A N 1
ATOM 2925 C CA . GLN A 1 361 ? -10.147 3.773 3.987 1.00 79.56 361 GLN A CA 1
ATOM 2926 C C . GLN A 1 361 ? -9.577 5.208 4.052 1.00 79.56 361 GLN A C 1
ATOM 2928 O O . GLN A 1 361 ? -8.549 5.497 3.438 1.00 79.56 361 GLN A O 1
ATOM 2933 N N . TYR A 1 362 ? -10.242 6.134 4.747 1.00 78.94 362 TYR A N 1
ATOM 2934 C CA . TYR A 1 362 ? -9.966 7.586 4.645 1.00 78.94 362 TYR A CA 1
ATOM 2935 C C . TYR A 1 362 ? -9.637 8.248 5.990 1.00 78.94 362 TYR A C 1
ATOM 2937 O O . TYR A 1 362 ? -9.892 9.435 6.160 1.00 78.94 362 TYR A O 1
ATOM 2945 N N . GLY A 1 363 ? -9.120 7.497 6.962 1.00 80.38 363 GLY A N 1
ATOM 2946 C CA . GLY A 1 363 ? -8.709 8.041 8.260 1.00 80.38 363 GLY A CA 1
ATOM 2947 C C . GLY A 1 363 ? -7.430 8.884 8.206 1.00 80.38 363 GLY A C 1
ATOM 2948 O O . GLY A 1 363 ? -7.167 9.655 9.126 1.00 80.38 363 GLY A O 1
ATOM 2949 N N . LEU A 1 364 ? -6.636 8.777 7.133 1.00 76.56 364 LEU A N 1
ATOM 2950 C CA . LEU A 1 364 ? -5.466 9.619 6.877 1.00 76.56 364 LEU A CA 1
ATOM 2951 C C . LEU A 1 364 ? -5.553 10.247 5.480 1.00 76.56 364 LEU A C 1
ATOM 2953 O O . LEU A 1 364 ? -5.797 9.558 4.487 1.00 76.56 364 LEU A O 1
ATOM 2957 N N . SER A 1 365 ? -5.318 11.556 5.392 1.00 65.62 365 SER A N 1
ATOM 2958 C CA . SER A 1 365 ? -5.569 12.326 4.167 1.00 65.62 365 SER A CA 1
ATOM 2959 C C . SER A 1 365 ? -4.345 12.440 3.255 1.00 65.62 365 SER A C 1
ATOM 2961 O O . SER A 1 365 ? -4.502 12.618 2.041 1.00 65.62 365 SER A O 1
ATOM 2963 N N . THR A 1 366 ? -3.129 12.337 3.796 1.00 64.88 366 THR A N 1
ATOM 2964 C CA . THR A 1 366 ? -1.879 12.477 3.036 1.00 64.88 366 THR A CA 1
ATOM 2965 C C . THR A 1 366 ? -0.781 11.520 3.514 1.00 64.88 366 THR A C 1
ATOM 2967 O O . THR A 1 366 ? -0.799 11.014 4.636 1.00 64.88 366 THR A O 1
ATOM 2970 N N . LEU A 1 367 ? 0.244 11.320 2.675 1.00 65.44 367 LEU A N 1
ATOM 2971 C CA . LEU A 1 367 ? 1.471 10.615 3.073 1.00 65.44 367 LEU A CA 1
ATOM 2972 C C . LEU A 1 367 ? 2.252 11.359 4.173 1.00 65.44 367 LEU A C 1
ATOM 2974 O O . LEU A 1 367 ? 2.981 10.732 4.939 1.00 65.44 367 LEU A O 1
ATOM 2978 N N . ALA A 1 368 ? 2.106 12.684 4.270 1.00 68.44 368 ALA A N 1
ATOM 2979 C CA . ALA A 1 368 ? 2.710 13.457 5.352 1.00 68.44 368 ALA A CA 1
ATOM 2980 C C . ALA A 1 368 ? 2.032 13.143 6.695 1.00 68.44 368 ALA A C 1
ATOM 2982 O O . ALA A 1 368 ? 2.729 12.927 7.689 1.00 68.44 368 ALA A O 1
ATOM 2983 N N . ASP A 1 369 ? 0.699 13.031 6.703 1.00 72.25 369 ASP A N 1
ATOM 2984 C CA . ASP A 1 369 ? -0.079 12.612 7.877 1.00 72.25 369 ASP A CA 1
ATOM 2985 C C . ASP A 1 369 ? 0.297 11.193 8.298 1.00 72.25 369 ASP A C 1
ATOM 2987 O O . ASP A 1 369 ? 0.466 10.915 9.484 1.00 72.25 369 ASP A O 1
ATOM 2991 N N . PHE A 1 370 ? 0.502 10.310 7.319 1.00 84.88 370 PHE A N 1
ATOM 2992 C CA . PHE A 1 370 ? 0.975 8.954 7.563 1.00 84.88 370 PHE A CA 1
ATOM 2993 C C . PHE A 1 370 ? 2.331 8.922 8.255 1.00 84.88 370 PHE A C 1
ATOM 2995 O O . PHE A 1 370 ? 2.448 8.324 9.320 1.00 84.88 370 PHE A O 1
ATOM 3002 N N . LEU A 1 371 ? 3.340 9.603 7.702 1.00 87.69 371 LEU A N 1
ATOM 3003 C CA . LEU A 1 371 ? 4.666 9.655 8.316 1.00 87.69 371 LEU A CA 1
ATOM 3004 C C . LEU A 1 371 ? 4.609 10.235 9.737 1.00 87.69 371 LEU A C 1
ATOM 3006 O O . LEU A 1 371 ? 5.295 9.741 10.629 1.00 87.69 371 LEU A O 1
ATOM 3010 N N . SER A 1 372 ? 3.767 11.245 9.971 1.00 89.38 372 SER A N 1
ATOM 3011 C CA . SER A 1 372 ? 3.529 11.772 11.318 1.00 89.38 372 SER A CA 1
ATOM 3012 C C . SER A 1 372 ? 2.942 10.705 12.251 1.00 89.38 372 SER A C 1
ATOM 3014 O O . SER A 1 372 ? 3.392 10.594 13.392 1.00 89.38 372 SER A O 1
ATOM 3016 N N . ALA A 1 373 ? 2.012 9.881 11.760 1.00 92.31 373 ALA A N 1
ATOM 3017 C CA . ALA A 1 373 ? 1.344 8.822 12.516 1.00 92.31 373 ALA A CA 1
ATOM 3018 C C . ALA A 1 373 ? 2.200 7.561 12.762 1.00 92.31 373 ALA A C 1
ATOM 3020 O O . ALA A 1 373 ? 1.948 6.854 13.734 1.00 92.31 373 ALA A O 1
ATOM 3021 N N . VAL A 1 374 ? 3.213 7.268 11.935 1.00 96.06 374 VAL A N 1
ATOM 3022 C CA . VAL A 1 374 ? 4.088 6.087 12.110 1.00 96.06 374 VAL A CA 1
ATOM 3023 C C . VAL A 1 374 ? 4.705 6.049 13.512 1.00 96.06 374 VAL A C 1
ATOM 3025 O O . VAL A 1 374 ? 5.222 7.054 13.987 1.00 96.06 374 VAL A O 1
ATOM 3028 N N . GLY A 1 375 ? 4.639 4.910 14.201 1.00 96.94 375 GLY A N 1
ATOM 3029 C CA . GLY A 1 375 ? 5.158 4.729 15.562 1.00 96.94 375 GLY A CA 1
ATOM 3030 C C . GLY A 1 375 ? 4.417 5.522 16.648 1.00 96.94 375 GLY A C 1
ATOM 3031 O O . GLY A 1 375 ? 4.883 5.566 17.782 1.00 96.94 375 GLY A O 1
ATOM 3032 N N . ARG A 1 376 ? 3.284 6.169 16.336 1.00 96.06 376 ARG A N 1
ATOM 3033 C CA . ARG A 1 376 ? 2.451 6.891 17.312 1.00 96.06 376 ARG A CA 1
ATOM 3034 C C . ARG A 1 376 ? 1.200 6.057 17.626 1.00 96.06 376 ARG A C 1
ATOM 3036 O O . ARG A 1 376 ? 0.374 5.880 16.729 1.00 96.06 376 ARG A O 1
ATOM 3043 N N . PRO A 1 377 ? 1.041 5.537 18.857 1.00 97.06 377 PRO A N 1
ATOM 3044 C CA . PRO A 1 377 ? -0.131 4.746 19.211 1.00 97.06 377 PRO A CA 1
ATOM 3045 C C . PRO A 1 377 ? -1.399 5.605 19.189 1.00 97.06 377 PRO A C 1
ATOM 3047 O O . PRO A 1 377 ? -1.356 6.797 19.498 1.00 97.06 377 PRO A O 1
ATOM 3050 N N . ARG A 1 378 ? -2.540 4.992 18.866 1.00 94.50 378 ARG A N 1
ATOM 3051 C CA . ARG A 1 378 ? -3.880 5.590 18.987 1.00 94.50 378 ARG A CA 1
ATOM 3052 C C . ARG A 1 378 ? -4.888 4.538 19.419 1.00 94.50 378 ARG A C 1
ATOM 3054 O O . ARG A 1 378 ? -4.833 3.421 18.915 1.00 94.50 378 ARG A O 1
ATOM 3061 N N . ILE A 1 379 ? -5.840 4.895 20.276 1.00 94.06 379 ILE A N 1
ATOM 3062 C CA . ILE A 1 379 ? -7.010 4.038 20.507 1.00 94.06 379 ILE A CA 1
ATOM 3063 C C . ILE A 1 379 ? -7.877 4.057 19.246 1.00 94.06 379 ILE A C 1
ATOM 3065 O O . ILE A 1 379 ? -8.079 5.114 18.650 1.00 94.06 379 ILE A O 1
ATOM 3069 N N . GLN A 1 380 ? -8.325 2.881 18.822 1.00 94.00 380 GLN A N 1
ATOM 3070 C CA . GLN A 1 380 ? -9.253 2.668 17.716 1.00 94.00 380 GLN A CA 1
ATOM 3071 C C . GLN A 1 380 ? -10.288 1.618 18.121 1.00 94.00 380 GLN A C 1
ATOM 3073 O O . GLN A 1 380 ? -10.050 0.814 19.027 1.00 94.00 380 GLN A O 1
ATOM 3078 N N . HIS A 1 381 ? -11.415 1.604 17.422 1.00 92.06 381 HIS A N 1
ATOM 3079 C CA . HIS A 1 381 ? -12.511 0.665 17.630 1.00 92.06 381 HIS A CA 1
ATOM 3080 C C . HIS A 1 381 ? -12.762 -0.164 16.369 1.00 92.06 381 HIS A C 1
ATOM 3082 O O . HIS A 1 381 ? -12.450 0.277 15.271 1.00 92.06 381 HIS A O 1
ATOM 3088 N N . TYR A 1 382 ? -13.309 -1.368 16.527 1.00 92.31 382 TYR A N 1
ATOM 3089 C CA . TYR A 1 382 ? -13.646 -2.276 15.415 1.00 92.31 382 TYR A CA 1
ATOM 3090 C C . TYR A 1 382 ? -14.999 -2.979 15.637 1.00 92.31 382 TYR A C 1
ATOM 3092 O O . TYR A 1 382 ? -15.200 -4.143 15.274 1.00 92.31 382 TYR A O 1
ATOM 3100 N N . ALA A 1 383 ? -15.936 -2.277 16.282 1.00 88.69 383 ALA A N 1
ATOM 3101 C CA . ALA A 1 383 ? -17.291 -2.775 16.506 1.00 88.69 383 ALA A CA 1
ATOM 3102 C C . ALA A 1 383 ? -18.019 -3.071 15.177 1.00 88.69 383 ALA A C 1
ATOM 3104 O O . ALA A 1 383 ? -17.548 -2.717 14.094 1.00 88.69 383 ALA A O 1
ATOM 3105 N N . SER A 1 384 ? -19.163 -3.763 15.239 1.00 86.06 384 SER A N 1
ATOM 3106 C CA . SER A 1 384 ? -19.965 -4.004 14.030 1.00 86.06 384 SER A CA 1
ATOM 3107 C C . SER A 1 384 ? -20.426 -2.682 13.413 1.00 86.06 384 SER A C 1
ATOM 3109 O O . SER A 1 384 ? -20.755 -1.735 14.130 1.00 86.06 384 SER A O 1
ATOM 3111 N N . ARG A 1 385 ? -20.512 -2.640 12.078 1.00 84.06 385 ARG A N 1
ATOM 3112 C CA . ARG A 1 385 ? -21.078 -1.498 11.348 1.00 84.06 385 ARG A CA 1
ATOM 3113 C C . ARG A 1 385 ? -22.544 -1.244 11.721 1.00 84.06 385 ARG A C 1
ATOM 3115 O O . ARG A 1 385 ? -22.981 -0.105 11.607 1.00 84.06 385 ARG A O 1
ATOM 3122 N N . ASP A 1 386 ? -23.259 -2.237 12.251 1.00 82.38 386 ASP A N 1
ATOM 3123 C CA . ASP A 1 386 ? -24.651 -2.094 12.716 1.00 82.38 386 ASP A CA 1
ATOM 3124 C C . ASP A 1 386 ? -24.808 -1.003 13.792 1.00 82.38 386 ASP A C 1
ATOM 3126 O O . ASP A 1 386 ? -25.810 -0.286 13.832 1.00 82.38 386 ASP A O 1
ATOM 3130 N N . TRP A 1 387 ? -23.779 -0.804 14.625 1.00 81.88 387 TRP A N 1
ATOM 3131 C CA . TRP A 1 387 ? -23.758 0.259 15.635 1.00 81.88 387 TRP A CA 1
ATOM 3132 C C . TRP A 1 387 ? -23.786 1.669 15.020 1.00 81.88 387 TRP A C 1
ATOM 3134 O O . TRP A 1 387 ? -24.355 2.599 15.603 1.00 81.88 387 TRP A O 1
ATOM 3144 N N . LEU A 1 388 ? -23.218 1.847 13.821 1.00 81.44 388 LEU A N 1
ATOM 3145 C CA . LEU A 1 388 ? -23.195 3.143 13.132 1.00 81.44 388 LEU A CA 1
ATOM 3146 C C . LEU A 1 388 ? -24.607 3.649 12.821 1.00 81.44 388 LEU A C 1
ATOM 3148 O O . LEU A 1 388 ? -24.806 4.855 12.693 1.00 81.44 388 LEU A O 1
ATOM 3152 N N . THR A 1 389 ? -25.571 2.736 12.713 1.00 77.06 389 THR A N 1
ATOM 3153 C CA . THR A 1 389 ? -26.982 3.025 12.435 1.00 77.06 389 THR A CA 1
ATOM 3154 C C . THR A 1 389 ? -27.887 2.950 13.666 1.00 77.06 389 THR A C 1
ATOM 3156 O O . THR A 1 389 ? -29.059 3.284 13.555 1.00 77.06 389 THR A O 1
ATOM 3159 N N . ASN A 1 390 ? -27.382 2.540 14.835 1.00 77.19 390 ASN A N 1
ATOM 3160 C CA . ASN A 1 390 ? -28.184 2.457 16.060 1.00 77.19 390 ASN A CA 1
ATOM 3161 C C . ASN A 1 390 ? -28.249 3.811 16.785 1.00 77.19 390 ASN A C 1
ATOM 3163 O O . ASN A 1 390 ? -27.314 4.184 17.487 1.00 77.19 390 ASN A O 1
ATOM 3167 N N . GLU A 1 391 ? -29.343 4.550 16.659 1.00 71.56 391 GLU A N 1
ATOM 3168 C CA . GLU A 1 391 ? -29.507 5.882 17.270 1.00 71.56 391 GLU A CA 1
ATOM 3169 C C . GLU A 1 391 ? -29.490 5.885 18.806 1.00 71.56 391 GLU A C 1
ATOM 3171 O O . GLU A 1 391 ? -29.147 6.896 19.415 1.00 71.56 391 GLU A O 1
ATOM 3176 N N . GLN A 1 392 ? -29.805 4.756 19.446 1.00 74.31 392 GLN A N 1
ATOM 3177 C CA . GLN A 1 392 ? -29.905 4.665 20.907 1.00 74.31 392 GLN A CA 1
ATOM 3178 C C . GLN A 1 392 ? -28.536 4.599 21.600 1.00 74.31 392 GLN A C 1
ATOM 3180 O O . GLN A 1 392 ? -28.437 4.836 22.802 1.00 74.31 392 GLN A O 1
ATOM 3185 N N . GLU A 1 393 ? -27.469 4.305 20.853 1.00 78.00 393 GLU A N 1
ATOM 3186 C CA . GLU A 1 393 ? -26.118 4.135 21.385 1.00 78.00 393 GLU A CA 1
ATOM 3187 C C . GLU A 1 393 ? -25.182 5.220 20.849 1.00 78.00 393 GLU A C 1
ATOM 3189 O O . GLU A 1 393 ? -24.791 5.197 19.683 1.00 78.00 393 GLU A O 1
ATOM 3194 N N . SER A 1 394 ? -24.777 6.174 21.688 1.00 72.38 394 SER A N 1
ATOM 3195 C CA . SER A 1 394 ? -23.836 7.238 21.298 1.00 72.38 394 SER A CA 1
ATOM 3196 C C . SER A 1 394 ? -22.368 6.796 21.326 1.00 72.38 394 SER A C 1
ATOM 3198 O O . SER A 1 394 ? -21.545 7.329 20.584 1.00 72.38 394 SER A O 1
ATOM 3200 N N . VAL A 1 395 ? -22.042 5.798 22.148 1.00 78.56 395 VAL A N 1
ATOM 3201 C CA . VAL A 1 395 ? -20.679 5.300 22.377 1.00 78.56 395 VAL A CA 1
ATOM 3202 C C . VAL A 1 395 ? -20.503 3.945 21.682 1.00 78.56 395 VAL A C 1
ATOM 3204 O O . VAL A 1 395 ? -21.472 3.185 21.623 1.00 78.56 395 VAL A O 1
ATOM 3207 N N . PRO A 1 396 ? -19.309 3.619 21.145 1.00 80.38 396 PRO A N 1
ATOM 3208 C CA . PRO A 1 396 ? -19.035 2.289 20.612 1.00 80.38 396 PRO A CA 1
ATOM 3209 C C . PRO A 1 396 ? -19.329 1.182 21.638 1.00 80.38 396 PRO A C 1
ATOM 3211 O O . PRO A 1 396 ? -19.048 1.375 22.824 1.00 80.38 396 PRO A O 1
ATOM 3214 N N . PRO A 1 397 ? -19.816 0.006 21.199 1.00 85.38 397 PRO A N 1
ATOM 3215 C CA . PRO A 1 397 ? -19.997 -1.147 22.069 1.00 85.38 397 PRO A CA 1
ATOM 3216 C C . PRO A 1 397 ? -18.704 -1.500 22.807 1.00 85.38 397 PRO A C 1
ATOM 3218 O O . PRO A 1 397 ? -17.605 -1.430 22.240 1.00 85.38 397 PRO A O 1
ATOM 3221 N N . SER A 1 398 ? -18.841 -1.903 24.069 1.00 86.50 398 SER A N 1
ATOM 3222 C CA . SER A 1 398 ? -17.690 -2.224 24.906 1.00 86.50 398 SER A CA 1
ATOM 3223 C C . SER A 1 398 ? -16.988 -3.510 24.459 1.00 86.50 398 SER A C 1
ATOM 3225 O O . SER A 1 398 ? -17.572 -4.428 23.881 1.00 86.50 398 SER A O 1
ATOM 3227 N N . GLY A 1 399 ? -15.687 -3.585 24.719 1.00 88.50 399 GLY A N 1
ATOM 3228 C CA . GLY A 1 399 ? -14.846 -4.740 24.442 1.00 88.50 399 GLY A CA 1
ATOM 3229 C C . GLY A 1 399 ? -14.340 -4.840 23.000 1.00 88.50 399 GLY A C 1
ATOM 3230 O O . GLY A 1 399 ? -13.825 -5.904 22.631 1.00 88.50 399 GLY A O 1
ATOM 3231 N N . PHE A 1 400 ? -14.454 -3.768 22.212 1.00 92.56 400 PHE A N 1
ATOM 3232 C CA . PHE A 1 400 ? -13.983 -3.677 20.821 1.00 92.56 400 PHE A CA 1
ATOM 3233 C C . PHE A 1 400 ? -12.974 -2.541 20.595 1.00 92.56 400 PHE A C 1
ATOM 3235 O O . PHE A 1 400 ? -12.817 -2.070 19.469 1.00 92.56 400 PHE A O 1
ATOM 3242 N N . SER A 1 401 ? -12.295 -2.084 21.650 1.00 94.44 401 SER A N 1
ATOM 3243 C CA . SER A 1 401 ? -11.168 -1.152 21.543 1.00 94.44 401 SER A CA 1
ATOM 3244 C C . SER A 1 401 ? -9.840 -1.879 21.282 1.00 94.44 401 SER A C 1
ATOM 3246 O O . SER A 1 401 ? -9.678 -3.051 21.628 1.00 94.44 401 SER A O 1
ATOM 3248 N N . THR A 1 402 ? -8.881 -1.201 20.654 1.00 97.31 402 THR A N 1
ATOM 3249 C CA . THR A 1 402 ? -7.491 -1.644 20.440 1.00 97.31 402 THR A CA 1
ATOM 3250 C C . THR A 1 402 ? -6.566 -0.433 20.373 1.00 97.31 402 THR A C 1
ATOM 3252 O O . THR A 1 402 ? -6.992 0.661 20.006 1.00 97.31 402 THR A O 1
ATOM 3255 N N . ILE A 1 403 ? -5.276 -0.623 20.647 1.00 98.38 403 ILE A N 1
ATOM 3256 C CA . ILE A 1 403 ? -4.239 0.368 20.343 1.00 98.38 403 ILE A CA 1
ATOM 3257 C C . ILE A 1 403 ? -3.699 0.093 18.937 1.00 98.38 403 ILE A C 1
ATOM 3259 O O . ILE A 1 403 ? -3.058 -0.927 18.706 1.00 98.38 403 ILE A O 1
ATOM 3263 N N . SER A 1 404 ? -3.955 0.984 17.985 1.00 97.88 404 SER A N 1
ATOM 3264 C CA . SER A 1 404 ? -3.364 0.933 16.647 1.00 97.88 404 SER A CA 1
ATOM 3265 C C . SER A 1 404 ? -2.010 1.641 16.626 1.00 97.88 404 SER A C 1
ATOM 3267 O O . SER A 1 404 ? -1.905 2.786 17.071 1.00 97.88 404 SER A O 1
ATOM 3269 N N . ILE A 1 405 ? -0.988 0.990 16.069 1.00 98.38 405 ILE A N 1
ATOM 3270 C CA . ILE A 1 405 ? 0.353 1.549 15.865 1.00 98.38 405 ILE A CA 1
ATOM 3271 C C . ILE A 1 405 ? 0.681 1.471 14.366 1.00 98.38 405 ILE A C 1
ATOM 3273 O O . ILE A 1 405 ? 0.907 0.379 13.838 1.00 98.38 405 ILE A O 1
ATOM 3277 N N . PRO A 1 406 ? 0.681 2.606 13.646 1.00 97.88 406 PRO A N 1
ATOM 3278 C CA . PRO A 1 406 ? 1.049 2.652 12.233 1.00 97.88 406 PRO A CA 1
ATOM 3279 C C . PRO A 1 406 ? 2.535 2.370 12.000 1.00 97.88 406 PRO A C 1
ATOM 3281 O O . PRO A 1 406 ? 3.390 2.897 12.709 1.00 97.88 406 PRO A O 1
ATOM 3284 N N . HIS A 1 407 ? 2.849 1.584 10.976 1.00 96.31 407 HIS A N 1
ATOM 3285 C CA . HIS A 1 407 ? 4.203 1.236 10.547 1.00 96.31 407 HIS A CA 1
ATOM 3286 C C . HIS A 1 407 ? 4.348 1.416 9.036 1.00 96.31 407 HIS A C 1
ATOM 3288 O O . HIS A 1 407 ? 3.401 1.223 8.267 1.00 96.31 407 HIS A O 1
ATOM 3294 N N . TYR A 1 408 ? 5.561 1.743 8.588 1.00 89.38 408 TYR A N 1
ATOM 3295 C CA . TYR A 1 408 ? 5.887 1.561 7.177 1.00 89.38 408 TYR A CA 1
ATOM 3296 C C . TYR A 1 408 ? 5.833 0.079 6.830 1.00 89.38 408 TYR A C 1
ATOM 3298 O O . TYR A 1 408 ? 6.266 -0.768 7.606 1.00 89.38 408 TYR A O 1
ATOM 3306 N N . ASP A 1 409 ? 5.309 -0.216 5.645 1.00 82.81 409 ASP A N 1
ATOM 3307 C CA . ASP A 1 409 ? 5.328 -1.572 5.123 1.00 82.81 409 ASP A CA 1
ATOM 3308 C C . ASP A 1 409 ? 6.775 -1.963 4.774 1.00 82.81 409 ASP A C 1
ATOM 3310 O O . ASP A 1 409 ? 7.414 -1.256 3.987 1.00 82.81 409 ASP A O 1
ATOM 3314 N N . PRO A 1 410 ? 7.316 -3.067 5.310 1.00 76.69 410 PRO A N 1
ATOM 3315 C CA . PRO A 1 410 ? 8.637 -3.568 4.929 1.00 76.69 410 PRO A CA 1
ATOM 3316 C C . PRO A 1 410 ? 8.760 -3.870 3.427 1.00 76.69 410 PRO A C 1
ATOM 3318 O O . PRO A 1 410 ? 9.854 -3.797 2.865 1.00 76.69 410 PRO A O 1
ATOM 3321 N N . GLY A 1 411 ? 7.647 -4.149 2.742 1.00 69.19 411 GLY A N 1
ATOM 3322 C CA . GLY A 1 411 ? 7.576 -4.233 1.286 1.00 69.19 411 GLY A CA 1
ATOM 3323 C C . GLY A 1 411 ? 7.916 -2.909 0.593 1.00 69.19 411 GLY A C 1
ATOM 3324 O O . GLY A 1 411 ? 8.572 -2.925 -0.446 1.00 69.19 411 GLY A O 1
ATOM 3325 N N . TYR A 1 412 ? 7.564 -1.759 1.180 1.00 66.88 412 TYR A N 1
ATOM 3326 C CA . TYR A 1 412 ? 7.951 -0.445 0.650 1.00 66.88 412 TYR A CA 1
ATOM 3327 C C . TYR A 1 412 ? 9.468 -0.224 0.722 1.00 66.88 412 TYR A C 1
ATOM 3329 O O . TYR A 1 412 ? 10.048 0.269 -0.243 1.00 66.88 412 TYR A O 1
ATOM 3337 N N . ASP A 1 413 ? 10.126 -0.638 1.816 1.00 63.66 413 ASP A N 1
ATOM 3338 C CA . ASP A 1 413 ? 11.596 -0.670 1.863 1.00 63.66 413 ASP A CA 1
ATOM 3339 C C . ASP A 1 413 ? 12.113 -1.606 0.770 1.00 63.66 413 ASP A C 1
ATOM 3341 O O . ASP A 1 413 ? 12.904 -1.200 -0.075 1.00 63.66 413 ASP A O 1
ATOM 3345 N N . LYS A 1 414 ? 11.592 -2.836 0.698 1.00 58.53 414 LYS A N 1
ATOM 3346 C CA . LYS A 1 414 ? 12.111 -3.843 -0.228 1.00 58.53 414 LYS A CA 1
ATOM 3347 C C . LYS A 1 414 ? 12.046 -3.416 -1.692 1.00 58.53 414 LYS A C 1
ATOM 3349 O O . LYS A 1 414 ? 13.046 -3.567 -2.392 1.00 58.53 414 LYS A O 1
ATOM 3354 N N . TYR A 1 415 ? 10.898 -2.941 -2.166 1.00 52.19 415 TYR A N 1
ATOM 3355 C CA . TYR A 1 415 ? 10.669 -2.574 -3.570 1.00 52.19 415 TYR A CA 1
ATOM 3356 C C . TYR A 1 415 ? 11.014 -1.114 -3.893 1.00 52.19 415 TYR A C 1
ATOM 3358 O O . TYR A 1 415 ? 10.910 -0.723 -5.052 1.00 52.19 415 TYR A O 1
ATOM 3366 N N . GLY A 1 416 ? 11.439 -0.331 -2.897 1.00 56.19 416 GLY A N 1
ATOM 3367 C CA . GLY A 1 416 ? 11.817 1.072 -3.047 1.00 56.19 416 GLY A CA 1
ATOM 3368 C C . GLY A 1 416 ? 13.326 1.328 -3.007 1.00 56.19 416 GLY A C 1
ATOM 3369 O O . GLY A 1 416 ? 14.161 0.433 -3.146 1.00 56.19 416 GLY A O 1
ATOM 3370 N N . SER A 1 417 ? 13.682 2.593 -2.776 1.00 60.69 417 SER A N 1
ATOM 3371 C CA . SER A 1 417 ? 15.062 3.089 -2.783 1.00 60.69 417 SER A CA 1
ATOM 3372 C C . SER A 1 417 ? 15.908 2.664 -1.573 1.00 60.69 417 SER A C 1
ATOM 3374 O O . SER A 1 417 ? 17.112 2.931 -1.574 1.00 60.69 417 SER A O 1
ATOM 3376 N N . GLN A 1 418 ? 15.314 1.977 -0.588 1.00 69.94 418 GLN A N 1
ATOM 3377 C CA . GLN A 1 418 ? 15.965 1.443 0.619 1.00 69.94 418 GLN A CA 1
ATOM 3378 C C . GLN A 1 418 ? 16.827 2.454 1.411 1.00 69.94 418 GLN A C 1
ATOM 3380 O O . GLN A 1 418 ? 17.971 2.136 1.752 1.00 69.94 418 GLN A O 1
ATOM 3385 N N . PRO A 1 419 ? 16.349 3.682 1.701 1.00 78.75 419 PRO A N 1
ATOM 3386 C CA . PRO A 1 419 ? 17.153 4.643 2.445 1.00 78.75 419 PRO A CA 1
ATOM 3387 C C . PRO A 1 419 ? 17.330 4.210 3.906 1.00 78.75 419 PRO A C 1
ATOM 3389 O O . PRO A 1 419 ? 16.399 3.710 4.546 1.00 78.75 419 PRO A O 1
ATOM 3392 N N . ARG A 1 420 ? 18.522 4.452 4.468 1.00 84.00 420 ARG A N 1
ATOM 3393 C CA . ARG A 1 420 ? 18.826 4.160 5.882 1.00 84.00 420 ARG A CA 1
ATOM 3394 C C . ARG A 1 420 ? 17.844 4.874 6.815 1.00 84.00 420 ARG A C 1
ATOM 3396 O O . ARG A 1 420 ? 17.451 4.316 7.834 1.00 84.00 420 ARG A O 1
ATOM 3403 N N . GLU A 1 421 ? 17.417 6.076 6.443 1.00 89.44 421 GLU A N 1
ATOM 3404 C CA . GLU A 1 421 ? 16.460 6.907 7.171 1.00 89.44 421 GLU A CA 1
ATOM 3405 C C . GLU A 1 421 ? 15.095 6.222 7.322 1.00 89.44 421 GLU A C 1
ATOM 3407 O O . GLU A 1 421 ? 14.497 6.287 8.393 1.00 89.44 421 GLU A O 1
ATOM 3412 N N . LEU A 1 422 ? 14.617 5.519 6.287 1.00 88.12 422 LEU A N 1
ATOM 3413 C CA . LEU A 1 422 ? 13.367 4.755 6.358 1.00 88.12 422 LEU A CA 1
ATOM 3414 C C . LEU A 1 422 ? 13.502 3.585 7.330 1.00 88.12 422 LEU A C 1
ATOM 3416 O O . LEU A 1 422 ? 12.633 3.380 8.176 1.00 88.12 422 LEU A O 1
ATOM 3420 N N . ARG A 1 423 ? 14.607 2.844 7.232 1.00 88.88 423 ARG A N 1
ATOM 3421 C CA . ARG A 1 423 ? 14.875 1.692 8.100 1.00 88.88 423 ARG A CA 1
ATOM 3422 C C . ARG A 1 423 ? 14.997 2.099 9.562 1.00 88.88 423 ARG A C 1
ATOM 3424 O O . ARG A 1 423 ? 14.417 1.427 10.403 1.00 88.88 423 ARG A O 1
ATOM 3431 N N . ARG A 1 424 ? 15.630 3.240 9.854 1.00 92.94 424 ARG A N 1
ATOM 3432 C CA . ARG A 1 424 ? 15.676 3.806 11.212 1.00 92.94 424 ARG A CA 1
ATOM 3433 C C . ARG A 1 424 ? 14.283 4.139 11.752 1.00 92.94 424 ARG A C 1
ATOM 3435 O O . ARG A 1 424 ? 13.989 3.832 12.902 1.00 92.94 424 ARG A O 1
ATOM 3442 N N . VAL A 1 425 ? 13.399 4.717 10.930 1.00 94.75 425 VAL A N 1
ATOM 3443 C CA . VAL A 1 425 ? 12.000 4.977 11.327 1.00 94.75 425 VAL A CA 1
ATOM 3444 C C . VAL A 1 425 ? 11.251 3.674 11.630 1.00 94.75 425 VAL A C 1
ATOM 3446 O O . VAL A 1 425 ? 10.544 3.611 12.634 1.00 94.75 425 VAL A O 1
ATOM 3449 N N . ILE A 1 426 ? 11.403 2.644 10.788 1.00 93.94 426 ILE A N 1
ATOM 3450 C CA . ILE A 1 426 ? 10.803 1.316 11.014 1.00 93.94 426 ILE A CA 1
ATOM 3451 C C . ILE A 1 426 ? 11.325 0.713 12.322 1.00 93.94 426 ILE A C 1
ATOM 3453 O O . ILE A 1 426 ? 10.545 0.217 13.132 1.00 93.94 426 ILE A O 1
ATOM 3457 N N . ASP A 1 427 ? 12.631 0.801 12.548 1.00 94.00 427 ASP A N 1
ATOM 3458 C CA . ASP A 1 427 ? 13.298 0.213 13.701 1.00 94.00 427 ASP A CA 1
ATOM 3459 C C . ASP A 1 427 ? 12.813 0.807 15.028 1.00 94.00 427 ASP A C 1
ATOM 3461 O O . ASP A 1 427 ? 12.368 0.084 15.922 1.00 94.00 427 ASP A O 1
ATOM 3465 N N . ILE A 1 428 ? 12.799 2.139 15.129 1.00 96.56 428 ILE A N 1
ATOM 3466 C CA . ILE A 1 428 ? 12.319 2.843 16.326 1.00 96.56 428 ILE A CA 1
ATOM 3467 C C . ILE A 1 428 ? 10.809 2.615 16.525 1.00 96.56 428 ILE A C 1
ATOM 3469 O O . ILE A 1 428 ? 10.346 2.468 17.658 1.00 96.56 428 ILE A O 1
ATOM 3473 N N . ALA A 1 429 ? 10.019 2.515 15.448 1.00 97.50 429 ALA A N 1
ATOM 3474 C CA . ALA A 1 429 ? 8.602 2.158 15.557 1.00 97.50 429 ALA A CA 1
ATOM 3475 C C . ALA A 1 429 ? 8.403 0.749 16.152 1.00 97.50 429 ALA A C 1
ATOM 3477 O O . ALA A 1 429 ? 7.479 0.542 16.949 1.00 97.50 429 ALA A O 1
ATOM 3478 N N . TRP A 1 430 ? 9.279 -0.211 15.833 1.00 97.19 430 TRP A N 1
ATOM 3479 C CA . TRP A 1 430 ? 9.281 -1.529 16.475 1.00 97.19 430 TRP A CA 1
ATOM 3480 C C . TRP A 1 430 ? 9.711 -1.477 17.940 1.00 97.19 430 TRP A C 1
ATOM 3482 O O . TRP A 1 430 ? 9.052 -2.118 18.755 1.00 97.19 430 TRP A O 1
ATOM 3492 N N . MET A 1 431 ? 10.709 -0.666 18.310 1.00 97.50 431 MET A N 1
ATOM 3493 C CA . MET A 1 431 ? 11.079 -0.458 19.722 1.00 97.50 431 MET A CA 1
ATOM 3494 C C . MET A 1 431 ? 9.872 -0.012 20.559 1.00 97.50 431 MET A C 1
ATOM 3496 O O . MET A 1 431 ? 9.566 -0.607 21.593 1.00 97.50 431 MET A O 1
ATOM 3500 N N . ILE A 1 432 ? 9.132 0.987 20.064 1.00 98.25 432 ILE A N 1
ATOM 3501 C CA . ILE A 1 432 ? 7.903 1.482 20.701 1.00 98.25 432 ILE A CA 1
ATOM 3502 C C . ILE A 1 432 ? 6.856 0.368 20.776 1.00 98.25 432 ILE A C 1
ATOM 3504 O O . ILE A 1 432 ? 6.255 0.147 21.823 1.00 98.25 432 ILE A O 1
ATOM 3508 N N . THR A 1 433 ? 6.655 -0.372 19.686 1.00 98.25 433 THR A N 1
ATOM 3509 C CA . THR A 1 433 ? 5.659 -1.454 19.623 1.00 98.25 433 THR A CA 1
ATOM 3510 C C . THR A 1 433 ? 5.937 -2.551 20.646 1.00 98.25 433 THR A C 1
ATOM 3512 O O . THR A 1 433 ? 5.020 -2.969 21.351 1.00 98.25 433 THR A O 1
ATOM 3515 N N . ILE A 1 434 ? 7.191 -2.987 20.773 1.00 98.00 434 ILE A N 1
ATOM 3516 C CA . ILE A 1 434 ? 7.600 -4.025 21.727 1.00 98.00 434 ILE A CA 1
ATOM 3517 C C . ILE A 1 434 ? 7.489 -3.534 23.171 1.00 98.00 434 ILE A C 1
ATOM 3519 O O . ILE A 1 434 ? 7.048 -4.283 24.047 1.00 98.00 434 ILE A O 1
ATOM 3523 N N . PHE A 1 435 ? 7.787 -2.261 23.429 1.00 98.00 435 PHE A N 1
ATOM 3524 C CA . PHE A 1 435 ? 7.554 -1.670 24.742 1.00 98.00 435 PHE A CA 1
ATOM 3525 C C . PHE A 1 435 ? 6.068 -1.663 25.118 1.00 98.00 435 PHE A C 1
ATOM 3527 O O . PHE A 1 435 ? 5.699 -2.135 26.194 1.00 98.00 435 PHE A O 1
ATOM 3534 N N . ILE A 1 436 ? 5.189 -1.210 24.217 1.00 98.06 436 ILE A N 1
ATOM 3535 C CA . ILE A 1 436 ? 3.737 -1.207 24.462 1.00 98.06 436 ILE A CA 1
ATOM 3536 C C . ILE A 1 436 ? 3.218 -2.647 24.608 1.00 98.06 436 ILE A C 1
ATOM 3538 O O . ILE A 1 436 ? 2.397 -2.918 25.483 1.00 98.06 436 ILE A O 1
ATOM 3542 N N . ALA A 1 437 ? 3.727 -3.595 23.816 1.00 98.00 437 ALA A N 1
ATOM 3543 C CA . ALA A 1 437 ? 3.385 -5.011 23.941 1.00 98.00 437 ALA A CA 1
ATOM 3544 C C . ALA A 1 437 ? 3.842 -5.608 25.287 1.00 98.00 437 ALA A C 1
ATOM 3546 O O . ALA A 1 437 ? 3.134 -6.437 25.858 1.00 98.00 437 ALA A O 1
ATOM 3547 N N . THR A 1 438 ? 4.973 -5.148 25.836 1.00 97.38 438 THR A N 1
ATOM 3548 C CA . THR A 1 438 ? 5.433 -5.509 27.189 1.00 97.38 438 THR A CA 1
ATOM 3549 C C . THR A 1 438 ? 4.465 -4.996 28.254 1.00 97.38 438 THR A C 1
ATOM 3551 O O . THR A 1 438 ? 4.054 -5.769 29.115 1.00 97.38 438 THR A O 1
ATOM 3554 N N . LYS A 1 439 ? 4.011 -3.739 28.156 1.00 96.12 439 LYS A N 1
ATOM 3555 C CA . LYS A 1 439 ? 2.981 -3.195 29.061 1.00 96.12 439 LYS A CA 1
ATOM 3556 C C . LYS A 1 439 ? 1.659 -3.954 28.937 1.00 96.12 439 LYS A C 1
ATOM 3558 O O . LYS A 1 439 ? 1.034 -4.278 29.939 1.00 96.12 439 LYS A O 1
ATOM 3563 N N . ALA A 1 440 ? 1.242 -4.301 27.720 1.00 96.12 440 ALA A N 1
ATOM 3564 C CA . ALA A 1 440 ? 0.042 -5.108 27.515 1.00 96.12 440 ALA A CA 1
ATOM 3565 C C . ALA A 1 440 ? 0.164 -6.504 28.140 1.00 96.12 440 ALA A C 1
ATOM 3567 O O . ALA A 1 440 ? -0.801 -7.005 28.712 1.00 96.12 440 ALA A O 1
ATOM 3568 N N . LEU A 1 441 ? 1.354 -7.108 28.090 1.00 95.94 441 LEU A N 1
ATOM 3569 C CA . LEU A 1 441 ? 1.646 -8.353 28.791 1.00 95.94 441 LEU A CA 1
ATOM 3570 C C . LEU A 1 441 ? 1.573 -8.181 30.319 1.00 95.94 441 LEU A C 1
ATOM 3572 O O . LEU A 1 441 ? 1.012 -9.049 30.988 1.00 95.94 441 LEU A O 1
ATOM 3576 N N . ASP A 1 442 ? 2.087 -7.077 30.873 1.00 93.88 442 ASP A N 1
ATOM 3577 C CA . ASP A 1 442 ? 1.967 -6.755 32.306 1.00 93.88 442 ASP A CA 1
ATOM 3578 C C . ASP A 1 442 ? 0.498 -6.706 32.736 1.00 93.88 442 ASP A C 1
ATOM 3580 O O . ASP A 1 442 ? 0.093 -7.404 33.663 1.00 93.88 442 ASP A O 1
ATOM 3584 N N . HIS A 1 443 ? -0.323 -5.949 32.008 1.00 93.19 443 HIS A N 1
ATOM 3585 C CA . HIS A 1 443 ? -1.745 -5.817 32.312 1.00 93.19 443 HIS A CA 1
ATOM 3586 C C . HIS A 1 443 ? -2.514 -7.132 32.138 1.00 93.19 443 HIS A C 1
ATOM 3588 O O . HIS A 1 443 ? -3.305 -7.490 33.010 1.00 93.19 443 HIS A O 1
ATOM 3594 N N . ALA A 1 444 ? -2.260 -7.885 31.063 1.00 92.12 444 ALA A N 1
ATOM 3595 C CA . ALA A 1 444 ? -2.920 -9.168 30.821 1.00 92.12 444 ALA A CA 1
ATOM 3596 C C . ALA A 1 444 ? -2.548 -10.232 31.870 1.00 92.12 444 ALA A C 1
ATOM 3598 O O . ALA A 1 444 ? -3.354 -11.110 32.170 1.00 92.12 444 ALA A O 1
ATOM 3599 N N . THR A 1 445 ? -1.338 -10.169 32.437 1.00 91.31 445 THR A N 1
ATOM 3600 C CA . THR A 1 445 ? -0.897 -11.101 33.489 1.00 91.31 445 THR A CA 1
ATOM 3601 C C . THR A 1 445 ? -1.354 -10.688 34.888 1.00 91.31 445 THR A C 1
ATOM 3603 O O . THR A 1 445 ? -1.678 -11.565 35.684 1.00 91.31 445 THR A O 1
ATOM 3606 N N . ALA A 1 446 ? -1.419 -9.385 35.182 1.00 85.50 446 ALA A N 1
ATOM 3607 C CA . ALA A 1 446 ? -1.850 -8.856 36.479 1.00 85.50 446 ALA A CA 1
ATOM 3608 C C . ALA A 1 446 ? -3.377 -8.842 36.659 1.00 85.50 446 ALA A C 1
ATOM 3610 O O . ALA A 1 446 ? -3.876 -8.983 37.776 1.00 85.50 446 ALA A O 1
ATOM 3611 N N . SER A 1 447 ? -4.129 -8.681 35.569 1.00 71.81 447 SER A N 1
ATOM 3612 C CA . SER A 1 447 ? -5.589 -8.716 35.592 1.00 71.81 447 SER A CA 1
ATOM 3613 C C . SER A 1 447 ? -6.046 -10.152 35.816 1.00 71.81 447 SER A C 1
ATOM 3615 O O . SER A 1 447 ? -6.103 -10.940 34.877 1.00 71.81 447 SER A O 1
ATOM 3617 N N . ALA A 1 448 ? -6.393 -10.515 37.049 1.00 62.28 448 ALA A N 1
ATOM 3618 C CA . ALA A 1 448 ? -6.974 -11.817 37.396 1.00 62.28 448 ALA A CA 1
ATOM 3619 C C . ALA A 1 448 ? -8.407 -12.015 36.830 1.00 62.28 448 ALA A C 1
ATOM 3621 O O . ALA A 1 448 ? -9.267 -12.577 37.498 1.00 62.28 448 ALA A O 1
ATOM 3622 N N . GLY A 1 449 ? -8.694 -11.502 35.627 1.00 63.44 449 GLY A N 1
ATOM 3623 C CA . GLY A 1 449 ? -10.006 -11.523 34.972 1.00 63.44 449 GLY A CA 1
ATOM 3624 C C . GLY A 1 449 ? -10.970 -10.395 35.368 1.00 63.44 449 GLY A C 1
ATOM 3625 O O . GLY A 1 449 ? -12.060 -10.333 34.814 1.00 63.44 449 GLY A O 1
ATOM 3626 N N . ASN A 1 450 ? -10.585 -9.498 36.284 1.00 67.31 450 ASN A N 1
ATOM 3627 C CA . ASN A 1 450 ? -11.485 -8.466 36.831 1.00 67.31 450 ASN A CA 1
ATOM 3628 C C . ASN A 1 450 ? -11.513 -7.143 36.046 1.00 67.31 450 ASN A C 1
ATOM 3630 O O . ASN A 1 450 ? -12.406 -6.332 36.267 1.00 67.31 450 ASN A O 1
ATOM 3634 N N . GLU A 1 451 ? -10.533 -6.892 35.175 1.00 80.81 451 GLU A N 1
ATOM 3635 C CA . GLU A 1 451 ? -10.446 -5.654 34.393 1.00 80.81 451 GLU A CA 1
ATOM 3636 C C . GLU A 1 451 ? -11.099 -5.840 33.018 1.00 80.81 451 GLU A C 1
ATOM 3638 O O . GLU A 1 451 ? -10.807 -6.806 32.304 1.00 80.81 451 GLU A O 1
ATOM 3643 N N . SER A 1 452 ? -11.966 -4.902 32.620 1.00 87.12 452 SER A N 1
ATOM 3644 C CA . SER A 1 452 ? -12.544 -4.930 31.278 1.00 87.12 452 SER A CA 1
ATOM 3645 C C . SER A 1 452 ? -11.481 -4.617 30.222 1.00 87.12 452 SER A C 1
ATOM 3647 O O . SER A 1 452 ? -10.512 -3.893 30.446 1.00 87.12 452 SER A O 1
ATOM 3649 N N . ARG A 1 453 ? -11.656 -5.146 29.009 1.00 89.00 453 ARG A N 1
ATOM 3650 C CA . ARG A 1 453 ? -10.707 -4.902 27.914 1.00 89.00 453 ARG A CA 1
ATOM 3651 C C . ARG A 1 453 ? -10.511 -3.409 27.625 1.00 89.00 453 ARG A C 1
ATOM 3653 O O . ARG A 1 453 ? -9.390 -2.994 27.346 1.00 89.00 453 ARG A O 1
ATOM 3660 N N . ASP A 1 454 ? -11.589 -2.630 27.647 1.00 90.62 454 ASP A N 1
ATOM 3661 C CA . ASP A 1 454 ? -11.522 -1.206 27.316 1.00 90.62 454 ASP A CA 1
ATOM 3662 C C . ASP A 1 454 ? -10.791 -0.410 28.399 1.00 90.62 454 ASP A C 1
ATOM 3664 O O . ASP A 1 454 ? -10.014 0.490 28.074 1.00 90.62 454 ASP A O 1
ATOM 3668 N N . GLU A 1 455 ? -10.962 -0.781 29.671 1.00 91.12 455 GLU A N 1
ATOM 3669 C CA . GLU A 1 455 ? -10.145 -0.251 30.767 1.00 91.12 455 GLU A CA 1
ATOM 3670 C C . GLU A 1 455 ? -8.667 -0.572 30.550 1.00 91.12 455 GLU A C 1
ATOM 3672 O O . GLU A 1 455 ? -7.827 0.322 30.662 1.00 91.12 455 GLU A O 1
ATOM 3677 N N . MET A 1 456 ? -8.363 -1.808 30.143 1.00 92.62 456 MET A N 1
ATOM 3678 C CA . MET A 1 456 ? -6.992 -2.252 29.905 1.00 92.62 456 MET A CA 1
ATOM 3679 C C . MET A 1 456 ? -6.338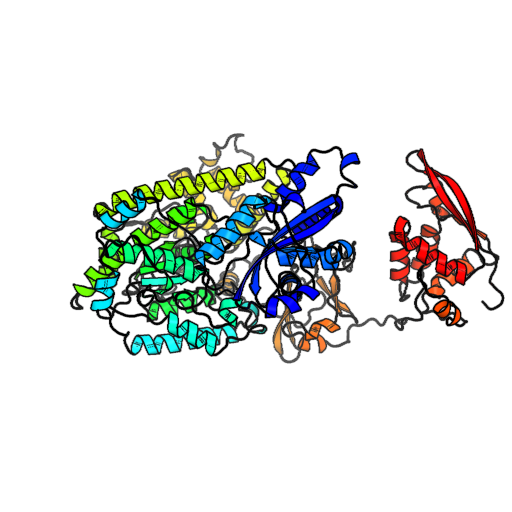 -1.461 28.771 1.00 92.62 456 MET A C 1
ATOM 3681 O O . MET A 1 456 ? -5.246 -0.916 28.935 1.00 92.62 456 MET A O 1
ATOM 3685 N N . VAL A 1 457 ? -7.022 -1.338 27.629 1.00 95.25 457 VAL A N 1
ATOM 3686 C CA . VAL A 1 457 ? -6.567 -0.534 26.483 1.00 95.25 457 VAL A CA 1
ATOM 3687 C C . VAL A 1 457 ? -6.364 0.924 26.891 1.00 95.25 457 VAL A C 1
ATOM 3689 O O . VAL A 1 457 ? -5.339 1.513 26.549 1.00 95.25 457 VAL A O 1
ATOM 3692 N N . THR A 1 458 ? -7.290 1.493 27.662 1.00 93.38 458 THR A N 1
ATOM 3693 C CA . THR A 1 458 ? -7.215 2.885 28.123 1.00 93.38 458 THR A CA 1
ATOM 3694 C C . THR A 1 458 ? -6.035 3.106 29.069 1.00 93.38 458 THR A C 1
ATOM 3696 O O . THR A 1 458 ? -5.291 4.072 28.892 1.00 93.38 458 THR A O 1
ATOM 3699 N N . ARG A 1 459 ? -5.803 2.203 30.033 1.00 92.38 459 ARG A N 1
ATOM 3700 C CA . ARG A 1 459 ? -4.674 2.287 30.976 1.00 92.38 459 ARG A CA 1
ATOM 3701 C C . ARG A 1 459 ? -3.331 2.135 30.273 1.00 92.38 459 ARG A C 1
ATOM 3703 O O . ARG A 1 459 ? -2.442 2.961 30.486 1.00 92.38 459 ARG A O 1
ATOM 3710 N N . ILE A 1 460 ? -3.203 1.142 29.389 1.00 95.44 460 ILE A N 1
ATOM 3711 C CA . ILE A 1 460 ? -1.994 0.974 28.574 1.00 95.44 460 ILE A CA 1
ATOM 3712 C C . ILE A 1 460 ? -1.765 2.254 27.766 1.00 95.44 460 ILE A C 1
ATOM 3714 O O . ILE A 1 460 ? -0.685 2.838 27.855 1.00 95.44 460 ILE A O 1
ATOM 3718 N N . PHE A 1 461 ? -2.783 2.741 27.048 1.00 96.31 461 PHE A N 1
ATOM 3719 C CA . PHE A 1 461 ? -2.678 3.937 26.215 1.00 96.31 461 PHE A CA 1
ATOM 3720 C C . PHE A 1 461 ? -2.280 5.184 27.010 1.00 96.31 461 PHE A C 1
ATOM 3722 O O . PHE A 1 461 ? -1.387 5.908 26.579 1.00 96.31 461 PHE A O 1
ATOM 3729 N N . ALA A 1 462 ? -2.864 5.420 28.187 1.00 93.44 462 ALA A N 1
ATOM 3730 C CA . ALA A 1 462 ? -2.529 6.565 29.035 1.00 93.44 462 ALA A CA 1
ATOM 3731 C C . ALA A 1 462 ? -1.040 6.602 29.426 1.00 93.44 462 ALA A C 1
ATOM 3733 O O . ALA A 1 462 ? -0.463 7.688 29.537 1.00 93.44 462 ALA A O 1
ATOM 3734 N N . SER A 1 463 ? -0.412 5.431 29.582 1.00 94.25 463 SER A N 1
ATOM 3735 C CA . SER A 1 463 ? 1.018 5.302 29.893 1.00 94.25 463 SER A CA 1
ATOM 3736 C C . SER A 1 463 ? 1.943 5.414 28.674 1.00 94.25 463 SER A C 1
ATOM 3738 O O . SER A 1 463 ? 3.140 5.618 28.841 1.00 94.25 463 SER A O 1
ATOM 3740 N N . VAL A 1 464 ? 1.429 5.305 27.445 1.00 95.75 464 VAL A N 1
ATOM 3741 C CA . VAL A 1 464 ? 2.269 5.285 26.228 1.00 95.75 464 VAL A CA 1
ATOM 3742 C C . VAL A 1 464 ? 1.945 6.397 25.240 1.00 95.75 464 VAL A C 1
ATOM 3744 O O . VAL A 1 464 ? 2.722 6.633 24.317 1.00 95.75 464 VAL A O 1
ATOM 3747 N N . ASN A 1 465 ? 0.825 7.095 25.416 1.00 93.75 465 ASN A N 1
ATOM 3748 C CA . ASN A 1 465 ? 0.415 8.201 24.567 1.00 93.75 465 ASN A CA 1
ATOM 3749 C C . ASN A 1 465 ? 1.465 9.329 24.637 1.00 93.75 465 ASN A C 1
ATOM 3751 O O . ASN A 1 465 ? 1.723 9.847 25.726 1.00 93.75 465 ASN A O 1
ATOM 3755 N N . PRO A 1 466 ? 2.064 9.736 23.504 1.00 88.44 466 PRO A N 1
ATOM 3756 C CA . PRO A 1 466 ? 3.082 10.784 23.482 1.00 88.44 466 PRO A CA 1
ATOM 3757 C C . PRO A 1 466 ? 2.594 12.125 24.032 1.00 88.44 466 PRO A C 1
ATOM 3759 O O . PRO A 1 466 ? 3.404 12.863 24.587 1.00 88.44 466 PRO A O 1
ATOM 3762 N N . ASP A 1 467 ? 1.297 12.410 23.928 1.00 87.44 467 ASP A N 1
ATOM 3763 C CA . ASP A 1 467 ? 0.698 13.670 24.377 1.00 87.44 467 ASP A CA 1
ATOM 3764 C C . ASP A 1 467 ? 0.167 13.587 25.821 1.00 87.44 467 ASP A C 1
ATOM 3766 O O . ASP A 1 467 ? -0.366 14.558 26.352 1.00 87.44 467 ASP A O 1
ATOM 3770 N N . SER A 1 468 ? 0.298 12.427 26.478 1.00 86.88 468 SER A N 1
ATOM 3771 C CA . SER A 1 468 ? -0.162 12.228 27.853 1.00 86.88 468 SER A CA 1
ATOM 3772 C C . SER A 1 468 ? 0.832 12.775 28.875 1.00 86.88 468 SER A C 1
ATOM 3774 O O . SER A 1 468 ? 2.035 12.514 28.799 1.00 86.88 468 SER A O 1
ATOM 3776 N N . ALA A 1 469 ? 0.315 13.458 29.900 1.00 84.38 469 ALA A N 1
ATOM 3777 C CA . ALA A 1 469 ? 1.099 13.880 31.061 1.00 84.38 469 ALA A CA 1
ATOM 3778 C C . ALA A 1 469 ? 1.598 12.690 31.903 1.00 84.38 469 ALA A C 1
ATOM 3780 O O . ALA A 1 469 ? 2.613 12.803 32.584 1.00 84.38 469 ALA A O 1
ATOM 3781 N N . THR A 1 470 ? 0.914 11.543 31.835 1.00 88.06 470 THR A N 1
ATOM 3782 C CA . THR A 1 470 ? 1.254 10.317 32.578 1.00 88.06 470 THR A CA 1
ATOM 3783 C C . THR A 1 470 ? 2.057 9.320 31.742 1.00 88.06 470 THR A C 1
ATOM 3785 O O . THR A 1 470 ? 2.119 8.139 32.087 1.00 88.06 470 THR A O 1
ATOM 3788 N N . ARG A 1 471 ? 2.622 9.754 30.607 1.00 92.44 471 ARG A N 1
ATOM 3789 C CA . ARG A 1 471 ? 3.425 8.884 29.742 1.00 92.44 471 ARG A CA 1
ATOM 3790 C C . ARG A 1 471 ? 4.656 8.359 30.483 1.00 92.44 471 ARG A C 1
ATOM 3792 O O . ARG A 1 471 ? 5.279 9.083 31.259 1.00 92.44 471 ARG A O 1
ATOM 3799 N N . ASP A 1 472 ? 5.029 7.118 30.198 1.00 92.94 472 ASP A N 1
ATOM 3800 C CA . ASP A 1 472 ? 6.208 6.484 30.771 1.00 92.94 472 ASP A CA 1
ATOM 3801 C C . ASP A 1 472 ? 7.469 7.285 30.380 1.00 92.94 472 ASP A C 1
ATOM 3803 O O . ASP A 1 472 ? 7.694 7.524 29.184 1.00 92.94 472 ASP A O 1
ATOM 3807 N N . PRO A 1 473 ? 8.297 7.718 31.353 1.00 92.50 473 PRO A N 1
ATOM 3808 C CA . PRO A 1 473 ? 9.496 8.508 31.086 1.00 92.50 473 PRO A CA 1
ATOM 3809 C C . PRO A 1 473 ? 10.457 7.854 30.087 1.00 92.50 473 PRO A C 1
ATOM 3811 O O . PRO A 1 473 ? 11.140 8.564 29.346 1.00 92.50 473 PRO A O 1
ATOM 3814 N N . LEU A 1 474 ? 10.485 6.517 30.020 1.00 92.38 474 LEU A N 1
ATOM 3815 C CA . LEU A 1 474 ? 11.359 5.774 29.112 1.00 92.38 474 LEU A CA 1
ATOM 3816 C C . LEU A 1 474 ? 11.016 6.027 27.635 1.00 92.38 474 LEU A C 1
ATOM 3818 O O . LEU A 1 474 ? 11.908 6.053 26.789 1.00 92.38 474 LEU A O 1
ATOM 3822 N N . LEU A 1 475 ? 9.747 6.300 27.314 1.00 93.75 475 LEU A N 1
ATOM 3823 C CA . LEU A 1 475 ? 9.314 6.571 25.941 1.00 93.75 475 LEU A CA 1
ATOM 3824 C C . LEU A 1 475 ? 9.614 7.996 25.469 1.00 93.75 475 LEU A C 1
ATOM 3826 O O . LEU A 1 475 ? 9.609 8.242 24.264 1.00 93.75 475 LEU A O 1
ATOM 3830 N N . VAL A 1 476 ? 9.892 8.939 26.376 1.00 93.25 476 VAL A N 1
ATOM 3831 C CA . VAL A 1 476 ? 10.125 10.348 26.010 1.00 93.25 476 VAL A CA 1
ATOM 3832 C C . VAL A 1 476 ? 11.293 10.467 25.038 1.00 93.25 476 VAL A C 1
ATOM 3834 O O . VAL A 1 476 ? 11.165 11.093 23.984 1.00 93.25 476 VAL A O 1
ATOM 3837 N N . LYS A 1 477 ? 12.414 9.815 25.366 1.00 93.00 477 LYS A N 1
ATOM 3838 C CA . LYS A 1 477 ? 13.610 9.818 24.522 1.00 93.00 477 LYS A CA 1
ATOM 3839 C C . LYS A 1 477 ? 13.370 9.077 23.205 1.00 93.00 477 LYS A C 1
ATOM 3841 O O . LYS A 1 477 ? 13.773 9.563 22.156 1.00 93.00 477 LYS A O 1
ATOM 3846 N N . VAL A 1 478 ? 12.664 7.947 23.240 1.00 95.88 478 VAL A N 1
ATOM 3847 C CA . VAL A 1 478 ? 12.378 7.150 22.035 1.00 95.88 478 VAL A CA 1
ATOM 3848 C C . VAL A 1 478 ? 11.486 7.907 21.052 1.00 95.88 478 VAL A C 1
ATOM 3850 O O . VAL A 1 478 ? 11.750 7.905 19.852 1.00 95.88 478 VAL A O 1
ATOM 3853 N N . TYR A 1 479 ? 10.468 8.619 21.541 1.00 97.12 479 TYR A N 1
ATOM 3854 C CA . TYR A 1 479 ? 9.634 9.468 20.691 1.00 97.12 479 TYR A CA 1
ATOM 3855 C C . TYR A 1 479 ? 10.403 10.645 20.094 1.00 97.12 479 TYR A C 1
ATOM 3857 O O . TYR A 1 479 ? 10.173 10.981 18.933 1.00 97.12 479 TYR A O 1
ATOM 3865 N N . HIS A 1 480 ? 11.319 11.243 20.856 1.00 95.56 480 HIS A N 1
ATOM 3866 C CA . HIS A 1 480 ? 12.183 12.302 20.344 1.00 95.56 480 HIS A CA 1
ATOM 3867 C C . HIS A 1 480 ? 13.073 11.800 19.197 1.00 95.56 480 HIS A C 1
ATOM 3869 O O . HIS A 1 480 ? 13.104 12.406 18.126 1.00 95.56 480 HIS A O 1
ATOM 3875 N N . GLU A 1 481 ? 13.723 10.648 19.374 1.00 96.06 481 GLU A N 1
ATOM 3876 C CA . GLU A 1 481 ? 14.550 10.031 18.328 1.00 96.06 481 GLU A CA 1
ATOM 3877 C C . GLU A 1 481 ? 13.731 9.598 17.107 1.00 96.06 481 GLU A C 1
ATOM 3879 O O . GLU A 1 481 ? 14.184 9.744 15.969 1.00 96.06 481 GLU A O 1
ATOM 3884 N N . LEU A 1 482 ? 12.490 9.140 17.311 1.00 96.75 482 LEU A N 1
ATOM 3885 C CA . LEU A 1 482 ? 11.568 8.862 16.214 1.00 96.75 482 LEU A CA 1
ATOM 3886 C C . LEU A 1 482 ? 11.274 10.124 15.391 1.00 96.75 482 LEU A C 1
ATOM 3888 O O . LEU A 1 482 ? 11.259 10.058 14.162 1.00 96.75 482 LEU A O 1
ATOM 3892 N N . ASP A 1 483 ? 11.036 11.268 16.036 1.00 96.31 483 ASP A N 1
ATOM 3893 C CA . ASP A 1 483 ? 10.777 12.530 15.334 1.00 96.31 483 ASP A CA 1
ATOM 3894 C C . ASP A 1 483 ? 11.999 13.001 14.538 1.00 96.31 483 ASP A C 1
ATOM 3896 O O . ASP A 1 483 ? 11.854 13.408 13.381 1.00 96.31 483 ASP A O 1
ATOM 3900 N N . ILE A 1 484 ? 13.205 12.853 15.099 1.00 95.88 484 ILE A N 1
ATOM 3901 C CA . ILE A 1 484 ? 14.465 13.106 14.384 1.00 95.88 484 ILE A CA 1
ATOM 3902 C C . ILE A 1 484 ? 14.574 12.187 13.161 1.00 95.88 484 ILE A C 1
ATOM 3904 O O . ILE A 1 484 ? 14.827 12.659 12.051 1.00 95.88 484 ILE A O 1
ATOM 3908 N N . ALA A 1 485 ? 14.341 10.882 13.325 1.00 95.12 485 ALA A N 1
ATOM 3909 C CA . ALA A 1 485 ? 14.407 9.918 12.227 1.00 95.12 485 ALA A CA 1
ATOM 3910 C C . ALA A 1 485 ? 13.390 10.238 11.115 1.00 95.12 485 ALA A C 1
ATOM 3912 O O . ALA A 1 485 ? 13.733 10.214 9.930 1.00 95.12 485 ALA A O 1
ATOM 3913 N N . LYS A 1 486 ? 12.159 10.620 11.479 1.00 94.81 486 LYS A N 1
ATOM 3914 C CA . LYS A 1 486 ? 11.130 11.061 10.525 1.00 94.81 486 LYS A CA 1
ATOM 3915 C C . LYS A 1 486 ? 11.543 12.327 9.782 1.00 94.81 486 LYS A C 1
ATOM 3917 O O . LYS A 1 486 ? 11.313 12.413 8.576 1.00 94.81 486 LYS A O 1
ATOM 3922 N N . GLN A 1 487 ? 12.153 13.295 10.463 1.00 94.00 487 GLN A N 1
ATOM 3923 C CA . GLN A 1 487 ? 12.619 14.530 9.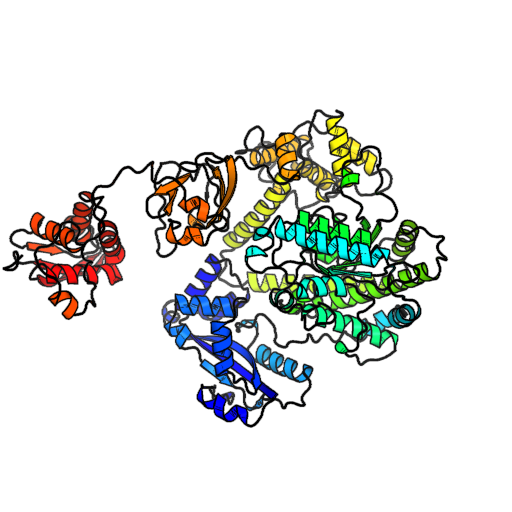835 1.00 94.00 487 GLN A CA 1
ATOM 3924 C C . GLN A 1 487 ? 13.772 14.275 8.854 1.00 94.00 487 GLN A C 1
ATOM 3926 O O . GLN A 1 487 ? 13.788 14.845 7.757 1.00 94.00 487 GLN A O 1
ATOM 3931 N N . SER A 1 488 ? 14.690 13.368 9.193 1.00 92.81 488 SER A N 1
ATOM 3932 C CA . SER A 1 488 ? 15.741 12.908 8.279 1.00 92.81 488 SER A CA 1
ATOM 3933 C C . SER A 1 488 ? 15.154 12.220 7.047 1.00 92.81 488 SER A C 1
ATOM 3935 O O . SER A 1 488 ? 15.549 12.538 5.926 1.00 92.81 488 SER A O 1
ATOM 3937 N N . LEU A 1 489 ? 14.145 11.358 7.225 1.00 89.75 489 LEU A N 1
ATOM 3938 C CA . LEU A 1 489 ? 13.448 10.718 6.108 1.00 89.75 489 LEU A CA 1
ATOM 3939 C C . LEU A 1 489 ? 12.730 11.738 5.210 1.00 89.75 489 LEU A C 1
ATOM 3941 O O . LEU A 1 489 ? 12.833 11.643 3.988 1.00 89.75 489 LEU A O 1
ATOM 3945 N N . ARG A 1 490 ? 12.046 12.742 5.783 1.00 86.69 490 ARG A N 1
ATOM 3946 C CA . ARG A 1 490 ? 11.445 13.844 5.000 1.00 86.69 490 ARG A CA 1
ATOM 3947 C C . ARG A 1 490 ? 12.497 14.562 4.169 1.00 86.69 490 ARG A C 1
ATOM 3949 O O . ARG A 1 490 ? 12.326 14.699 2.963 1.00 86.69 490 ARG A O 1
ATOM 3956 N N . SER A 1 491 ? 13.606 14.933 4.803 1.00 87.19 491 SER A N 1
ATOM 3957 C CA . SER A 1 491 ? 14.716 15.631 4.151 1.00 87.19 491 SER A CA 1
ATOM 3958 C C . SER A 1 491 ? 15.326 14.803 3.017 1.00 87.19 491 SER A C 1
ATOM 3960 O O . SER A 1 491 ? 15.665 15.352 1.971 1.00 87.19 491 SER A O 1
ATOM 3962 N N . TYR A 1 492 ? 15.453 13.482 3.195 1.00 83.50 492 TYR A N 1
ATOM 3963 C CA . TYR A 1 492 ? 15.898 12.568 2.141 1.00 83.50 492 TYR A CA 1
ATOM 3964 C C . TYR A 1 492 ? 14.935 12.585 0.948 1.00 83.50 492 TYR A C 1
ATOM 3966 O O . TYR A 1 492 ? 15.360 12.834 -0.179 1.00 83.50 492 TYR A O 1
ATOM 3974 N N . VAL A 1 493 ? 13.635 12.395 1.197 1.00 74.62 493 VAL A N 1
ATOM 3975 C CA . VAL A 1 493 ? 12.604 12.371 0.146 1.00 74.62 493 VAL A CA 1
ATOM 3976 C C . VAL A 1 493 ? 12.516 13.715 -0.584 1.00 74.62 493 VAL A C 1
ATOM 3978 O O . VAL A 1 493 ? 12.348 13.750 -1.800 1.00 74.62 493 VAL A O 1
ATOM 3981 N N . GLU A 1 494 ? 12.645 14.834 0.127 1.00 75.69 494 GLU A N 1
ATOM 3982 C CA . GLU A 1 494 ? 12.653 16.175 -0.466 1.00 75.69 494 GLU A CA 1
ATOM 3983 C C . GLU A 1 494 ? 13.888 16.418 -1.332 1.00 75.69 494 GLU A C 1
ATOM 3985 O O . GLU A 1 494 ? 13.755 16.929 -2.444 1.00 75.69 494 GLU A O 1
ATOM 3990 N N . LYS A 1 495 ? 15.080 16.016 -0.871 1.00 74.12 495 LYS A N 1
ATOM 3991 C CA . LYS A 1 495 ? 16.314 16.090 -1.669 1.00 74.12 495 LYS A CA 1
ATOM 3992 C C . LYS A 1 495 ? 16.215 15.238 -2.926 1.00 74.12 495 LYS A C 1
ATOM 3994 O O . LYS A 1 495 ? 16.612 15.699 -3.993 1.00 74.12 495 LYS A O 1
ATOM 3999 N N . ASP A 1 496 ? 15.671 14.033 -2.807 1.00 64.56 496 ASP A N 1
ATOM 4000 C CA . ASP A 1 496 ? 15.492 13.123 -3.933 1.00 64.56 496 ASP A CA 1
ATOM 4001 C C . ASP A 1 496 ? 14.519 13.709 -4.967 1.00 64.56 496 ASP A C 1
ATOM 4003 O O . ASP A 1 496 ? 14.862 13.859 -6.140 1.00 64.56 496 ASP A O 1
ATOM 4007 N N . ARG A 1 497 ? 13.369 14.223 -4.512 1.00 62.12 497 ARG A N 1
ATOM 4008 C CA . ARG A 1 497 ? 12.416 14.953 -5.365 1.00 62.12 497 ARG A CA 1
ATOM 4009 C C . ARG A 1 497 ? 13.026 16.191 -6.018 1.00 62.12 497 ARG A C 1
ATOM 4011 O O . ARG A 1 497 ? 12.794 16.417 -7.202 1.00 62.12 497 ARG A O 1
ATOM 4018 N N . ALA A 1 498 ? 13.789 16.991 -5.272 1.00 60.78 498 ALA A N 1
ATOM 4019 C CA . ALA A 1 498 ? 14.441 18.194 -5.787 1.00 60.78 498 ALA A CA 1
ATOM 4020 C C . ALA A 1 498 ? 15.520 17.861 -6.827 1.00 60.78 498 ALA A C 1
ATOM 4022 O O . ALA A 1 498 ? 15.714 18.595 -7.795 1.00 60.78 498 ALA A O 1
ATOM 4023 N N . ARG A 1 499 ? 16.223 16.741 -6.645 1.00 60.03 499 ARG A N 1
ATOM 4024 C CA . ARG A 1 499 ? 17.192 16.210 -7.604 1.00 60.03 499 ARG A CA 1
ATOM 4025 C C . ARG A 1 499 ? 16.497 15.804 -8.906 1.00 60.03 499 ARG A C 1
ATOM 4027 O O . ARG A 1 499 ? 16.954 16.201 -9.973 1.00 60.03 499 ARG A O 1
ATOM 4034 N N . VAL A 1 500 ? 15.357 15.116 -8.813 1.00 50.19 500 VAL A N 1
ATOM 4035 C CA . VAL A 1 500 ? 14.522 14.736 -9.967 1.00 50.19 500 VAL A CA 1
ATOM 4036 C C . VAL A 1 500 ? 13.902 15.962 -10.653 1.00 50.19 500 VAL A C 1
ATOM 4038 O O . VAL A 1 500 ? 13.858 16.026 -11.879 1.00 50.19 500 VAL A O 1
ATOM 4041 N N . SER A 1 501 ? 13.461 16.976 -9.901 1.00 47.22 501 SER A N 1
ATOM 4042 C CA . SER A 1 501 ? 12.843 18.185 -10.467 1.00 47.22 501 SER A CA 1
ATOM 4043 C C . SER A 1 501 ? 13.828 19.131 -11.160 1.00 47.22 501 SER A C 1
ATOM 4045 O O . SER A 1 501 ? 13.396 19.998 -11.910 1.00 47.22 501 SER A O 1
ATOM 4047 N N . ARG A 1 502 ? 15.136 19.001 -10.897 1.00 51.09 502 ARG A N 1
ATOM 4048 C CA . ARG A 1 502 ? 16.206 19.785 -11.543 1.00 51.09 502 ARG A CA 1
ATOM 4049 C C . ARG A 1 502 ? 16.676 19.187 -12.873 1.00 51.09 502 ARG A C 1
ATOM 4051 O O . ARG A 1 502 ? 17.534 19.780 -13.522 1.00 51.09 502 ARG A O 1
ATOM 4058 N N . LEU A 1 503 ? 16.147 18.030 -13.279 1.00 49.12 503 LEU A N 1
ATOM 4059 C CA . LEU A 1 503 ? 16.467 17.445 -14.578 1.00 49.12 503 LEU A CA 1
ATOM 4060 C C . LEU A 1 503 ? 15.834 18.293 -15.705 1.00 49.12 503 LEU A C 1
ATOM 4062 O O . LEU A 1 503 ? 14.642 18.598 -15.633 1.00 49.12 503 LEU A O 1
ATOM 4066 N N . PRO A 1 504 ? 16.601 18.675 -16.746 1.00 41.97 504 PRO A N 1
ATOM 4067 C CA . PRO A 1 504 ? 16.227 19.702 -17.731 1.00 41.97 504 PRO A CA 1
ATOM 4068 C C . PRO A 1 504 ? 15.107 19.322 -18.727 1.00 41.97 504 PRO A C 1
ATOM 4070 O O . PRO A 1 504 ? 14.945 19.991 -19.742 1.00 41.97 504 PRO A O 1
ATOM 4073 N N . THR A 1 505 ? 14.318 18.274 -18.469 1.00 45.69 505 THR A N 1
ATOM 4074 C CA . THR A 1 505 ? 13.310 17.729 -19.405 1.00 45.69 505 THR A CA 1
ATOM 4075 C C . THR A 1 505 ? 11.875 17.691 -18.901 1.00 45.69 505 THR A C 1
ATOM 4077 O O . THR A 1 505 ? 11.023 17.065 -19.527 1.00 45.69 505 THR A O 1
ATOM 4080 N N . ARG A 1 506 ? 11.545 18.388 -17.815 1.00 46.31 506 ARG A N 1
ATOM 4081 C CA . ARG A 1 506 ? 10.137 18.622 -17.479 1.00 46.31 506 ARG A CA 1
ATOM 4082 C C . ARG A 1 506 ? 9.755 20.023 -17.903 1.00 46.31 506 ARG A C 1
ATOM 4084 O O . ARG A 1 506 ? 10.309 20.973 -17.365 1.00 46.31 506 ARG A O 1
ATOM 4091 N N . ASP A 1 507 ? 8.773 20.140 -18.795 1.00 47.12 507 ASP A N 1
ATOM 4092 C CA . ASP A 1 507 ? 7.897 21.306 -18.759 1.00 47.12 507 ASP A CA 1
ATOM 4093 C C . ASP A 1 507 ? 7.341 21.374 -17.320 1.00 47.12 507 ASP A C 1
ATOM 4095 O O . ASP A 1 507 ? 6.580 20.482 -16.914 1.00 47.12 507 ASP A O 1
ATOM 4099 N N . PRO A 1 508 ? 7.767 22.350 -16.494 1.00 46.12 508 PRO A N 1
ATOM 4100 C CA . PRO A 1 508 ? 7.349 22.441 -15.097 1.00 46.12 508 PRO A CA 1
ATOM 4101 C C . PRO A 1 508 ? 5.827 22.540 -14.976 1.00 46.12 508 PRO A C 1
ATOM 4103 O O . PRO A 1 508 ? 5.251 22.104 -13.977 1.00 46.12 508 PRO A O 1
ATOM 4106 N N . LYS A 1 509 ? 5.183 23.062 -16.026 1.00 43.88 509 LYS A N 1
ATOM 4107 C CA . LYS A 1 509 ? 3.749 23.265 -16.132 1.00 43.88 509 LYS A CA 1
ATOM 4108 C C . LYS A 1 509 ? 3.003 21.938 -16.238 1.00 43.88 509 LYS A C 1
ATOM 4110 O O . LYS A 1 509 ? 2.092 21.717 -15.455 1.00 43.88 509 LYS A O 1
ATOM 4115 N N . PHE A 1 510 ? 3.462 20.999 -17.068 1.00 38.38 510 PHE A N 1
ATOM 4116 C CA . PHE A 1 510 ? 2.806 19.696 -17.251 1.00 38.38 510 PHE A CA 1
ATOM 4117 C C . PHE A 1 510 ? 2.808 18.835 -15.979 1.00 38.38 510 PHE A C 1
ATOM 4119 O O . PHE A 1 510 ? 1.809 18.203 -15.641 1.00 38.38 510 PHE A O 1
ATOM 4126 N N . TYR A 1 511 ? 3.913 18.816 -15.224 1.00 42.91 511 TYR A N 1
ATOM 4127 C CA . TYR A 1 511 ? 3.978 18.054 -13.970 1.00 42.91 511 TYR A CA 1
ATOM 4128 C C . TYR A 1 511 ? 3.143 18.703 -12.858 1.00 42.91 511 TYR A C 1
ATOM 4130 O O . TYR A 1 511 ? 2.476 17.994 -12.102 1.00 42.91 511 TYR A O 1
ATOM 4138 N N . GLN A 1 512 ? 3.134 20.038 -12.777 1.00 43.66 512 GLN A N 1
ATOM 4139 C CA . GLN A 1 512 ? 2.235 20.766 -11.879 1.00 43.66 512 GLN A CA 1
ATOM 4140 C C . GLN A 1 512 ? 0.766 20.572 -12.270 1.00 43.66 512 GLN A C 1
ATOM 4142 O O . GLN A 1 512 ? -0.055 20.346 -11.388 1.00 43.66 512 GLN A O 1
ATOM 4147 N N . GLU A 1 513 ? 0.437 20.570 -13.562 1.00 42.00 513 GLU A N 1
ATOM 4148 C CA . GLU A 1 513 ? -0.907 20.319 -14.092 1.00 42.00 513 GLU A CA 1
ATOM 4149 C C . GLU A 1 513 ? -1.356 18.878 -13.828 1.00 42.00 513 GLU A C 1
ATOM 4151 O O . GLU A 1 513 ? -2.465 18.677 -13.350 1.00 42.00 513 GLU A O 1
ATOM 4156 N N . MET A 1 514 ? -0.493 17.875 -14.016 1.00 37.81 514 MET A N 1
ATOM 4157 C CA . MET A 1 514 ? -0.753 16.470 -13.669 1.00 37.81 514 MET A CA 1
ATOM 4158 C C . MET A 1 514 ? -0.930 16.255 -12.161 1.00 37.81 514 MET A C 1
ATOM 4160 O O . MET A 1 514 ? -1.817 15.511 -11.735 1.00 37.81 514 MET A O 1
ATOM 4164 N N . GLN A 1 515 ? -0.106 16.896 -11.327 1.00 40.56 515 GLN A N 1
ATOM 4165 C CA . GLN A 1 515 ? -0.288 16.864 -9.875 1.00 40.56 515 GLN A CA 1
ATOM 4166 C C . GLN A 1 515 ? -1.567 17.585 -9.454 1.00 40.56 515 GLN A C 1
ATOM 4168 O O . GLN A 1 515 ? -2.286 17.073 -8.597 1.00 40.56 515 GLN A O 1
ATOM 4173 N N . ALA A 1 516 ? -1.887 18.717 -10.080 1.00 42.12 516 ALA A N 1
ATOM 4174 C CA . ALA A 1 516 ? -3.137 19.431 -9.872 1.00 42.12 516 ALA A CA 1
ATOM 4175 C C . ALA A 1 516 ? -4.333 18.584 -10.318 1.00 42.12 516 ALA A C 1
ATOM 4177 O O . ALA A 1 516 ? -5.313 18.528 -9.588 1.00 42.12 516 ALA A O 1
ATOM 4178 N N . LEU A 1 517 ? -4.238 17.843 -11.427 1.00 37.69 517 LEU A N 1
ATOM 4179 C CA . LEU A 1 517 ? -5.270 16.921 -11.904 1.00 37.69 517 LEU A CA 1
ATOM 4180 C C . LEU A 1 517 ? -5.457 15.737 -10.954 1.00 37.69 517 LEU A C 1
ATOM 4182 O O . LEU A 1 517 ? -6.589 15.393 -10.627 1.00 37.69 517 LEU A O 1
ATOM 4186 N N . ARG A 1 518 ? -4.370 15.136 -10.453 1.00 37.41 518 ARG A N 1
ATOM 4187 C CA . ARG A 1 518 ? -4.425 14.054 -9.452 1.00 37.41 518 ARG A CA 1
ATOM 4188 C C . ARG A 1 518 ? -4.981 14.548 -8.118 1.00 37.41 518 ARG A C 1
ATOM 4190 O O . ARG A 1 518 ? -5.814 13.872 -7.520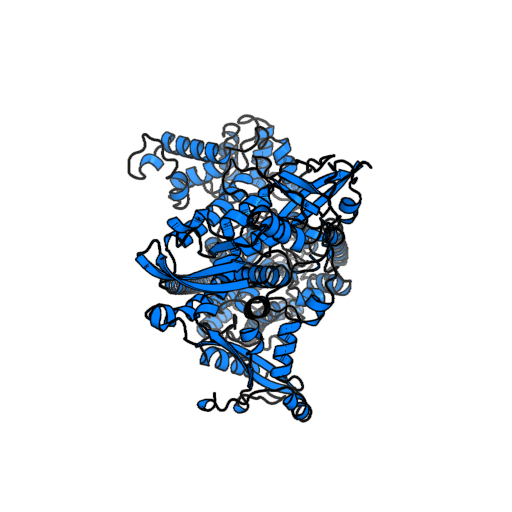 1.00 37.41 518 ARG A O 1
ATOM 4197 N N . ALA A 1 519 ? -4.577 15.736 -7.673 1.00 41.75 519 ALA A N 1
ATOM 4198 C CA . ALA A 1 519 ? -5.126 16.385 -6.487 1.00 41.75 519 ALA A CA 1
ATOM 4199 C C . ALA A 1 519 ? -6.603 16.754 -6.685 1.00 41.75 519 ALA A C 1
ATOM 4201 O O . ALA A 1 519 ? -7.404 16.556 -5.778 1.00 41.75 519 ALA A O 1
ATOM 4202 N N . GLN A 1 520 ? -6.987 17.215 -7.877 1.00 41.69 520 GLN A N 1
ATOM 4203 C CA . GLN A 1 520 ? -8.362 17.542 -8.244 1.00 41.69 520 GLN A CA 1
ATOM 4204 C C . GLN A 1 520 ? -9.224 16.286 -8.364 1.00 41.69 520 GLN A C 1
ATOM 4206 O O . GLN A 1 520 ? -10.380 16.333 -7.965 1.00 41.69 520 GLN A O 1
ATOM 4211 N N . GLN A 1 521 ? -8.698 15.165 -8.861 1.00 39.38 521 GLN A N 1
ATOM 4212 C CA . GLN A 1 521 ? -9.411 13.889 -8.923 1.00 39.38 521 GLN A CA 1
ATOM 4213 C C . GLN A 1 521 ? -9.558 13.276 -7.527 1.00 39.38 521 GLN A C 1
ATOM 4215 O O . GLN A 1 521 ? -10.659 12.891 -7.153 1.00 39.38 521 GLN A O 1
ATOM 4220 N N . ALA A 1 522 ? -8.507 13.297 -6.701 1.00 40.81 522 ALA A N 1
ATOM 4221 C CA . ALA A 1 522 ? -8.593 12.896 -5.297 1.00 40.81 522 ALA A CA 1
ATOM 4222 C C . ALA A 1 522 ? -9.563 13.793 -4.506 1.00 40.81 522 ALA A C 1
ATOM 4224 O O . ALA A 1 522 ? -10.334 13.291 -3.687 1.00 40.81 522 ALA A O 1
ATOM 4225 N N . ALA A 1 523 ? -9.573 15.102 -4.777 1.00 47.41 523 ALA A N 1
ATOM 4226 C CA . ALA A 1 523 ? -10.541 16.043 -4.223 1.00 47.41 523 ALA A CA 1
ATOM 4227 C C . ALA A 1 523 ? -11.956 15.768 -4.747 1.00 47.41 523 ALA A C 1
ATOM 4229 O O . ALA A 1 523 ? -12.881 15.725 -3.949 1.00 47.41 523 AL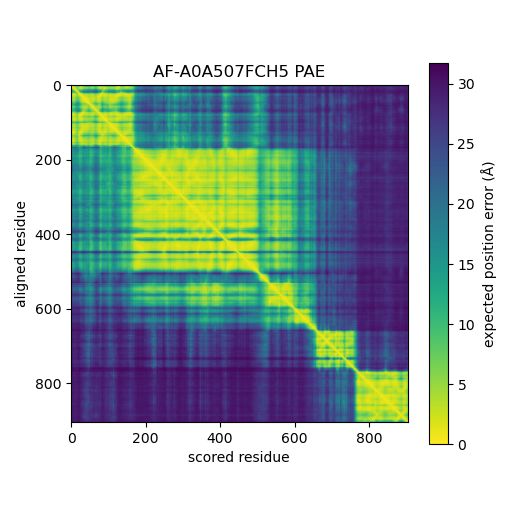A A O 1
ATOM 4230 N N . LYS A 1 524 ? -12.142 15.499 -6.046 1.00 46.41 524 LYS A N 1
ATOM 4231 C CA . LYS A 1 524 ? -13.430 15.097 -6.637 1.00 46.41 524 LYS A CA 1
ATOM 4232 C C . LYS A 1 524 ? -13.940 13.807 -6.012 1.00 46.41 524 LYS A C 1
ATOM 4234 O O . LYS A 1 524 ? -15.099 13.765 -5.632 1.00 46.41 524 LYS A O 1
ATOM 4239 N N . ASP A 1 525 ? -13.103 12.797 -5.811 1.00 45.81 525 ASP A N 1
ATOM 4240 C CA . ASP A 1 525 ? -13.522 11.550 -5.173 1.00 45.81 525 ASP A CA 1
ATOM 4241 C C . ASP A 1 525 ? -13.869 11.782 -3.691 1.00 45.81 525 ASP A C 1
ATOM 4243 O O . ASP A 1 525 ? -14.825 11.205 -3.178 1.00 45.81 525 ASP A O 1
ATOM 4247 N N . ARG A 1 526 ? -13.145 12.658 -2.977 1.00 51.41 526 ARG A N 1
ATOM 4248 C CA . ARG A 1 526 ? -13.502 13.095 -1.606 1.00 51.41 526 ARG A CA 1
ATOM 4249 C C . ARG A 1 526 ? -14.820 13.884 -1.570 1.00 51.41 526 ARG A C 1
ATOM 4251 O O . ARG A 1 526 ? -15.628 13.670 -0.675 1.00 51.41 526 ARG A O 1
ATOM 4258 N N . VAL A 1 527 ? -15.075 14.720 -2.574 1.00 50.97 527 VAL A N 1
ATOM 4259 C CA . VAL A 1 527 ? -16.280 15.555 -2.726 1.00 50.97 527 VAL A CA 1
ATOM 4260 C C . VAL A 1 527 ? -17.502 14.748 -3.166 1.00 50.97 527 VAL A C 1
ATOM 4262 O O . VAL A 1 527 ? -18.592 14.988 -2.660 1.00 50.97 527 VAL A O 1
ATOM 4265 N N . VAL A 1 528 ? -17.349 13.767 -4.059 1.00 48.53 528 VAL A N 1
ATOM 4266 C CA . VAL A 1 528 ? -18.417 12.835 -4.473 1.00 48.53 528 VAL A CA 1
ATOM 4267 C C . VAL A 1 528 ? -18.860 11.967 -3.292 1.00 48.53 528 VAL A C 1
ATOM 4269 O O . VAL A 1 528 ? -20.024 11.579 -3.209 1.00 48.53 528 VAL A O 1
ATOM 4272 N N . ARG A 1 529 ? -17.944 11.707 -2.350 1.00 54.44 529 ARG A N 1
ATOM 4273 C CA . ARG A 1 529 ? -18.219 11.097 -1.039 1.00 54.44 529 ARG A CA 1
ATOM 4274 C C . ARG A 1 529 ? -18.754 12.104 -0.011 1.00 54.44 529 ARG A C 1
ATOM 4276 O O . ARG A 1 529 ? -19.261 11.692 1.028 1.00 54.44 529 ARG A O 1
ATOM 4283 N N . GLY A 1 530 ? -18.651 13.401 -0.304 1.00 56.72 530 GLY A N 1
ATOM 4284 C CA . GLY A 1 530 ? -19.011 14.512 0.562 1.00 56.72 530 GLY A CA 1
ATOM 4285 C C . GLY A 1 530 ? -20.472 14.432 0.955 1.00 56.72 530 GLY A C 1
ATOM 4286 O O . GLY A 1 530 ? -21.370 14.619 0.141 1.00 56.72 530 GLY A O 1
ATOM 4287 N N . PHE A 1 531 ? -20.708 14.120 2.221 1.00 69.19 531 PHE A N 1
ATOM 4288 C CA . PHE A 1 531 ? -22.043 14.039 2.775 1.00 69.19 531 PHE A CA 1
ATOM 4289 C C . PHE A 1 531 ? -22.663 15.430 2.742 1.00 69.19 531 PHE A C 1
ATOM 4291 O O . PHE A 1 531 ? -22.235 16.349 3.438 1.00 69.19 531 PHE A O 1
ATOM 4298 N N . PHE A 1 532 ? -23.644 15.601 1.870 1.00 77.12 532 PHE A N 1
ATOM 4299 C CA . PHE A 1 532 ? -24.456 16.802 1.847 1.00 77.12 532 PHE A CA 1
ATOM 4300 C C . PHE A 1 532 ? -25.473 16.719 2.970 1.00 77.12 532 PHE A C 1
ATOM 4302 O O . PHE A 1 532 ? -26.050 15.660 3.204 1.00 77.12 532 PHE A O 1
ATOM 4309 N N . ALA A 1 533 ? -25.701 17.842 3.629 1.00 83.81 533 ALA A N 1
ATOM 4310 C CA . ALA A 1 533 ? -26.797 18.084 4.547 1.00 83.81 533 ALA A CA 1
ATOM 4311 C C . ALA A 1 533 ? -28.144 17.577 3.966 1.00 83.81 533 ALA A C 1
ATOM 4313 O O . ALA A 1 533 ? -28.686 18.181 3.034 1.00 83.81 533 ALA A O 1
ATOM 4314 N N . LYS A 1 534 ? -28.665 16.459 4.494 1.00 78.50 534 LYS A N 1
ATOM 4315 C CA . LYS A 1 534 ? -29.940 15.812 4.122 1.00 78.50 534 LYS A CA 1
ATOM 4316 C C . LYS A 1 534 ? -31.063 16.258 5.050 1.00 78.50 534 LYS A C 1
ATOM 4318 O O . LYS A 1 534 ? -30.825 16.516 6.226 1.00 78.50 534 LYS A O 1
ATOM 4323 N N . GLY A 1 535 ? -32.279 16.351 4.516 1.00 80.88 535 GLY A N 1
ATOM 4324 C CA . GLY A 1 535 ? -33.419 16.891 5.259 1.00 80.88 535 GLY A CA 1
ATOM 4325 C C . GLY A 1 535 ? -33.232 18.365 5.628 1.00 80.88 535 GLY A C 1
ATOM 4326 O O . GLY A 1 535 ? -32.177 18.963 5.383 1.00 80.88 535 GLY A O 1
ATOM 4327 N N . ASP A 1 536 ? -34.264 18.963 6.205 1.00 84.19 536 ASP A N 1
ATOM 4328 C CA . ASP A 1 536 ? -34.201 20.350 6.658 1.00 84.19 536 ASP A CA 1
ATOM 4329 C C . ASP A 1 536 ? -33.366 20.467 7.938 1.00 84.19 536 ASP A C 1
ATOM 4331 O O . ASP A 1 536 ? -33.137 19.483 8.651 1.00 84.19 536 ASP A O 1
ATOM 4335 N N . ALA A 1 537 ? -32.847 21.665 8.212 1.00 87.94 537 ALA A N 1
ATOM 4336 C CA . ALA A 1 537 ? -32.040 21.903 9.405 1.00 87.94 537 ALA A CA 1
ATOM 4337 C C . ALA A 1 537 ? -32.824 21.490 10.664 1.00 87.94 537 ALA A C 1
ATOM 4339 O O . ALA A 1 537 ? -34.003 21.812 10.793 1.00 87.94 537 ALA A O 1
ATOM 4340 N N . LYS A 1 538 ? -32.162 20.775 11.581 1.00 88.19 538 LYS A N 1
ATOM 4341 C CA . LYS A 1 538 ? -32.747 20.221 12.820 1.00 88.19 538 LYS A CA 1
ATOM 4342 C C . LYS A 1 538 ? -33.900 19.206 12.647 1.00 88.19 538 LYS A C 1
ATOM 4344 O O . LYS A 1 538 ? -34.491 18.818 13.651 1.00 88.19 538 LYS A O 1
ATOM 4349 N N . SER A 1 539 ? -34.214 18.761 11.426 1.00 88.44 539 SER A N 1
ATOM 4350 C CA . SER A 1 539 ? -35.192 17.680 11.191 1.00 88.44 539 SER A CA 1
ATOM 4351 C C . SER A 1 539 ? -34.707 16.328 11.731 1.00 88.44 539 SER A C 1
ATOM 4353 O O . SER A 1 539 ? -33.514 16.150 11.967 1.00 88.44 539 SER A O 1
ATOM 4355 N N . GLU A 1 540 ? -35.607 15.353 11.882 1.00 82.50 540 GLU A N 1
ATOM 4356 C CA . GLU A 1 540 ? -35.236 14.018 12.377 1.00 82.50 540 GLU A CA 1
ATOM 4357 C C . GLU A 1 540 ? -34.236 13.324 11.445 1.00 82.50 540 GLU A C 1
ATOM 4359 O O . GLU A 1 540 ? -33.133 12.995 11.863 1.00 82.50 540 GLU A O 1
ATOM 4364 N N . SER A 1 541 ? -34.515 13.310 10.137 1.00 81.94 541 SER A N 1
ATOM 4365 C CA . SER A 1 541 ? -33.573 12.815 9.119 1.00 81.94 541 SER A CA 1
ATOM 4366 C C . SER A 1 541 ? -32.203 13.515 9.163 1.00 81.94 541 SER A C 1
ATOM 4368 O O . SER A 1 541 ? -31.177 12.920 8.815 1.00 81.94 541 SER A O 1
ATOM 4370 N N . ARG A 1 542 ? -32.152 14.785 9.599 1.00 88.81 542 ARG A N 1
ATOM 4371 C CA . ARG A 1 542 ? -30.884 15.484 9.829 1.00 88.81 542 ARG A CA 1
ATOM 4372 C C . ARG A 1 542 ? -30.162 14.948 11.063 1.00 88.81 542 ARG A C 1
ATOM 4374 O O . ARG A 1 542 ? -28.950 14.768 10.981 1.00 88.81 542 ARG A O 1
ATOM 4381 N N . LYS A 1 543 ? -30.859 14.714 12.176 1.00 86.31 543 LYS A N 1
ATOM 4382 C CA . LYS A 1 543 ? -30.254 14.145 13.391 1.00 86.31 543 LYS A CA 1
ATOM 4383 C C . LYS A 1 543 ? -29.663 12.767 13.108 1.00 86.31 543 LYS A C 1
ATOM 4385 O O . LYS A 1 543 ? -28.473 12.590 13.335 1.00 86.31 543 LYS A O 1
ATOM 4390 N N . GLU A 1 544 ? -30.421 11.884 12.456 1.00 82.81 544 GLU A N 1
ATOM 4391 C CA . GLU A 1 544 ? -29.962 10.548 12.041 1.00 82.81 544 GLU A CA 1
ATOM 4392 C C . GLU A 1 544 ? -28.668 10.621 11.213 1.00 82.81 544 GLU A C 1
ATOM 4394 O O . GLU A 1 544 ? -27.686 9.913 11.451 1.00 82.81 544 GLU A O 1
ATOM 4399 N N . GLN A 1 545 ? -28.633 11.528 10.227 1.00 85.88 545 GLN A N 1
ATOM 4400 C CA . GLN A 1 545 ? -27.442 11.730 9.410 1.00 85.88 545 GLN A CA 1
ATOM 4401 C C . GLN A 1 545 ? -26.259 12.227 10.246 1.00 85.88 545 GLN A C 1
ATOM 4403 O O . GLN A 1 545 ? -25.135 11.769 10.041 1.00 85.88 545 GLN A O 1
ATOM 4408 N N . VAL A 1 546 ? -26.489 13.208 11.115 1.00 88.50 546 VAL A N 1
ATOM 4409 C CA . VAL A 1 546 ? -25.457 13.827 11.949 1.00 88.50 546 VAL A CA 1
ATOM 4410 C C . VAL A 1 546 ? -24.884 12.811 12.935 1.00 88.50 546 VAL A C 1
ATOM 4412 O O . VAL A 1 546 ? -23.663 12.720 13.048 1.00 88.50 546 VAL A O 1
ATOM 4415 N N . ASP A 1 547 ? -25.727 11.994 13.560 1.00 85.75 547 ASP A N 1
ATOM 4416 C CA . ASP A 1 547 ? -25.305 10.924 14.461 1.00 85.75 547 ASP A CA 1
ATOM 4417 C C . ASP A 1 547 ? -24.461 9.880 13.731 1.00 85.75 547 ASP A C 1
ATOM 4419 O O . ASP A 1 547 ? -23.359 9.558 14.177 1.00 85.75 547 ASP A O 1
ATOM 4423 N N . TYR A 1 548 ? -24.901 9.436 12.551 1.00 85.00 548 TYR A N 1
ATOM 4424 C CA . TYR A 1 548 ? -24.107 8.549 11.702 1.00 85.00 548 TYR A CA 1
ATOM 4425 C C . TYR A 1 548 ? -22.738 9.158 11.356 1.00 85.00 548 TYR A C 1
ATOM 4427 O O . TYR A 1 548 ? -21.703 8.509 11.496 1.00 85.00 548 TYR A O 1
ATOM 4435 N N . LEU A 1 549 ? -22.701 10.414 10.897 1.00 85.19 549 LEU A N 1
ATOM 4436 C CA . LEU A 1 549 ? -21.453 11.062 10.479 1.00 85.19 549 LEU A CA 1
ATOM 4437 C C . LEU A 1 549 ? -20.488 11.291 11.641 1.00 85.19 549 LEU A C 1
ATOM 4439 O O . LEU A 1 549 ? -19.275 11.187 11.441 1.00 85.19 549 LEU A O 1
ATOM 4443 N N . TRP A 1 550 ? -21.020 11.565 12.833 1.00 85.81 550 TRP A N 1
ATOM 4444 C CA . TRP A 1 550 ? -20.234 11.635 14.056 1.00 85.81 550 TRP A CA 1
ATOM 4445 C C . TRP A 1 550 ? -19.589 10.286 14.370 1.00 85.81 550 TRP A C 1
ATOM 4447 O O . TRP A 1 550 ? -18.380 10.228 14.570 1.00 85.81 550 TRP A O 1
ATOM 4457 N N . LYS A 1 551 ? -20.363 9.194 14.332 1.00 84.19 551 LYS A N 1
ATOM 4458 C CA . LYS A 1 551 ? -19.872 7.841 14.636 1.00 84.19 551 LYS A CA 1
ATOM 4459 C C . LYS A 1 551 ? -18.825 7.331 13.651 1.00 84.19 551 LYS A C 1
ATOM 4461 O O . LYS A 1 551 ? -17.877 6.668 14.059 1.00 84.19 551 LYS A O 1
ATOM 4466 N N . VAL A 1 552 ? -18.973 7.646 12.362 1.00 80.88 552 VAL A N 1
ATOM 4467 C CA . VAL A 1 552 ? -18.016 7.214 11.329 1.00 80.88 552 VAL A CA 1
ATOM 4468 C C . VAL A 1 552 ? -16.693 7.991 11.397 1.00 80.88 552 VAL A C 1
ATOM 4470 O O . VAL A 1 552 ? -15.664 7.460 10.999 1.00 80.88 552 VAL A O 1
ATOM 4473 N N . GLN A 1 553 ? -16.698 9.217 11.937 1.00 78.06 553 GLN A N 1
ATOM 4474 C CA . GLN A 1 553 ? -15.499 10.035 12.176 1.00 78.06 553 GLN A CA 1
ATOM 4475 C C . GLN A 1 553 ? -14.626 10.307 10.935 1.00 78.06 553 GLN A C 1
ATOM 4477 O O . GLN A 1 553 ? -13.401 10.199 10.981 1.00 78.06 553 GLN A O 1
ATOM 4482 N N . TYR A 1 554 ? -15.225 10.744 9.822 1.00 80.19 554 TYR A N 1
ATOM 4483 C CA . TYR A 1 554 ? -14.442 11.220 8.673 1.00 80.19 554 TYR A CA 1
ATOM 4484 C C . TYR A 1 554 ? -13.562 12.427 9.068 1.00 80.19 554 TYR A C 1
ATOM 4486 O O . TYR A 1 554 ? -14.121 13.479 9.397 1.00 80.19 554 TYR A O 1
ATOM 4494 N N . PRO A 1 555 ? -12.217 12.346 8.973 1.00 75.69 555 PRO A N 1
ATOM 4495 C CA . PRO A 1 555 ? -11.319 13.397 9.469 1.00 75.69 555 PRO A CA 1
ATOM 4496 C C . PRO A 1 555 ? -11.594 14.774 8.865 1.00 75.69 555 PRO A C 1
ATOM 4498 O O . PRO A 1 555 ? -11.595 15.784 9.567 1.00 75.69 555 PRO A O 1
ATOM 4501 N N . ASP A 1 556 ? -11.908 14.810 7.568 1.00 73.19 556 ASP A N 1
ATOM 4502 C CA . ASP A 1 556 ? -12.181 16.046 6.833 1.00 73.19 556 ASP A CA 1
ATOM 4503 C C . ASP A 1 556 ? -13.415 16.803 7.382 1.00 73.19 556 ASP A C 1
ATOM 4505 O O . ASP A 1 556 ? -13.523 18.027 7.253 1.00 73.19 556 ASP A O 1
ATOM 4509 N N . LEU A 1 557 ? -14.339 16.102 8.050 1.00 79.44 557 LEU A N 1
ATOM 4510 C CA . LEU A 1 557 ? -15.526 16.698 8.673 1.00 79.44 557 LEU A CA 1
ATOM 4511 C C . LEU A 1 557 ? -15.265 17.231 10.089 1.00 79.44 557 LEU A C 1
ATOM 4513 O O . LEU A 1 557 ? -16.062 18.026 10.585 1.00 79.44 557 LEU A O 1
ATOM 4517 N N . MET A 1 558 ? -14.157 16.832 10.718 1.00 78.69 558 MET A N 1
ATOM 4518 C CA . MET A 1 558 ? -13.843 17.107 12.128 1.00 78.69 558 MET A CA 1
ATOM 4519 C C . MET A 1 558 ? -12.756 18.180 12.305 1.00 78.69 558 MET A C 1
ATOM 4521 O O . MET A 1 558 ? -12.300 18.445 13.410 1.00 78.69 558 MET A O 1
ATOM 4525 N N . LEU A 1 559 ? -12.312 18.834 11.229 1.00 74.75 559 LEU A N 1
ATOM 4526 C CA . LEU A 1 559 ? -11.148 19.733 11.274 1.00 74.75 559 LEU A CA 1
ATOM 4527 C C . LEU A 1 559 ? -11.333 20.951 12.201 1.00 74.75 559 LEU A C 1
ATOM 4529 O O . LEU A 1 559 ? -10.362 21.437 12.784 1.00 74.75 559 LEU A O 1
ATOM 4533 N N . HIS A 1 560 ? -12.564 21.451 12.329 1.00 75.75 560 HIS A N 1
ATOM 4534 C CA . HIS A 1 560 ? -12.889 22.683 13.055 1.00 75.7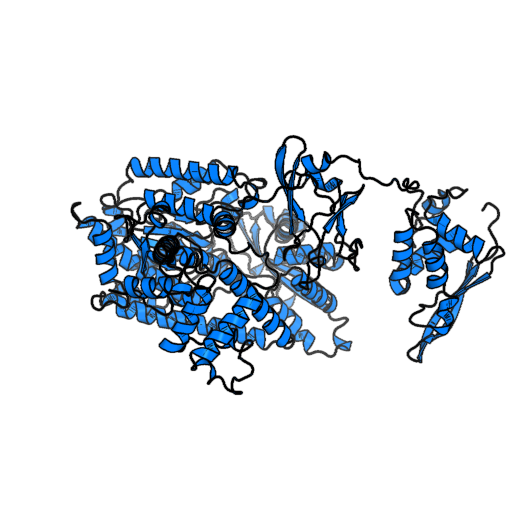5 560 HIS A CA 1
ATOM 4535 C C . HIS A 1 560 ? -13.275 22.455 14.527 1.00 75.75 560 HIS A C 1
ATOM 4537 O O . HIS A 1 560 ? -13.139 23.372 15.334 1.00 75.75 560 HIS A O 1
ATOM 4543 N N . VAL A 1 561 ? -13.679 21.235 14.898 1.00 78.69 561 VAL A N 1
ATOM 4544 C CA . VAL A 1 561 ? -13.981 20.830 16.281 1.00 78.69 561 VAL A CA 1
ATOM 4545 C C . VAL A 1 561 ? -13.069 19.661 16.631 1.00 78.69 561 VAL A C 1
ATOM 4547 O O . VAL A 1 561 ? -13.228 18.572 16.089 1.00 78.69 561 VAL A O 1
ATOM 4550 N N . LEU A 1 562 ? -12.080 19.883 17.504 1.00 66.12 562 LEU A N 1
ATOM 4551 C CA . LEU A 1 562 ? -11.184 18.791 17.901 1.00 66.12 562 LEU A CA 1
ATOM 4552 C C . LEU A 1 562 ? -11.914 17.796 18.798 1.00 66.12 562 LEU A C 1
ATOM 4554 O O . LEU A 1 562 ? -12.686 18.230 19.653 1.00 66.12 562 LEU A O 1
ATOM 4558 N N . PRO A 1 563 ? -11.614 16.495 18.670 1.00 61.88 563 PRO A N 1
ATOM 4559 C CA . PRO A 1 563 ? -12.069 15.499 19.626 1.00 61.88 563 PRO A CA 1
ATOM 4560 C C . PRO A 1 563 ? -11.642 15.875 21.052 1.00 61.88 563 PRO A C 1
ATOM 4562 O O . PRO A 1 563 ? -10.470 16.137 21.316 1.00 61.88 563 PRO A O 1
ATOM 4565 N N . GLY A 1 564 ? -12.607 15.903 21.965 1.00 64.50 564 GLY A N 1
ATOM 4566 C CA . GLY A 1 564 ? -12.432 16.247 23.376 1.00 64.50 564 GLY A CA 1
ATOM 4567 C C . GLY A 1 564 ? -13.767 16.253 24.133 1.00 64.50 564 GLY A C 1
ATOM 4568 O O . GLY A 1 564 ? -14.824 16.094 23.512 1.00 64.50 564 GLY A O 1
ATOM 4569 N N . PRO A 1 565 ? -13.767 16.433 25.464 1.00 66.69 565 PRO A N 1
ATOM 4570 C CA . PRO A 1 565 ? -15.007 16.545 26.232 1.00 66.69 565 PRO A CA 1
ATOM 4571 C C . PRO A 1 565 ? -15.906 17.658 25.668 1.00 66.69 565 PRO A C 1
ATOM 4573 O O . PRO A 1 565 ? -15.451 18.780 25.467 1.00 66.69 565 PRO A O 1
ATOM 4576 N N . GLY A 1 566 ? -17.166 17.342 25.352 1.00 75.19 566 GLY A N 1
ATOM 4577 C CA . GLY A 1 566 ? -18.128 18.294 24.770 1.00 75.19 566 GLY A CA 1
ATOM 4578 C C . GLY A 1 566 ? -18.004 18.542 23.257 1.00 75.19 566 GLY A C 1
ATOM 4579 O O . GLY A 1 566 ? -18.897 19.158 22.674 1.00 75.19 566 GLY A O 1
ATOM 4580 N N . SER A 1 567 ? -16.962 18.017 22.600 1.00 82.50 567 SER A N 1
ATOM 4581 C CA . SER A 1 567 ? -16.758 18.161 21.145 1.00 82.50 567 SER A CA 1
ATOM 4582 C C . SER A 1 567 ? -17.894 17.561 20.316 1.00 82.50 567 SER A C 1
ATOM 4584 O O . SER A 1 567 ? -18.286 18.137 19.305 1.00 82.50 567 SER A O 1
ATOM 4586 N N . GLU A 1 568 ? -18.468 16.446 20.776 1.00 86.44 568 GLU A N 1
ATOM 4587 C CA . GLU A 1 568 ? -19.611 15.800 20.133 1.00 86.44 568 GLU A CA 1
ATOM 4588 C C . GLU A 1 568 ? -20.796 16.752 20.015 1.00 86.44 568 GLU A C 1
ATOM 4590 O O . GLU A 1 568 ? -21.313 16.966 18.922 1.00 86.44 568 GLU A O 1
ATOM 4595 N N . LEU A 1 569 ? -21.203 17.358 21.132 1.00 87.31 569 LEU A N 1
ATOM 4596 C CA . LEU A 1 569 ? -22.357 18.247 21.164 1.00 87.31 569 LEU A CA 1
ATOM 4597 C C . LEU A 1 569 ? -22.128 19.461 20.256 1.00 87.31 569 LEU A C 1
ATOM 4599 O O . LEU A 1 569 ? -22.980 19.781 19.428 1.00 87.31 569 LEU A O 1
ATOM 4603 N N . GLN A 1 570 ? -20.944 20.072 20.357 1.00 87.62 570 GLN A N 1
ATOM 4604 C CA . GLN A 1 570 ? -20.555 21.217 19.535 1.00 87.62 570 GLN A CA 1
ATOM 4605 C C . GLN A 1 570 ? -20.582 20.879 18.037 1.00 87.62 570 GLN A C 1
ATOM 4607 O O . GLN A 1 570 ? -21.111 21.642 17.223 1.00 87.62 570 GLN A O 1
ATOM 4612 N N . TRP A 1 571 ? -20.029 19.725 17.658 1.00 90.75 571 TRP A N 1
ATOM 4613 C CA . TRP A 1 571 ? -19.994 19.294 16.267 1.00 90.75 571 TRP A CA 1
ATOM 4614 C C . TRP A 1 571 ? -21.392 18.944 15.747 1.00 90.75 571 TRP A C 1
ATOM 4616 O O . TRP A 1 571 ? -21.768 19.368 14.650 1.00 90.75 571 TRP A O 1
ATOM 4626 N N . LYS A 1 572 ? -22.199 18.225 16.537 1.00 90.69 572 LYS A N 1
ATOM 4627 C CA . LYS A 1 572 ? -23.569 17.850 16.163 1.00 90.69 572 LYS A CA 1
ATOM 4628 C C . LYS A 1 572 ? -24.475 19.069 16.017 1.00 90.69 572 LYS A C 1
ATOM 4630 O O . LYS A 1 572 ? -25.268 19.118 15.075 1.00 90.69 572 LYS A O 1
ATOM 4635 N N . GLU A 1 573 ? -24.334 20.082 16.869 1.00 90.06 573 GLU A N 1
ATOM 4636 C CA . GLU A 1 573 ? -25.064 21.350 16.748 1.00 90.06 573 GLU A CA 1
ATOM 4637 C C . GLU A 1 573 ? -24.686 22.100 15.458 1.00 90.06 573 GLU A C 1
ATOM 4639 O O . GLU A 1 573 ? -25.552 22.540 14.683 1.00 90.06 573 GLU A O 1
ATOM 4644 N N . TRP A 1 574 ? -23.386 22.172 15.156 1.00 91.06 574 TRP A N 1
ATOM 4645 C CA . TRP A 1 574 ? -22.899 22.736 13.899 1.00 91.06 574 TRP A CA 1
ATOM 4646 C C . TRP A 1 574 ? -23.456 21.991 12.679 1.00 91.06 574 TRP A C 1
ATOM 4648 O O . TRP A 1 574 ? -23.958 22.621 11.740 1.00 91.06 574 TRP A O 1
ATOM 4658 N N . ALA A 1 575 ? -23.400 20.660 12.686 1.00 89.69 575 ALA A N 1
ATOM 4659 C CA . ALA A 1 575 ? -23.818 19.842 11.557 1.00 89.69 575 ALA A CA 1
ATOM 4660 C C . ALA A 1 575 ? -25.349 19.862 11.364 1.00 89.69 575 ALA A C 1
ATOM 4662 O O . ALA A 1 575 ? -25.839 19.865 10.225 1.00 89.69 575 ALA A O 1
ATOM 4663 N N . SER A 1 576 ? -26.107 19.947 12.461 1.00 90.94 576 SER A N 1
ATOM 4664 C CA . SER A 1 576 ? -27.576 20.008 12.464 1.00 90.94 576 SER A CA 1
ATOM 4665 C C . SER A 1 576 ? -28.127 21.346 11.976 1.00 90.94 576 SER A C 1
ATOM 4667 O O . SER A 1 576 ? -29.222 21.391 11.413 1.00 90.94 576 SER A O 1
ATOM 4669 N N . SER A 1 577 ? -27.370 22.435 12.148 1.00 88.56 577 SER A N 1
ATOM 4670 C CA . SER A 1 577 ? -27.758 23.788 11.719 1.00 88.56 577 SER A CA 1
ATOM 4671 C C . SER A 1 577 ? -27.500 24.082 10.235 1.00 88.56 577 SER A C 1
ATOM 4673 O O . SER A 1 577 ? -27.960 25.105 9.728 1.00 88.56 577 SER A O 1
ATOM 4675 N N . ARG A 1 578 ? -26.781 23.213 9.505 1.00 87.00 578 ARG A N 1
ATOM 4676 C CA . ARG A 1 578 ? -26.473 23.449 8.082 1.00 87.00 578 ARG A CA 1
ATOM 4677 C C . ARG A 1 578 ? -27.735 23.382 7.213 1.00 87.00 578 ARG A C 1
ATOM 4679 O O . ARG A 1 578 ? -28.514 22.431 7.326 1.00 87.00 578 ARG A O 1
ATOM 4686 N N . LYS A 1 579 ? -27.888 24.326 6.277 1.00 83.25 579 LYS A N 1
ATOM 4687 C CA . LYS A 1 579 ? -28.967 24.303 5.274 1.00 83.25 579 LYS A CA 1
ATOM 4688 C C . LYS A 1 579 ? -28.900 23.018 4.440 1.00 83.25 579 LYS A C 1
ATOM 4690 O O . LYS A 1 579 ? -27.819 22.483 4.189 1.00 83.25 579 LYS A O 1
ATOM 4695 N N . ARG A 1 580 ? -30.059 22.505 4.020 1.00 81.81 580 ARG A N 1
ATOM 4696 C CA . ARG A 1 580 ? -30.146 21.344 3.120 1.00 81.81 580 ARG A CA 1
ATOM 4697 C C . ARG A 1 580 ? -29.294 21.587 1.867 1.00 81.81 580 ARG A C 1
ATOM 4699 O O . ARG A 1 580 ? -29.291 22.689 1.331 1.00 81.81 580 ARG A O 1
ATOM 4706 N N . GLY A 1 581 ? -28.550 20.573 1.426 1.00 73.38 581 GLY A N 1
ATOM 4707 C CA . GLY A 1 581 ? -27.668 20.676 0.256 1.00 73.38 581 GLY A CA 1
ATOM 4708 C C . GLY A 1 581 ? -26.334 21.393 0.504 1.00 73.38 581 GLY A C 1
ATOM 4709 O O . GLY A 1 581 ? -25.543 21.530 -0.423 1.00 73.38 581 GLY A O 1
ATOM 4710 N N . THR A 1 582 ? -26.027 21.813 1.736 1.00 79.31 582 THR A N 1
ATOM 4711 C CA . THR A 1 582 ? -24.673 22.266 2.101 1.00 79.31 582 THR A CA 1
ATOM 4712 C C . THR A 1 582 ? -23.712 21.078 2.219 1.00 79.31 582 THR A C 1
ATOM 4714 O O . THR A 1 582 ? -24.052 20.053 2.810 1.00 79.31 582 THR A O 1
ATOM 4717 N N . SER A 1 583 ? -22.496 21.208 1.683 1.00 79.06 583 SER A N 1
ATOM 4718 C CA . SER A 1 583 ? -21.450 20.184 1.802 1.00 79.06 583 SER A CA 1
ATOM 4719 C C . SER A 1 583 ? -20.712 20.295 3.138 1.00 79.06 583 SER A C 1
ATOM 4721 O O . SER A 1 583 ? -19.988 21.268 3.361 1.00 79.06 583 SER A O 1
ATOM 4723 N N . TYR A 1 584 ? -20.817 19.276 4.001 1.00 80.94 584 TYR A N 1
ATOM 4724 C CA . TYR A 1 584 ? -20.039 19.236 5.248 1.00 80.94 584 TYR A CA 1
ATOM 4725 C C . TYR A 1 584 ? -18.527 19.247 4.984 1.00 80.94 584 TYR A C 1
ATOM 4727 O O . TYR A 1 584 ? -17.778 19.883 5.725 1.00 80.94 584 TYR A O 1
ATOM 4735 N N . TYR A 1 585 ? -18.094 18.600 3.897 1.00 75.31 585 TYR A N 1
ATOM 4736 C CA . TYR A 1 585 ? -16.693 18.526 3.483 1.00 75.31 585 TYR A CA 1
ATOM 4737 C C . TYR A 1 585 ? -16.108 19.886 3.102 1.00 75.31 585 TYR A C 1
ATOM 4739 O O . TYR A 1 585 ? -14.931 20.108 3.329 1.00 75.31 585 TYR A O 1
ATOM 4747 N N . MET A 1 586 ? -16.899 20.798 2.534 1.00 72.06 586 MET A N 1
ATOM 4748 C CA . MET A 1 586 ? -16.412 22.145 2.209 1.00 72.06 586 MET A CA 1
ATOM 4749 C C . MET A 1 586 ? -16.514 23.087 3.410 1.00 72.06 586 MET A C 1
ATOM 4751 O O . MET A 1 586 ? -15.637 23.920 3.627 1.00 72.06 586 MET A O 1
ATOM 4755 N N . SER A 1 587 ? -17.569 22.944 4.215 1.00 75.81 587 SER A N 1
ATOM 4756 C CA . SER A 1 587 ? -17.816 23.823 5.358 1.00 75.81 587 SER A CA 1
ATOM 4757 C C . SER A 1 587 ? -16.868 23.575 6.536 1.00 75.81 587 SER A C 1
ATOM 4759 O O . SER A 1 587 ? -16.450 24.536 7.177 1.00 75.81 587 SER A O 1
ATOM 4761 N N . SER A 1 588 ? -16.508 22.320 6.831 1.00 77.50 588 SER A N 1
ATOM 4762 C CA . SER A 1 588 ? -15.617 21.994 7.957 1.00 77.50 588 SER A CA 1
ATOM 4763 C C . SER A 1 588 ? -14.194 22.562 7.785 1.00 77.50 588 SER A C 1
ATOM 4765 O O . SER A 1 588 ? -13.747 23.297 8.668 1.00 77.50 588 SER A O 1
ATOM 4767 N N . PRO A 1 589 ? -13.478 22.323 6.666 1.00 68.44 589 PRO A N 1
ATOM 4768 C CA . PRO A 1 589 ? -12.158 22.904 6.450 1.00 68.44 589 PRO A CA 1
ATOM 4769 C C . PRO A 1 589 ? -12.176 24.430 6.354 1.00 68.44 589 PRO A C 1
ATOM 4771 O O . PRO A 1 589 ? -11.255 25.060 6.855 1.00 68.44 589 PRO A O 1
ATOM 4774 N N . ALA A 1 590 ? -13.213 25.036 5.765 1.00 67.62 590 ALA A N 1
ATOM 4775 C CA . ALA A 1 590 ? -13.340 26.494 5.711 1.00 67.62 590 ALA A CA 1
ATOM 4776 C C . ALA A 1 590 ? -13.398 27.124 7.113 1.00 67.62 590 ALA A C 1
ATOM 4778 O O . ALA A 1 590 ? -12.738 28.126 7.381 1.00 67.62 590 ALA A O 1
ATOM 4779 N N . LEU A 1 591 ? -14.134 26.498 8.035 1.00 72.12 591 LEU A N 1
ATOM 4780 C CA . LEU A 1 591 ? -14.154 26.909 9.439 1.00 72.12 591 LEU A CA 1
ATOM 4781 C C . LEU A 1 591 ? -12.816 26.630 10.132 1.00 72.12 591 LEU A C 1
ATOM 4783 O O . LEU A 1 591 ? -12.334 27.468 10.889 1.00 72.12 591 LEU A O 1
ATOM 4787 N N . ALA A 1 592 ? -12.173 25.499 9.840 1.00 68.44 592 ALA A N 1
ATOM 4788 C CA . ALA A 1 592 ? -10.857 25.177 10.387 1.00 68.44 592 ALA A CA 1
ATOM 4789 C C . ALA A 1 592 ? -9.770 26.164 9.925 1.00 68.44 592 ALA A C 1
ATOM 4791 O O . ALA A 1 592 ? -8.892 26.513 10.713 1.00 68.44 592 ALA A O 1
ATOM 4792 N N . SER A 1 593 ? -9.838 26.655 8.684 1.00 63.44 593 SER A N 1
ATOM 4793 C CA . SER A 1 593 ? -8.938 27.693 8.171 1.00 63.44 593 SER A CA 1
ATOM 4794 C C . SER A 1 593 ? -9.062 29.001 8.953 1.00 63.44 593 SER A C 1
ATOM 4796 O O . SER A 1 593 ? -8.032 29.612 9.215 1.00 63.44 593 SER A O 1
ATOM 4798 N N . ARG A 1 594 ? -10.261 29.377 9.419 1.00 62.16 594 ARG A N 1
ATOM 4799 C CA . ARG A 1 594 ? -10.450 30.547 10.300 1.00 62.16 594 ARG A CA 1
ATOM 4800 C C . ARG A 1 594 ? -9.910 30.336 11.704 1.00 62.16 594 ARG A C 1
ATOM 4802 O O . ARG A 1 594 ? -9.282 31.216 12.271 1.00 62.16 594 ARG A O 1
ATOM 4809 N N . VAL A 1 595 ? -10.168 29.163 12.277 1.00 58.34 595 VAL A N 1
ATOM 4810 C CA . VAL A 1 595 ? -9.795 28.881 13.670 1.00 58.34 595 VAL A CA 1
ATOM 4811 C C . VAL A 1 595 ? -8.294 28.584 13.801 1.00 58.34 595 VAL A C 1
ATOM 4813 O O . VAL A 1 595 ? -7.723 28.812 14.863 1.00 58.34 595 VAL A O 1
ATOM 4816 N N . ARG A 1 596 ? -7.643 28.043 12.756 1.00 57.44 596 ARG A N 1
ATOM 4817 C CA . ARG A 1 596 ? -6.277 27.481 12.848 1.00 57.44 596 ARG A CA 1
ATOM 4818 C C . ARG A 1 596 ? -5.344 27.774 11.672 1.00 57.44 596 ARG A C 1
ATOM 4820 O O . ARG A 1 596 ? -4.242 27.235 11.648 1.00 57.44 596 ARG A O 1
ATOM 4827 N N . GLY A 1 597 ? -5.758 28.561 10.679 1.00 54.66 597 GLY A N 1
ATOM 4828 C CA . GLY A 1 597 ? -4.883 28.944 9.564 1.00 54.66 597 GLY A CA 1
ATOM 4829 C C . GLY A 1 597 ? -4.466 27.788 8.643 1.00 54.66 597 GLY A C 1
ATOM 4830 O O . GLY A 1 597 ? -3.353 27.789 8.126 1.00 54.66 597 GLY A O 1
ATOM 4831 N N . VAL A 1 598 ? -5.325 26.782 8.432 1.00 51.41 598 VAL A N 1
ATOM 4832 C CA . VAL A 1 598 ? -5.014 25.608 7.588 1.00 51.41 598 VAL A CA 1
ATOM 4833 C C . VAL A 1 598 ? -4.762 26.028 6.116 1.00 51.41 598 VAL A C 1
ATOM 4835 O O . VAL A 1 598 ? -5.710 26.473 5.460 1.00 51.41 598 VAL A O 1
ATOM 4838 N N . PRO A 1 599 ? -3.541 25.853 5.547 1.00 51.00 599 PRO A N 1
ATOM 4839 C CA . PRO A 1 599 ? -3.170 26.410 4.230 1.00 51.00 599 PRO A CA 1
ATOM 4840 C C . PRO A 1 599 ? -3.802 25.717 3.014 1.00 51.00 599 PRO A C 1
ATOM 4842 O O . PRO A 1 599 ? -3.976 26.333 1.965 1.00 51.00 599 PRO A O 1
ATOM 4845 N N . ALA A 1 600 ? -4.151 24.432 3.130 1.00 49.53 600 ALA A N 1
ATOM 4846 C CA . ALA A 1 600 ? -4.544 23.601 1.987 1.00 49.53 600 ALA A CA 1
ATOM 4847 C C . ALA A 1 600 ? -5.843 24.061 1.293 1.00 49.53 600 ALA A C 1
ATOM 4849 O O . ALA A 1 600 ? -6.015 23.824 0.098 1.00 49.53 600 ALA A O 1
ATOM 4850 N N . MET A 1 601 ? -6.741 24.740 2.017 1.00 56.44 601 MET A N 1
ATOM 4851 C CA . MET A 1 601 ? -8.021 25.204 1.471 1.00 56.44 601 MET A CA 1
ATOM 4852 C C . MET A 1 601 ? -7.920 26.555 0.759 1.00 56.44 601 MET A C 1
ATOM 4854 O O . MET A 1 601 ? -8.720 26.824 -0.139 1.00 56.44 601 MET A O 1
ATOM 4858 N N . ARG A 1 602 ? -6.892 27.359 1.079 1.00 59.53 602 ARG A N 1
ATOM 4859 C CA . ARG A 1 602 ? -6.637 28.643 0.409 1.00 59.53 602 ARG A CA 1
ATOM 4860 C C . ARG A 1 602 ? -6.472 28.438 -1.092 1.00 59.53 602 ARG A C 1
ATOM 4862 O O . ARG A 1 602 ? -7.194 29.035 -1.878 1.00 59.53 602 ARG A O 1
ATOM 4869 N N . ASN A 1 603 ? -5.629 27.487 -1.490 1.00 54.34 603 ASN A N 1
ATOM 4870 C CA . ASN A 1 603 ? -5.387 27.179 -2.902 1.00 54.34 603 ASN A CA 1
ATOM 4871 C C . ASN A 1 603 ? -6.617 26.609 -3.629 1.00 54.34 603 ASN A C 1
ATOM 4873 O O . ASN A 1 603 ? -6.728 26.751 -4.844 1.00 54.34 603 ASN A O 1
ATOM 4877 N N . LEU A 1 604 ? -7.540 25.964 -2.907 1.00 59.56 604 LEU A N 1
ATOM 4878 C CA . LEU A 1 604 ? -8.723 25.333 -3.496 1.00 59.56 604 LEU A CA 1
ATOM 4879 C C . LEU A 1 604 ? -9.870 26.327 -3.735 1.00 59.56 604 LEU A C 1
ATOM 4881 O O . LEU A 1 604 ? -10.617 26.166 -4.701 1.00 59.56 604 LEU A O 1
ATOM 4885 N N . LEU A 1 605 ? -10.001 27.337 -2.870 1.00 65.94 605 LEU A N 1
ATOM 4886 C CA . LEU A 1 605 ? -11.054 28.355 -2.935 1.00 65.94 605 LEU A CA 1
ATOM 4887 C C . LEU A 1 605 ? -10.626 29.625 -3.675 1.00 65.94 605 LEU A C 1
ATOM 4889 O O . LEU A 1 605 ? -11.493 30.316 -4.195 1.00 65.94 605 LEU A O 1
ATOM 4893 N N . ARG A 1 606 ? -9.319 29.901 -3.795 1.00 69.62 606 ARG A N 1
ATOM 4894 C CA . ARG A 1 606 ? -8.788 31.058 -4.543 1.00 69.62 606 ARG A CA 1
ATOM 4895 C C . ARG A 1 606 ? -9.373 31.229 -5.951 1.00 69.62 606 ARG A C 1
ATOM 4897 O O . ARG A 1 606 ? -9.728 32.350 -6.289 1.00 69.62 606 ARG A O 1
ATOM 4904 N N . PRO A 1 607 ? -9.542 30.160 -6.758 1.00 69.38 607 PRO A N 1
ATOM 4905 C CA . PRO A 1 607 ? -10.128 30.284 -8.095 1.00 69.38 607 PRO A CA 1
ATOM 4906 C C . PRO A 1 607 ? -11.631 30.614 -8.104 1.00 69.38 607 PRO A C 1
ATOM 4908 O O . PRO A 1 607 ? -12.207 30.751 -9.176 1.00 69.38 607 PRO A O 1
ATOM 4911 N N . PHE A 1 608 ? -12.272 30.673 -6.933 1.00 72.50 608 PHE A N 1
ATOM 4912 C CA . PHE A 1 608 ? -13.701 30.937 -6.738 1.00 72.50 608 PHE A CA 1
ATOM 4913 C C . PHE A 1 608 ? -13.919 32.180 -5.871 1.00 72.50 608 PHE A C 1
ATOM 4915 O O . PHE A 1 608 ? -14.991 32.328 -5.289 1.00 72.50 608 PHE A O 1
ATOM 4922 N N . ALA A 1 609 ? -12.900 33.037 -5.742 1.00 77.00 609 ALA A N 1
ATOM 4923 C CA . ALA A 1 609 ? -13.040 34.322 -5.076 1.00 77.00 609 ALA A CA 1
ATOM 4924 C C . ALA A 1 609 ? -14.210 35.103 -5.711 1.00 77.00 609 ALA A C 1
ATOM 4926 O O . ALA A 1 609 ? -14.313 35.123 -6.940 1.00 77.00 609 ALA A O 1
ATOM 4927 N N . PRO A 1 610 ? -15.111 35.699 -4.911 1.00 81.06 610 PRO A N 1
ATOM 4928 C CA . PRO A 1 610 ? -16.168 36.553 -5.437 1.00 81.06 610 PRO A CA 1
ATOM 4929 C C . PRO A 1 610 ? -15.593 37.736 -6.222 1.00 81.06 610 PRO A C 1
ATOM 4931 O O . PRO A 1 610 ? -14.511 38.210 -5.894 1.00 81.06 610 PRO A O 1
ATOM 4934 N N . ASP A 1 611 ? -16.318 38.240 -7.220 1.00 80.75 611 ASP A N 1
ATOM 4935 C CA . ASP A 1 611 ? -15.837 39.333 -8.085 1.00 80.75 611 ASP A CA 1
ATOM 4936 C C . ASP A 1 611 ? -15.522 40.635 -7.316 1.00 80.75 611 ASP A C 1
ATOM 4938 O O . ASP A 1 611 ? -14.756 41.474 -7.782 1.00 80.75 611 ASP A O 1
ATOM 4942 N N . ASP A 1 612 ? -16.109 40.796 -6.128 1.00 82.56 612 ASP A N 1
ATOM 4943 C CA . ASP A 1 612 ? -15.905 41.892 -5.178 1.00 82.56 612 ASP A CA 1
ATOM 4944 C C . ASP A 1 612 ? -14.790 41.630 -4.146 1.00 82.56 612 ASP A C 1
ATOM 4946 O O . ASP A 1 612 ? -14.556 42.453 -3.260 1.00 82.56 612 ASP A O 1
ATOM 4950 N N . ALA A 1 613 ? -14.080 40.504 -4.246 1.00 78.81 613 ALA A N 1
ATOM 4951 C CA . ALA A 1 613 ? -12.898 40.236 -3.438 1.00 78.81 613 ALA A CA 1
ATOM 4952 C C . ALA A 1 613 ? -11.700 41.080 -3.910 1.00 78.81 613 ALA A C 1
ATOM 4954 O O . ALA A 1 613 ? -11.441 41.214 -5.106 1.00 78.81 613 ALA A O 1
ATOM 4955 N N . GLY A 1 614 ? -10.935 41.628 -2.960 1.00 72.88 614 GLY A N 1
ATOM 4956 C CA . GLY A 1 614 ? -9.663 42.295 -3.250 1.00 72.88 614 GLY A CA 1
ATOM 4957 C C . GLY A 1 614 ? -8.644 41.369 -3.931 1.00 72.88 614 GLY A C 1
ATOM 4958 O O . GLY A 1 614 ? -8.806 40.151 -3.973 1.00 72.88 614 GLY A O 1
ATOM 4959 N N . SER A 1 615 ? -7.561 41.945 -4.460 1.00 69.69 615 SER A N 1
ATOM 4960 C CA . SER A 1 615 ? -6.495 41.199 -5.154 1.00 69.69 615 SER A CA 1
ATOM 4961 C C . SER A 1 615 ? -5.593 40.370 -4.228 1.00 69.69 615 SER A C 1
ATOM 4963 O O . SER A 1 615 ? -4.757 39.603 -4.711 1.00 69.69 615 SER A O 1
ATOM 4965 N N . ASP A 1 616 ? -5.747 40.515 -2.912 1.00 75.31 616 ASP A N 1
ATOM 4966 C CA . ASP A 1 616 ? -5.055 39.741 -1.887 1.00 75.31 616 ASP A CA 1
ATOM 4967 C C . ASP A 1 616 ? -5.972 38.671 -1.265 1.00 75.31 616 ASP A C 1
ATOM 4969 O O . ASP A 1 616 ? -7.155 38.576 -1.572 1.00 75.31 616 ASP A O 1
ATOM 4973 N N . ASP A 1 617 ? -5.439 37.822 -0.383 1.00 72.81 617 ASP A N 1
ATOM 4974 C CA . ASP A 1 617 ? -6.232 36.760 0.260 1.00 72.81 617 ASP A CA 1
ATOM 4975 C C . ASP A 1 617 ? -7.058 37.269 1.464 1.00 72.81 617 ASP A C 1
ATOM 4977 O O . ASP A 1 617 ? -7.604 36.455 2.213 1.00 72.81 617 ASP A O 1
ATOM 4981 N N . SER A 1 618 ? -7.167 38.590 1.678 1.00 75.94 618 SER A N 1
ATOM 4982 C CA . SER A 1 618 ? -7.863 39.162 2.844 1.00 75.94 618 SER A CA 1
ATOM 4983 C C . SER A 1 618 ? -9.362 38.838 2.858 1.00 75.94 618 SER A C 1
ATOM 4985 O O . SER A 1 618 ? -9.948 38.655 3.925 1.00 75.94 618 SER A O 1
ATOM 4987 N N . TRP A 1 619 ? -9.973 38.640 1.683 1.00 77.06 619 TRP A N 1
ATOM 4988 C CA . TRP A 1 619 ? -11.377 38.240 1.541 1.00 77.06 619 TRP A CA 1
ATOM 4989 C C . TRP A 1 619 ? -11.693 36.875 2.170 1.00 77.06 619 TRP A C 1
ATOM 4991 O O . TRP A 1 619 ? -12.848 36.600 2.493 1.00 77.06 619 TRP A O 1
ATOM 5001 N N . MET A 1 620 ? -10.696 36.003 2.364 1.00 71.25 620 MET A N 1
ATOM 5002 C CA . MET A 1 620 ? -10.910 34.702 3.009 1.00 71.25 620 MET A CA 1
ATOM 5003 C C . MET A 1 620 ? -11.239 34.842 4.504 1.00 71.25 620 MET A C 1
ATOM 5005 O O . MET A 1 620 ? -11.851 33.939 5.087 1.00 71.25 620 MET A O 1
ATOM 5009 N N . GLU A 1 621 ? -10.883 35.976 5.110 1.00 73.75 621 GLU A N 1
ATOM 5010 C CA . GLU A 1 621 ? -11.233 36.314 6.491 1.00 73.75 621 GLU A CA 1
ATOM 5011 C C . GLU A 1 621 ? -12.676 36.853 6.605 1.00 73.75 621 GLU A C 1
ATOM 5013 O O . GLU A 1 621 ? -13.264 36.804 7.685 1.00 73.75 621 GLU A O 1
ATOM 5018 N N . ASP A 1 622 ? -13.308 37.265 5.494 1.00 76.12 622 ASP A N 1
ATOM 5019 C CA . ASP A 1 622 ? -14.699 37.734 5.465 1.00 76.12 622 ASP A CA 1
ATOM 5020 C C . ASP A 1 622 ? -15.709 36.550 5.478 1.00 76.12 622 ASP A C 1
ATOM 5022 O O . ASP A 1 622 ? -15.701 35.688 4.585 1.00 76.12 622 ASP A O 1
ATOM 5026 N N . PRO A 1 623 ? -16.618 36.481 6.480 1.00 69.38 623 PRO A N 1
ATOM 5027 C CA . PRO A 1 623 ? -17.732 35.532 6.583 1.00 69.38 623 PRO A CA 1
ATOM 5028 C C . PRO A 1 623 ? -18.517 35.276 5.302 1.00 69.38 623 PRO A C 1
ATOM 5030 O O . PRO A 1 623 ? -18.769 34.113 4.974 1.00 69.38 623 PRO A O 1
ATOM 5033 N N . GLN A 1 624 ? -18.907 36.340 4.614 1.00 76.38 624 GLN A N 1
ATOM 5034 C CA . GLN A 1 624 ? -19.846 36.312 3.504 1.00 76.38 624 GLN A CA 1
ATOM 5035 C C . GLN A 1 624 ? -19.136 35.992 2.189 1.00 76.38 624 GLN A C 1
ATOM 5037 O O . GLN A 1 624 ? -19.633 35.167 1.418 1.00 76.38 624 GLN A O 1
ATOM 5042 N N . LEU A 1 625 ? -17.949 36.563 1.960 1.00 77.94 625 LEU A N 1
ATOM 5043 C CA . LEU A 1 625 ? -17.173 36.309 0.741 1.00 77.94 625 LEU A CA 1
ATOM 5044 C C . LEU A 1 625 ? -16.667 34.863 0.680 1.00 77.94 625 LEU A C 1
ATOM 5046 O O . LEU A 1 625 ? -16.805 34.199 -0.350 1.00 77.94 625 LEU A O 1
ATOM 5050 N N . LEU A 1 626 ? -16.179 34.319 1.802 1.00 72.44 626 LEU A N 1
ATOM 5051 C CA . LEU A 1 626 ? -15.772 32.913 1.874 1.00 72.44 626 LEU A CA 1
ATOM 5052 C C . LEU A 1 626 ? -16.944 31.959 1.607 1.00 72.44 626 LEU A C 1
ATOM 5054 O O . LEU A 1 626 ? -16.787 30.963 0.901 1.00 72.44 626 LEU A O 1
ATOM 5058 N N . GLN A 1 627 ? -18.125 32.261 2.155 1.00 70.69 627 GLN A N 1
ATOM 5059 C CA . GLN A 1 627 ? -19.322 31.446 1.951 1.00 70.69 627 GLN A CA 1
ATOM 5060 C C . GLN A 1 627 ? -19.754 31.448 0.476 1.00 70.69 627 GLN A C 1
ATOM 5062 O O . GLN A 1 627 ? -20.039 30.382 -0.069 1.00 70.69 627 GLN A O 1
ATOM 5067 N N . ARG A 1 628 ? -19.711 32.606 -0.197 1.00 76.69 628 ARG A N 1
ATOM 5068 C CA . ARG A 1 628 ? -19.985 32.724 -1.640 1.00 76.69 628 ARG A CA 1
ATOM 5069 C C . ARG A 1 628 ? -18.982 31.938 -2.488 1.00 76.69 628 ARG A C 1
ATOM 5071 O O . ARG A 1 628 ? -19.393 31.239 -3.410 1.00 76.69 628 ARG A O 1
ATOM 5078 N N . ALA A 1 629 ? -17.693 31.965 -2.143 1.00 72.31 629 ALA A N 1
ATOM 5079 C CA . ALA A 1 629 ? -16.674 31.164 -2.830 1.00 72.31 629 ALA A CA 1
ATOM 5080 C C . ALA A 1 629 ? -16.904 29.653 -2.676 1.00 72.31 629 ALA A C 1
ATOM 5082 O O . ALA A 1 629 ? -16.767 28.882 -3.631 1.00 72.31 629 ALA A O 1
ATOM 5083 N N . ILE A 1 630 ? -17.290 29.213 -1.473 1.00 68.25 630 ILE A N 1
ATOM 5084 C CA . ILE A 1 630 ? -17.662 27.819 -1.206 1.00 68.25 630 ILE A CA 1
ATOM 5085 C C . ILE A 1 630 ? -18.884 27.426 -2.036 1.00 68.25 630 ILE A C 1
ATOM 5087 O O . ILE A 1 630 ? -18.885 26.355 -2.639 1.00 68.25 630 ILE A O 1
ATOM 5091 N N . GLU A 1 631 ? -19.907 28.275 -2.091 1.00 69.31 631 GLU A N 1
ATOM 5092 C CA . GLU A 1 631 ? -21.120 28.035 -2.875 1.00 69.31 631 GLU A CA 1
ATOM 5093 C C . GLU A 1 631 ? -20.827 27.965 -4.375 1.00 69.31 631 GLU A C 1
ATOM 5095 O O . GLU A 1 631 ? -21.273 27.022 -5.026 1.00 69.31 631 GLU A O 1
ATOM 5100 N N . ALA A 1 632 ? -20.003 28.868 -4.912 1.00 70.44 632 ALA A N 1
ATOM 5101 C CA . ALA A 1 632 ? -19.558 28.837 -6.305 1.00 70.44 632 ALA A CA 1
ATOM 5102 C C . ALA A 1 632 ? -18.766 27.559 -6.622 1.00 70.44 632 ALA A C 1
ATOM 5104 O O . ALA A 1 632 ? -19.000 26.900 -7.642 1.00 70.44 632 ALA A O 1
ATOM 5105 N N . LYS A 1 633 ? -17.877 27.142 -5.712 1.00 65.25 633 LYS A N 1
ATOM 5106 C CA . LYS A 1 633 ? -17.158 25.873 -5.841 1.00 65.25 633 LYS A CA 1
ATOM 5107 C C . LYS A 1 633 ? -18.116 24.685 -5.818 1.00 65.25 633 LYS A C 1
ATOM 5109 O O . LYS A 1 633 ? -17.989 23.790 -6.650 1.00 65.25 633 LYS A O 1
ATOM 5114 N N . VAL A 1 634 ? -19.072 24.660 -4.890 1.00 62.16 634 VAL A N 1
ATOM 5115 C CA . VAL A 1 634 ? -20.096 23.607 -4.794 1.00 62.16 634 VAL A CA 1
ATOM 5116 C C . VAL A 1 634 ? -20.952 23.566 -6.053 1.00 62.16 634 VAL A C 1
ATOM 5118 O O . VAL A 1 634 ? -21.132 22.485 -6.605 1.00 62.16 634 VAL A O 1
ATOM 5121 N N . ALA A 1 635 ? -21.388 24.710 -6.575 1.00 65.25 635 ALA A N 1
ATOM 5122 C CA . ALA A 1 635 ? -22.131 24.794 -7.827 1.00 65.25 635 ALA A CA 1
ATOM 5123 C C . ALA A 1 635 ? -21.329 24.212 -9.003 1.00 65.25 635 ALA A C 1
ATOM 5125 O O . ALA A 1 635 ? -21.855 23.381 -9.741 1.00 65.25 635 ALA A O 1
ATOM 5126 N N . GLN A 1 636 ? -20.034 24.536 -9.122 1.00 64.81 636 GLN A N 1
ATOM 5127 C CA . GLN A 1 636 ? -19.149 23.923 -10.121 1.00 64.81 636 GLN A CA 1
ATOM 5128 C C . GLN A 1 636 ? -19.026 22.399 -9.938 1.00 64.81 636 GLN A C 1
ATOM 5130 O O . GLN A 1 636 ? -18.947 21.660 -10.915 1.00 64.81 636 GLN A O 1
ATOM 5135 N N . MET A 1 637 ? -18.995 21.912 -8.696 1.00 57.44 637 MET A N 1
ATOM 5136 C CA . MET A 1 637 ? -18.887 20.478 -8.396 1.00 57.44 637 MET A CA 1
ATOM 5137 C C . MET A 1 637 ? -20.182 19.709 -8.697 1.00 57.44 637 MET A C 1
ATOM 5139 O O . MET A 1 637 ? -20.128 18.519 -9.011 1.00 57.44 637 MET A O 1
ATOM 5143 N N . VAL A 1 638 ? -21.331 20.380 -8.601 1.00 54.88 638 VAL A N 1
ATOM 5144 C CA . VAL A 1 638 ? -22.663 19.834 -8.901 1.00 54.88 638 VAL A CA 1
ATOM 5145 C C . VAL A 1 638 ? -23.008 19.965 -10.392 1.00 54.88 638 VAL A C 1
ATOM 5147 O O . VAL A 1 638 ? -23.812 19.187 -10.905 1.00 54.88 638 VAL A O 1
ATOM 5150 N N . ALA A 1 639 ? -22.377 20.898 -11.111 1.00 46.97 639 ALA A N 1
ATOM 5151 C CA . ALA A 1 639 ? -22.593 21.110 -12.537 1.00 46.97 639 ALA A CA 1
ATOM 5152 C C . ALA A 1 639 ? -22.338 19.824 -13.351 1.00 46.97 639 ALA A C 1
ATOM 5154 O O . ALA A 1 639 ? -21.285 19.192 -13.251 1.00 46.97 639 ALA A O 1
ATOM 5155 N N . GLY A 1 640 ? -23.327 19.426 -14.157 1.00 44.47 640 GLY A N 1
ATOM 5156 C CA . GLY A 1 640 ? -23.285 18.204 -14.970 1.00 44.47 640 GLY A CA 1
ATOM 5157 C C . GLY A 1 640 ? -23.699 16.918 -14.242 1.00 44.47 640 GLY A C 1
ATOM 5158 O O . GLY A 1 640 ? -23.688 15.852 -14.857 1.00 44.47 640 GLY A O 1
ATOM 5159 N N . GLN A 1 641 ? -24.084 16.985 -12.962 1.00 47.97 641 GLN A N 1
ATOM 5160 C CA . GLN A 1 641 ? -24.698 15.861 -12.249 1.00 47.97 641 GLN A CA 1
ATOM 5161 C C . GLN A 1 641 ? -26.233 15.891 -12.400 1.00 47.97 641 GLN A C 1
ATOM 5163 O O . GLN A 1 641 ? -26.816 16.975 -12.437 1.00 47.97 641 GLN A O 1
ATOM 5168 N N . PRO A 1 642 ? -26.918 14.732 -12.479 1.00 47.84 642 PRO A N 1
ATOM 5169 C CA . PRO A 1 642 ? -28.380 14.695 -12.548 1.00 47.84 642 PRO A CA 1
ATOM 5170 C C . PRO A 1 642 ? -29.030 15.276 -11.275 1.00 47.84 642 PRO A C 1
ATOM 5172 O O . PRO A 1 642 ? -28.438 15.238 -10.198 1.00 47.84 642 PRO A O 1
ATOM 5175 N N . ALA A 1 643 ? -30.250 15.816 -11.376 1.00 49.72 643 ALA A N 1
ATOM 5176 C CA . ALA A 1 643 ? -30.919 16.532 -10.274 1.00 49.72 643 ALA A CA 1
ATOM 5177 C C . ALA A 1 643 ? -31.131 15.671 -9.012 1.00 49.72 643 ALA A C 1
ATOM 5179 O O . ALA A 1 643 ? -31.108 16.164 -7.885 1.00 49.72 643 ALA A O 1
ATOM 5180 N N . ASP A 1 644 ? -31.281 14.362 -9.199 1.00 46.75 644 ASP A N 1
ATOM 5181 C CA . ASP A 1 644 ? -31.426 13.367 -8.142 1.00 46.75 644 ASP A CA 1
ATOM 5182 C C . ASP A 1 644 ? -30.085 12.826 -7.631 1.00 46.75 644 ASP A C 1
ATOM 5184 O O . ASP A 1 644 ? -30.079 11.968 -6.746 1.00 46.75 644 ASP A O 1
ATOM 5188 N N . HIS A 1 645 ? -28.950 13.306 -8.165 1.00 47.97 645 HIS A N 1
ATOM 5189 C CA . HIS A 1 645 ? -27.622 12.797 -7.841 1.00 47.97 645 HIS A CA 1
ATOM 5190 C C . HIS A 1 645 ? -27.444 12.755 -6.326 1.00 47.97 645 HIS A C 1
ATOM 5192 O O . HIS A 1 645 ? -27.032 11.735 -5.791 1.00 47.97 645 HIS A O 1
ATOM 5198 N N . PHE A 1 646 ? -27.843 13.806 -5.608 1.00 48.56 646 PHE A N 1
ATOM 5199 C CA . PHE A 1 646 ? -27.711 13.893 -4.151 1.00 48.56 646 PHE A CA 1
ATOM 5200 C C . PHE A 1 646 ? -28.950 13.451 -3.359 1.00 48.56 646 PHE A C 1
ATOM 5202 O O . PHE A 1 646 ? -28.982 13.685 -2.150 1.00 48.56 646 PHE A O 1
ATOM 5209 N N . SER A 1 647 ? -29.941 12.814 -3.988 1.00 48.94 647 SER A N 1
ATOM 5210 C CA . SER A 1 647 ? -31.107 12.278 -3.278 1.00 48.94 647 SER A CA 1
ATOM 5211 C C . SER A 1 647 ? -30.692 11.278 -2.191 1.00 48.94 647 SER A C 1
ATOM 5213 O O . SER A 1 647 ? -29.640 10.629 -2.263 1.00 48.94 647 SER A O 1
ATOM 5215 N N . SER A 1 648 ? -31.514 11.169 -1.145 1.00 40.62 648 SER A N 1
ATOM 5216 C CA . SER A 1 648 ? -31.342 10.188 -0.068 1.00 40.62 648 SER A CA 1
ATOM 5217 C C . SER A 1 648 ? -31.194 8.772 -0.627 1.00 40.62 648 SER A C 1
ATOM 5219 O O . SER A 1 648 ? -30.321 8.043 -0.160 1.00 40.62 648 SER A O 1
ATOM 5221 N N . GLU A 1 649 ? -31.961 8.452 -1.668 1.00 41.50 649 GLU A N 1
ATOM 5222 C CA . GLU A 1 649 ? -31.984 7.181 -2.391 1.00 41.50 649 GLU A CA 1
ATOM 5223 C C . GLU A 1 649 ? -30.698 6.936 -3.195 1.00 41.50 649 GLU A C 1
ATOM 5225 O O . GLU A 1 649 ? -29.974 6.001 -2.867 1.00 41.50 649 GLU A O 1
ATOM 5230 N N . LYS A 1 650 ? -30.274 7.839 -4.097 1.00 48.69 650 LYS A N 1
ATOM 5231 C CA . LYS A 1 650 ? -28.999 7.686 -4.840 1.00 48.69 650 LYS A CA 1
ATOM 5232 C C . LYS A 1 650 ? -27.754 7.706 -3.964 1.00 48.69 650 LYS A C 1
ATOM 5234 O O . LYS A 1 650 ? -26.701 7.181 -4.333 1.00 48.69 650 LYS A O 1
ATOM 5239 N N . GLN A 1 651 ? -27.809 8.353 -2.804 1.00 43.81 651 GLN A N 1
ATOM 5240 C CA . GLN A 1 651 ? -26.721 8.269 -1.833 1.00 43.81 651 GLN A CA 1
ATOM 5241 C C . GLN A 1 651 ? -26.763 6.959 -1.032 1.00 43.81 651 GLN A C 1
ATOM 5243 O O . GLN A 1 651 ? -25.701 6.455 -0.676 1.00 43.81 651 GLN A O 1
ATOM 5248 N N . ARG A 1 652 ? -27.948 6.393 -0.763 1.00 39.75 652 ARG A N 1
ATOM 5249 C CA . ARG A 1 652 ? -28.118 5.071 -0.136 1.00 39.75 652 ARG A CA 1
ATOM 5250 C C . ARG A 1 652 ? -27.696 3.952 -1.094 1.00 39.75 652 ARG A C 1
ATOM 5252 O O . ARG A 1 652 ? -26.926 3.095 -0.687 1.00 39.75 652 ARG A O 1
ATOM 5259 N N . GLU A 1 653 ? -28.046 4.043 -2.375 1.00 42.91 653 GLU A N 1
ATOM 5260 C CA . GLU A 1 653 ? -27.551 3.180 -3.461 1.00 42.91 653 GLU A CA 1
ATOM 5261 C C . GLU A 1 653 ? -26.023 3.221 -3.598 1.00 42.91 653 GLU A C 1
ATOM 5263 O O . GLU A 1 653 ? -25.390 2.213 -3.894 1.00 42.91 653 GLU A O 1
ATOM 5268 N N . ARG A 1 654 ? -25.400 4.383 -3.358 1.00 51.50 654 ARG A N 1
ATOM 5269 C CA . ARG A 1 654 ? -23.934 4.518 -3.340 1.00 51.50 654 ARG A CA 1
ATOM 5270 C C . ARG A 1 654 ? -23.285 3.950 -2.079 1.00 51.50 654 ARG A C 1
ATOM 5272 O O . ARG A 1 654 ? -22.152 3.496 -2.169 1.00 51.50 654 ARG A O 1
ATOM 5279 N N . ARG A 1 655 ? -23.986 3.971 -0.938 1.00 38.50 655 ARG A N 1
ATOM 5280 C CA . ARG A 1 655 ? -23.553 3.348 0.328 1.00 38.50 655 ARG A CA 1
ATOM 5281 C C . ARG A 1 655 ? -23.716 1.824 0.331 1.00 38.50 655 ARG A C 1
ATOM 5283 O O . ARG A 1 655 ? -22.957 1.160 1.015 1.00 38.50 655 ARG A O 1
ATOM 5290 N N . LEU A 1 656 ? -24.684 1.290 -0.414 1.00 37.53 656 LEU A N 1
ATOM 5291 C CA . LEU A 1 656 ? -24.991 -0.145 -0.484 1.00 37.53 656 LEU A CA 1
ATOM 5292 C C . LEU A 1 656 ? -24.285 -0.876 -1.639 1.00 37.53 656 LEU A C 1
ATOM 5294 O O . LEU A 1 656 ? -24.499 -2.068 -1.811 1.00 37.53 656 LEU A O 1
ATOM 5298 N N . GLY A 1 657 ? -23.456 -0.179 -2.427 1.00 35.72 657 GLY A N 1
ATOM 5299 C CA . GLY A 1 657 ? -22.949 -0.704 -3.695 1.00 35.72 657 GLY A CA 1
ATOM 5300 C C . GLY A 1 657 ? -24.075 -0.763 -4.734 1.00 35.72 657 GLY A C 1
ATOM 5301 O O . GLY A 1 657 ? -24.972 -1.587 -4.650 1.00 35.72 657 GLY A O 1
ATOM 5302 N N . LYS A 1 658 ? -24.042 0.168 -5.696 1.00 44.03 658 LYS A N 1
ATOM 5303 C CA . LYS A 1 658 ? -25.063 0.429 -6.733 1.00 44.03 658 LYS A CA 1
ATOM 5304 C C . LYS A 1 658 ? -26.009 -0.742 -7.063 1.00 44.03 658 LYS A C 1
ATOM 5306 O O . LYS A 1 658 ? -25.572 -1.741 -7.631 1.00 44.03 658 LYS A O 1
ATOM 5311 N N . HIS A 1 659 ? -27.319 -0.497 -6.985 1.00 40.72 659 HIS A N 1
ATOM 5312 C CA . HIS A 1 659 ? -28.207 -1.046 -8.009 1.00 40.72 659 HIS A CA 1
ATOM 5313 C C . HIS A 1 659 ? -27.914 -0.309 -9.318 1.00 40.72 659 HIS A C 1
ATOM 5315 O O . HIS A 1 659 ? -28.173 0.884 -9.460 1.00 40.72 659 HIS A O 1
ATOM 5321 N N . ALA A 1 660 ? -27.277 -0.995 -10.260 1.00 55.22 660 ALA A N 1
ATOM 5322 C CA . ALA A 1 660 ? -27.111 -0.469 -11.601 1.00 55.22 660 ALA A CA 1
ATOM 5323 C C . ALA A 1 660 ? -28.459 -0.465 -12.338 1.00 55.22 660 ALA A C 1
ATOM 5325 O O . ALA A 1 660 ? -29.240 -1.404 -12.198 1.00 55.22 660 ALA A O 1
ATOM 5326 N N . ALA A 1 661 ? -28.728 0.579 -13.125 1.00 56.34 661 ALA A N 1
ATOM 5327 C CA . ALA A 1 661 ? -29.844 0.569 -14.062 1.00 56.34 661 ALA A CA 1
ATOM 5328 C C . ALA A 1 661 ? -29.481 -0.382 -15.210 1.00 56.34 661 ALA A C 1
ATOM 5330 O O . ALA A 1 661 ? -28.579 -0.090 -15.992 1.00 56.34 661 ALA A O 1
ATOM 5331 N N . TYR A 1 662 ? -30.127 -1.545 -15.254 1.00 68.38 662 TYR A N 1
ATOM 5332 C CA . TYR A 1 662 ? -29.936 -2.519 -16.323 1.00 68.38 662 TYR A CA 1
ATOM 5333 C C . TYR A 1 662 ? -30.801 -2.123 -17.519 1.00 68.38 662 TYR A C 1
ATOM 5335 O O . TYR A 1 662 ? -31.999 -1.886 -17.376 1.00 68.38 662 TYR A O 1
ATOM 5343 N N . HIS A 1 663 ? -30.186 -2.028 -18.692 1.00 76.19 663 HIS A N 1
ATOM 5344 C CA . HIS A 1 663 ? -30.864 -1.693 -19.938 1.00 76.19 663 HIS A CA 1
ATOM 5345 C C . HIS A 1 663 ? -31.302 -2.974 -20.643 1.00 76.19 663 HIS A C 1
ATOM 5347 O O . HIS A 1 663 ? -30.533 -3.922 -20.700 1.00 76.19 663 HIS A O 1
ATOM 5353 N N . THR A 1 664 ? -32.501 -3.013 -21.221 1.00 78.62 664 THR A N 1
ATOM 5354 C CA . THR A 1 664 ? -32.949 -4.151 -22.048 1.00 78.62 664 THR A CA 1
ATOM 5355 C C . THR A 1 664 ? -32.311 -4.150 -23.443 1.00 78.62 664 THR A C 1
ATOM 5357 O O . THR A 1 664 ? -32.213 -5.195 -24.081 1.00 78.62 664 THR A O 1
ATOM 5360 N N . SER A 1 665 ? -31.814 -2.991 -23.895 1.00 81.94 665 SER A N 1
ATOM 5361 C CA . SER A 1 665 ? -31.020 -2.823 -25.116 1.00 81.94 665 SER A CA 1
ATOM 5362 C C . SER A 1 665 ? -29.755 -2.021 -24.825 1.00 81.94 665 SER A C 1
ATOM 5364 O O . SER A 1 665 ? -29.814 -0.989 -24.160 1.00 81.94 665 SER A O 1
ATOM 5366 N N . LEU A 1 666 ? -28.615 -2.498 -25.329 1.00 81.56 666 LEU A N 1
ATOM 5367 C CA . LEU A 1 666 ? -27.316 -1.842 -25.169 1.00 81.56 666 LEU A CA 1
ATOM 5368 C C . LEU A 1 666 ? -26.960 -0.901 -26.334 1.00 81.56 666 LEU A C 1
ATOM 5370 O O . LEU A 1 666 ? -26.115 -0.025 -26.158 1.00 81.56 666 LEU A O 1
ATOM 5374 N N . GLU A 1 667 ? -27.585 -1.055 -27.506 1.00 85.06 667 GLU A N 1
ATOM 5375 C CA . GLU A 1 667 ? -27.338 -0.200 -28.678 1.00 85.06 667 GLU A CA 1
ATOM 5376 C C . GLU A 1 667 ? -27.703 1.258 -28.371 1.00 85.06 667 GLU A C 1
ATOM 5378 O O . GLU A 1 667 ? -28.746 1.535 -27.776 1.00 85.06 667 GLU A O 1
ATOM 5383 N N . GLY A 1 668 ? -26.828 2.197 -28.739 1.00 80.56 668 GLY A N 1
ATOM 5384 C CA . GLY A 1 668 ? -27.040 3.625 -28.498 1.00 80.56 668 GLY A CA 1
ATOM 5385 C C . GLY A 1 668 ? -26.999 4.029 -27.020 1.00 80.56 668 GLY A C 1
ATOM 5386 O O . GLY A 1 668 ? -27.306 5.174 -26.689 1.00 80.56 668 GLY A O 1
ATOM 5387 N N . SER A 1 669 ? -26.616 3.128 -26.109 1.00 83.00 669 SER A N 1
ATOM 5388 C CA . SER A 1 669 ? -26.512 3.449 -24.684 1.00 83.00 669 SER A CA 1
ATOM 5389 C C . SER A 1 669 ? -25.350 4.402 -24.423 1.00 83.00 669 SER A C 1
ATOM 5391 O O . SER A 1 669 ? -24.231 4.173 -24.888 1.00 83.00 669 SER A O 1
ATOM 5393 N N . LEU A 1 670 ? -25.607 5.459 -23.646 1.00 84.19 670 LEU A N 1
ATOM 5394 C CA . LEU A 1 670 ? -24.574 6.390 -23.197 1.00 84.19 670 LEU A CA 1
ATOM 5395 C C . LEU A 1 670 ? -23.604 5.663 -22.262 1.00 84.19 670 LEU A C 1
ATOM 5397 O O . LEU A 1 670 ? -24.001 5.141 -21.220 1.00 84.19 670 LEU A O 1
ATOM 5401 N N . ILE A 1 671 ? -22.322 5.687 -22.604 1.00 83.19 671 ILE A N 1
ATOM 5402 C CA . ILE A 1 671 ? -21.266 5.032 -21.840 1.00 83.19 671 ILE A CA 1
ATOM 5403 C C . ILE A 1 671 ? -20.260 6.026 -21.288 1.00 83.19 671 ILE A C 1
ATOM 5405 O O . ILE A 1 671 ? -20.007 7.095 -21.843 1.00 83.19 671 ILE A O 1
ATOM 5409 N N . LYS A 1 672 ? -19.642 5.626 -20.178 1.00 81.69 672 LYS A N 1
ATOM 5410 C CA . LYS A 1 672 ? -18.474 6.297 -19.624 1.00 81.69 672 LYS A CA 1
ATOM 5411 C C . LYS A 1 672 ? -17.269 5.383 -19.773 1.00 81.69 672 LYS A C 1
ATOM 5413 O O . LYS A 1 672 ? -17.312 4.231 -19.349 1.00 81.69 672 LYS A O 1
ATOM 5418 N N . ILE A 1 673 ? -16.212 5.932 -20.352 1.00 75.69 673 ILE A N 1
ATOM 5419 C CA . ILE A 1 673 ? -14.907 5.291 -20.455 1.00 75.69 673 ILE A CA 1
ATOM 5420 C C . ILE A 1 673 ? -14.065 5.864 -19.317 1.00 75.69 673 ILE A C 1
ATOM 5422 O O . ILE A 1 673 ? -13.963 7.087 -19.183 1.00 75.69 673 ILE A O 1
ATOM 5426 N N . ASP A 1 674 ? -13.547 5.008 -18.441 1.00 63.50 674 ASP A N 1
ATOM 5427 C CA . ASP A 1 674 ? -12.690 5.461 -17.347 1.00 63.50 674 ASP A CA 1
ATOM 5428 C C . ASP A 1 674 ? -11.275 5.824 -17.831 1.00 63.50 674 ASP A C 1
ATOM 5430 O O . ASP A 1 674 ? -10.910 5.623 -18.991 1.00 63.50 674 ASP A O 1
ATOM 5434 N N . GLY A 1 675 ? -10.457 6.358 -16.920 1.00 51.44 675 GLY A N 1
ATOM 5435 C CA . GLY A 1 675 ? -9.068 6.716 -17.209 1.00 51.44 675 GLY A CA 1
ATOM 5436 C C . GLY A 1 675 ? -8.176 5.534 -17.598 1.00 51.44 675 GLY A C 1
ATOM 5437 O O . GLY A 1 675 ? -7.036 5.759 -17.952 1.00 51.44 675 GLY A O 1
ATOM 5438 N N . HIS A 1 676 ? -8.666 4.294 -17.569 1.00 54.25 676 HIS A N 1
ATOM 5439 C CA . HIS A 1 676 ? -7.943 3.093 -17.988 1.00 54.25 676 HIS A CA 1
ATOM 5440 C C . HIS A 1 676 ? -8.547 2.449 -19.247 1.00 54.25 676 HIS A C 1
ATOM 5442 O O . HIS A 1 676 ? -8.204 1.308 -19.583 1.00 54.25 676 HIS A O 1
ATOM 5448 N N . GLY A 1 677 ? -9.466 3.146 -19.926 1.00 61.44 677 GLY A N 1
ATOM 5449 C CA . GLY A 1 677 ? -10.146 2.636 -21.113 1.00 61.44 677 GLY A CA 1
ATOM 5450 C C . GLY A 1 677 ? -11.198 1.565 -20.809 1.00 61.44 677 GLY A C 1
ATOM 5451 O O . GLY A 1 677 ? -11.560 0.796 -21.695 1.00 61.44 677 GLY A O 1
ATOM 5452 N N . ARG A 1 678 ? -11.686 1.440 -19.570 1.00 74.69 678 ARG A N 1
ATOM 5453 C CA . ARG A 1 678 ? -12.720 0.451 -19.227 1.00 74.69 678 ARG A CA 1
ATOM 5454 C C . ARG A 1 678 ? -14.108 1.047 -19.395 1.00 74.69 678 ARG A C 1
ATOM 5456 O O . ARG A 1 678 ? -14.373 2.179 -18.987 1.00 74.69 678 ARG A O 1
ATOM 5463 N N . VAL A 1 679 ? -15.008 0.233 -19.931 1.00 79.38 679 VAL A N 1
ATOM 5464 C CA . VAL A 1 679 ? -16.437 0.512 -20.061 1.00 79.38 679 VAL A CA 1
ATOM 5465 C C . VAL A 1 679 ? -17.197 -0.583 -19.330 1.00 79.38 679 VAL A C 1
ATOM 5467 O O . VAL A 1 679 ? -16.924 -1.766 -19.507 1.00 79.38 679 VAL A O 1
ATOM 5470 N N . THR A 1 680 ? -18.146 -0.191 -18.482 1.00 80.06 680 THR A N 1
ATOM 5471 C CA . THR A 1 680 ? -19.062 -1.124 -17.813 1.00 80.06 680 THR A CA 1
ATOM 5472 C C . THR A 1 680 ? -20.461 -0.935 -18.377 1.00 80.06 680 THR A C 1
ATOM 5474 O O . THR A 1 680 ? -20.989 0.175 -18.342 1.00 80.06 680 THR A O 1
ATOM 5477 N N . LEU A 1 681 ? -21.048 -2.021 -18.866 1.00 81.12 681 LEU A N 1
ATOM 5478 C CA . LEU A 1 681 ? -22.399 -2.101 -19.403 1.00 81.12 681 LEU A CA 1
ATOM 5479 C C . LEU A 1 681 ? -23.271 -2.895 -18.441 1.00 81.12 681 LEU A C 1
ATOM 5481 O O . LEU A 1 681 ? -22.828 -3.884 -17.862 1.00 81.12 681 LEU A O 1
ATOM 5485 N N . PHE A 1 682 ? -24.514 -2.463 -18.287 1.00 80.00 682 PHE A N 1
ATOM 5486 C CA . PHE A 1 682 ? -25.495 -3.127 -17.442 1.00 80.00 682 PHE A CA 1
ATOM 5487 C C . PHE A 1 682 ? -26.659 -3.533 -18.332 1.00 80.00 682 PHE A C 1
ATOM 5489 O O . PHE A 1 682 ? -27.403 -2.676 -18.806 1.00 80.00 682 PHE A O 1
ATOM 5496 N N . TRP A 1 683 ? -26.776 -4.827 -18.603 1.00 83.00 683 TRP A N 1
ATOM 5497 C CA . TRP A 1 683 ? -27.747 -5.386 -19.536 1.00 83.00 683 TRP A CA 1
ATOM 5498 C C . TRP A 1 683 ? -28.728 -6.298 -18.814 1.00 83.00 683 TRP A C 1
ATOM 5500 O O . TRP A 1 683 ? -28.318 -7.130 -18.013 1.00 83.00 683 TRP A O 1
ATOM 5510 N N . GLN A 1 684 ? -30.016 -6.147 -19.085 1.00 81.62 684 GLN A N 1
ATOM 5511 C CA . GLN A 1 684 ? -31.017 -7.132 -18.718 1.00 81.62 684 GLN A CA 1
ATOM 5512 C C . GLN A 1 684 ? -31.328 -7.963 -19.957 1.00 81.62 684 GLN A C 1
ATOM 5514 O O . GLN A 1 684 ? -31.841 -7.427 -20.942 1.00 81.62 684 GLN A O 1
ATOM 5519 N N . ASP A 1 685 ? -30.984 -9.246 -19.920 1.00 76.62 685 ASP A N 1
ATOM 5520 C CA . ASP A 1 685 ? -31.245 -10.141 -21.039 1.00 76.62 685 ASP A CA 1
ATOM 5521 C C . ASP A 1 685 ? -32.766 -10.358 -21.239 1.00 76.62 685 ASP A C 1
ATOM 5523 O O . ASP A 1 685 ? -33.574 -10.042 -20.356 1.00 76.62 685 ASP A O 1
ATOM 5527 N N . PRO A 1 686 ? -33.197 -10.904 -22.392 1.00 74.25 686 PRO A N 1
ATOM 5528 C CA . PRO A 1 686 ? -34.612 -11.182 -22.652 1.00 74.25 686 PRO A CA 1
ATOM 5529 C C . PRO A 1 686 ? -35.257 -12.186 -21.682 1.00 74.25 686 PRO A C 1
ATOM 5531 O O . PRO A 1 686 ? -36.480 -12.275 -21.628 1.00 74.25 686 PRO A O 1
ATOM 5534 N N . GLN A 1 687 ? -34.455 -12.950 -20.934 1.00 74.44 687 GLN A N 1
ATOM 5535 C CA . GLN A 1 687 ? -34.905 -13.918 -19.929 1.00 74.44 687 GLN A CA 1
ATOM 5536 C C . GLN A 1 687 ? -35.055 -13.264 -18.543 1.00 74.44 687 GLN A C 1
ATOM 5538 O O . GLN A 1 687 ? -35.518 -13.901 -17.599 1.00 74.44 687 GLN A O 1
ATOM 5543 N N . GLY A 1 688 ? -34.712 -11.977 -18.425 1.00 73.69 688 GLY A N 1
ATOM 5544 C CA . GLY A 1 688 ? -34.804 -11.179 -17.210 1.00 73.69 688 GLY A CA 1
ATOM 5545 C C . GLY A 1 688 ? -33.530 -11.172 -16.360 1.00 73.69 688 GLY A C 1
ATOM 5546 O O . GLY A 1 688 ? -33.508 -10.464 -15.348 1.00 73.69 688 GLY A O 1
ATOM 5547 N N . SER A 1 689 ? -32.477 -11.890 -16.757 1.00 72.94 689 SER A N 1
ATOM 5548 C CA . SER A 1 689 ? -31.195 -11.945 -16.051 1.00 72.94 689 SER A CA 1
ATOM 5549 C C . SER A 1 689 ? -30.468 -10.611 -16.154 1.00 72.94 689 SER A C 1
ATOM 5551 O O . SER A 1 689 ? -30.383 -10.001 -17.218 1.00 72.94 689 SER A O 1
ATOM 5553 N N . ARG A 1 690 ? -29.913 -10.153 -15.035 1.00 75.19 690 ARG A N 1
ATOM 5554 C CA . ARG A 1 690 ? -29.188 -8.884 -14.933 1.00 75.19 690 ARG A CA 1
ATOM 5555 C C . ARG A 1 690 ? -27.687 -9.139 -15.028 1.00 75.19 690 ARG A C 1
ATOM 5557 O O . ARG A 1 690 ? -27.113 -9.748 -14.133 1.00 75.19 690 ARG A O 1
ATOM 5564 N N . LEU A 1 691 ? -27.072 -8.663 -16.103 1.00 69.44 691 LEU A N 1
ATOM 5565 C CA . LEU A 1 691 ? -25.688 -8.925 -16.482 1.00 69.44 691 LEU A CA 1
ATOM 5566 C C . LEU A 1 691 ? -24.855 -7.643 -16.449 1.00 69.44 691 LEU A C 1
ATOM 5568 O O . LEU A 1 691 ? -25.288 -6.580 -16.910 1.00 69.44 691 LEU A O 1
ATOM 5572 N N . ARG A 1 692 ? -23.635 -7.742 -15.919 1.00 78.00 692 ARG A N 1
ATOM 5573 C CA . ARG A 1 692 ? -22.674 -6.638 -15.865 1.00 78.00 692 ARG A CA 1
ATOM 5574 C C . ARG A 1 692 ? -21.482 -6.969 -16.750 1.00 78.00 692 ARG A C 1
ATOM 5576 O O . ARG A 1 692 ? -20.582 -7.690 -16.353 1.00 78.00 692 ARG A O 1
ATOM 5583 N N . ILE A 1 693 ? -21.440 -6.358 -17.922 1.00 77.38 693 ILE A N 1
ATOM 5584 C CA . ILE A 1 693 ? -20.431 -6.656 -18.934 1.00 77.38 693 ILE A CA 1
ATOM 5585 C C . ILE A 1 693 ? -19.342 -5.588 -18.880 1.00 77.38 693 ILE A C 1
ATOM 5587 O O . ILE A 1 693 ? -19.615 -4.393 -19.027 1.00 77.38 693 ILE A O 1
ATOM 5591 N N . LYS A 1 694 ? -18.091 -6.001 -18.681 1.00 77.50 694 LYS A N 1
ATOM 5592 C CA . LYS A 1 694 ? -16.933 -5.099 -18.711 1.00 77.50 694 LYS A CA 1
ATOM 5593 C C . LYS A 1 694 ? -16.179 -5.283 -20.021 1.00 77.50 694 LYS A C 1
ATOM 5595 O O . LYS A 1 694 ? -15.676 -6.364 -20.307 1.00 77.50 694 LYS A O 1
ATOM 5600 N N . ILE A 1 695 ? -16.061 -4.211 -20.797 1.00 80.44 695 ILE A N 1
ATOM 5601 C CA . ILE A 1 695 ? -15.264 -4.196 -22.026 1.00 80.44 695 ILE A CA 1
ATOM 5602 C C . ILE A 1 695 ? -14.114 -3.200 -21.893 1.00 80.44 695 ILE A C 1
ATOM 5604 O O . ILE A 1 695 ? -14.215 -2.195 -21.183 1.00 80.44 695 ILE A O 1
ATOM 5608 N N . ARG A 1 696 ? -13.001 -3.481 -22.573 1.00 74.19 696 ARG A N 1
ATOM 5609 C CA . ARG A 1 696 ? -11.844 -2.587 -22.625 1.00 74.19 696 ARG A CA 1
ATOM 5610 C C . ARG A 1 696 ? -11.718 -1.999 -24.019 1.00 74.19 696 ARG A C 1
ATOM 5612 O O . ARG A 1 696 ? -11.744 -2.727 -25.006 1.00 74.19 696 ARG A O 1
ATOM 5619 N N . VAL A 1 697 ? -11.572 -0.688 -24.067 1.00 76.75 697 VAL A N 1
ATOM 5620 C CA . VAL A 1 697 ? -11.419 0.120 -25.272 1.00 76.75 697 VAL A CA 1
ATOM 5621 C C . VAL A 1 697 ? -10.190 1.013 -25.109 1.00 76.75 697 VAL A C 1
ATOM 5623 O O . VAL A 1 697 ? -9.612 1.100 -24.024 1.00 76.75 697 VAL A O 1
ATOM 5626 N N . ALA A 1 698 ? -9.760 1.663 -26.183 1.00 72.00 698 ALA A N 1
ATOM 5627 C CA . ALA A 1 698 ? -8.643 2.596 -26.116 1.00 72.00 698 ALA A CA 1
ATOM 5628 C C . ALA A 1 698 ? -8.943 3.768 -25.168 1.00 72.00 698 ALA A C 1
ATOM 5630 O O . ALA A 1 698 ? -10.010 4.381 -25.236 1.00 72.00 698 ALA A O 1
ATOM 5631 N N . GLN A 1 699 ? -7.982 4.117 -24.310 1.00 69.44 699 GLN A N 1
ATOM 5632 C CA . GLN A 1 699 ? -8.112 5.229 -23.357 1.00 69.44 699 GLN A CA 1
ATOM 5633 C C . GLN A 1 699 ? -8.305 6.576 -24.069 1.00 69.44 699 GLN A C 1
ATOM 5635 O O . GLN A 1 699 ? -8.992 7.456 -23.558 1.00 69.44 699 GLN A O 1
ATOM 5640 N N . THR A 1 700 ? -7.767 6.711 -25.283 1.00 68.19 700 THR A N 1
ATOM 5641 C CA . THR A 1 700 ? -7.922 7.893 -26.147 1.00 68.19 700 THR A CA 1
ATOM 5642 C C . THR A 1 700 ? -9.375 8.186 -26.531 1.00 68.19 700 THR A C 1
ATOM 5644 O O . THR A 1 700 ? -9.680 9.296 -26.958 1.00 68.19 700 THR A O 1
ATOM 5647 N N . LEU A 1 701 ? -10.287 7.225 -26.351 1.00 70.94 701 LEU A N 1
ATOM 5648 C CA . LEU A 1 701 ? -11.717 7.407 -26.599 1.00 70.94 701 LEU A CA 1
ATOM 5649 C C . LEU A 1 701 ? -12.441 8.090 -25.430 1.00 70.94 701 LEU A C 1
ATOM 5651 O O . LEU A 1 701 ? -13.588 8.509 -25.599 1.00 70.94 701 LEU A O 1
ATOM 5655 N N . ALA A 1 702 ? -11.804 8.229 -24.261 1.00 74.81 702 ALA A N 1
ATOM 5656 C CA . ALA A 1 702 ? -12.396 8.894 -23.106 1.00 74.81 702 ALA A CA 1
ATOM 5657 C C . ALA A 1 702 ? -12.783 10.354 -23.408 1.00 74.81 702 ALA A C 1
ATOM 5659 O O . ALA A 1 702 ? -12.159 11.052 -24.206 1.00 74.81 702 ALA A O 1
ATOM 5660 N N . THR A 1 703 ? -13.858 10.821 -22.778 1.00 68.69 703 THR A N 1
ATOM 5661 C CA . THR A 1 703 ? -14.362 12.191 -22.941 1.00 68.69 703 THR A CA 1
ATOM 5662 C C . THR A 1 703 ? -13.438 13.172 -22.224 1.00 68.69 703 THR A C 1
ATOM 5664 O O . THR A 1 703 ? -13.248 13.053 -21.012 1.00 68.69 703 THR A O 1
ATOM 5667 N N . ILE A 1 704 ? -12.890 14.146 -22.952 1.00 53.72 704 ILE A N 1
ATOM 5668 C CA . ILE A 1 704 ? -11.994 15.173 -22.393 1.00 53.72 704 ILE A CA 1
ATOM 5669 C C . ILE A 1 704 ? -12.811 16.370 -21.890 1.00 53.72 704 ILE A C 1
ATOM 5671 O O . ILE A 1 704 ? -12.503 16.941 -20.843 1.00 53.72 704 ILE A O 1
ATOM 5675 N N . LEU A 1 705 ? -13.887 16.723 -22.602 1.00 55.50 705 LEU A N 1
ATOM 5676 C CA . LEU A 1 705 ? -14.754 17.849 -22.269 1.00 55.50 705 LEU A CA 1
ATOM 5677 C C . LEU A 1 705 ? -16.120 17.383 -21.731 1.00 55.50 705 LEU A C 1
ATOM 5679 O O . LEU A 1 705 ? -16.628 16.354 -22.171 1.00 55.50 705 LEU A O 1
ATOM 5683 N N . PRO A 1 706 ? -16.774 18.143 -20.829 1.00 45.81 706 PRO A N 1
ATOM 5684 C CA . PRO A 1 706 ? -18.082 17.776 -20.265 1.00 45.81 706 PRO A CA 1
ATOM 5685 C C . PRO A 1 706 ? -19.223 17.638 -21.287 1.00 45.81 706 PRO A C 1
ATOM 5687 O O . PRO A 1 706 ? -20.223 16.985 -20.998 1.00 45.81 706 PRO A O 1
ATOM 5690 N N . ALA A 1 707 ? -19.095 18.272 -22.456 1.00 61.25 707 ALA A N 1
ATOM 5691 C CA . ALA A 1 707 ? -20.076 18.197 -23.539 1.00 61.25 707 ALA A CA 1
ATOM 5692 C C . ALA A 1 707 ? -19.877 16.975 -24.458 1.00 61.25 707 ALA A C 1
ATOM 5694 O O . ALA A 1 707 ? -20.785 16.636 -25.217 1.00 61.25 707 ALA A O 1
ATOM 5695 N N . ASP A 1 708 ? -18.723 16.303 -24.381 1.00 69.38 708 ASP A N 1
ATOM 5696 C CA . ASP A 1 708 ? -18.444 15.107 -25.172 1.00 69.38 708 ASP A CA 1
ATOM 5697 C C . ASP A 1 708 ? -19.182 13.899 -24.597 1.00 69.38 708 ASP A C 1
ATOM 5699 O O . ASP A 1 708 ? -19.106 13.615 -23.401 1.00 69.38 708 ASP A O 1
ATOM 5703 N N . LYS A 1 709 ? -19.879 13.155 -25.460 1.00 82.50 709 LYS A N 1
ATOM 5704 C CA . LYS A 1 709 ? -20.604 11.932 -25.088 1.00 82.50 709 LYS A CA 1
ATOM 5705 C C . LYS A 1 709 ? -20.125 10.755 -25.930 1.00 82.50 709 LYS A C 1
ATOM 5707 O O . LYS A 1 709 ? -19.598 10.939 -27.028 1.00 82.50 709 LYS A O 1
ATOM 5712 N N . ARG A 1 710 ? -20.267 9.544 -25.390 1.00 87.56 710 ARG A N 1
ATOM 5713 C CA . ARG A 1 710 ? -19.871 8.291 -26.043 1.00 87.56 710 ARG A CA 1
ATOM 5714 C C . ARG A 1 710 ? -21.022 7.307 -25.988 1.00 87.56 710 ARG A C 1
ATOM 5716 O O . ARG A 1 710 ? -21.629 7.154 -24.932 1.00 87.56 710 ARG A O 1
ATOM 5723 N N . TYR A 1 711 ? -21.290 6.638 -27.096 1.00 89.56 711 TYR A N 1
ATOM 5724 C CA . TYR A 1 711 ? -22.398 5.700 -27.219 1.00 89.56 711 TYR A CA 1
ATOM 5725 C C . TYR A 1 711 ? -21.902 4.352 -27.724 1.00 89.56 711 TYR A C 1
ATOM 5727 O O . TYR A 1 711 ? -20.985 4.295 -28.542 1.00 89.56 711 TYR A O 1
ATOM 5735 N N . ILE A 1 712 ? -22.496 3.272 -27.222 1.00 87.75 712 ILE A N 1
ATOM 5736 C CA . ILE A 1 712 ? -22.251 1.915 -27.722 1.00 87.75 712 ILE A CA 1
ATOM 5737 C C . ILE A 1 712 ? -22.873 1.753 -29.103 1.00 87.75 712 ILE A C 1
ATOM 5739 O O . ILE A 1 712 ? -24.009 2.172 -29.316 1.00 87.75 712 ILE A O 1
ATOM 5743 N N . HIS A 1 713 ? -22.146 1.093 -30.000 1.00 87.31 713 HIS A N 1
ATOM 5744 C CA . HIS A 1 713 ? -22.646 0.686 -31.304 1.00 87.31 713 HIS A CA 1
ATOM 5745 C C . HIS A 1 713 ? -22.221 -0.750 -31.635 1.00 87.31 713 HIS A C 1
ATOM 5747 O O . HIS A 1 713 ? -21.033 -1.076 -31.570 1.00 87.31 713 HIS A O 1
ATOM 5753 N N . PHE A 1 714 ? -23.171 -1.608 -31.990 1.00 82.75 714 PHE A N 1
ATOM 5754 C CA . PHE A 1 714 ? -22.951 -2.995 -32.400 1.00 82.75 714 PHE A CA 1
ATOM 5755 C C . PHE A 1 714 ? -22.940 -3.130 -33.929 1.00 82.75 714 PHE A C 1
ATOM 5757 O O . PHE A 1 714 ? -23.731 -2.506 -34.629 1.00 82.75 714 PHE A O 1
ATOM 5764 N N . PHE A 1 715 ? -22.058 -3.984 -34.448 1.00 75.94 715 PHE A N 1
ATOM 5765 C CA . PHE A 1 715 ? -21.986 -4.365 -35.866 1.00 75.94 715 PHE A CA 1
ATOM 5766 C C . PHE A 1 715 ? -21.349 -5.763 -35.996 1.00 75.94 715 PHE A C 1
ATOM 5768 O O . PHE A 1 715 ? -21.087 -6.425 -34.991 1.00 75.94 715 PHE A O 1
ATOM 5775 N N . ASP A 1 716 ? -21.159 -6.278 -37.216 1.00 67.31 716 ASP A N 1
ATOM 5776 C CA . ASP A 1 716 ? -20.997 -7.730 -37.448 1.00 67.31 716 ASP A CA 1
ATOM 5777 C C . ASP A 1 716 ? -19.743 -8.289 -36.777 1.00 67.31 716 ASP A C 1
ATOM 5779 O O . ASP A 1 716 ? -19.743 -9.386 -36.209 1.00 67.31 716 ASP A O 1
ATOM 5783 N N . GLU A 1 717 ? -18.681 -7.486 -36.782 1.00 69.00 717 GLU A N 1
ATOM 5784 C CA . GLU A 1 717 ? -17.389 -7.867 -36.238 1.00 69.00 717 GLU A CA 1
ATOM 5785 C C . GLU A 1 717 ? -17.248 -7.603 -34.733 1.00 69.00 717 GLU A C 1
ATOM 5787 O O . GLU A 1 717 ? -16.265 -8.075 -34.158 1.00 69.00 717 GLU A O 1
ATOM 5792 N N . GLY A 1 718 ? -18.171 -6.887 -34.067 1.00 81.56 718 GLY A N 1
ATOM 5793 C CA . GLY A 1 718 ? -18.054 -6.581 -32.636 1.00 81.56 718 GLY A CA 1
ATOM 5794 C C . GLY A 1 718 ? -18.768 -5.314 -32.138 1.00 81.56 718 GLY A C 1
ATOM 5795 O O . GLY A 1 718 ? -19.813 -4.920 -32.646 1.00 81.56 718 GLY A O 1
ATOM 5796 N N . ILE A 1 719 ? -18.202 -4.691 -31.098 1.00 85.12 719 ILE A N 1
ATOM 5797 C CA . ILE A 1 719 ? -18.695 -3.449 -30.468 1.00 85.12 719 ILE A CA 1
ATOM 5798 C C . ILE A 1 719 ? -17.746 -2.292 -30.793 1.00 85.12 719 ILE A C 1
ATOM 5800 O O . ILE A 1 719 ? -16.537 -2.432 -30.624 1.00 85.12 719 ILE A O 1
ATOM 5804 N N . SER A 1 720 ? -18.285 -1.144 -31.197 1.00 86.81 720 SER A N 1
ATOM 5805 C CA . SER A 1 720 ? -17.576 0.122 -31.418 1.00 86.81 720 SER A CA 1
ATOM 5806 C C . SER A 1 720 ? -18.220 1.242 -30.595 1.00 86.81 720 SER A C 1
ATOM 5808 O O . SER A 1 720 ? -19.225 1.045 -29.907 1.00 86.81 720 SER A O 1
ATOM 5810 N N . ILE A 1 721 ? -17.601 2.419 -30.633 1.00 87.56 721 ILE A N 1
ATOM 5811 C CA . ILE A 1 721 ? -18.021 3.609 -29.903 1.00 87.56 721 ILE A CA 1
ATOM 5812 C C . ILE A 1 721 ? -18.316 4.730 -30.892 1.00 87.56 721 ILE A C 1
ATOM 5814 O O . ILE A 1 721 ? -17.469 5.075 -31.720 1.00 87.56 721 ILE A O 1
ATOM 5818 N N . LYS A 1 722 ? -19.499 5.331 -30.760 1.00 86.69 722 LYS A N 1
ATOM 5819 C CA . LYS A 1 722 ? -19.874 6.561 -31.456 1.00 86.69 722 LYS A CA 1
ATOM 5820 C C . LYS A 1 722 ? -19.714 7.786 -30.564 1.00 86.69 722 LYS A C 1
ATOM 5822 O O . LYS A 1 722 ? -19.849 7.703 -29.340 1.00 86.69 722 LYS A O 1
ATOM 5827 N N . ASP A 1 723 ? -19.437 8.923 -31.183 1.00 83.94 723 ASP A N 1
ATOM 5828 C CA . ASP A 1 723 ? -19.489 10.227 -30.528 1.00 83.94 723 ASP A CA 1
ATOM 5829 C C . ASP A 1 723 ? -20.917 10.813 -30.514 1.00 83.94 723 ASP A C 1
ATOM 5831 O O . ASP A 1 723 ? -21.884 10.193 -30.960 1.00 83.94 723 ASP A O 1
ATOM 5835 N N . GLN A 1 724 ? -21.065 12.028 -29.983 1.00 81.50 724 GLN A N 1
ATOM 5836 C CA . GLN A 1 724 ? -22.336 12.760 -29.958 1.00 81.50 724 GLN A CA 1
ATOM 5837 C C . GLN A 1 724 ? -22.910 13.144 -31.330 1.00 81.50 724 GLN A C 1
ATOM 5839 O O . GLN A 1 724 ? -24.069 13.545 -31.390 1.00 81.50 724 GLN A O 1
ATOM 5844 N N . ASN A 1 725 ? -22.130 13.032 -32.405 1.00 81.19 725 ASN A N 1
ATOM 5845 C CA . ASN A 1 725 ? -22.534 13.348 -33.774 1.00 81.19 725 ASN A CA 1
ATOM 5846 C C . ASN A 1 725 ? -22.799 12.077 -34.599 1.00 81.19 725 ASN A C 1
ATOM 5848 O O . ASN A 1 725 ? -22.787 12.135 -35.827 1.00 81.19 725 ASN A O 1
ATOM 5852 N N . ASP A 1 726 ? -22.991 10.937 -33.928 1.00 75.44 726 ASP A N 1
ATOM 5853 C CA . ASP A 1 726 ? -23.194 9.612 -34.521 1.00 75.44 726 ASP A CA 1
ATOM 5854 C C . ASP A 1 726 ? -22.006 9.107 -35.368 1.00 75.44 726 ASP A C 1
ATOM 5856 O O . ASP A 1 726 ? -22.134 8.169 -36.157 1.00 75.44 726 ASP A O 1
ATOM 5860 N N . ARG A 1 727 ? -20.810 9.687 -35.189 1.00 78.69 727 ARG A N 1
ATOM 5861 C CA . ARG A 1 727 ? -19.603 9.256 -35.902 1.00 78.69 727 ARG A CA 1
ATOM 5862 C C . ARG A 1 727 ? -18.924 8.131 -35.143 1.00 78.69 727 ARG A C 1
ATOM 5864 O O . ARG A 1 727 ? -18.631 8.264 -33.954 1.00 78.69 727 ARG A O 1
ATOM 5871 N N . ILE A 1 728 ? -18.619 7.042 -35.848 1.00 78.00 728 ILE A N 1
ATOM 5872 C CA . ILE A 1 728 ? -17.768 5.977 -35.314 1.00 78.00 728 ILE A CA 1
ATOM 5873 C C . ILE A 1 728 ? -16.389 6.567 -35.040 1.00 78.00 728 ILE A C 1
ATOM 5875 O O . ILE A 1 728 ? -15.755 7.146 -35.922 1.00 78.00 728 ILE A O 1
ATOM 5879 N N . MET A 1 729 ? -15.926 6.426 -33.804 1.00 74.94 729 MET A N 1
ATOM 5880 C CA . MET A 1 729 ? -14.619 6.933 -33.434 1.00 74.94 729 MET A CA 1
ATOM 5881 C C . MET A 1 729 ? -13.517 6.081 -34.068 1.00 74.94 729 MET A C 1
ATOM 5883 O O . MET A 1 729 ? -13.584 4.856 -34.087 1.00 74.94 729 MET A O 1
ATOM 5887 N N . THR A 1 730 ? -12.471 6.732 -34.569 1.00 63.25 730 THR A N 1
ATOM 5888 C CA . THR A 1 730 ? -11.289 6.076 -35.143 1.00 63.25 730 THR A CA 1
ATOM 5889 C C . THR A 1 730 ? -10.035 6.581 -34.441 1.00 63.25 730 THR A C 1
ATOM 5891 O O . THR A 1 730 ? -9.889 7.785 -34.236 1.00 63.25 730 THR A O 1
ATOM 5894 N N . ILE A 1 731 ? -9.102 5.689 -34.099 1.00 58.66 731 ILE A N 1
ATOM 5895 C CA . ILE A 1 731 ? -7.788 6.087 -33.576 1.00 58.66 731 ILE A CA 1
ATOM 5896 C C . ILE A 1 731 ? -6.866 6.320 -34.768 1.00 58.66 731 ILE A C 1
ATOM 5898 O O . ILE A 1 731 ? -6.638 5.422 -35.575 1.00 58.66 731 ILE A O 1
ATOM 5902 N N . SER A 1 732 ? -6.315 7.525 -34.873 1.00 42.00 732 SER A N 1
ATOM 5903 C CA . SER A 1 732 ? -5.535 7.982 -36.028 1.00 42.00 732 SER A CA 1
ATOM 5904 C C . SER A 1 732 ? -4.121 7.385 -36.135 1.00 42.00 732 SER A C 1
ATOM 5906 O O . SER A 1 732 ? -3.391 7.716 -37.068 1.00 42.00 732 SER A O 1
ATOM 5908 N N . ARG A 1 733 ? -3.696 6.493 -35.225 1.00 41.44 733 ARG A N 1
ATOM 5909 C CA . ARG A 1 733 ? -2.367 5.847 -35.252 1.00 41.44 733 ARG A CA 1
ATOM 5910 C C . ARG A 1 733 ? -2.441 4.399 -34.741 1.00 41.44 733 ARG A C 1
ATOM 5912 O O . ARG A 1 733 ? -2.820 4.149 -33.607 1.00 41.44 733 ARG A O 1
ATOM 5919 N N . GLY A 1 734 ? -2.103 3.449 -35.614 1.00 42.66 734 GLY A N 1
ATOM 5920 C CA . GLY A 1 734 ? -2.370 2.006 -35.515 1.00 42.66 734 GLY A CA 1
ATOM 5921 C C . GLY A 1 734 ? -2.114 1.246 -34.196 1.00 42.66 734 GLY A C 1
ATOM 5922 O O . GLY A 1 734 ? -1.142 1.489 -33.482 1.00 42.66 734 GLY A O 1
ATOM 5923 N N . LYS A 1 735 ? -2.921 0.175 -34.057 1.00 41.88 735 LYS A N 1
ATOM 5924 C CA . LYS A 1 735 ? -2.856 -1.027 -33.185 1.00 41.88 735 LYS A CA 1
ATOM 5925 C C . LYS A 1 735 ? -3.661 -1.077 -31.878 1.00 41.88 735 LYS A C 1
ATOM 5927 O O . LYS A 1 735 ? -3.642 -2.129 -31.247 1.00 41.88 735 LYS A O 1
ATOM 5932 N N . GLU A 1 736 ? -4.458 -0.074 -31.534 1.00 43.66 736 GLU A N 1
ATOM 5933 C CA . GLU A 1 736 ? -5.582 -0.287 -30.606 1.00 43.66 736 GLU A CA 1
ATOM 5934 C C . GLU A 1 736 ? -6.862 -0.421 -31.432 1.00 43.66 736 GLU A C 1
ATOM 5936 O O . GLU A 1 736 ? -7.156 0.436 -32.266 1.00 43.66 736 GLU A O 1
ATOM 5941 N N . SER A 1 737 ? -7.586 -1.535 -31.298 1.00 48.59 737 SER A N 1
ATOM 5942 C CA . SER A 1 737 ? -8.859 -1.663 -31.999 1.00 48.59 737 SER A CA 1
ATOM 5943 C C . SER A 1 737 ? -9.891 -0.799 -31.280 1.00 48.59 737 SER A C 1
ATOM 5945 O O . SER A 1 737 ? -10.191 -1.014 -30.110 1.00 48.59 737 SER A O 1
ATOM 5947 N N . VAL A 1 738 ? -10.472 0.169 -31.996 1.00 60.91 738 VAL A N 1
ATOM 5948 C CA . VAL A 1 738 ? -11.702 0.864 -31.549 1.00 60.91 738 VAL A CA 1
ATOM 5949 C C . VAL A 1 738 ? -12.870 -0.122 -31.419 1.00 60.91 738 VAL A C 1
ATOM 5951 O O . VAL A 1 738 ? -13.864 0.126 -30.748 1.00 60.91 738 VAL A O 1
ATOM 5954 N N . ILE A 1 739 ? -12.693 -1.277 -32.052 1.00 67.88 739 ILE A N 1
ATOM 5955 C CA . ILE A 1 739 ? -13.633 -2.369 -32.150 1.00 67.88 739 ILE A CA 1
ATOM 5956 C C . ILE A 1 739 ? -13.233 -3.454 -31.155 1.00 67.88 739 ILE A C 1
ATOM 5958 O O . ILE A 1 739 ? -12.180 -4.083 -31.302 1.00 67.88 739 ILE A O 1
ATOM 5962 N N . VAL A 1 740 ? -14.082 -3.727 -30.172 1.00 75.12 740 VAL A N 1
ATOM 5963 C CA . VAL A 1 740 ? -13.991 -4.954 -29.379 1.00 75.12 740 VAL A CA 1
ATOM 5964 C C . VAL A 1 740 ? -14.559 -6.073 -30.239 1.00 75.12 740 VAL A C 1
ATOM 5966 O O . VAL A 1 740 ? -15.771 -6.157 -30.424 1.00 75.12 740 VAL A O 1
ATOM 5969 N N . LYS A 1 741 ? -13.684 -6.897 -30.823 1.00 77.69 741 LYS A N 1
ATOM 5970 C CA . LYS A 1 741 ? -14.102 -7.935 -31.770 1.00 77.69 741 LYS A CA 1
ATOM 5971 C C . LYS A 1 741 ? -14.951 -9.013 -31.098 1.00 77.69 741 LYS A C 1
ATOM 5973 O O . LYS A 1 741 ? -14.631 -9.453 -29.995 1.00 77.69 741 LYS A O 1
ATOM 5978 N N . ARG A 1 742 ? -15.946 -9.531 -31.820 1.00 75.44 742 ARG A N 1
ATOM 5979 C CA . ARG A 1 742 ? -16.827 -10.629 -31.393 1.00 75.44 742 ARG A CA 1
ATOM 5980 C C . ARG A 1 742 ? -16.043 -11.892 -31.029 1.00 75.44 742 ARG A C 1
ATOM 5982 O O . ARG A 1 742 ? -16.392 -12.578 -30.078 1.00 75.44 742 ARG A O 1
ATOM 5989 N N . SER A 1 743 ? -14.918 -12.139 -31.709 1.00 71.19 743 SER A N 1
ATOM 5990 C CA . SER A 1 743 ? -13.984 -13.238 -31.408 1.00 71.19 743 SER A CA 1
ATOM 5991 C C . SER A 1 743 ? -13.340 -13.154 -30.020 1.00 71.19 743 SER A C 1
ATOM 5993 O O . SER A 1 743 ? -12.749 -14.123 -29.562 1.00 71.19 743 SER A O 1
ATOM 5995 N N . VAL A 1 744 ? -13.393 -11.987 -29.374 1.00 70.38 744 VAL A N 1
ATOM 5996 C CA . VAL A 1 744 ? -12.844 -11.748 -28.035 1.00 70.38 744 VAL A CA 1
ATOM 5997 C C . VAL A 1 744 ? -13.951 -11.812 -26.981 1.00 70.38 744 VAL A C 1
ATOM 5999 O O . VAL A 1 744 ? -13.640 -11.855 -25.800 1.00 70.38 744 VAL A O 1
ATOM 6002 N N . PHE A 1 745 ? -15.235 -11.876 -27.361 1.00 78.25 745 PHE A N 1
ATOM 6003 C CA . PHE A 1 745 ? -16.339 -11.876 -26.394 1.00 78.25 745 PHE A CA 1
ATOM 6004 C C . PHE A 1 745 ? -16.296 -13.085 -25.467 1.00 78.25 745 PHE A C 1
ATOM 6006 O O . PHE A 1 745 ? -16.475 -12.922 -24.271 1.00 78.25 745 PHE A O 1
ATOM 6013 N N . SER A 1 746 ? -15.934 -14.267 -25.960 1.00 69.00 746 SER A N 1
ATOM 6014 C CA . SER A 1 746 ? -15.748 -15.448 -25.105 1.00 69.00 746 SER A CA 1
ATOM 6015 C C . SER A 1 746 ? -14.623 -15.299 -24.069 1.00 69.00 746 SER A C 1
ATOM 6017 O O . SER A 1 746 ? -14.520 -16.116 -23.164 1.00 69.00 746 SER A O 1
ATOM 6019 N N . LEU A 1 747 ? -13.757 -14.288 -24.210 1.00 61.16 747 LEU A N 1
ATOM 6020 C CA . LEU A 1 747 ? -12.672 -13.970 -23.277 1.00 61.16 747 LEU A CA 1
ATOM 6021 C C . LEU A 1 747 ? -13.059 -12.861 -22.279 1.00 61.16 747 LEU A C 1
ATOM 6023 O O . LEU A 1 747 ? -12.245 -12.504 -21.428 1.00 61.16 747 LEU A O 1
ATOM 6027 N N . LEU A 1 748 ? -14.261 -12.287 -22.400 1.00 62.88 748 LEU A N 1
ATOM 6028 C CA . LEU A 1 748 ? -14.791 -11.253 -21.510 1.00 62.88 748 LEU A CA 1
ATOM 6029 C C . LEU A 1 748 ? -15.665 -11.880 -20.416 1.00 62.88 748 LEU A C 1
ATOM 6031 O O . LEU A 1 748 ? -16.344 -12.878 -20.651 1.00 62.88 748 LEU A O 1
ATOM 6035 N N . GLU A 1 749 ? -15.686 -11.251 -19.239 1.00 46.84 749 GLU A N 1
ATOM 6036 C CA . GLU A 1 749 ? -16.643 -11.539 -18.158 1.00 46.84 749 GLU A CA 1
ATOM 6037 C C . GLU A 1 749 ? -18.079 -11.497 -18.726 1.00 46.84 749 GLU A C 1
ATOM 6039 O O . GLU A 1 749 ? -18.475 -10.493 -19.324 1.00 46.84 749 GLU A O 1
ATOM 6044 N N . ASP A 1 750 ? -18.815 -12.609 -18.611 1.00 57.81 750 ASP A N 1
ATOM 6045 C CA . ASP A 1 750 ? -20.164 -12.831 -19.165 1.00 57.81 750 ASP A CA 1
ATOM 6046 C C . ASP A 1 750 ? -20.313 -12.653 -20.691 1.00 57.81 750 ASP A C 1
ATOM 6048 O O . ASP A 1 750 ? -21.423 -12.534 -21.217 1.00 57.81 750 ASP A O 1
ATOM 6052 N N . GLY A 1 751 ? -19.217 -12.659 -21.453 1.00 62.75 751 GLY A N 1
ATOM 6053 C CA . GLY A 1 751 ? -19.268 -12.376 -22.887 1.00 62.75 751 GLY A CA 1
ATOM 6054 C C . GLY A 1 751 ? -19.859 -13.497 -23.757 1.00 62.75 751 GLY A C 1
ATOM 6055 O O . GLY A 1 751 ? -20.213 -13.243 -24.908 1.00 62.75 751 GLY A O 1
ATOM 6056 N N . GLU A 1 752 ? -20.100 -14.695 -23.213 1.00 67.62 752 GLU A N 1
ATOM 6057 C CA . GLU A 1 752 ? -20.995 -15.689 -23.838 1.00 67.62 752 GLU A CA 1
ATOM 6058 C C . GLU A 1 752 ? -22.439 -15.186 -23.979 1.00 67.62 752 GLU A C 1
ATOM 6060 O O . GLU A 1 752 ? -23.199 -15.683 -24.802 1.00 67.62 752 GLU A O 1
ATOM 6065 N N . GLN A 1 753 ? -22.846 -14.194 -23.192 1.00 69.38 753 GLN A N 1
ATOM 6066 C CA . GLN A 1 753 ? -24.170 -13.593 -23.313 1.00 69.38 753 GLN A CA 1
ATOM 6067 C C . GLN A 1 753 ? -24.181 -12.520 -24.415 1.00 69.38 753 GLN A C 1
ATOM 6069 O O . GLN A 1 753 ? -25.177 -12.367 -25.121 1.00 69.38 753 GLN A O 1
ATOM 6074 N N . LEU A 1 754 ? -23.044 -11.852 -24.663 1.00 67.06 754 LEU A N 1
ATOM 6075 C CA . LEU A 1 754 ? -22.864 -10.956 -25.814 1.00 67.06 754 LEU A CA 1
ATOM 6076 C C . LEU A 1 754 ? -22.921 -11.701 -27.156 1.00 67.06 754 LEU A C 1
ATOM 6078 O O . LEU A 1 754 ? -23.302 -11.110 -28.167 1.00 67.06 754 LEU A O 1
ATOM 6082 N N . THR A 1 755 ? -22.559 -12.988 -27.202 1.00 67.50 755 THR A N 1
ATOM 6083 C CA . THR A 1 755 ? -22.693 -13.787 -28.433 1.00 67.50 755 THR A CA 1
ATOM 6084 C C . THR A 1 755 ? -24.153 -14.116 -28.759 1.00 67.50 755 THR A C 1
ATOM 6086 O O . THR A 1 755 ? -24.454 -14.346 -29.929 1.00 67.50 755 THR A O 1
ATOM 6089 N N . ARG A 1 756 ? -25.058 -14.058 -27.768 1.00 63.88 756 ARG A N 1
ATOM 6090 C CA . ARG A 1 756 ? -26.506 -14.318 -27.896 1.00 63.88 756 ARG A CA 1
ATOM 6091 C C . ARG A 1 756 ? -27.332 -13.095 -28.303 1.00 63.88 756 ARG A C 1
ATOM 6093 O O . ARG A 1 756 ? -28.526 -13.244 -28.556 1.00 63.88 756 ARG A O 1
ATOM 6100 N N . LEU A 1 757 ? -26.734 -11.900 -28.364 1.00 62.28 757 LEU A N 1
ATOM 6101 C CA . LEU A 1 757 ? -27.419 -10.709 -28.870 1.00 62.28 757 LEU A CA 1
ATOM 6102 C C . LEU A 1 757 ? -27.907 -10.973 -30.310 1.00 62.28 757 LEU A C 1
ATOM 6104 O O . LEU A 1 757 ? -27.096 -11.400 -31.141 1.00 62.28 757 LEU A O 1
ATOM 6108 N N . PRO A 1 758 ? -29.206 -10.763 -30.617 1.00 51.69 758 PRO A N 1
ATOM 6109 C CA . PRO A 1 758 ? -29.753 -11.070 -31.931 1.00 51.69 758 PRO A CA 1
ATOM 6110 C C . PRO A 1 758 ? -29.013 -10.290 -33.011 1.00 51.69 758 PRO A C 1
ATOM 6112 O O . PRO A 1 758 ? -28.850 -9.075 -32.901 1.00 51.69 758 PRO A O 1
ATOM 6115 N N . SER A 1 759 ? -28.647 -10.966 -34.097 1.00 48.50 759 SER A N 1
ATOM 6116 C CA . SER A 1 759 ? -28.108 -10.366 -35.323 1.00 48.50 759 SER A CA 1
ATOM 6117 C C . SER A 1 759 ? -29.157 -9.514 -36.077 1.00 48.50 759 SER A C 1
ATOM 6119 O O . SER A 1 759 ? -29.204 -9.522 -37.301 1.00 48.50 759 SER A O 1
ATOM 6121 N N . GLY A 1 760 ? -30.077 -8.852 -35.365 1.00 42.22 760 GLY A N 1
ATOM 6122 C CA . GLY A 1 760 ? -31.398 -8.443 -35.854 1.00 42.22 760 GLY A CA 1
ATOM 6123 C C . GLY A 1 760 ? -31.611 -6.953 -36.132 1.00 42.22 760 GLY A C 1
ATOM 6124 O O . GLY A 1 760 ? -32.700 -6.587 -36.555 1.00 42.22 760 GLY A O 1
ATOM 6125 N N . THR A 1 761 ? -30.618 -6.086 -35.941 1.00 40.69 761 THR A N 1
ATOM 6126 C CA . THR A 1 761 ? -30.690 -4.667 -36.360 1.00 40.69 761 THR A CA 1
ATOM 6127 C C . THR A 1 761 ? -29.581 -4.323 -37.347 1.00 40.69 761 THR A C 1
ATOM 6129 O O . THR A 1 761 ? -28.924 -3.292 -37.240 1.00 40.69 761 THR A O 1
ATOM 6132 N N . TYR A 1 762 ? -29.357 -5.217 -38.305 1.00 41.78 762 TYR A N 1
ATOM 6133 C CA . TYR A 1 762 ? -28.355 -5.054 -39.347 1.00 41.78 762 TYR A CA 1
ATOM 6134 C C . TYR A 1 762 ? -29.018 -4.506 -40.602 1.00 41.78 762 TYR A C 1
ATOM 6136 O O . TYR A 1 762 ? -29.890 -5.151 -41.180 1.00 41.78 762 TYR A O 1
ATOM 6144 N N . ILE A 1 763 ? -28.599 -3.316 -41.028 1.00 38.62 763 ILE A N 1
ATOM 6145 C CA . ILE A 1 763 ? -28.794 -2.876 -42.410 1.00 38.62 763 ILE A CA 1
ATOM 6146 C C . ILE A 1 763 ? -27.766 -3.672 -43.227 1.00 38.62 763 ILE A C 1
ATOM 6148 O O . ILE A 1 763 ? -26.569 -3.468 -43.015 1.00 38.62 763 ILE A O 1
ATOM 6152 N N . PRO A 1 764 ? -28.169 -4.612 -44.101 1.00 33.66 764 PRO A N 1
ATOM 6153 C CA . PRO A 1 764 ? -27.212 -5.430 -44.831 1.00 33.66 764 PRO A CA 1
ATOM 6154 C C . PRO A 1 764 ? -26.483 -4.560 -45.860 1.00 33.66 764 PRO A C 1
ATOM 6156 O O . PRO A 1 764 ? -27.095 -4.073 -46.810 1.00 33.66 764 PRO A O 1
ATOM 6159 N N . SER A 1 765 ? -25.173 -4.387 -45.685 1.00 40.44 765 SER A N 1
ATOM 6160 C CA . SER A 1 765 ? -24.283 -3.960 -46.764 1.00 40.44 765 SER A CA 1
ATOM 6161 C C . SER A 1 765 ? -24.103 -5.147 -47.716 1.00 40.44 765 SER A C 1
ATOM 6163 O O . SER A 1 765 ? -23.640 -6.220 -47.329 1.00 40.44 765 SER A O 1
ATOM 6165 N N . THR A 1 766 ? -24.538 -4.990 -48.963 1.00 44.00 766 THR A N 1
ATOM 6166 C CA . THR A 1 766 ? -24.656 -6.061 -49.964 1.00 44.00 766 THR A CA 1
ATOM 6167 C C . THR A 1 766 ? -23.327 -6.488 -50.613 1.00 44.00 766 THR A C 1
ATOM 6169 O O . THR A 1 766 ? -23.352 -7.169 -51.635 1.00 44.00 766 THR A O 1
ATOM 6172 N N . LEU A 1 767 ? -22.161 -6.132 -50.058 1.00 53.50 767 LEU A N 1
ATOM 6173 C CA . LEU A 1 767 ? -20.843 -6.433 -50.648 1.00 53.50 767 LEU A CA 1
ATOM 6174 C C . LEU A 1 767 ? -19.797 -6.875 -49.596 1.00 53.50 767 LEU A C 1
ATOM 6176 O O . LEU A 1 767 ? -18.740 -6.268 -49.467 1.00 53.50 767 LEU A O 1
ATOM 6180 N N . THR A 1 768 ? -20.046 -7.941 -48.823 1.00 53.00 768 THR A N 1
ATOM 6181 C CA . THR A 1 768 ? -19.165 -8.325 -47.688 1.00 53.00 768 THR A CA 1
ATOM 6182 C C . THR A 1 768 ? -18.237 -9.527 -47.893 1.00 53.00 768 THR A C 1
ATOM 6184 O O . THR A 1 768 ? -17.435 -9.827 -47.007 1.00 53.00 768 THR A O 1
ATOM 6187 N N . THR A 1 769 ? -18.217 -10.203 -49.044 1.00 69.69 769 THR A N 1
ATOM 6188 C CA . THR A 1 769 ? -17.160 -11.205 -49.292 1.00 69.69 769 THR A CA 1
ATOM 6189 C C . THR A 1 769 ? -15.914 -10.541 -49.866 1.00 69.69 769 THR A C 1
ATOM 6191 O O . THR A 1 769 ? -15.860 -10.220 -51.050 1.00 69.69 769 THR A O 1
ATOM 6194 N N . LYS A 1 770 ? -14.898 -10.349 -49.019 1.00 80.44 770 LYS A N 1
ATOM 6195 C CA . LYS A 1 770 ? -13.556 -9.872 -49.388 1.00 80.44 770 LYS A CA 1
ATOM 6196 C C . LYS A 1 770 ? -12.956 -10.744 -50.512 1.00 80.44 770 LYS A C 1
ATOM 6198 O O . LYS A 1 770 ? -12.827 -11.953 -50.334 1.00 80.44 770 LYS A O 1
ATOM 6203 N N . GLY A 1 771 ? -12.604 -10.141 -51.654 1.00 85.38 771 GLY A N 1
ATOM 6204 C CA . GLY A 1 771 ? -11.939 -10.815 -52.783 1.00 85.38 771 GLY A CA 1
ATOM 6205 C C . GLY A 1 771 ? -10.432 -10.990 -52.565 1.00 85.38 771 GLY A C 1
ATOM 6206 O O . GLY A 1 771 ? -9.962 -11.007 -51.429 1.00 85.38 771 GLY A O 1
ATOM 6207 N N . ARG A 1 772 ? -9.636 -11.095 -53.630 1.00 90.94 772 ARG A N 1
ATOM 6208 C CA . ARG A 1 772 ? -8.172 -11.295 -53.578 1.00 90.94 772 ARG A CA 1
ATOM 6209 C C . ARG A 1 772 ? -7.430 -10.035 -53.104 1.00 90.94 772 ARG A C 1
ATOM 6211 O O . ARG A 1 772 ? -7.779 -8.924 -53.497 1.00 90.94 772 ARG A O 1
ATOM 6218 N N . ASP A 1 773 ? -6.408 -10.206 -52.257 1.00 91.69 773 ASP A N 1
ATOM 6219 C CA . ASP A 1 773 ? -5.629 -9.101 -51.663 1.00 91.69 773 ASP A CA 1
ATOM 6220 C C . ASP A 1 773 ? -4.738 -8.377 -52.702 1.00 91.69 773 ASP A C 1
ATOM 6222 O O . ASP A 1 773 ? -4.344 -8.942 -53.723 1.00 91.69 773 ASP A O 1
ATOM 6226 N N . ALA A 1 774 ? -4.357 -7.127 -52.401 1.00 93.38 774 ALA A N 1
ATOM 6227 C CA . ALA A 1 774 ? -3.394 -6.361 -53.194 1.00 93.38 774 ALA A CA 1
ATOM 6228 C C . ALA A 1 774 ? -1.947 -6.794 -52.931 1.00 93.38 774 ALA A C 1
ATOM 6230 O O . ALA A 1 774 ? -1.576 -7.189 -51.820 1.00 93.38 774 ALA A O 1
ATOM 6231 N N . PHE A 1 775 ? -1.085 -6.645 -53.937 1.00 93.38 775 PHE A N 1
ATOM 6232 C CA . PHE A 1 775 ? 0.335 -6.940 -53.802 1.00 93.38 775 PHE A CA 1
ATOM 6233 C C . PHE A 1 775 ? 1.027 -5.934 -52.888 1.00 93.38 775 PHE A C 1
ATOM 6235 O O . PHE A 1 775 ? 0.726 -4.740 -52.861 1.00 93.38 775 PHE A O 1
ATOM 6242 N N . ARG A 1 776 ? 2.028 -6.409 -52.156 1.00 91.94 776 ARG A N 1
ATOM 6243 C CA . ARG A 1 776 ? 2.966 -5.554 -51.430 1.00 91.94 776 ARG A CA 1
ATOM 6244 C C . ARG A 1 776 ? 4.250 -5.442 -52.242 1.00 91.94 776 ARG A C 1
ATOM 6246 O O . ARG A 1 776 ? 4.528 -6.225 -53.141 1.00 91.94 776 ARG A O 1
ATOM 6253 N N . SER A 1 777 ? 5.106 -4.501 -51.863 1.00 86.38 777 SER A N 1
ATOM 6254 C CA . SER A 1 777 ? 6.360 -4.217 -52.580 1.00 86.38 777 SER A CA 1
ATOM 6255 C C . SER A 1 777 ? 7.376 -5.364 -52.540 1.00 86.38 777 SER A C 1
ATOM 6257 O O . SER A 1 777 ? 8.364 -5.325 -53.262 1.00 86.38 777 SER A O 1
ATOM 6259 N N . ARG A 1 778 ? 7.148 -6.364 -51.679 1.00 86.44 778 ARG A N 1
ATOM 6260 C CA . ARG A 1 778 ? 7.956 -7.583 -51.532 1.00 86.44 778 ARG A CA 1
ATOM 6261 C C . ARG A 1 778 ? 7.155 -8.859 -51.832 1.00 86.44 778 ARG A C 1
ATOM 6263 O O . ARG A 1 778 ? 7.550 -9.928 -51.378 1.00 86.44 778 ARG A O 1
ATOM 6270 N N . SER A 1 779 ? 6.011 -8.753 -52.514 1.00 88.06 779 SER A N 1
ATOM 6271 C CA . SER A 1 779 ? 5.264 -9.936 -52.955 1.00 88.06 779 SER A CA 1
ATOM 6272 C C . SER A 1 779 ? 6.149 -10.806 -53.850 1.00 88.06 779 SER A C 1
ATOM 6274 O O . SER A 1 779 ? 6.887 -10.288 -54.689 1.00 88.06 779 SER A O 1
ATOM 6276 N N . LYS A 1 780 ? 6.122 -12.125 -53.626 1.00 86.19 780 LYS A N 1
ATOM 6277 C CA . LYS A 1 780 ? 6.978 -13.073 -54.357 1.00 86.19 780 LYS A CA 1
ATOM 6278 C C . LYS A 1 780 ? 6.500 -13.205 -55.812 1.00 86.19 780 LYS A C 1
ATOM 6280 O O . LYS A 1 780 ? 5.288 -13.169 -56.020 1.00 86.19 780 LYS A O 1
ATOM 6285 N N . PRO A 1 781 ? 7.389 -13.436 -56.798 1.00 81.81 781 PRO A N 1
ATOM 6286 C CA . PRO A 1 781 ? 7.000 -13.643 -58.200 1.00 81.81 781 PRO A CA 1
ATOM 6287 C C . PRO A 1 781 ? 5.916 -14.715 -58.393 1.00 81.81 781 PRO A C 1
ATOM 6289 O O . PRO A 1 781 ? 5.012 -14.534 -59.198 1.00 81.81 781 PRO A O 1
ATOM 6292 N N . GLU A 1 782 ? 5.947 -15.777 -57.586 1.00 83.31 782 GLU A N 1
ATOM 6293 C CA . GLU A 1 782 ? 4.934 -16.844 -57.556 1.00 83.31 782 GLU A CA 1
ATOM 6294 C C . GLU A 1 782 ? 3.521 -16.320 -57.247 1.00 83.31 782 GLU A C 1
ATOM 6296 O O . GLU A 1 782 ? 2.551 -16.784 -57.833 1.00 83.31 782 GLU A O 1
ATOM 6301 N N . GLN A 1 783 ? 3.392 -15.319 -56.366 1.00 81.44 783 GLN A N 1
ATOM 6302 C CA . GLN A 1 783 ? 2.100 -14.710 -56.025 1.00 81.44 783 GLN A CA 1
ATOM 6303 C C . GLN A 1 783 ? 1.555 -13.849 -57.166 1.00 81.44 783 GLN A C 1
ATOM 6305 O O . GLN A 1 783 ? 0.343 -13.768 -57.333 1.00 81.44 783 GLN A O 1
ATOM 6310 N N . LEU A 1 784 ? 2.439 -13.211 -57.941 1.00 83.00 784 LEU A N 1
ATOM 6311 C CA . LEU A 1 784 ? 2.044 -12.473 -59.140 1.00 83.00 784 LEU A CA 1
ATOM 6312 C C . LEU A 1 784 ? 1.639 -13.446 -60.256 1.00 83.00 784 LEU A C 1
ATOM 6314 O O . LEU A 1 784 ? 0.641 -13.213 -60.925 1.00 83.00 784 LEU A O 1
ATOM 6318 N N . ALA A 1 785 ? 2.381 -14.546 -60.423 1.00 79.62 785 ALA A N 1
ATOM 6319 C CA . ALA A 1 785 ? 2.106 -15.568 -61.433 1.00 79.62 785 ALA A CA 1
ATOM 6320 C C . ALA A 1 785 ? 0.817 -16.361 -61.153 1.00 79.62 785 ALA A C 1
ATOM 6322 O O . ALA A 1 785 ? 0.128 -16.761 -62.085 1.00 79.62 785 ALA A O 1
ATOM 6323 N N . ALA A 1 786 ? 0.473 -16.566 -59.878 1.00 80.88 786 ALA A N 1
ATOM 6324 C CA . ALA A 1 786 ? -0.762 -17.233 -59.465 1.00 80.88 786 ALA A CA 1
ATOM 6325 C C . ALA A 1 786 ? -2.013 -16.338 -59.568 1.00 80.88 786 ALA A C 1
ATOM 6327 O O . ALA A 1 786 ? -3.130 -16.818 -59.368 1.00 80.88 786 ALA A O 1
ATOM 6328 N N . PHE A 1 787 ? -1.854 -15.040 -59.848 1.00 86.25 787 PHE A N 1
ATOM 6329 C CA . PHE A 1 787 ? -2.973 -14.112 -59.940 1.00 86.25 787 PHE A CA 1
ATOM 6330 C C . PHE A 1 787 ? -3.618 -14.194 -61.330 1.00 86.25 787 PHE A C 1
ATOM 6332 O O . PHE A 1 787 ? -3.086 -13.684 -62.313 1.00 86.25 787 PHE A O 1
ATOM 6339 N N . THR A 1 788 ? -4.773 -14.850 -61.412 1.00 78.38 788 THR A N 1
ATOM 6340 C CA . THR A 1 788 ? -5.499 -15.091 -62.668 1.00 78.38 788 THR A CA 1
ATOM 6341 C C . THR A 1 788 ? -6.479 -13.965 -63.010 1.00 78.38 788 THR A C 1
ATOM 6343 O O . THR A 1 788 ? -7.064 -13.342 -62.125 1.00 78.38 788 THR A O 1
ATOM 6346 N N . LEU A 1 789 ? -6.691 -13.712 -64.302 1.00 80.00 789 LEU A N 1
ATOM 6347 C CA . LEU A 1 789 ? -7.689 -12.759 -64.808 1.00 80.00 789 LEU A CA 1
ATOM 6348 C C . LEU A 1 789 ? -8.962 -13.493 -65.244 1.00 80.00 789 LEU A C 1
ATOM 6350 O O . LEU A 1 789 ? -8.859 -14.659 -65.633 1.00 80.00 789 LEU A O 1
ATOM 6354 N N . PRO A 1 790 ? -10.150 -12.853 -65.185 1.00 86.19 790 PRO A N 1
ATOM 6355 C CA . PRO A 1 790 ? -10.415 -11.428 -64.908 1.00 86.19 790 PRO A CA 1
ATOM 6356 C C . PRO A 1 790 ? -10.392 -11.033 -63.416 1.00 86.19 790 PRO A C 1
ATOM 6358 O O . PRO A 1 790 ? -10.404 -11.888 -62.528 1.00 86.19 790 PRO A O 1
ATOM 6361 N N . LEU A 1 791 ? -10.352 -9.720 -63.141 1.00 89.19 791 LEU A N 1
ATOM 6362 C CA . LEU A 1 791 ? -10.517 -9.145 -61.796 1.00 89.19 791 LEU A CA 1
ATOM 6363 C C . LEU A 1 791 ? -11.991 -9.182 -61.378 1.00 89.19 791 LEU A C 1
ATOM 6365 O O . LEU A 1 791 ? -12.851 -8.692 -62.108 1.00 89.19 791 LEU A O 1
ATOM 6369 N N . ALA A 1 792 ? -12.273 -9.717 -60.193 1.00 89.81 792 ALA A N 1
ATOM 6370 C CA . ALA A 1 792 ? -13.596 -9.657 -59.588 1.00 89.81 792 ALA A CA 1
ATOM 6371 C C . ALA A 1 792 ? -13.796 -8.302 -58.894 1.00 89.81 792 ALA A C 1
ATOM 6373 O O . ALA A 1 792 ? -12.839 -7.707 -58.402 1.00 89.81 792 ALA A O 1
ATOM 6374 N N . GLU A 1 793 ? -15.037 -7.819 -58.830 1.00 91.00 793 GLU A N 1
ATOM 6375 C CA . GLU A 1 793 ? -15.374 -6.499 -58.269 1.00 91.00 793 GLU A CA 1
ATOM 6376 C C . GLU A 1 793 ? -14.999 -6.339 -56.791 1.00 91.00 793 GLU A C 1
ATOM 6378 O O . GLU A 1 793 ? -14.782 -5.230 -56.326 1.00 91.00 793 GLU A O 1
ATOM 6383 N N . ASN A 1 794 ? -14.864 -7.443 -56.060 1.00 91.00 794 ASN A N 1
ATOM 6384 C CA . ASN A 1 794 ? -14.440 -7.466 -54.665 1.00 91.00 794 ASN A CA 1
ATOM 6385 C C . ASN A 1 794 ? -12.920 -7.640 -54.472 1.00 91.00 794 ASN A C 1
ATOM 6387 O O . ASN A 1 794 ? -12.463 -7.683 -53.324 1.00 91.00 794 ASN A O 1
ATOM 6391 N N . ASP A 1 795 ? -12.127 -7.775 -55.542 1.00 93.81 795 ASP A N 1
ATOM 6392 C CA . ASP A 1 795 ? -10.666 -7.863 -55.464 1.00 93.81 795 ASP A CA 1
ATOM 6393 C C . ASP A 1 795 ? -10.043 -6.503 -55.143 1.00 93.81 795 ASP A C 1
ATOM 6395 O O . ASP A 1 795 ? -10.433 -5.462 -55.666 1.00 93.81 795 ASP A O 1
ATOM 6399 N N . ALA A 1 796 ? -8.965 -6.495 -54.362 1.00 93.69 796 ALA A N 1
ATOM 6400 C CA . ALA A 1 796 ? -8.275 -5.259 -54.013 1.00 93.69 796 ALA A CA 1
ATOM 6401 C C . ALA A 1 796 ? -7.766 -4.495 -55.246 1.00 93.69 796 ALA A C 1
ATOM 6403 O O . ALA A 1 796 ? -7.829 -3.265 -55.273 1.00 93.69 796 ALA A O 1
ATOM 6404 N N . LEU A 1 797 ? -7.276 -5.214 -56.265 1.00 94.75 797 LEU A N 1
ATOM 6405 C CA . LEU A 1 797 ? -6.754 -4.624 -57.502 1.00 94.75 797 LEU A CA 1
ATOM 6406 C C . LEU A 1 797 ? -7.848 -4.022 -58.387 1.00 94.75 797 LEU A C 1
ATOM 6408 O O . LEU A 1 797 ? -7.522 -3.192 -59.233 1.00 94.75 797 LEU A O 1
ATOM 6412 N N . TRP A 1 798 ? -9.116 -4.396 -58.199 1.00 95.25 798 TRP A N 1
ATOM 6413 C CA . TRP A 1 798 ? -10.212 -3.916 -59.035 1.00 95.25 798 TRP A CA 1
ATOM 6414 C C . TRP A 1 798 ? -10.403 -2.401 -58.924 1.00 95.25 798 TRP A C 1
ATOM 6416 O O . TRP A 1 798 ? -10.506 -1.730 -59.947 1.00 95.25 798 TRP A O 1
ATOM 6426 N N . LEU A 1 799 ? -10.323 -1.833 -57.714 1.00 95.62 799 LEU A N 1
ATOM 6427 C CA . LEU A 1 799 ? -10.392 -0.378 -57.506 1.00 95.62 799 LEU A CA 1
ATOM 6428 C C . LEU A 1 799 ? -9.278 0.370 -58.247 1.00 95.62 799 LEU A C 1
ATOM 6430 O O . LEU A 1 799 ? -9.517 1.400 -58.875 1.00 95.62 799 LEU A O 1
ATOM 6434 N N . LEU A 1 800 ? -8.052 -0.156 -58.185 1.00 95.06 800 LEU A N 1
ATOM 6435 C CA . LEU A 1 800 ? -6.907 0.454 -58.854 1.00 95.06 800 LEU A CA 1
ATOM 6436 C C . LEU A 1 800 ? -6.991 0.287 -60.379 1.00 95.06 800 LEU A C 1
ATOM 6438 O O . LEU A 1 800 ? -6.621 1.199 -61.114 1.00 95.06 800 LEU A O 1
ATOM 6442 N N . TYR A 1 801 ? -7.515 -0.843 -60.858 1.00 94.38 801 TYR A N 1
ATOM 6443 C CA . TYR A 1 801 ? -7.812 -1.058 -62.273 1.00 94.38 801 TYR A CA 1
ATOM 6444 C C . TYR A 1 801 ? -8.880 -0.084 -62.770 1.00 94.38 801 TYR A C 1
ATOM 6446 O O . TYR A 1 801 ? -8.647 0.586 -63.768 1.00 94.38 801 TYR A O 1
ATOM 6454 N N . LYS A 1 802 ? -9.998 0.073 -62.049 1.00 94.94 802 LYS A N 1
ATOM 6455 C CA . LYS A 1 802 ? -11.057 1.039 -62.382 1.00 94.94 802 LYS A CA 1
ATOM 6456 C C . LYS A 1 802 ? -10.545 2.468 -62.429 1.00 94.94 802 LYS A C 1
ATOM 6458 O O . LYS A 1 802 ? -10.951 3.218 -63.307 1.00 94.94 802 LYS A O 1
ATOM 6463 N N . TRP A 1 803 ? -9.635 2.831 -61.529 1.00 95.88 803 TRP A N 1
ATOM 6464 C CA . TRP A 1 803 ? -8.975 4.131 -61.578 1.00 95.88 803 TRP A CA 1
ATOM 6465 C C . TRP A 1 803 ? -8.158 4.309 -62.856 1.00 95.88 803 TRP A C 1
ATOM 6467 O O . TRP A 1 803 ? -8.335 5.298 -63.559 1.00 95.88 803 TRP A O 1
ATOM 6477 N N . LEU A 1 804 ? -7.299 3.339 -63.183 1.00 94.19 804 LEU A N 1
ATOM 6478 C CA . LEU A 1 804 ? -6.466 3.392 -64.385 1.00 94.19 804 LEU A CA 1
ATOM 6479 C C . LEU A 1 804 ? -7.298 3.368 -65.673 1.00 94.19 804 LEU A C 1
ATOM 6481 O O . LEU A 1 804 ? -6.938 4.039 -66.630 1.00 94.19 804 LEU A O 1
ATOM 6485 N N . ASP A 1 805 ? -8.395 2.620 -65.695 1.00 92.62 805 ASP A N 1
ATOM 6486 C CA . ASP A 1 805 ? -9.299 2.511 -66.840 1.00 92.62 805 ASP A CA 1
ATOM 6487 C C . ASP A 1 805 ? -10.135 3.782 -67.045 1.00 92.62 805 ASP A C 1
ATOM 6489 O O . ASP A 1 805 ? -10.304 4.243 -68.168 1.00 92.62 805 ASP A O 1
ATOM 6493 N N . HIS A 1 806 ? -10.597 4.401 -65.955 1.00 92.75 806 HIS A N 1
ATOM 6494 C CA . HIS A 1 806 ? -11.362 5.645 -66.008 1.00 92.75 806 HIS A CA 1
ATOM 6495 C C . HIS A 1 806 ? -10.489 6.856 -66.363 1.00 92.75 806 HIS A C 1
ATOM 6497 O O . HIS A 1 806 ? -10.831 7.627 -67.257 1.00 92.75 806 HIS A O 1
ATOM 6503 N N . ASP A 1 807 ? -9.357 7.020 -65.672 1.00 91.50 807 ASP A N 1
ATOM 6504 C CA . ASP A 1 807 ? -8.518 8.215 -65.790 1.00 91.50 807 ASP A CA 1
ATOM 6505 C C . ASP A 1 807 ? -7.473 8.117 -66.918 1.00 91.50 807 ASP A C 1
ATOM 6507 O O . ASP A 1 807 ? -7.016 9.153 -67.406 1.00 91.50 807 ASP A O 1
ATOM 6511 N N . TYR A 1 808 ? -7.077 6.900 -67.321 1.00 93.25 808 TYR A N 1
ATOM 6512 C CA . TYR A 1 808 ? -6.012 6.642 -68.307 1.00 93.25 808 TYR A CA 1
ATOM 6513 C C . TYR A 1 808 ? -6.345 5.469 -69.265 1.00 93.25 808 TYR A C 1
ATOM 6515 O O . TYR A 1 808 ? -5.528 4.551 -69.419 1.00 93.25 808 TYR A O 1
ATOM 6523 N N . PRO A 1 809 ? -7.510 5.477 -69.950 1.00 91.50 809 PRO A N 1
ATOM 6524 C CA . PRO A 1 809 ? -7.989 4.348 -70.764 1.00 91.50 809 PRO A CA 1
ATOM 6525 C C . PRO A 1 809 ? -7.030 3.954 -71.898 1.00 91.50 809 PRO A C 1
ATOM 6527 O O . PRO A 1 809 ? -6.845 2.774 -72.189 1.00 91.50 809 PRO A O 1
ATOM 6530 N N . THR A 1 810 ? -6.366 4.932 -72.518 1.00 90.81 810 THR A N 1
ATOM 6531 C CA . THR A 1 810 ? -5.382 4.726 -73.597 1.00 90.81 810 THR A CA 1
ATOM 6532 C C . THR A 1 810 ? -3.934 4.849 -73.111 1.00 90.81 810 THR A C 1
ATOM 6534 O O . THR A 1 810 ? -3.022 5.012 -73.919 1.00 90.81 810 THR A O 1
ATOM 6537 N N . GLY A 1 811 ? -3.714 4.821 -71.795 1.00 90.44 811 GLY A N 1
ATOM 6538 C CA . GLY A 1 811 ? -2.460 5.242 -71.177 1.00 90.44 811 GLY A CA 1
ATOM 6539 C C . GLY A 1 811 ? -2.407 6.751 -70.907 1.00 90.44 811 GLY A C 1
ATOM 6540 O O . GLY A 1 811 ? -3.329 7.500 -71.230 1.00 90.44 811 GLY A O 1
ATOM 6541 N N . GLY A 1 812 ? -1.331 7.211 -70.271 1.00 92.62 812 GLY A N 1
ATOM 6542 C CA . GLY A 1 812 ? -1.132 8.615 -69.911 1.00 92.62 812 GLY A CA 1
ATOM 6543 C C . GLY A 1 812 ? -0.077 8.810 -68.826 1.00 92.62 812 GLY A C 1
ATOM 6544 O O . GLY A 1 812 ? 0.671 7.890 -68.493 1.00 92.62 812 GLY A O 1
ATOM 6545 N N . THR A 1 813 ? 0.011 10.024 -68.279 1.00 91.88 813 THR A N 1
ATOM 6546 C CA . THR A 1 813 ? 0.984 10.360 -67.231 1.00 91.88 813 THR A CA 1
ATOM 6547 C C . THR A 1 813 ? 0.326 10.921 -65.985 1.00 91.88 813 THR A C 1
ATOM 6549 O O . THR A 1 813 ? -0.544 11.779 -66.087 1.00 91.88 813 THR A O 1
ATOM 6552 N N . PHE A 1 814 ? 0.819 10.516 -64.817 1.00 92.50 814 PHE A N 1
ATOM 6553 C CA . PHE A 1 814 ? 0.471 11.130 -63.537 1.00 92.50 814 PHE A CA 1
ATOM 6554 C C . PHE A 1 814 ? 1.695 11.318 -62.653 1.00 92.50 814 PHE A C 1
ATOM 6556 O O . PHE A 1 814 ? 2.688 10.585 -62.748 1.00 92.50 814 PHE A O 1
ATOM 6563 N N . ASN A 1 815 ? 1.630 12.318 -61.777 1.00 92.81 815 ASN A N 1
ATOM 6564 C CA . ASN A 1 815 ? 2.699 12.582 -60.830 1.00 92.81 815 ASN A CA 1
ATOM 6565 C C . ASN A 1 815 ? 2.422 11.874 -59.496 1.00 92.81 815 ASN A C 1
ATOM 6567 O O . ASN A 1 815 ? 1.283 11.657 -59.092 1.00 92.81 815 ASN A O 1
ATOM 6571 N N . ALA A 1 816 ? 3.489 11.496 -58.806 1.00 91.31 816 ALA A N 1
ATOM 6572 C CA . ALA A 1 816 ? 3.434 10.933 -57.464 1.00 91.31 816 ALA A CA 1
ATOM 6573 C C . ALA A 1 816 ? 4.063 11.886 -56.439 1.00 91.31 816 ALA A C 1
ATOM 6575 O O . ALA A 1 816 ? 4.735 11.453 -55.499 1.00 91.31 816 ALA A O 1
ATOM 6576 N N . ALA A 1 817 ? 3.921 13.192 -56.678 1.00 88.44 817 ALA A N 1
ATOM 6577 C CA . ALA A 1 817 ? 4.327 14.216 -55.735 1.00 88.44 817 ALA A CA 1
ATOM 6578 C C . ALA A 1 817 ? 3.391 14.187 -54.517 1.00 88.44 817 ALA A C 1
ATOM 6580 O O . ALA A 1 817 ? 2.197 13.928 -54.657 1.00 88.44 817 ALA A O 1
ATOM 6581 N N . ASP A 1 818 ? 3.935 14.433 -53.325 1.00 87.56 818 ASP A N 1
ATOM 6582 C CA . ASP A 1 818 ? 3.112 14.624 -52.131 1.00 87.56 818 ASP A CA 1
ATOM 6583 C C . ASP A 1 818 ? 2.360 15.964 -52.268 1.00 87.56 818 ASP A C 1
ATOM 6585 O O . ASP A 1 818 ? 3.022 16.999 -52.420 1.00 87.56 818 ASP A O 1
ATOM 6589 N N . PRO A 1 819 ? 1.014 15.981 -52.227 1.00 88.12 819 PRO A N 1
ATOM 6590 C CA . PRO A 1 819 ? 0.209 17.197 -52.337 1.00 88.12 819 PRO A CA 1
ATOM 6591 C C . PRO A 1 819 ? 0.582 18.271 -51.314 1.00 88.12 819 PRO A C 1
ATOM 6593 O O . PRO A 1 819 ? 0.466 19.462 -51.601 1.00 88.12 819 PRO A O 1
ATOM 6596 N N . ASN A 1 820 ? 1.063 17.870 -50.132 1.00 86.50 820 ASN A N 1
ATOM 6597 C CA . ASN A 1 820 ? 1.477 18.803 -49.089 1.00 86.50 820 ASN A CA 1
ATOM 6598 C C . ASN A 1 820 ? 2.801 19.491 -49.420 1.00 86.50 820 ASN A C 1
ATOM 6600 O O . ASN A 1 820 ? 3.005 20.639 -49.021 1.00 86.50 820 ASN A O 1
ATOM 6604 N N . ASP A 1 821 ? 3.695 18.800 -50.125 1.00 86.12 821 ASP A N 1
ATOM 6605 C CA . ASP A 1 821 ? 4.994 19.335 -50.526 1.00 86.12 821 ASP A CA 1
ATOM 6606 C C . ASP A 1 821 ? 4.906 20.116 -51.837 1.00 86.12 821 ASP A C 1
ATOM 6608 O O . ASP A 1 821 ? 5.598 21.123 -51.991 1.00 86.12 821 ASP A O 1
ATOM 6612 N N . PHE A 1 822 ? 4.036 19.691 -52.760 1.00 88.19 822 PHE A N 1
ATOM 6613 C CA . PHE A 1 822 ? 3.853 20.298 -54.079 1.00 88.19 822 PHE A CA 1
ATOM 6614 C C . PHE A 1 822 ? 2.376 20.641 -54.354 1.00 88.19 822 PHE A C 1
ATOM 6616 O O . PHE A 1 822 ? 1.739 19.991 -55.186 1.00 88.19 822 PHE A O 1
ATOM 6623 N N . PRO A 1 823 ? 1.819 21.693 -53.719 1.00 86.50 823 PRO A N 1
ATOM 6624 C CA . PRO A 1 823 ? 0.408 22.059 -53.882 1.00 86.50 823 PRO A CA 1
ATOM 6625 C C . PRO A 1 823 ? -0.001 22.336 -55.335 1.00 86.50 823 PRO A C 1
ATOM 6627 O O . PRO A 1 823 ? -1.122 22.040 -55.733 1.00 86.50 823 PRO A O 1
ATOM 6630 N N . THR A 1 824 ? 0.918 22.851 -56.158 1.00 86.69 824 THR A N 1
ATOM 6631 C CA . THR A 1 824 ? 0.681 23.119 -57.588 1.00 86.69 824 THR A CA 1
ATOM 6632 C C . THR A 1 824 ? 0.541 21.853 -58.434 1.00 86.69 824 THR A C 1
ATOM 6634 O O . THR A 1 824 ? 0.003 21.922 -59.532 1.00 86.69 824 THR A O 1
ATOM 6637 N N . LEU A 1 825 ? 1.003 20.704 -57.931 1.00 87.12 825 LEU A N 1
ATOM 6638 C CA . LEU A 1 825 ? 0.903 19.394 -58.582 1.00 87.12 825 LEU A CA 1
ATOM 6639 C C . LEU A 1 825 ? -0.176 18.502 -57.945 1.00 87.12 825 LEU A C 1
ATOM 6641 O O . LEU A 1 825 ? -0.410 17.393 -58.427 1.00 87.12 825 LEU A O 1
ATOM 6645 N N . ALA A 1 826 ? -0.831 18.971 -56.875 1.00 85.44 826 ALA A N 1
ATOM 6646 C CA . ALA A 1 826 ? -1.762 18.191 -56.062 1.00 85.44 826 ALA A CA 1
ATOM 6647 C C . ALA A 1 826 ? -2.944 17.641 -56.872 1.00 85.44 826 ALA A C 1
ATOM 6649 O O . ALA A 1 826 ? -3.267 16.460 -56.745 1.00 85.44 826 ALA A O 1
ATOM 6650 N N . ASN A 1 827 ? -3.531 18.461 -57.749 1.00 82.88 827 ASN A N 1
ATOM 6651 C CA . ASN A 1 827 ? -4.704 18.091 -58.553 1.00 82.88 827 ASN A CA 1
ATOM 6652 C C . ASN A 1 827 ? -4.416 16.962 -59.558 1.00 82.88 827 ASN A C 1
ATOM 6654 O O . ASN A 1 827 ? -5.316 16.215 -59.927 1.00 82.88 827 ASN A O 1
ATOM 6658 N N . GLU A 1 828 ? -3.157 16.806 -59.968 1.00 82.44 828 GLU A N 1
ATOM 6659 C CA . GLU A 1 828 ? -2.710 15.753 -60.889 1.00 82.44 828 GLU A CA 1
ATOM 6660 C C . GLU A 1 828 ? -1.980 14.609 -60.167 1.00 82.44 828 GLU A C 1
ATOM 6662 O O . GLU A 1 828 ? -1.460 13.686 -60.804 1.00 82.44 828 GLU A O 1
ATOM 6667 N N . SER A 1 829 ? -1.899 14.676 -58.835 1.00 91.56 829 SER A N 1
ATOM 6668 C CA . SER A 1 829 ? -1.210 13.667 -58.043 1.00 91.56 829 SER A CA 1
ATOM 6669 C C . SER A 1 829 ? -2.032 12.383 -57.969 1.00 91.56 829 SER A C 1
ATOM 6671 O O . SER A 1 829 ? -3.257 12.402 -57.812 1.00 91.56 829 SER A O 1
ATOM 6673 N N . LEU A 1 830 ? -1.338 11.246 -58.005 1.00 93.19 830 LEU A N 1
ATOM 6674 C CA . LEU A 1 830 ? -1.945 9.937 -57.775 1.00 93.19 830 LEU A CA 1
ATOM 6675 C C . LEU A 1 830 ? -2.722 9.912 -56.454 1.00 93.19 830 LEU A C 1
ATOM 6677 O O . LEU A 1 830 ? -3.804 9.335 -56.410 1.00 93.19 830 LEU A O 1
ATOM 6681 N N . GLN A 1 831 ? -2.194 10.542 -55.395 1.00 92.19 831 GLN A N 1
ATOM 6682 C CA . GLN A 1 831 ? -2.828 10.506 -54.079 1.00 92.19 831 GLN A CA 1
ATOM 6683 C C . GLN A 1 831 ? -4.231 11.103 -54.097 1.00 92.19 831 GLN A C 1
ATOM 6685 O O . GLN A 1 831 ? -5.163 10.467 -53.614 1.00 92.19 831 GLN A O 1
ATOM 6690 N N . MET A 1 832 ? -4.385 12.285 -54.695 1.00 92.25 832 MET A N 1
ATOM 6691 C CA . MET A 1 832 ? -5.671 12.975 -54.745 1.00 92.25 832 MET A CA 1
ATOM 6692 C C . MET A 1 832 ? -6.642 12.284 -55.701 1.00 92.25 832 MET A C 1
ATOM 6694 O O . MET A 1 832 ? -7.775 11.999 -55.317 1.00 92.25 832 MET A O 1
ATOM 6698 N N . ARG A 1 833 ? -6.196 11.959 -56.923 1.00 92.62 833 ARG A N 1
ATOM 6699 C CA . ARG A 1 833 ? -7.071 11.360 -57.945 1.00 92.62 833 ARG A CA 1
ATOM 6700 C C . ARG A 1 833 ? -7.558 9.971 -57.548 1.00 92.62 833 ARG A C 1
ATOM 6702 O O . ARG A 1 833 ? -8.740 9.668 -57.695 1.00 92.62 833 ARG A O 1
ATOM 6709 N N . PHE A 1 834 ? -6.680 9.141 -56.984 1.00 95.75 834 PHE A N 1
ATOM 6710 C CA . PHE A 1 834 ? -7.093 7.816 -56.540 1.00 95.75 834 PHE A CA 1
ATOM 6711 C C . PHE A 1 834 ? -7.961 7.887 -55.276 1.00 95.75 834 PHE A C 1
ATOM 6713 O O . PHE A 1 834 ? -8.990 7.218 -55.224 1.00 95.75 834 PHE A O 1
ATOM 6720 N N . ALA A 1 835 ? -7.634 8.751 -54.302 1.00 93.69 835 ALA A N 1
ATOM 6721 C CA . ALA A 1 835 ? -8.487 8.983 -53.129 1.00 93.69 835 ALA A CA 1
ATOM 6722 C C . ALA A 1 835 ? -9.904 9.438 -53.510 1.00 93.69 835 ALA A C 1
ATOM 6724 O O . ALA A 1 835 ? -10.867 9.013 -52.870 1.00 93.69 835 ALA A O 1
ATOM 6725 N N . GLN A 1 836 ? -10.028 10.268 -54.551 1.00 93.69 836 GLN A N 1
ATOM 6726 C CA . GLN A 1 836 ? -11.310 10.720 -55.086 1.00 93.69 836 GLN A CA 1
ATOM 6727 C C . GLN A 1 836 ? -12.099 9.579 -55.737 1.00 93.69 836 GLN A C 1
ATOM 6729 O O . GLN A 1 836 ? -13.310 9.509 -55.568 1.00 93.69 836 GLN A O 1
ATOM 6734 N N . LEU A 1 837 ? -11.456 8.638 -56.434 1.00 94.50 837 LEU A N 1
ATOM 6735 C CA . LEU A 1 837 ? -12.180 7.455 -56.909 1.00 94.50 837 LEU A CA 1
ATOM 6736 C C . LEU A 1 837 ? -12.689 6.606 -55.730 1.00 94.50 837 LEU A C 1
ATOM 6738 O O . LEU A 1 837 ? -13.825 6.136 -55.751 1.00 94.50 837 LEU A O 1
ATOM 6742 N N . LEU A 1 838 ? -11.877 6.430 -54.682 1.00 94.50 838 LEU A N 1
ATOM 6743 C CA . LEU A 1 838 ? -12.239 5.618 -53.513 1.00 94.50 838 LEU A CA 1
ATOM 6744 C C . LEU A 1 838 ? -13.471 6.144 -52.758 1.00 94.50 838 LEU A C 1
ATOM 6746 O O . LEU A 1 838 ? -14.117 5.367 -52.051 1.00 94.50 838 LEU A O 1
ATOM 6750 N N . THR A 1 839 ? -13.840 7.424 -52.900 1.00 92.25 839 THR A N 1
ATOM 6751 C CA . THR A 1 839 ? -15.086 7.945 -52.309 1.00 92.25 839 THR A CA 1
ATOM 6752 C C . THR A 1 839 ? -16.336 7.406 -52.996 1.00 92.25 839 THR A C 1
ATOM 6754 O O . THR A 1 839 ? -17.385 7.354 -52.363 1.00 92.25 839 THR A O 1
ATOM 6757 N N . ASN A 1 840 ? -16.229 6.961 -54.251 1.00 92.62 840 ASN A N 1
ATOM 6758 C CA . ASN A 1 840 ? -17.352 6.409 -55.014 1.00 92.62 840 ASN A CA 1
ATOM 6759 C C . ASN A 1 840 ? -17.643 4.941 -54.670 1.00 92.62 840 ASN A C 1
ATOM 6761 O O . ASN A 1 840 ? -18.672 4.414 -55.081 1.00 92.62 840 ASN A O 1
ATOM 6765 N N . TYR A 1 841 ? -16.763 4.288 -53.905 1.00 91.75 841 TYR A N 1
ATOM 6766 C CA . TYR A 1 841 ? -16.885 2.877 -53.532 1.00 91.75 841 TYR A CA 1
ATOM 6767 C C . TYR A 1 841 ? -16.800 2.690 -52.008 1.00 91.75 841 TYR A C 1
ATOM 6769 O O . TYR A 1 841 ? -15.899 1.992 -51.533 1.00 91.75 841 TYR A O 1
ATOM 6777 N N . PRO A 1 842 ? -17.703 3.318 -51.221 1.00 86.81 842 PRO A N 1
ATOM 6778 C CA . PRO A 1 842 ? -17.633 3.321 -49.758 1.00 86.81 842 PRO A CA 1
ATOM 6779 C C . PRO A 1 842 ? -17.704 1.921 -49.140 1.00 86.81 842 PRO A C 1
ATOM 6781 O O . PRO A 1 842 ? -17.054 1.685 -48.126 1.00 86.81 842 PRO A O 1
ATOM 6784 N N . GLU A 1 843 ? -18.414 1.005 -49.800 1.00 87.12 843 GLU A N 1
ATOM 6785 C CA . GLU A 1 843 ? -18.658 -0.371 -49.352 1.00 87.12 843 GLU A CA 1
ATOM 6786 C C . GLU A 1 843 ? -17.580 -1.373 -49.802 1.00 87.12 843 GLU A C 1
ATOM 6788 O O . GLU A 1 843 ? -17.660 -2.557 -49.484 1.00 87.12 843 GLU A O 1
ATOM 6793 N N . HIS A 1 844 ? -16.566 -0.951 -50.569 1.00 90.38 844 HIS A N 1
ATOM 6794 C CA . HIS A 1 844 ? -15.583 -1.899 -51.090 1.00 90.38 844 HIS A CA 1
ATOM 6795 C C . HIS A 1 844 ? -14.652 -2.406 -49.967 1.00 90.38 844 HIS A C 1
ATOM 6797 O O . HIS A 1 844 ? -14.001 -1.594 -49.299 1.00 90.38 844 HIS A O 1
ATOM 6803 N N . PRO A 1 845 ? -14.458 -3.733 -49.803 1.00 90.25 845 PRO A N 1
ATOM 6804 C CA . PRO A 1 845 ? -13.774 -4.324 -48.641 1.00 90.25 845 PRO A CA 1
ATOM 6805 C C . PRO A 1 845 ? -12.296 -3.920 -48.498 1.00 90.25 845 PRO A C 1
ATOM 6807 O O . PRO A 1 845 ? -11.692 -4.06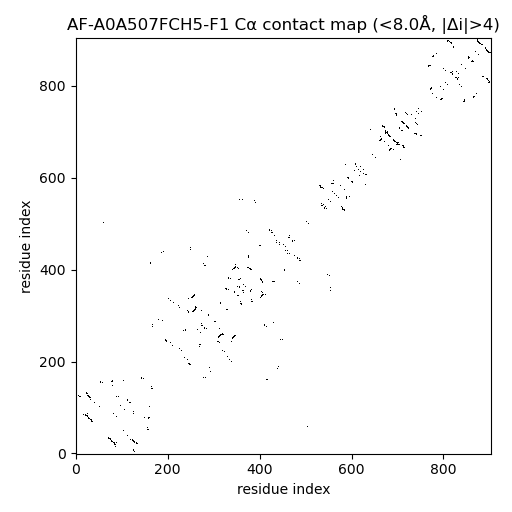4 -47.437 1.00 90.25 845 PRO A O 1
ATOM 6810 N N . TYR A 1 846 ? -11.696 -3.409 -49.575 1.00 93.81 846 TYR A N 1
ATOM 6811 C CA . TYR A 1 846 ? -10.309 -2.936 -49.616 1.00 93.81 846 TYR A CA 1
ATOM 6812 C C . TYR A 1 846 ? -10.141 -1.414 -49.624 1.00 93.81 846 TYR A C 1
ATOM 6814 O O . TYR A 1 846 ? -9.015 -0.935 -49.748 1.00 93.81 846 TYR A O 1
ATOM 6822 N N . ARG A 1 847 ? -11.221 -0.639 -49.492 1.00 93.12 847 ARG A N 1
ATOM 6823 C CA . ARG A 1 847 ? -11.166 0.830 -49.519 1.00 93.12 847 ARG A CA 1
ATOM 6824 C C . ARG A 1 847 ? -10.217 1.390 -48.454 1.00 93.12 847 ARG A C 1
ATOM 6826 O O . ARG A 1 847 ? -9.300 2.140 -48.779 1.00 93.12 847 ARG A O 1
ATOM 6833 N N . GLU A 1 848 ? -10.373 0.942 -47.210 1.00 91.19 848 GLU A N 1
ATOM 6834 C CA . GLU A 1 848 ? -9.540 1.379 -46.080 1.00 91.19 848 GLU A CA 1
ATOM 6835 C C . GLU A 1 848 ? -8.073 0.951 -46.225 1.00 91.19 848 GLU A C 1
ATOM 6837 O O . GLU A 1 848 ? -7.159 1.678 -45.831 1.00 91.19 848 GLU A O 1
ATOM 6842 N N . LEU A 1 849 ? -7.816 -0.203 -46.857 1.00 93.56 849 LEU A N 1
ATOM 6843 C CA . LEU A 1 849 ? -6.450 -0.618 -47.180 1.00 93.56 849 LEU A CA 1
ATOM 6844 C C . LEU A 1 849 ? -5.787 0.402 -48.114 1.00 93.56 849 LEU A C 1
ATOM 6846 O O . LEU A 1 849 ? -4.653 0.810 -47.858 1.00 93.56 849 LEU A O 1
ATOM 6850 N N . TRP A 1 850 ? -6.488 0.834 -49.163 1.00 95.06 850 TRP A N 1
ATOM 6851 C CA . TRP A 1 850 ? -5.959 1.813 -50.108 1.00 95.06 850 TRP A CA 1
ATOM 6852 C C . TRP A 1 850 ? -5.779 3.197 -49.478 1.00 95.06 850 TRP A C 1
ATOM 6854 O O . TRP A 1 850 ? -4.705 3.773 -49.658 1.00 95.06 850 TRP A O 1
ATOM 6864 N N . TYR A 1 851 ? -6.727 3.687 -48.667 1.00 93.81 851 TYR A N 1
ATOM 6865 C CA . TYR A 1 851 ? -6.531 4.932 -47.908 1.00 93.81 851 TYR A CA 1
ATOM 6866 C C . TYR A 1 851 ? -5.314 4.852 -46.991 1.00 93.81 851 TYR A C 1
ATOM 6868 O O . TYR A 1 851 ? -4.472 5.743 -47.023 1.00 93.81 851 TYR A O 1
ATOM 6876 N N . SER A 1 852 ? -5.121 3.737 -46.280 1.00 90.75 852 SER A N 1
ATOM 6877 C CA . SER A 1 852 ? -3.944 3.573 -45.418 1.00 90.75 852 SER A CA 1
ATOM 6878 C C . SER A 1 852 ? -2.614 3.654 -46.186 1.00 90.75 852 SER A C 1
ATOM 6880 O O . SER A 1 852 ? -1.600 4.098 -45.643 1.00 90.75 852 SER A O 1
ATOM 6882 N N . TRP A 1 853 ? -2.583 3.237 -47.458 1.00 93.69 853 TRP A N 1
ATOM 6883 C CA . TRP A 1 853 ? -1.393 3.348 -48.307 1.00 93.69 853 TRP A CA 1
ATOM 6884 C C . TRP A 1 853 ? -1.223 4.746 -48.908 1.00 93.69 853 TRP A C 1
ATOM 6886 O O . TRP A 1 853 ? -0.084 5.162 -49.133 1.00 93.69 853 TRP A O 1
ATOM 6896 N N . LEU A 1 854 ? -2.319 5.467 -49.142 1.00 91.19 854 LEU A N 1
ATOM 6897 C CA . LEU A 1 854 ? -2.312 6.871 -49.554 1.00 91.19 854 LEU A CA 1
ATOM 6898 C C . LEU A 1 854 ? -1.880 7.798 -48.406 1.00 91.19 854 LEU A C 1
ATOM 6900 O O . LEU A 1 854 ? -1.034 8.661 -48.615 1.00 91.19 854 LEU A O 1
ATOM 6904 N N . ASP A 1 855 ? -2.325 7.552 -47.177 1.00 85.50 855 ASP A N 1
ATOM 6905 C CA . ASP A 1 855 ? -1.881 8.308 -45.998 1.00 85.50 855 ASP A CA 1
ATOM 6906 C C . ASP A 1 855 ? -0.402 8.038 -45.680 1.00 85.50 855 ASP A C 1
ATOM 6908 O O . ASP A 1 855 ? 0.359 8.927 -45.299 1.00 85.50 855 ASP A O 1
ATOM 6912 N N . ALA A 1 856 ? 0.050 6.797 -45.890 1.00 85.25 856 ALA A N 1
ATOM 6913 C CA . ALA A 1 856 ? 1.441 6.391 -45.694 1.00 85.25 856 ALA A CA 1
ATOM 6914 C C . ALA A 1 856 ? 2.314 6.550 -46.956 1.00 85.25 856 ALA A C 1
ATOM 6916 O O . ALA A 1 856 ? 3.370 5.905 -47.067 1.00 85.25 856 ALA A O 1
ATOM 6917 N N . PHE A 1 857 ? 1.904 7.369 -47.928 1.00 85.19 857 PHE A N 1
ATOM 6918 C CA . PHE A 1 857 ? 2.536 7.415 -49.247 1.00 85.19 857 PHE A CA 1
ATOM 6919 C C . PHE A 1 857 ? 3.999 7.874 -49.204 1.00 85.19 857 PHE A C 1
ATOM 6921 O O . PHE A 1 857 ? 4.844 7.283 -49.885 1.00 85.19 857 PHE A O 1
ATOM 6928 N N . ALA A 1 858 ? 4.323 8.848 -48.345 1.00 77.94 858 ALA A N 1
ATOM 6929 C CA . ALA A 1 858 ? 5.678 9.378 -48.159 1.00 77.94 858 ALA A CA 1
ATOM 6930 C C . ALA A 1 858 ? 6.682 8.351 -47.592 1.00 77.94 858 ALA A C 1
ATOM 6932 O O . ALA A 1 858 ? 7.892 8.547 -47.698 1.00 77.94 858 ALA A O 1
ATOM 6933 N N . THR A 1 859 ? 6.205 7.243 -47.009 1.00 81.06 859 THR A N 1
ATOM 6934 C CA . THR A 1 859 ? 7.059 6.213 -46.398 1.00 81.06 859 THR A CA 1
ATOM 6935 C C . THR A 1 859 ? 7.044 4.907 -47.198 1.00 81.06 859 THR A C 1
ATOM 6937 O O . THR A 1 859 ? 7.888 4.684 -48.070 1.00 81.06 859 THR A O 1
ATOM 6940 N N . ARG A 1 860 ? 6.109 3.999 -46.895 1.00 79.69 860 ARG A N 1
ATOM 6941 C CA . ARG A 1 860 ? 6.035 2.643 -47.465 1.00 79.69 860 ARG A CA 1
ATOM 6942 C C . ARG A 1 860 ? 4.843 2.453 -48.404 1.00 79.69 860 ARG A C 1
ATOM 6944 O O . ARG A 1 860 ? 4.925 1.581 -49.269 1.00 79.69 860 ARG A O 1
ATOM 6951 N N . GLY A 1 861 ? 3.789 3.263 -48.272 1.00 82.81 861 GLY A N 1
ATOM 6952 C CA . GLY A 1 861 ? 2.536 3.119 -49.018 1.00 82.81 861 GLY A CA 1
ATOM 6953 C C . GLY A 1 861 ? 2.709 3.257 -50.531 1.00 82.81 861 GLY A C 1
ATOM 6954 O O . GLY A 1 861 ? 2.243 2.404 -51.286 1.00 82.81 861 GLY A O 1
ATOM 6955 N N . SER A 1 862 ? 3.514 4.226 -50.976 1.00 87.06 862 SER A N 1
ATOM 6956 C CA . SER A 1 862 ? 3.828 4.422 -52.399 1.00 87.06 862 SER A CA 1
ATOM 6957 C C . SER A 1 862 ? 4.443 3.178 -53.048 1.00 87.06 862 SER A C 1
ATOM 6959 O O . SER A 1 862 ? 4.060 2.794 -54.149 1.00 87.06 862 SER A O 1
ATOM 6961 N N . ARG A 1 863 ? 5.333 2.463 -52.344 1.00 89.44 863 ARG A N 1
ATOM 6962 C CA . ARG A 1 863 ? 5.964 1.235 -52.862 1.00 89.44 863 ARG A CA 1
ATOM 6963 C C . ARG A 1 863 ? 4.953 0.108 -53.088 1.00 89.44 863 ARG A C 1
ATOM 6965 O O . ARG A 1 863 ? 5.164 -0.711 -53.978 1.00 89.44 863 ARG A O 1
ATOM 6972 N N . HIS A 1 864 ? 3.909 0.025 -52.263 1.00 92.88 864 HIS A N 1
ATOM 6973 C CA . HIS A 1 864 ? 2.842 -0.966 -52.421 1.00 92.88 864 HIS A CA 1
ATOM 6974 C C . HIS A 1 864 ? 1.957 -0.620 -53.614 1.00 92.88 864 HIS A C 1
ATOM 6976 O O . HIS A 1 864 ? 1.739 -1.466 -54.478 1.00 92.88 864 HIS A O 1
ATOM 6982 N N . ILE A 1 865 ? 1.548 0.641 -53.729 1.00 93.25 865 ILE A N 1
ATOM 6983 C CA . ILE A 1 865 ? 0.728 1.104 -54.850 1.00 93.25 865 ILE A CA 1
ATOM 6984 C C . ILE A 1 865 ? 1.463 0.893 -56.182 1.00 93.25 865 ILE A C 1
ATOM 6986 O O . ILE A 1 865 ? 0.911 0.277 -57.089 1.00 93.25 865 ILE A O 1
ATOM 6990 N N . TYR A 1 866 ? 2.741 1.274 -56.281 1.00 92.12 866 TYR A N 1
ATOM 6991 C CA . TYR A 1 866 ? 3.518 1.103 -57.517 1.00 92.12 866 TYR A CA 1
ATOM 6992 C C . TYR A 1 866 ? 3.669 -0.358 -57.946 1.00 92.12 866 TYR A C 1
ATOM 6994 O O . TYR A 1 866 ? 3.659 -0.640 -59.141 1.00 92.12 866 TYR A O 1
ATOM 7002 N N . ALA A 1 867 ? 3.792 -1.292 -56.997 1.00 91.38 867 ALA A N 1
ATOM 7003 C CA . ALA A 1 867 ? 3.859 -2.716 -57.316 1.00 91.38 867 ALA A CA 1
ATOM 7004 C C . ALA A 1 867 ? 2.573 -3.202 -58.007 1.00 91.38 867 ALA A C 1
ATOM 7006 O O . ALA A 1 867 ? 2.649 -3.959 -58.970 1.00 91.38 867 ALA A O 1
ATOM 7007 N N . ASN A 1 868 ? 1.411 -2.712 -57.567 1.00 94.19 868 ASN A N 1
ATOM 7008 C CA . ASN A 1 868 ? 0.125 -3.055 -58.172 1.00 94.19 868 ASN A CA 1
ATOM 7009 C C . ASN A 1 868 ? -0.091 -2.352 -59.521 1.00 94.19 868 ASN A C 1
ATOM 7011 O O . ASN A 1 868 ? -0.573 -2.984 -60.454 1.00 94.19 868 ASN A O 1
ATOM 7015 N N . ILE A 1 869 ? 0.329 -1.091 -59.679 1.00 92.62 869 ILE A N 1
ATOM 7016 C CA . ILE A 1 869 ? 0.233 -0.394 -60.978 1.00 92.62 869 ILE A CA 1
ATOM 7017 C C . ILE A 1 869 ? 1.088 -1.106 -62.037 1.00 92.62 869 ILE A C 1
ATOM 7019 O O . ILE A 1 869 ? 0.600 -1.375 -63.130 1.00 92.62 869 ILE A O 1
ATOM 7023 N N . ARG A 1 870 ? 2.329 -1.488 -61.701 1.00 90.25 870 ARG A N 1
ATOM 7024 C CA . ARG A 1 870 ? 3.241 -2.238 -62.595 1.00 90.25 870 ARG A CA 1
ATOM 7025 C C . ARG A 1 870 ? 2.716 -3.623 -62.988 1.00 90.25 870 ARG A C 1
ATOM 7027 O O . ARG A 1 870 ? 3.124 -4.178 -64.013 1.00 90.25 870 ARG A O 1
ATOM 7034 N N . PHE A 1 871 ? 1.860 -4.204 -62.150 1.00 90.31 871 PHE A N 1
ATOM 7035 C CA . PHE A 1 871 ? 1.164 -5.445 -62.464 1.00 90.31 871 PHE A CA 1
ATOM 7036 C C . PHE A 1 871 ? 0.033 -5.207 -63.477 1.00 90.31 871 PHE A C 1
ATOM 7038 O O . PHE A 1 871 ? -0.064 -5.948 -64.451 1.00 90.31 871 PHE A O 1
ATOM 7045 N N . LEU A 1 872 ? -0.764 -4.149 -63.290 1.00 90.81 872 LEU A N 1
ATOM 7046 C CA . LEU A 1 872 ? -1.943 -3.838 -64.112 1.00 90.81 872 LEU A CA 1
ATOM 7047 C C . LEU A 1 872 ? -1.629 -3.188 -65.471 1.00 90.81 872 LEU A C 1
ATOM 7049 O O . LEU A 1 872 ? -2.394 -3.346 -66.425 1.00 90.81 872 LEU A O 1
ATOM 7053 N N . ARG A 1 873 ? -0.539 -2.421 -65.566 1.00 90.19 873 ARG A N 1
ATOM 7054 C CA . ARG A 1 873 ? -0.128 -1.685 -66.773 1.00 90.19 873 ARG A CA 1
ATOM 7055 C C . ARG A 1 873 ? 1.387 -1.740 -66.942 1.00 90.19 873 ARG A C 1
ATOM 7057 O O . ARG A 1 873 ? 2.137 -1.870 -65.973 1.00 90.19 873 ARG A O 1
ATOM 7064 N N . GLU A 1 874 ? 1.856 -1.617 -68.180 1.00 89.88 874 GLU A N 1
ATOM 7065 C CA . GLU A 1 874 ? 3.262 -1.283 -68.411 1.00 89.88 874 GLU A CA 1
ATOM 7066 C C . GLU A 1 874 ? 3.518 0.155 -67.981 1.00 89.88 874 GLU A C 1
ATOM 7068 O O . GLU A 1 874 ? 2.736 1.054 -68.291 1.00 89.88 874 GLU A O 1
ATOM 7073 N N . THR A 1 875 ? 4.593 0.362 -67.221 1.00 90.88 875 THR A N 1
ATOM 7074 C CA . THR A 1 875 ? 4.888 1.664 -66.627 1.00 90.88 875 THR A CA 1
ATOM 7075 C C . THR A 1 875 ? 6.336 2.065 -66.833 1.00 90.88 875 THR A C 1
ATOM 7077 O O . THR A 1 875 ? 7.241 1.302 -66.489 1.00 90.88 875 THR A O 1
ATOM 7080 N N . VAL A 1 876 ? 6.553 3.301 -67.273 1.00 91.19 876 VAL A N 1
ATOM 7081 C CA . VAL A 1 876 ? 7.865 3.950 -67.325 1.00 91.19 876 VAL A CA 1
ATOM 7082 C C . VAL A 1 876 ? 7.922 5.037 -66.253 1.00 91.19 876 VAL A C 1
ATOM 7084 O O . VAL A 1 876 ? 7.064 5.917 -66.189 1.00 91.19 876 VAL A O 1
ATOM 7087 N N . GLU A 1 877 ? 8.939 4.981 -65.394 1.00 90.81 877 GLU A N 1
ATOM 7088 C CA . GLU A 1 877 ? 9.148 5.955 -64.319 1.00 90.81 877 GLU A CA 1
ATOM 7089 C C . GLU A 1 877 ? 10.226 6.966 -64.698 1.00 90.81 877 GLU A C 1
ATOM 7091 O O . GLU A 1 877 ? 11.346 6.594 -65.043 1.00 90.81 877 GLU A O 1
ATOM 7096 N N . THR A 1 878 ? 9.921 8.256 -64.553 1.00 92.25 878 THR A N 1
ATOM 7097 C CA . THR A 1 878 ? 10.911 9.331 -64.683 1.00 92.25 878 THR A CA 1
ATOM 7098 C C . THR A 1 878 ? 10.987 10.141 -63.394 1.00 92.25 878 THR A C 1
ATOM 7100 O O . THR A 1 878 ? 9.972 10.477 -62.783 1.00 92.25 878 THR A O 1
ATOM 7103 N N . ASN A 1 879 ? 12.206 10.446 -62.946 1.00 90.06 879 ASN A N 1
ATOM 7104 C CA . ASN A 1 879 ? 12.408 11.329 -61.801 1.00 90.06 879 ASN A CA 1
ATOM 7105 C C . ASN A 1 879 ? 12.405 12.781 -62.280 1.00 90.06 879 ASN A C 1
ATOM 7107 O O . ASN A 1 879 ? 13.144 13.139 -63.198 1.00 90.06 879 ASN A O 1
ATOM 7111 N N . LYS A 1 880 ? 11.617 13.626 -61.623 1.00 90.94 880 LYS A N 1
ATOM 7112 C CA . LYS A 1 880 ? 11.626 15.078 -61.801 1.00 90.94 880 LYS A CA 1
ATOM 7113 C C . LYS A 1 880 ? 12.058 15.757 -60.509 1.00 90.94 880 LYS A C 1
ATOM 7115 O O . LYS A 1 880 ? 12.030 15.166 -59.429 1.00 90.94 880 LYS A O 1
ATOM 7120 N N . GLN A 1 881 ? 12.503 16.998 -60.638 1.00 89.62 881 GLN A N 1
ATOM 7121 C CA . GLN A 1 881 ? 12.855 17.863 -59.520 1.00 89.62 881 GLN A CA 1
ATOM 7122 C C . GLN A 1 881 ? 12.058 19.150 -59.642 1.00 89.62 881 GLN A C 1
ATOM 7124 O O . GLN A 1 881 ? 11.957 19.712 -60.730 1.00 89.62 881 GLN A O 1
ATOM 7129 N N . ALA A 1 882 ? 11.500 19.597 -58.526 1.00 89.12 882 ALA A N 1
ATOM 7130 C CA . ALA A 1 882 ? 10.885 20.907 -58.393 1.00 89.12 882 ALA A CA 1
ATOM 7131 C C . ALA A 1 882 ? 11.153 21.441 -56.982 1.00 89.12 882 ALA A C 1
ATOM 7133 O O . ALA A 1 882 ? 11.596 20.703 -56.095 1.00 89.12 882 ALA A O 1
ATOM 7134 N N . TYR A 1 883 ? 10.892 22.727 -56.787 1.00 86.12 883 TYR A N 1
ATOM 7135 C CA . TYR A 1 883 ? 10.868 23.321 -55.460 1.00 86.12 883 TYR A CA 1
ATOM 7136 C C . TYR A 1 883 ? 9.593 22.899 -54.724 1.00 86.12 883 TYR A C 1
ATOM 7138 O O . TYR A 1 883 ? 8.501 22.994 -55.283 1.00 86.12 883 TYR A O 1
ATOM 7146 N N . ASP A 1 884 ? 9.740 22.432 -53.486 1.00 86.00 884 ASP A N 1
ATOM 7147 C CA . ASP A 1 884 ? 8.612 22.204 -52.582 1.00 86.00 884 ASP A CA 1
ATOM 7148 C C . ASP A 1 884 ? 8.061 23.535 -52.024 1.00 86.00 884 ASP A C 1
ATOM 7150 O O . ASP A 1 884 ? 8.610 24.618 -52.267 1.00 86.00 884 ASP A O 1
ATOM 7154 N N . ARG A 1 885 ? 6.991 23.472 -51.222 1.00 81.06 885 ARG A N 1
ATOM 7155 C CA . ARG A 1 885 ? 6.392 24.644 -50.552 1.00 81.06 885 ARG A CA 1
ATOM 7156 C C . ARG A 1 885 ? 7.367 25.444 -49.675 1.00 81.06 885 ARG A C 1
ATOM 7158 O O . ARG A 1 885 ? 7.118 26.613 -49.401 1.00 81.06 885 ARG A O 1
ATOM 7165 N N . ASN A 1 886 ? 8.477 24.834 -49.253 1.00 87.44 886 ASN A N 1
ATOM 7166 C CA . ASN A 1 886 ? 9.527 25.455 -48.447 1.00 87.44 886 ASN A CA 1
ATOM 7167 C C . ASN A 1 886 ? 10.714 25.937 -49.300 1.00 87.44 886 ASN A C 1
ATOM 7169 O O . ASN A 1 886 ? 11.770 26.259 -48.752 1.00 87.44 886 ASN A O 1
ATOM 7173 N N . ARG A 1 887 ? 10.568 25.972 -50.633 1.00 84.38 887 ARG A N 1
ATOM 7174 C CA . ARG A 1 887 ? 11.618 26.316 -51.604 1.00 84.38 887 ARG A CA 1
ATOM 7175 C C . ARG A 1 887 ? 12.861 25.426 -51.505 1.00 84.38 887 ARG A C 1
ATOM 7177 O O . ARG A 1 887 ? 13.965 25.860 -51.835 1.00 84.38 887 ARG A O 1
ATOM 7184 N N . LYS A 1 888 ? 12.701 24.164 -51.106 1.00 84.56 888 LYS A N 1
ATOM 7185 C CA . LYS A 1 888 ? 13.763 23.152 -51.161 1.00 84.56 888 LYS A CA 1
ATOM 7186 C C . LYS A 1 888 ? 13.603 22.297 -52.411 1.00 84.56 888 LYS A C 1
ATOM 7188 O O . LYS A 1 888 ? 12.497 21.904 -52.771 1.00 84.56 888 LYS A O 1
ATOM 7193 N N . TRP A 1 889 ? 14.718 21.990 -53.070 1.00 86.88 889 TRP A N 1
ATOM 7194 C CA . TRP A 1 889 ? 14.721 21.041 -54.180 1.00 86.88 889 TRP A CA 1
ATOM 7195 C C . TRP A 1 889 ? 14.333 19.654 -53.675 1.00 86.88 889 TRP A C 1
ATOM 7197 O O . TRP A 1 889 ? 15.063 19.051 -52.885 1.00 86.88 889 TRP A O 1
ATOM 7207 N N . LYS A 1 890 ? 13.205 19.129 -54.154 1.00 89.62 890 LYS A N 1
ATOM 7208 C CA . LYS A 1 890 ? 12.741 17.785 -53.817 1.00 89.62 890 LYS A CA 1
ATOM 7209 C C . LYS A 1 890 ? 12.432 17.003 -55.091 1.00 89.62 890 LYS A C 1
ATOM 7211 O O . LYS A 1 890 ? 11.909 17.523 -56.077 1.00 89.62 890 LYS A O 1
ATOM 7216 N N . ARG A 1 891 ? 12.842 15.734 -55.091 1.00 87.94 891 ARG A N 1
ATOM 7217 C CA . ARG A 1 891 ? 12.589 14.802 -56.194 1.00 87.94 891 ARG A CA 1
ATOM 7218 C C . ARG A 1 891 ? 11.197 14.207 -56.040 1.00 87.94 891 ARG A C 1
ATOM 7220 O O . ARG A 1 891 ? 10.834 13.787 -54.945 1.00 87.94 891 ARG A O 1
ATOM 7227 N N . TYR A 1 892 ? 10.470 14.109 -57.142 1.00 88.19 892 TYR A N 1
ATOM 7228 C CA . TYR A 1 892 ? 9.230 13.344 -57.234 1.00 88.19 892 TYR A CA 1
ATOM 7229 C C . TYR A 1 892 ? 9.238 12.501 -58.511 1.00 88.19 892 TYR A C 1
ATOM 7231 O O . TYR A 1 892 ? 10.067 12.698 -59.404 1.00 88.19 892 TYR A O 1
ATOM 7239 N N . LYS A 1 893 ? 8.342 11.517 -58.580 1.00 89.56 893 LYS A N 1
ATOM 7240 C CA . LYS A 1 893 ? 8.233 10.615 -59.729 1.00 89.56 893 LYS A CA 1
ATOM 7241 C C . LYS A 1 893 ? 7.069 11.018 -60.623 1.00 89.56 893 LYS A C 1
ATOM 7243 O O . LYS A 1 893 ? 6.005 11.366 -60.118 1.00 89.56 893 LYS A O 1
ATOM 7248 N N . ILE A 1 894 ? 7.269 10.912 -61.931 1.00 90.62 894 ILE A N 1
ATOM 7249 C CA . ILE A 1 894 ? 6.198 10.879 -62.926 1.00 90.62 894 ILE A CA 1
ATOM 7250 C C . ILE A 1 894 ? 6.132 9.461 -63.478 1.00 90.62 894 ILE A C 1
ATOM 7252 O O . ILE A 1 894 ? 7.148 8.901 -63.901 1.00 90.62 894 ILE A O 1
ATOM 7256 N N . PHE A 1 895 ? 4.933 8.896 -63.458 1.00 90.38 895 PHE A N 1
ATOM 7257 C CA . PHE A 1 895 ? 4.625 7.599 -64.034 1.00 90.38 895 PHE A CA 1
ATOM 7258 C C . PHE A 1 895 ? 3.957 7.822 -65.379 1.00 90.38 895 PHE A C 1
ATOM 7260 O O . PHE A 1 895 ? 2.960 8.536 -65.454 1.00 90.38 895 PHE A O 1
ATOM 7267 N N . ARG A 1 896 ? 4.503 7.206 -66.425 1.00 92.19 896 ARG A N 1
ATOM 7268 C CA . ARG A 1 896 ? 3.823 7.018 -67.703 1.00 92.19 896 ARG A CA 1
ATOM 7269 C C . ARG A 1 896 ? 3.294 5.594 -67.737 1.00 92.19 896 ARG A C 1
ATOM 7271 O O . ARG A 1 896 ? 4.086 4.665 -67.597 1.00 92.19 896 ARG A O 1
ATOM 7278 N N . VAL A 1 897 ? 1.988 5.440 -67.885 1.00 92.19 897 VAL A N 1
ATOM 7279 C CA . VAL A 1 897 ? 1.327 4.146 -68.060 1.00 92.19 897 VAL A CA 1
ATOM 7280 C C . VAL A 1 897 ? 0.915 4.004 -69.518 1.00 92.19 897 VAL A C 1
ATOM 7282 O O . VAL A 1 897 ? 0.420 4.961 -70.109 1.00 92.19 897 VAL A O 1
ATOM 7285 N N . GLU A 1 898 ? 1.151 2.840 -70.108 1.00 90.25 898 GLU A N 1
ATOM 7286 C CA . GLU A 1 898 ? 0.626 2.518 -71.439 1.00 90.25 898 GLU A CA 1
ATOM 7287 C C . GLU A 1 898 ? -0.832 2.030 -71.328 1.00 90.25 898 GLU A C 1
ATOM 7289 O O . GLU A 1 898 ? -1.357 1.861 -70.220 1.00 90.25 898 GLU A O 1
ATOM 7294 N N . GLY A 1 899 ? -1.501 1.828 -72.467 1.00 81.06 899 GLY A N 1
ATOM 7295 C CA . GLY A 1 899 ? -2.844 1.240 -72.512 1.00 81.06 899 GLY A CA 1
ATOM 7296 C C . GLY A 1 899 ? -2.922 -0.156 -71.861 1.00 81.06 899 GLY A C 1
ATOM 7297 O O . GLY A 1 899 ? -1.904 -0.723 -71.449 1.00 81.06 899 GLY A O 1
ATOM 7298 N N . PRO A 1 900 ? -4.129 -0.730 -71.721 1.00 77.81 900 PRO A N 1
ATOM 7299 C CA . PRO A 1 900 ? -4.312 -2.056 -71.134 1.00 77.81 900 PRO A CA 1
ATOM 7300 C C . PRO A 1 900 ? -3.416 -3.115 -71.789 1.00 77.81 900 PRO A C 1
ATOM 7302 O O . PRO A 1 900 ? -3.285 -3.175 -73.011 1.00 77.81 900 PRO A O 1
ATOM 7305 N N . ARG A 1 901 ? -2.780 -3.957 -70.961 1.00 75.62 901 ARG A N 1
ATOM 7306 C CA . ARG A 1 901 ? -1.981 -5.091 -71.447 1.00 75.62 901 ARG A CA 1
ATOM 7307 C C . ARG A 1 901 ? -2.897 -6.092 -72.171 1.00 75.62 901 ARG A C 1
ATOM 7309 O O . ARG A 1 901 ? -3.995 -6.334 -71.673 1.00 75.62 901 ARG A O 1
ATOM 7316 N N . PRO A 1 902 ? -2.457 -6.734 -73.271 1.00 58.25 902 PRO A N 1
ATOM 7317 C CA . PRO A 1 902 ? -3.230 -7.792 -73.919 1.00 58.25 902 PRO A CA 1
ATOM 7318 C C . PRO A 1 902 ? -3.556 -8.911 -72.913 1.00 58.25 902 PRO A C 1
ATOM 7320 O O . PRO A 1 902 ? -2.644 -9.549 -72.388 1.00 58.25 902 PRO A O 1
ATOM 7323 N N . GLY A 1 903 ? -4.844 -9.110 -72.616 1.00 62.22 903 GLY A N 1
ATOM 7324 C CA . GLY A 1 903 ? -5.334 -10.061 -71.605 1.00 62.22 903 GLY A CA 1
ATOM 7325 C C . GLY A 1 903 ? -5.983 -9.441 -70.355 1.00 62.22 903 GLY A C 1
ATOM 7326 O O . GLY A 1 903 ? -6.451 -10.207 -69.515 1.00 62.22 903 GLY A O 1
ATOM 7327 N N . PHE A 1 904 ? -6.032 -8.106 -70.237 1.00 57.06 904 PHE A N 1
ATOM 7328 C CA . PHE A 1 904 ? -6.723 -7.332 -69.186 1.00 57.06 904 PHE A CA 1
ATOM 7329 C C . PHE A 1 904 ? -7.910 -6.514 -69.697 1.00 57.06 904 PHE A C 1
ATOM 7331 O O . PHE A 1 904 ? -7.912 -6.188 -70.904 1.00 57.06 904 PHE A O 1
#

Radius of gyration: 34.07 Å; Cα contacts (8 Å, |Δi|>4): 1348; chains: 1; bounding box: 74×72×111 Å

Solvent-accessible surface area (backbone atoms only — not comparable to full-atom values): 49937 Å² total; per-residue (Å²): 99,75,93,74,62,47,42,77,41,47,83,73,52,48,69,63,34,63,81,52,65,48,25,39,41,34,31,38,36,38,27,56,41,39,45,55,58,49,50,55,53,48,57,47,28,52,76,71,72,47,76,64,76,44,59,59,58,64,46,52,76,56,71,76,47,59,74,92,72,35,70,84,37,75,44,69,53,31,36,67,51,72,41,51,26,54,51,38,67,35,58,50,52,54,48,46,74,74,68,49,88,62,60,66,56,34,57,50,52,55,48,25,55,76,74,36,49,67,37,46,69,50,50,43,34,29,31,36,72,92,65,49,39,61,64,87,56,55,70,66,60,57,18,51,53,42,22,51,53,32,54,72,68,36,48,54,58,35,56,41,69,43,63,51,46,85,70,82,90,81,81,75,54,71,68,60,51,55,54,50,58,68,60,67,53,58,45,66,68,52,45,65,73,58,44,41,81,54,56,71,68,43,57,51,42,49,52,53,44,53,49,50,52,50,53,49,40,69,75,34,25,68,55,26,42,30,74,84,53,63,87,44,71,59,32,57,49,32,53,50,58,44,46,53,50,42,14,34,84,85,38,22,56,45,32,38,33,39,49,58,51,50,72,68,36,54,76,70,32,46,35,51,73,87,42,84,34,60,37,26,45,48,51,31,38,60,49,18,45,53,55,20,45,61,68,77,37,96,66,66,49,45,88,74,44,81,58,62,71,54,16,39,46,41,44,21,86,40,79,30,90,35,57,57,68,60,28,33,51,52,44,36,51,45,46,65,46,55,50,30,46,27,36,37,20,22,30,64,64,36,32,8,15,46,63,16,35,46,75,43,70,58,34,46,90,46,73,68,54,38,62,68,39,39,52,42,69,40,83,32,41,40,60,65,72,68,55,53,73,38,85,91,52,92,64,81,67,84,69,32,56,23,34,37,31,28,37,70,32,49,48,55,44,62,71,29,87,59,52,69,40,55,53,49,36,47,49,48,27,47,50,52,48,50,47,52,50,34,51,49,50,51,51,42,67,67,42,87,76,80,65,54,61,46,57,50,42,49,54,51,42,44,35,64,28,88,88,40,94,64,32,47,75,67,52,55,60,54,54,50,53,38,52,53,28,46,51,49,32,50,52,51,54,50,51,52,51,51,57,61,69,66,48,96,79,63,63,69,63,59,58,52,49,50,50,48,48,52,51,48,48,56,46,46,56,53,51,75,65,34,57,49,35,48,55,53,54,71,31,68,65,16,48,57,49,41,55,30,50,59,67,55,47,53,47,60,58,40,58,58,48,62,92,55,94,66,28,65,60,56,46,44,53,56,59,27,64,39,54,56,72,39,45,43,52,62,52,19,44,57,50,18,29,73,77,68,62,50,66,77,55,54,74,70,39,57,89,31,58,46,93,86,45,63,100,58,76,66,40,68,77,37,75,66,49,38,50,50,12,51,49,51,48,49,50,62,71,49,60,94,55,62,94,57,56,80,32,74,61,51,46,46,32,62,73,69,61,63,81,72,80,57,32,80,62,64,69,69,35,81,54,63,50,40,97,81,8,41,32,77,45,43,35,24,47,98,88,67,52,80,45,73,39,59,46,74,44,51,48,87,71,36,66,88,50,96,86,55,48,36,23,36,38,75,56,95,62,25,39,36,43,21,41,79,82,73,44,73,58,76,73,96,66,89,86,67,58,59,48,45,42,51,89,48,27,76,79,32,61,72,17,68,57,65,70,66,58,75,91,75,87,67,82,81,71,94,56,77,72,72,47,55,80,64,56,47,68,78,59,52,71,67,62,61,71,68,60,70,77,79,79,49,89,46,19,40,54,33,62,58,48,51,47,44,51,71,80,28,58,76,24,49,75,41,33,61,46,55,43,86,43,32,63,92,50,23,87,56,6,49,58,51,52,51,54,58,56,49,67,78,40,79,69,44,75,43,43,68,60,51,50,56,25,54,77,34,33,94,74,60,20,43,50,22,53,51,45,42,49,57,70,65,21,56,67,50,80,44,84,47,75,45,64,30,79,84,69,42,84,42,78,35,42,36,41,36,35,48,35,70,43,95,87,109